Protein AF-0000000082292422 (afdb_homodimer)

Nearest PDB structures (foldseek):
  5xa2-assembly1_B  TM=9.575E-01  e=7.298E-32  Planctopirus limnophila DSM 3776
  2v03-assembly1_A-2  TM=9.232E-01  e=4.019E-29  Escherichia coli K-12
  2jc3-assembly1_B  TM=9.173E-01  e=5.619E-29  Salmonella enterica subsp. enterica serovar Typhimurium
  2bht-assembly2_C  TM=9.307E-01  e=2.684E-28  Escherichia coli
  2bhs-assembly2_C  TM=9.173E-01  e=6.203E-28  Escherichia coli

Sequence (1024 aa):
MESSLRAFADTPRSAIYENIYDTIGRTPIIKLNHMSPKEGVDVYVKLESENPGGSVKDRLAVGAIEWAEKHGQLKPGQTIVEASSGNTGISLAMVCAKKGYPLVCVMSESFSIERRKLMRFLGARVVLTDPAHKATGMVIKAKELADEHGWFWTNQFENEANAWIHRETTGPEIVQAFNDAGKTLDHFVCAYGTGGTLLGVGSYLKEFSPETTVHCCEPDNAPMLFSEIKTSYPENGDPSSSFDVAHPVWRPHLFQGWAADFIPKLVNQASESKVYDKVVHPSGVEAMATCRELARKEGIFSGTSGGGILTAALNLAKECSSGTSILALIPDTGERYLSTPLFDDIPADMTEEEMSIANSTPSKPPPAPGLPEVLPEATEWVQKKIDDHKVLAFMLKYCEFCWTLTRFLDALGVEYERIDIDSFEYAKNDMGNKYRSALSAMTDCKTFPQFFVNGKFVGGAVDACMMWKRDELGKAFQEASITGGNGNFNGYEGDPFEFLPKWMTKNPLRSKMESSLRAFADTPRSAIYENIYDTIGRTPIIKLNHMSPKEGVDVYVKLESENPGGSVKDRLAVGAIEWAEKHGQLKPGQTIVEASSGNTGISLAMVCAKKGYPLVCVMSESFSIERRKLMRFLGARVVLTDPAHKATGMVIKAKELADEHGWFWTNQFENEANAWIHRETTGPEIVQAFNDAGKTLDHFVCAYGTGGTLLGVGSYLKEFSPETTVHCCEPDNAPMLFSEIKTSYPENGDPSSSFDVAHPVWRPHLFQGWAADFIPKLVNQASESKVYDKVVHPSGVEAMATCRELARKEGIFSGTSGGGILTAALNLAKECSSGTSILALIPDTGERYLSTPLFDDIPADMTEEEMSIANSTPSKPPPAPGLPEVLPEATEWVQKKIDDHKVLAFMLKYCEFCWTLTRFLDALGVEYERIDIDSFEYAKNDMGNKYRSALSAMTDCKTFPQFFVNGKFVGGAVDACMMWKRDELGKAFQEASITGGNGNFNGYEGDPFEFLPKWMTKNPLRSK

Solvent-accessible surface area (backbone atoms only — not comparable to full-atom values): 51470 Å² total; per-residue (Å²): 139,80,60,76,57,57,76,41,72,82,51,61,59,28,31,71,34,77,38,60,73,67,61,45,58,65,40,33,27,30,41,52,84,75,65,53,77,32,83,57,33,45,35,30,35,35,37,27,28,62,20,87,69,30,20,49,33,37,52,38,33,52,25,39,52,52,49,28,47,75,71,67,68,46,59,91,64,43,39,35,31,36,51,33,85,37,62,50,38,41,16,35,18,29,48,22,17,47,72,53,33,49,38,39,32,20,23,45,61,75,49,60,56,67,51,52,30,51,21,42,52,20,58,26,41,55,32,74,39,60,55,90,31,46,60,47,22,22,41,41,34,28,48,46,48,20,67,75,70,69,33,40,62,63,48,67,36,63,33,63,37,28,22,47,38,21,36,68,42,56,22,51,42,53,56,49,24,32,53,77,66,74,46,70,66,42,31,41,29,35,51,38,38,39,11,24,59,46,32,8,26,22,49,36,33,57,72,79,38,62,78,37,44,28,34,38,36,39,45,38,55,29,40,47,76,74,16,71,61,78,64,64,65,56,79,72,81,49,67,61,47,34,48,52,38,44,40,83,55,50,46,93,71,72,41,71,68,40,62,52,45,46,68,28,56,33,40,52,48,23,59,75,66,55,34,53,74,45,78,45,61,35,47,59,70,58,6,44,53,39,25,42,48,37,10,34,45,46,30,43,62,37,23,48,46,19,9,28,24,42,43,46,47,43,58,49,40,63,75,53,57,68,77,38,27,35,38,18,46,25,43,25,42,28,79,84,36,66,91,37,78,76,36,67,86,51,62,78,63,69,47,73,68,30,46,52,58,52,66,72,41,87,59,64,74,52,46,73,56,76,74,54,70,70,40,69,69,35,38,49,50,52,49,47,53,39,67,75,31,57,34,33,29,45,29,44,80,85,38,59,49,28,48,21,38,52,51,46,35,54,58,26,36,44,81,65,47,78,43,43,40,67,33,58,88,27,31,50,73,48,41,22,44,27,37,48,29,21,45,26,71,74,66,74,43,91,68,64,17,42,30,31,51,64,66,39,81,64,36,37,38,65,45,49,38,52,28,44,76,69,50,47,43,56,48,54,30,47,77,61,74,47,43,38,22,91,64,50,22,57,67,65,78,74,65,62,70,74,48,47,55,63,68,52,68,71,48,67,72,73,77,111,138,79,61,76,57,57,76,41,73,82,52,61,57,28,30,72,35,76,37,62,74,69,60,45,60,65,40,32,26,29,40,53,86,77,64,53,76,30,84,57,33,47,37,31,36,36,38,27,29,62,21,86,70,31,21,50,33,36,50,37,33,52,26,40,52,52,48,27,47,74,71,67,67,47,58,90,63,44,41,34,30,35,52,34,86,38,63,50,39,41,15,34,18,28,48,23,16,46,73,52,31,50,37,38,31,20,22,44,62,75,47,61,58,68,51,52,31,52,22,41,52,21,58,26,41,54,32,71,39,61,56,91,31,47,59,51,21,21,44,38,36,28,44,47,50,21,67,76,70,69,33,40,61,61,47,67,35,64,34,63,35,28,22,48,38,22,35,67,42,56,23,51,43,52,56,49,25,32,53,78,68,74,46,70,64,42,32,41,28,34,51,36,41,39,10,22,61,46,30,9,27,22,49,37,33,58,72,79,39,61,78,37,44,30,36,38,36,40,44,37,56,30,38,47,75,76,16,69,62,78,63,61,65,57,79,69,83,51,68,65,51,22,49,55,38,45,40,81,56,51,45,93,73,71,40,69,66,41,61,51,44,44,66,28,55,34,38,52,48,23,60,75,65,55,33,52,72,44,77,45,60,34,45,57,69,57,6,44,53,40,23,44,47,37,10,32,45,46,30,43,60,37,21,47,45,19,7,27,23,41,42,45,44,42,59,50,41,64,73,54,57,67,76,39,27,34,38,20,45,25,44,25,42,30,80,85,36,65,92,37,80,76,33,67,86,50,62,79,63,69,48,74,68,32,47,53,56,52,66,71,42,88,58,64,73,50,46,72,56,75,74,54,71,71,40,69,69,36,38,49,50,53,50,48,54,39,68,75,30,58,33,35,31,45,30,45,81,86,38,59,48,28,46,21,39,52,52,44,35,53,58,26,35,43,79,67,46,78,42,44,39,67,31,57,90,25,32,50,73,48,41,21,46,27,38,49,30,22,46,26,69,74,66,74,44,92,67,64,18,42,31,30,51,64,64,38,81,65,37,36,38,66,45,48,37,52,28,44,76,68,50,48,44,55,48,53,29,48,76,62,74,46,44,36,22,93,64,50,22,56,67,64,79,73,66,63,70,74,47,47,54,64,69,51,68,72,48,67,74,72,78,113

Radius of gyration: 32.88 Å; Cα contacts (8 Å, |Δi|>4): 2210; chains: 2; bounding box: 64×97×88 Å

Organism: NCBI:txid303405

Secondary structure (DSSP, 8-state):
---GGGGGTTS-TTSEESSGGGG-----EEE-SS--SSTT-EEEEEEGGGSTTSBTHHHHHHHHHHHHHHTT-S-TT--EEEE-SSHHHHHHHHHHHHHT--EEEEEETTS-HHHHHHHHHTT-EEEEE-GGGHHHHHHHHHHHHHHHHTPEE--TTT-HHHHHHIIIIIHHHHHHHHHHTT----EEEEE-SSSHHHHHHHHHHHHH-TTPEEEEE--TT--HHHHTPPPP---SSS-S----S--TT----S-TTS--SS--HHHHHHHHTT---EEE---HHHHHHHHHHHHHHH---B-HHHHHHHHHHHHHHHHSPTT-EEEEEE-BBGGGGTTSGGGTTS-SSPPHHHHHHHHTS--PPPPP-PPPPP-HHHHHHHHHHHHH-SEEEEE-TT-HHHHHHHHHHHHHT---EEEETTSGGG-GGGHHHHHHHHHHHHHS--SS-EEEETTEEEESHHHHHHHHHTTHHHHHHHHTT---GGGTGGG--S-GGGGS-HHHHH-GGGG-/---GGGGGTTS-TTSEESSGGGG-----EEE-SS--SSTT-EEEEEEGGGSTTSBTHHHHHHHHHHHHHHTT-S-TT--EEEE-SSHHHHHHHHHHHHHT--EEEEEETTS-HHHHHHHHHTT-EEEEE-GGGHHHHHHHHHHHHHHHHTPEE--TTT-HHHHHHIIIIIHHHHHHHHHHTT----EEEEE-SSSHHHHHHHHHHHHH-TTPEEEEE--TT--HHHHTPPPP---SSS----TTS--TT----S-TTS--SS--HHHHHHHHTT---EEE---HHHHHHHHHHHHHHH---B-HHHHHHHHHHHHHHHHSPTT-EEEEEE-BBGGGGTTSGGGTTS-SSPPHHHHHHHHTS--PPPPP-PPPPP-HHHHHHHHHHHHH-SEEEEE-TT-HHHHHHHHHHHHHT---EEEETTSGGG-GGGHHHHHHHHHHHHHS--SS-EEEETTEEEESHHHHHHHHHTTHHHHHHHHTT---GGGTGGG--S-GGGGS-HHHHH-GGGG-

Structure (mmCIF, N/CA/C/O backbone):
data_AF-0000000082292422-model_v1
#
loop_
_entity.id
_entity.type
_entity.pdbx_description
1 polymer 'Chloroplast O-acetyl-serine lyase/glutaredoxin fusion protein'
#
loop_
_atom_site.group_PDB
_atom_site.id
_atom_site.type_symbol
_atom_site.label_atom_id
_atom_site.label_alt_id
_atom_site.label_comp_id
_atom_site.label_asym_id
_atom_site.label_entity_id
_atom_site.label_seq_id
_atom_site.pdbx_PDB_ins_code
_atom_site.Cartn_x
_atom_site.Cartn_y
_atom_site.Cartn_z
_atom_site.occupancy
_atom_site.B_iso_or_equiv
_atom_site.auth_seq_id
_atom_site.auth_comp_id
_atom_site.auth_asym_id
_atom_site.auth_atom_id
_atom_site.pdbx_PDB_model_num
ATOM 1 N N . MET A 1 1 ? -20.875 -5.004 -27.094 1 69.75 1 MET A N 1
ATOM 2 C CA . MET A 1 1 ? -20.922 -4.027 -26.016 1 69.75 1 MET A CA 1
ATOM 3 C C . MET A 1 1 ? -19.516 -3.512 -25.688 1 69.75 1 MET A C 1
ATOM 5 O O . MET A 1 1 ? -18.562 -4.293 -25.594 1 69.75 1 MET A O 1
ATOM 9 N N . GLU A 1 2 ? -19.469 -2.18 -25.75 1 76.44 2 GLU A N 1
ATOM 10 C CA . GLU A 1 2 ? -18.172 -1.575 -25.438 1 76.44 2 GLU A CA 1
ATOM 11 C C . GLU A 1 2 ? -18.109 -1.101 -24 1 76.44 2 GLU A C 1
ATOM 13 O O . GLU A 1 2 ? -19.109 -0.631 -23.453 1 76.44 2 GLU A O 1
ATOM 18 N N . SER A 1 3 ? -17.031 -1.351 -23.422 1 82.44 3 SER A N 1
ATOM 19 C CA . SER A 1 3 ? -16.828 -0.887 -22.047 1 82.44 3 SER A CA 1
ATOM 20 C C . SER A 1 3 ? -16.812 0.636 -21.969 1 82.44 3 SER A C 1
ATOM 22 O O . SER A 1 3 ? -16.328 1.303 -22.891 1 82.44 3 SER A O 1
ATOM 24 N N . SER A 1 4 ? -17.328 1.142 -20.859 1 80.56 4 SER A N 1
ATOM 25 C CA . SER A 1 4 ? -17.281 2.582 -20.625 1 80.56 4 SER A CA 1
ATOM 26 C C . SER A 1 4 ? -15.836 3.088 -20.562 1 80.56 4 SER A C 1
ATOM 28 O O . SER A 1 4 ? -15.578 4.258 -20.844 1 80.56 4 SER A O 1
ATOM 30 N N . LEU A 1 5 ? -14.953 2.201 -20.297 1 83.5 5 LEU A N 1
ATOM 31 C CA . LEU A 1 5 ? -13.555 2.582 -20.156 1 83.5 5 LEU A CA 1
ATOM 32 C C . LEU A 1 5 ? -12.969 2.99 -21.516 1 83.5 5 LEU A C 1
ATOM 34 O O . LEU A 1 5 ? -11.977 3.719 -21.562 1 83.5 5 LEU A O 1
ATOM 38 N N . ARG A 1 6 ? -13.562 2.562 -22.516 1 78.5 6 ARG A N 1
ATOM 39 C CA . ARG A 1 6 ? -13.055 2.891 -23.844 1 78.5 6 ARG A CA 1
ATOM 40 C C . ARG A 1 6 ? -13.281 4.363 -24.172 1 78.5 6 ARG A C 1
ATOM 42 O O . ARG A 1 6 ? -12.555 4.945 -24.984 1 78.5 6 ARG A O 1
ATOM 49 N N . ALA A 1 7 ? -14.234 4.867 -23.484 1 74.12 7 ALA A N 1
ATOM 50 C CA . ALA A 1 7 ? -14.547 6.277 -23.703 1 74.12 7 ALA A CA 1
ATOM 51 C C . ALA A 1 7 ? -13.383 7.168 -23.281 1 74.12 7 ALA A C 1
ATOM 53 O O . ALA A 1 7 ? -13.281 8.312 -23.719 1 74.12 7 ALA A O 1
ATOM 54 N N . PHE A 1 8 ? -12.5 6.562 -22.578 1 79.5 8 PHE A N 1
ATOM 55 C CA . PHE A 1 8 ? -11.43 7.387 -22.016 1 79.5 8 PHE A CA 1
ATOM 56 C C . PHE A 1 8 ? -10.102 7.066 -22.703 1 79.5 8 PHE A C 1
ATOM 58 O O . PHE A 1 8 ? -9.047 7.547 -22.266 1 79.5 8 PHE A O 1
ATOM 65 N N . ALA A 1 9 ? -10.148 6.34 -23.672 1 76.19 9 ALA A N 1
ATOM 66 C CA . ALA A 1 9 ? -8.922 5.875 -24.328 1 76.19 9 ALA A CA 1
ATOM 67 C C . ALA A 1 9 ? -8.031 7.051 -24.734 1 76.19 9 ALA A C 1
ATOM 69 O O . ALA A 1 9 ? -6.809 6.977 -24.625 1 76.19 9 ALA A O 1
ATOM 70 N N . ASP A 1 10 ? -8.641 8.211 -25.031 1 79.38 10 ASP A N 1
ATOM 71 C CA . ASP A 1 10 ? -7.875 9.359 -25.516 1 79.38 10 ASP A CA 1
ATOM 72 C C . ASP A 1 10 ? -7.922 10.508 -24.516 1 79.38 10 ASP A C 1
ATOM 74 O O . ASP A 1 10 ? -7.504 11.625 -24.828 1 79.38 10 ASP A O 1
ATOM 78 N N . THR A 1 11 ? -8.508 10.195 -23.438 1 86.5 11 THR A N 1
ATOM 79 C CA . THR A 1 11 ? -8.594 11.219 -22.406 1 86.5 11 THR A CA 1
ATOM 80 C C . THR A 1 11 ? -7.289 11.32 -21.625 1 86.5 11 THR A C 1
ATOM 82 O O . THR A 1 11 ? -6.77 10.305 -21.141 1 86.5 11 THR A O 1
ATOM 85 N N . PRO A 1 12 ? -6.781 12.547 -21.531 1 88.31 12 PRO A N 1
ATOM 86 C CA . PRO A 1 12 ? -5.566 12.68 -20.719 1 88.31 12 PRO A CA 1
ATOM 87 C C . PRO A 1 12 ? -5.754 12.18 -19.281 1 88.31 12 PRO A C 1
ATOM 89 O O . PRO A 1 12 ? -6.82 12.375 -18.703 1 88.31 12 PRO A O 1
ATOM 92 N N . ARG A 1 13 ? -4.754 11.625 -18.781 1 89.81 13 ARG A N 1
ATOM 93 C CA . ARG A 1 13 ? -4.84 11.094 -17.422 1 89.81 13 ARG A CA 1
ATOM 94 C C . ARG A 1 13 ? -5.113 12.203 -16.422 1 89.81 13 ARG A C 1
ATOM 96 O O . ARG A 1 13 ? -5.785 11.984 -15.406 1 89.81 13 ARG A O 1
ATOM 103 N N . SER A 1 14 ? -4.625 13.414 -16.703 1 93.31 14 SER A N 1
ATOM 104 C CA . SER A 1 14 ? -4.746 14.539 -15.789 1 93.31 14 SER A CA 1
ATOM 105 C C . SER A 1 14 ? -6.094 15.234 -15.945 1 93.31 14 SER A C 1
ATOM 107 O O . SER A 1 14 ? -6.32 16.297 -15.367 1 93.31 14 SER A O 1
ATOM 109 N N . ALA A 1 15 ? -7 14.688 -16.703 1 94.44 15 ALA A N 1
ATOM 110 C CA . ALA A 1 15 ? -8.312 15.281 -16.938 1 94.44 15 ALA A CA 1
ATOM 111 C C . ALA A 1 15 ? -9.188 15.18 -15.688 1 94.44 15 ALA A C 1
ATOM 113 O O . ALA A 1 15 ? -8.773 14.586 -14.688 1 94.44 15 ALA A O 1
ATOM 114 N N . ILE A 1 16 ? -10.32 15.836 -15.75 1 97.38 16 ILE A N 1
ATOM 115 C CA . ILE A 1 16 ? -11.344 15.688 -14.727 1 97.38 16 ILE A CA 1
ATOM 116 C C . ILE A 1 16 ? -12.234 14.484 -15.055 1 97.38 16 ILE A C 1
ATOM 118 O O . ILE A 1 16 ? -12.797 14.406 -16.141 1 97.38 16 ILE A O 1
ATOM 122 N N . TYR A 1 17 ? -12.305 13.562 -14.133 1 96.75 17 TYR A N 1
ATOM 123 C CA . TYR A 1 17 ? -13.141 12.375 -14.258 1 96.75 17 TYR A CA 1
ATOM 124 C C . TYR A 1 17 ? -14.352 12.453 -13.344 1 96.75 17 TYR A C 1
ATOM 126 O O . TYR A 1 17 ? -14.32 13.141 -12.32 1 96.75 17 TYR A O 1
ATOM 134 N N . GLU A 1 18 ? -15.391 11.734 -13.688 1 95.81 18 GLU A N 1
ATOM 135 C CA . GLU A 1 18 ? -16.641 11.797 -12.945 1 95.81 18 GLU A CA 1
ATOM 136 C C . GLU A 1 18 ? -16.578 10.914 -11.695 1 95.81 18 GLU A C 1
ATOM 138 O O . GLU A 1 18 ? -17.328 11.141 -10.734 1 95.81 18 GLU A O 1
ATOM 143 N N . ASN A 1 19 ? -15.812 9.906 -11.758 1 95.69 19 ASN A N 1
ATOM 144 C CA . ASN A 1 19 ? -15.641 8.984 -10.641 1 95.69 19 ASN A CA 1
ATOM 145 C C . ASN A 1 19 ? -14.32 8.227 -10.734 1 95.69 19 ASN A C 1
ATOM 147 O O . ASN A 1 19 ? -13.688 8.211 -11.789 1 95.69 19 ASN A O 1
ATOM 151 N N . ILE A 1 20 ? -13.945 7.574 -9.641 1 96.81 20 ILE A N 1
ATOM 152 C CA . ILE A 1 20 ? -12.633 6.949 -9.5 1 96.81 20 ILE A CA 1
ATOM 153 C C . ILE A 1 20 ? -12.5 5.801 -10.5 1 96.81 20 ILE A C 1
ATOM 155 O O . ILE A 1 20 ? -11.422 5.555 -11.039 1 96.81 20 ILE A O 1
ATOM 159 N N . TYR A 1 21 ? -13.586 5.035 -10.773 1 94.75 21 TYR A N 1
ATOM 160 C CA . TYR A 1 21 ? -13.43 3.842 -11.594 1 94.75 21 TYR A CA 1
ATOM 161 C C . TYR A 1 21 ? -13.289 4.211 -13.07 1 94.75 21 TYR A C 1
ATOM 163 O O . TYR A 1 21 ? -12.906 3.377 -13.891 1 94.75 21 TYR A O 1
ATOM 171 N N . ASP A 1 22 ? -13.547 5.562 -13.43 1 95.12 22 ASP A N 1
ATOM 172 C CA . ASP A 1 22 ? -13.273 6.039 -14.781 1 95.12 22 ASP A CA 1
ATOM 173 C C . ASP A 1 22 ? -11.773 6.105 -15.047 1 95.12 22 ASP A C 1
ATOM 175 O O . ASP A 1 22 ? -11.344 6.211 -16.188 1 95.12 22 ASP A O 1
ATOM 179 N N . THR A 1 23 ? -10.977 6.055 -13.992 1 95.5 23 THR A N 1
ATOM 180 C CA . THR A 1 23 ? -9.531 6.184 -14.141 1 95.5 23 THR A CA 1
ATOM 181 C C . THR A 1 23 ? -8.883 4.812 -14.281 1 95.5 23 THR A C 1
ATOM 183 O O . THR A 1 23 ? -7.664 4.715 -14.453 1 95.5 23 THR A O 1
ATOM 186 N N . ILE A 1 24 ? -9.688 3.738 -14.266 1 96.94 24 ILE A N 1
ATOM 187 C CA . ILE A 1 24 ? -9.172 2.381 -14.406 1 96.94 24 ILE A CA 1
ATOM 188 C C . ILE A 1 24 ? -8.711 2.152 -15.844 1 96.94 24 ILE A C 1
ATOM 190 O O . ILE A 1 24 ? -9.391 2.566 -16.797 1 96.94 24 ILE A O 1
ATOM 194 N N . GLY A 1 25 ? -7.559 1.475 -15.969 1 95.69 25 GLY A N 1
ATOM 195 C CA . GLY A 1 25 ? -7.016 1.148 -17.281 1 95.69 25 GLY A CA 1
ATOM 196 C C . GLY A 1 25 ? -5.992 2.156 -17.766 1 95.69 25 GLY A C 1
ATOM 197 O O . GLY A 1 25 ? -5.305 2.791 -16.969 1 95.69 25 GLY A O 1
ATOM 198 N N . ARG A 1 26 ? -5.57 2.051 -19.062 1 95.56 26 ARG A N 1
ATOM 199 C CA . ARG A 1 26 ? -4.547 2.871 -19.703 1 95.56 26 ARG A CA 1
ATOM 200 C C . ARG A 1 26 ? -3.25 2.848 -18.906 1 95.56 26 ARG A C 1
ATOM 202 O O . ARG A 1 26 ? -2.678 3.9 -18.609 1 95.56 26 ARG A O 1
ATOM 209 N N . THR A 1 27 ? -2.943 1.691 -18.453 1 97.19 27 THR A N 1
ATOM 210 C CA . THR A 1 27 ? -1.756 1.551 -17.625 1 97.19 27 THR A CA 1
ATOM 211 C C . THR A 1 27 ? -0.489 1.579 -18.469 1 97.19 27 THR A C 1
ATOM 213 O O . THR A 1 27 ? -0.504 1.161 -19.641 1 97.19 27 THR A O 1
ATOM 216 N N . PRO A 1 28 ? 0.609 2.014 -17.953 1 97.44 28 PRO A N 1
ATOM 217 C CA . PRO A 1 28 ? 1.83 2.217 -18.734 1 97.44 28 PRO A CA 1
ATOM 218 C C . PRO A 1 28 ? 2.592 0.919 -18.984 1 97.44 28 PRO A C 1
ATOM 220 O O . PRO A 1 28 ? 2.389 -0.069 -18.281 1 97.44 28 PRO A O 1
ATOM 223 N N . ILE A 1 29 ? 3.342 0.929 -20.062 1 98.62 29 ILE A N 1
ATOM 224 C CA . ILE A 1 29 ? 4.363 -0.07 -20.359 1 98.62 29 ILE A CA 1
ATOM 225 C C . ILE A 1 29 ? 5.75 0.541 -20.188 1 98.62 29 ILE A C 1
ATOM 227 O O . ILE A 1 29 ? 6.016 1.643 -20.672 1 98.62 29 ILE A O 1
ATOM 231 N N . ILE A 1 30 ? 6.656 -0.175 -19.469 1 98.44 30 ILE A N 1
ATOM 232 C CA . ILE A 1 30 ? 7.973 0.377 -19.172 1 98.44 30 ILE A CA 1
ATOM 233 C C . ILE A 1 30 ? 9.055 -0.536 -19.734 1 98.44 30 ILE A C 1
ATOM 235 O O . ILE A 1 30 ? 9.023 -1.752 -19.531 1 98.44 30 ILE A O 1
ATOM 239 N N . LYS A 1 31 ? 9.984 0.02 -20.391 1 98.25 31 LYS A N 1
ATOM 240 C CA . LYS A 1 31 ? 11.172 -0.719 -20.828 1 98.25 31 LYS A CA 1
ATOM 241 C C . LYS A 1 31 ? 12.125 -0.951 -19.656 1 98.25 31 LYS A C 1
ATOM 243 O O . LYS A 1 31 ? 12.398 -0.034 -18.875 1 98.25 31 LYS A O 1
ATOM 248 N N . LEU A 1 32 ? 12.562 -2.172 -19.469 1 98.19 32 LEU A N 1
ATOM 249 C CA . LEU A 1 32 ? 13.594 -2.459 -18.484 1 98.19 32 LEU A CA 1
ATOM 250 C C . LEU A 1 32 ? 14.984 -2.18 -19.047 1 98.19 32 LEU A C 1
ATOM 252 O O . LEU A 1 32 ? 15.336 -2.68 -20.125 1 98.19 32 LEU A O 1
ATOM 256 N N . ASN A 1 33 ? 15.797 -1.464 -18.328 1 96.81 33 ASN A N 1
ATOM 257 C CA . ASN A 1 33 ? 17.094 -1.031 -18.828 1 96.81 33 ASN A CA 1
ATOM 258 C C . ASN A 1 33 ? 18.234 -1.837 -18.219 1 96.81 33 ASN A C 1
ATOM 260 O O . ASN A 1 33 ? 19.328 -1.922 -18.781 1 96.81 33 ASN A O 1
ATOM 264 N N . HIS A 1 34 ? 17.969 -2.453 -17.141 1 96.25 34 HIS A N 1
ATOM 265 C CA . HIS A 1 34 ? 19.094 -3.041 -16.406 1 96.25 34 HIS A CA 1
ATOM 266 C C . HIS A 1 34 ? 18.859 -4.523 -16.141 1 96.25 34 HIS A C 1
ATOM 268 O O . HIS A 1 34 ? 19.656 -5.172 -15.469 1 96.25 34 HIS A O 1
ATOM 274 N N . MET A 1 35 ? 17.781 -5.078 -16.719 1 96.81 35 MET A N 1
ATOM 275 C CA . MET A 1 35 ? 17.469 -6.438 -16.281 1 96.81 35 MET A CA 1
ATOM 276 C C . MET A 1 35 ? 17.422 -7.391 -17.469 1 96.81 35 MET A C 1
ATOM 278 O O . MET A 1 35 ? 17.438 -8.609 -17.297 1 96.81 35 MET A O 1
ATOM 282 N N . SER A 1 36 ? 17.328 -6.863 -18.656 1 95.44 36 SER A N 1
ATOM 283 C CA . SER A 1 36 ? 17.422 -7.801 -19.766 1 95.44 36 SER A CA 1
ATOM 284 C C . SER A 1 36 ? 18.766 -8.523 -19.781 1 95.44 36 SER A C 1
ATOM 286 O O . SER A 1 36 ? 19.812 -7.887 -19.75 1 95.44 36 SER A O 1
ATOM 288 N N . PRO A 1 37 ? 18.734 -9.812 -19.891 1 94.06 37 PRO A N 1
ATOM 289 C CA . PRO A 1 37 ? 19.984 -10.562 -19.797 1 94.06 37 PRO A CA 1
ATOM 290 C C . PRO A 1 37 ? 20.75 -10.594 -21.109 1 94.06 37 PRO A C 1
ATOM 292 O O . PRO A 1 37 ? 21.906 -11.055 -21.156 1 94.06 37 PRO A O 1
ATOM 295 N N . LYS A 1 38 ? 20.141 -10.172 -22.172 1 95.12 38 LYS A N 1
ATOM 296 C CA . LYS A 1 38 ? 20.766 -10.273 -23.5 1 95.12 38 LYS A CA 1
ATOM 297 C C . LYS A 1 38 ? 20.672 -8.953 -24.25 1 95.12 38 LYS A C 1
ATOM 299 O O . LYS A 1 38 ? 19.594 -8.383 -24.391 1 95.12 38 LYS A O 1
ATOM 304 N N . GLU A 1 39 ? 21.859 -8.586 -24.812 1 94.25 39 GLU A N 1
ATOM 305 C CA . GLU A 1 39 ? 21.906 -7.348 -25.594 1 94.25 39 GLU A CA 1
ATOM 306 C C . GLU A 1 39 ? 21.031 -7.441 -26.828 1 94.25 39 GLU A C 1
ATOM 308 O O . GLU A 1 39 ? 21.016 -8.469 -27.516 1 94.25 39 GLU A O 1
ATOM 313 N N . GLY A 1 40 ? 20.281 -6.457 -27.031 1 96.12 40 GLY A N 1
ATOM 314 C CA . GLY A 1 40 ? 19.438 -6.395 -28.219 1 96.12 40 GLY A CA 1
ATOM 315 C C . GLY A 1 40 ? 18.062 -6.98 -28 1 96.12 40 GLY A C 1
ATOM 316 O O . GLY A 1 40 ? 17.203 -6.887 -28.891 1 96.12 40 GLY A O 1
ATOM 317 N N . VAL A 1 41 ? 17.859 -7.609 -26.906 1 98.25 41 VAL A N 1
ATOM 318 C CA . VAL A 1 41 ? 16.531 -8.102 -26.547 1 98.25 41 VAL A CA 1
ATOM 319 C C . VAL A 1 41 ? 15.867 -7.145 -25.562 1 98.25 41 VAL A C 1
ATOM 321 O O . VAL A 1 41 ? 16.391 -6.91 -24.469 1 98.25 41 VAL A O 1
ATOM 324 N N . ASP A 1 42 ? 14.75 -6.562 -25.984 1 98.44 42 ASP A N 1
ATOM 325 C CA . ASP A 1 42 ? 14.039 -5.617 -25.141 1 98.44 42 ASP A CA 1
ATOM 326 C C . ASP A 1 42 ? 12.992 -6.324 -24.281 1 98.44 42 ASP A C 1
ATOM 328 O O . ASP A 1 42 ? 12.156 -7.059 -24.812 1 98.44 42 ASP A O 1
ATOM 332 N N . VAL A 1 43 ? 13.078 -6.117 -23.031 1 98.81 43 VAL A N 1
ATOM 333 C CA . VAL A 1 43 ? 12.062 -6.609 -22.109 1 98.81 43 VAL A CA 1
ATOM 334 C C . VAL A 1 43 ? 11.266 -5.434 -21.531 1 98.81 43 VAL A C 1
ATOM 336 O O . VAL A 1 43 ? 11.852 -4.465 -21.047 1 98.81 43 VAL A O 1
ATOM 339 N N . TYR A 1 44 ? 9.969 -5.504 -21.703 1 98.88 44 TYR A N 1
ATOM 340 C CA . TYR A 1 44 ? 9.031 -4.504 -21.203 1 98.88 44 TYR A CA 1
ATOM 341 C C . TYR A 1 44 ? 8.125 -5.094 -20.125 1 98.88 44 TYR A C 1
ATOM 343 O O . TYR A 1 44 ? 7.93 -6.312 -20.078 1 98.88 44 TYR A O 1
ATOM 351 N N . VAL A 1 45 ? 7.633 -4.203 -19.25 1 98.88 45 VAL A N 1
ATOM 352 C CA . VAL A 1 45 ? 6.625 -4.621 -18.281 1 98.88 45 VAL A CA 1
ATOM 353 C C . VAL A 1 45 ? 5.391 -3.73 -18.406 1 98.88 45 VAL A C 1
ATOM 355 O O . VAL A 1 45 ? 5.512 -2.516 -18.578 1 98.88 45 VAL A O 1
ATOM 358 N N . LYS A 1 46 ? 4.203 -4.301 -18.5 1 98.88 46 LYS A N 1
ATOM 359 C CA . LYS A 1 46 ? 2.955 -3.555 -18.391 1 98.88 46 LYS A CA 1
ATOM 360 C C . LYS A 1 46 ? 2.514 -3.439 -16.938 1 98.88 46 LYS A C 1
ATOM 362 O O . LYS A 1 46 ? 2.232 -4.449 -16.281 1 98.88 46 LYS A O 1
ATOM 367 N N . LEU A 1 47 ? 2.418 -2.238 -16.375 1 98.44 47 LEU A N 1
ATOM 368 C CA . LEU A 1 47 ? 2.254 -2.008 -14.945 1 98.44 47 LEU A CA 1
ATOM 369 C C . LEU A 1 47 ? 0.781 -1.841 -14.594 1 98.44 47 LEU A C 1
ATOM 371 O O . LEU A 1 47 ? 0.319 -0.722 -14.352 1 98.44 47 LEU A O 1
ATOM 375 N N . GLU A 1 48 ? 0.116 -2.979 -14.352 1 98.44 48 GLU A N 1
ATOM 376 C CA . GLU A 1 48 ? -1.284 -2.943 -13.945 1 98.44 48 GLU A CA 1
ATOM 377 C C . GLU A 1 48 ? -1.422 -2.482 -12.492 1 98.44 48 GLU A C 1
ATOM 379 O O . GLU A 1 48 ? -2.514 -2.121 -12.055 1 98.44 48 GLU A O 1
ATOM 384 N N . SER A 1 49 ? -0.298 -2.432 -11.773 1 96.69 49 SER A N 1
ATOM 385 C CA . SER A 1 49 ? -0.268 -1.885 -10.422 1 96.69 49 SER A CA 1
ATOM 386 C C . SER A 1 49 ? -0.648 -0.408 -10.414 1 96.69 49 SER A C 1
ATOM 388 O O . SER A 1 49 ? -0.951 0.155 -9.359 1 96.69 49 SER A O 1
ATOM 390 N N . GLU A 1 50 ? -0.65 0.257 -11.539 1 96.56 50 GLU A N 1
ATOM 391 C CA . GLU A 1 50 ? -0.92 1.689 -11.609 1 96.56 50 GLU A CA 1
ATOM 392 C C . GLU A 1 50 ? -2.414 1.963 -11.766 1 96.56 50 GLU A C 1
ATOM 394 O O . GLU A 1 50 ? -2.826 3.113 -11.922 1 96.56 50 GLU A O 1
ATOM 399 N N . ASN A 1 51 ? -3.248 0.914 -11.711 1 97.5 51 ASN A N 1
ATOM 400 C CA . ASN A 1 51 ? -4.676 1.138 -11.508 1 97.5 51 ASN A CA 1
ATOM 401 C C . ASN A 1 51 ? -4.957 1.732 -10.133 1 97.5 51 ASN A C 1
ATOM 403 O O . ASN A 1 51 ? -4.176 1.54 -9.195 1 97.5 51 ASN A O 1
ATOM 407 N N . PRO A 1 52 ? -6.07 2.473 -9.977 1 96.56 52 PRO A N 1
ATOM 408 C CA . PRO A 1 52 ? -6.305 3.162 -8.711 1 96.56 52 PRO A CA 1
ATOM 409 C C . PRO A 1 52 ? -6.434 2.201 -7.531 1 96.56 52 PRO A C 1
ATOM 411 O O . PRO A 1 52 ? -6.102 2.559 -6.398 1 96.56 52 PRO A O 1
ATOM 414 N N . GLY A 1 53 ? -6.879 1.009 -7.805 1 96 53 GLY A N 1
ATOM 415 C CA . GLY A 1 53 ? -6.961 0.005 -6.758 1 96 53 GLY A CA 1
ATOM 416 C C . GLY A 1 53 ? -5.676 -0.78 -6.582 1 96 53 GLY A C 1
ATOM 417 O O . GLY A 1 53 ? -5.582 -1.637 -5.699 1 96 53 GLY A O 1
ATOM 418 N N . GLY A 1 54 ? -4.695 -0.621 -7.461 1 96.38 54 GLY A N 1
ATOM 419 C CA . GLY A 1 54 ? -3.354 -1.146 -7.281 1 96.38 54 GLY A CA 1
ATOM 420 C C . GLY A 1 54 ? -3.129 -2.471 -7.984 1 96.38 54 GLY A C 1
ATOM 421 O O . GLY A 1 54 ? -2.143 -3.162 -7.719 1 96.38 54 GLY A O 1
ATOM 422 N N . SER A 1 55 ? -4.105 -2.883 -8.852 1 97.31 55 SER A N 1
ATOM 423 C CA . SER A 1 55 ? -3.904 -4.18 -9.484 1 97.31 55 SER A CA 1
ATOM 424 C C . SER A 1 55 ? -4.723 -4.301 -10.766 1 97.31 55 SER A C 1
ATOM 426 O O . SER A 1 55 ? -5.547 -3.436 -11.07 1 97.31 55 SER A O 1
ATOM 428 N N . VAL A 1 56 ? -4.504 -5.367 -11.438 1 98.19 56 VAL A N 1
ATOM 429 C CA . VAL A 1 56 ? -5.184 -5.707 -12.68 1 98.19 56 VAL A CA 1
ATOM 430 C C . VAL A 1 56 ? -6.656 -6.008 -12.398 1 98.19 56 VAL A C 1
ATOM 432 O O . VAL A 1 56 ? -7.5 -5.891 -13.289 1 98.19 56 VAL A O 1
ATOM 435 N N . LYS A 1 57 ? -6.977 -6.285 -11.125 1 98 57 LYS A N 1
ATOM 436 C CA . LYS A 1 57 ? -8.32 -6.734 -10.773 1 98 57 LYS A CA 1
ATOM 437 C C . LYS A 1 57 ? -9.312 -5.574 -10.805 1 98 57 LYS A C 1
ATOM 439 O O . LYS A 1 57 ? -10.523 -5.785 -10.836 1 98 57 LYS A O 1
ATOM 444 N N . ASP A 1 58 ? -8.789 -4.359 -10.852 1 98.25 58 ASP A N 1
ATOM 445 C CA . ASP A 1 58 ? -9.672 -3.209 -11.016 1 98.25 58 ASP A CA 1
ATOM 446 C C . ASP A 1 58 ? -10.508 -3.332 -12.289 1 98.25 58 ASP A C 1
ATOM 448 O O . ASP A 1 58 ? -11.688 -2.98 -12.305 1 98.25 58 ASP A O 1
ATOM 452 N N . ARG A 1 59 ? -9.852 -3.848 -13.328 1 98.06 59 ARG A N 1
ATOM 453 C CA . ARG A 1 59 ? -10.555 -4.035 -14.594 1 98.06 59 ARG A CA 1
ATOM 454 C C . ARG A 1 59 ? -11.672 -5.066 -14.453 1 98.06 59 ARG A C 1
ATOM 456 O O . ARG A 1 59 ? -12.789 -4.852 -14.93 1 98.06 59 ARG A O 1
ATOM 463 N N . LEU A 1 60 ? -11.352 -6.16 -13.797 1 97.62 60 LEU A N 1
ATOM 464 C CA . LEU A 1 60 ? -12.344 -7.199 -13.555 1 97.62 60 LEU A CA 1
ATOM 46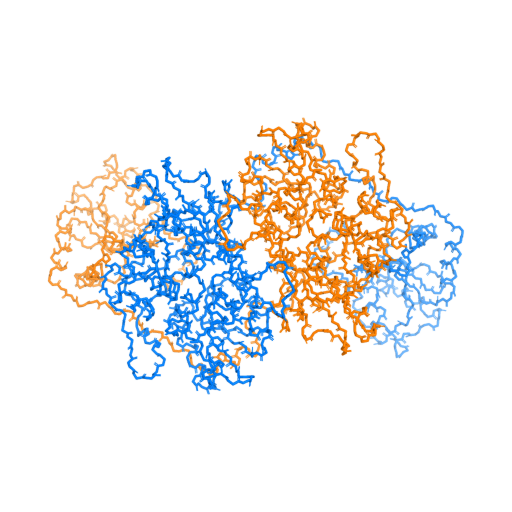5 C C . LEU A 1 60 ? -13.531 -6.641 -12.781 1 97.62 60 LEU A C 1
ATOM 467 O O . LEU A 1 60 ? -14.688 -6.898 -13.125 1 97.62 60 LEU A O 1
ATOM 471 N N . ALA A 1 61 ? -13.258 -5.895 -11.734 1 98.19 61 ALA A N 1
ATOM 472 C CA . ALA A 1 61 ? -14.305 -5.359 -10.867 1 98.19 61 ALA A CA 1
ATOM 473 C C . ALA A 1 61 ? -15.258 -4.465 -11.656 1 98.19 61 ALA A C 1
ATOM 475 O O . ALA A 1 61 ? -16.469 -4.68 -11.641 1 98.19 61 ALA A O 1
ATOM 476 N N . VAL A 1 62 ? -14.727 -3.502 -12.398 1 97.44 62 VAL A N 1
ATOM 477 C CA . VAL A 1 62 ? -15.586 -2.582 -13.148 1 97.44 62 VAL A CA 1
ATOM 478 C C . VAL A 1 62 ? -16.266 -3.32 -14.297 1 97.44 62 VAL A C 1
ATOM 480 O O . VAL A 1 62 ? -17.438 -3.096 -14.57 1 97.44 62 VAL A O 1
ATOM 483 N N . GLY A 1 63 ? -15.562 -4.227 -14.992 1 97.31 63 GLY A N 1
ATOM 484 C CA . GLY A 1 63 ? -16.125 -4.996 -16.094 1 97.31 63 GLY A CA 1
ATOM 485 C C . GLY A 1 63 ? -17.297 -5.867 -15.664 1 97.31 63 GLY A C 1
ATOM 486 O O . GLY A 1 63 ? -18.344 -5.871 -16.312 1 97.31 63 GLY A O 1
ATOM 487 N N . ALA A 1 64 ? -17.125 -6.59 -14.602 1 97.38 64 ALA A N 1
ATOM 488 C CA . ALA A 1 64 ? -18.156 -7.492 -14.117 1 97.38 64 ALA A CA 1
ATOM 489 C C . ALA A 1 64 ? -19.422 -6.719 -13.719 1 97.38 64 ALA A C 1
ATOM 491 O O . ALA A 1 64 ? -20.531 -7.137 -14.023 1 97.38 64 ALA A O 1
ATOM 492 N N . ILE A 1 65 ? -19.25 -5.617 -13.016 1 97.69 65 ILE A N 1
ATOM 493 C CA . ILE A 1 65 ? -20.375 -4.84 -12.523 1 97.69 65 ILE A CA 1
ATOM 494 C C . ILE A 1 65 ? -21.078 -4.148 -13.695 1 97.69 65 ILE A C 1
ATOM 496 O O . ILE A 1 65 ? -22.297 -4.215 -13.82 1 97.69 65 ILE A O 1
ATOM 500 N N . GLU A 1 66 ? -20.328 -3.521 -14.609 1 96.19 66 GLU A N 1
ATOM 501 C CA . GLU A 1 66 ? -20.922 -2.867 -15.773 1 96.19 66 GLU A CA 1
ATOM 502 C C . GLU A 1 66 ? -21.672 -3.867 -16.656 1 96.19 66 GLU A C 1
ATOM 504 O O . GLU A 1 66 ? -22.75 -3.57 -17.141 1 96.19 66 GLU A O 1
ATOM 509 N N . TRP A 1 67 ? -21.047 -4.996 -16.891 1 96.56 67 TRP A N 1
ATOM 510 C CA . TRP A 1 67 ? -21.688 -6.051 -17.688 1 96.56 67 TRP A CA 1
ATOM 511 C C . TRP A 1 67 ? -23.016 -6.477 -17.062 1 96.56 67 TRP A C 1
ATOM 513 O O . TRP A 1 67 ? -24.031 -6.586 -17.75 1 96.56 67 TRP A O 1
ATOM 523 N N . ALA A 1 68 ? -23.016 -6.691 -15.773 1 97.44 68 ALA A N 1
ATOM 524 C CA . ALA A 1 68 ? -24.203 -7.125 -15.055 1 97.44 68 ALA A CA 1
ATOM 525 C C . ALA A 1 68 ? -25.297 -6.051 -15.094 1 97.44 68 ALA A C 1
ATOM 527 O O . ALA A 1 68 ? -26.469 -6.359 -15.242 1 97.44 68 ALA A O 1
ATOM 528 N N . GLU A 1 69 ? -24.891 -4.785 -14.906 1 96.44 69 GLU A N 1
ATOM 529 C CA . GLU A 1 69 ? -25.844 -3.678 -14.992 1 96.44 69 GLU A CA 1
ATOM 530 C C . GLU A 1 69 ? -26.484 -3.609 -16.375 1 96.44 69 GLU A C 1
ATOM 532 O O . GLU A 1 69 ? -27.703 -3.494 -16.5 1 96.44 69 GLU A O 1
ATOM 537 N N . LYS A 1 70 ? -25.703 -3.715 -17.391 1 94.81 70 LYS A N 1
ATOM 538 C CA . LYS A 1 70 ? -26.156 -3.564 -18.766 1 94.81 70 LYS A CA 1
ATOM 539 C C . LYS A 1 70 ? -27.047 -4.73 -19.188 1 94.81 70 LYS A C 1
ATOM 541 O O . LYS A 1 70 ? -27.969 -4.559 -19.984 1 94.81 70 LYS A O 1
ATOM 546 N N . HIS A 1 71 ? -26.828 -5.895 -18.641 1 95.12 71 HIS A N 1
ATOM 547 C CA . HIS A 1 71 ? -27.562 -7.082 -19.047 1 95.12 71 HIS A CA 1
ATOM 548 C C . HIS A 1 71 ? -28.688 -7.398 -18.062 1 95.12 71 HIS A C 1
ATOM 550 O O . HIS A 1 71 ? -29.297 -8.477 -18.125 1 95.12 71 HIS A O 1
ATOM 556 N N . GLY A 1 72 ? -28.859 -6.539 -17.062 1 95.44 72 GLY A N 1
ATOM 557 C CA . GLY A 1 72 ? -29.984 -6.648 -16.141 1 95.44 72 GLY A CA 1
ATOM 558 C C . GLY A 1 72 ? -29.781 -7.711 -15.078 1 95.44 72 GLY A C 1
ATOM 559 O O . GLY A 1 72 ? -30.75 -8.18 -14.469 1 95.44 72 GLY A O 1
ATOM 560 N N . GLN A 1 73 ? -28.562 -8.094 -14.844 1 96.25 73 GLN A N 1
ATOM 561 C CA . GLN A 1 73 ? -28.266 -9.148 -13.867 1 96.25 73 GLN A CA 1
ATOM 562 C C . GLN A 1 73 ? -28.094 -8.562 -12.469 1 96.25 73 GLN A C 1
ATOM 564 O O . GLN A 1 73 ? -28.188 -9.289 -11.477 1 96.25 73 GLN A O 1
ATOM 569 N N . LEU A 1 74 ? -27.844 -7.293 -12.406 1 97.44 74 LEU A N 1
ATOM 570 C CA . LEU A 1 74 ? -27.594 -6.598 -11.148 1 97.44 74 LEU A CA 1
ATOM 571 C C . LEU A 1 74 ? -28.594 -5.449 -10.969 1 97.44 74 LEU A C 1
ATOM 573 O O . LEU A 1 74 ? -28.641 -4.531 -11.789 1 97.44 74 LEU A O 1
ATOM 577 N N . LYS A 1 75 ? -29.328 -5.52 -9.914 1 96.75 75 LYS A N 1
ATOM 578 C CA . LYS A 1 75 ? -30.297 -4.48 -9.602 1 96.75 75 LYS A CA 1
ATOM 579 C C . LYS A 1 75 ? -29.688 -3.393 -8.719 1 96.75 75 LYS A C 1
ATOM 581 O O . LYS A 1 75 ? -28.766 -3.66 -7.945 1 96.75 75 LYS A O 1
ATOM 586 N N . PRO A 1 76 ? -30.234 -2.201 -8.867 1 95.12 76 PRO A N 1
ATOM 587 C CA . PRO A 1 76 ? -29.734 -1.14 -7.988 1 95.12 76 PRO A CA 1
ATOM 588 C C . PRO A 1 76 ? -29.875 -1.494 -6.508 1 95.12 76 PRO A C 1
ATOM 590 O O . PRO A 1 76 ? -30.922 -1.958 -6.07 1 95.12 76 PRO A O 1
ATOM 593 N N . GLY A 1 77 ? -28.766 -1.372 -5.816 1 95.94 77 GLY A N 1
ATOM 594 C CA . GLY A 1 77 ? -28.797 -1.592 -4.379 1 95.94 77 GLY A CA 1
ATOM 595 C C . GLY A 1 77 ? -28.641 -3.051 -3.996 1 95.94 77 GLY A C 1
ATOM 596 O O . GLY A 1 77 ? -28.531 -3.381 -2.812 1 95.94 77 GLY A O 1
ATOM 597 N N . GLN A 1 78 ? -28.594 -3.906 -4.98 1 98.06 78 GLN A N 1
ATOM 598 C CA . GLN A 1 78 ? -28.422 -5.328 -4.699 1 98.06 78 GLN A CA 1
ATOM 599 C C . GLN A 1 78 ? -27.031 -5.605 -4.105 1 98.06 78 GLN A C 1
ATOM 601 O O . GLN A 1 78 ? -26.047 -5.008 -4.52 1 98.06 78 GLN A O 1
ATOM 606 N N . THR A 1 79 ? -27.016 -6.547 -3.154 1 98.62 79 THR A N 1
ATOM 607 C CA . THR A 1 79 ? -25.734 -6.938 -2.553 1 98.62 79 THR A CA 1
ATOM 608 C C . THR A 1 79 ? -24.922 -7.781 -3.525 1 98.62 79 THR A C 1
ATOM 610 O O . THR A 1 79 ? -25.469 -8.641 -4.223 1 98.62 79 THR A O 1
ATOM 613 N N . ILE A 1 80 ? -23.672 -7.5 -3.584 1 98.69 80 ILE A N 1
ATOM 614 C CA . ILE A 1 80 ? -22.703 -8.273 -4.363 1 98.69 80 ILE A CA 1
ATOM 615 C C . ILE A 1 80 ? -21.875 -9.141 -3.43 1 98.69 80 ILE A C 1
ATOM 617 O O . ILE A 1 80 ? -21.516 -8.711 -2.332 1 98.69 80 ILE A O 1
ATOM 621 N N . VAL A 1 81 ? -21.562 -10.375 -3.832 1 98.31 81 VAL A N 1
ATOM 622 C CA . VAL A 1 81 ? -20.719 -11.266 -3.055 1 98.31 81 VAL A CA 1
ATOM 623 C C . VAL A 1 81 ? -19.641 -11.875 -3.957 1 98.31 81 VAL A C 1
ATOM 625 O O . VAL A 1 81 ? -19.891 -12.117 -5.145 1 98.31 81 VAL A O 1
ATOM 628 N N . GLU A 1 82 ? -18.453 -12.047 -3.443 1 97.56 82 GLU A N 1
ATOM 629 C CA . GLU A 1 82 ? -17.359 -12.672 -4.191 1 97.56 82 GLU A CA 1
ATOM 630 C C . GLU A 1 82 ? -16.344 -13.312 -3.254 1 97.56 82 GLU A C 1
ATOM 632 O O . GLU A 1 82 ? -16.188 -12.875 -2.109 1 97.56 82 GLU A O 1
ATOM 637 N N . ALA A 1 83 ? -15.727 -14.383 -3.713 1 94.44 83 ALA A N 1
ATOM 638 C CA . ALA A 1 83 ? -14.57 -14.992 -3.045 1 94.44 83 ALA A CA 1
ATOM 639 C C . ALA A 1 83 ? -13.266 -14.375 -3.541 1 94.44 83 ALA A C 1
ATOM 641 O O . ALA A 1 83 ? -13.055 -14.25 -4.75 1 94.44 83 ALA A O 1
ATOM 642 N N . SER A 1 84 ? -12.438 -13.93 -2.582 1 89.62 84 SER A N 1
ATOM 643 C CA . SER A 1 84 ? -11.172 -13.359 -3.025 1 89.62 84 SER A CA 1
ATOM 644 C C . SER A 1 84 ? -10.109 -13.461 -1.938 1 89.62 84 SER A C 1
ATOM 646 O O . SER A 1 84 ? -10.414 -13.336 -0.75 1 89.62 84 SER A O 1
ATOM 648 N N . SER A 1 85 ? -8.898 -13.633 -2.398 1 78.19 85 SER A N 1
ATOM 649 C CA . SER A 1 85 ? -7.727 -13.609 -1.529 1 78.19 85 SER A CA 1
ATOM 650 C C . SER A 1 85 ? -7.27 -12.188 -1.252 1 78.19 85 SER A C 1
ATOM 652 O O . SER A 1 85 ? -6.465 -11.945 -0.349 1 78.19 85 SER A O 1
ATOM 654 N N . GLY A 1 86 ? -7.734 -11.211 -2.088 1 87.88 86 GLY A N 1
ATOM 655 C CA . GLY A 1 86 ? -7.281 -9.875 -1.736 1 87.88 86 GLY A CA 1
ATOM 656 C C . GLY A 1 86 ? -7.594 -8.836 -2.801 1 87.88 86 GLY A C 1
ATOM 657 O O . GLY A 1 86 ? -8.523 -8.039 -2.645 1 87.88 86 GLY A O 1
ATOM 658 N N . ASN A 1 87 ? -6.926 -8.922 -4.02 1 93.62 87 ASN A N 1
ATOM 659 C CA . ASN A 1 87 ? -6.965 -7.84 -4.996 1 93.62 87 ASN A CA 1
ATOM 660 C C . ASN A 1 87 ? -8.352 -7.684 -5.605 1 93.62 87 ASN A C 1
ATOM 662 O O . ASN A 1 87 ? -8.844 -6.562 -5.773 1 93.62 87 ASN A O 1
ATOM 666 N N . THR A 1 88 ? -9.023 -8.797 -5.895 1 96.88 88 THR A N 1
ATOM 667 C CA . THR A 1 88 ? -10.383 -8.695 -6.418 1 96.88 88 THR A CA 1
ATOM 668 C C . THR A 1 88 ? -11.312 -8.055 -5.391 1 96.88 88 THR A C 1
ATOM 670 O O . THR A 1 88 ? -12.125 -7.203 -5.734 1 96.88 88 THR A O 1
ATOM 673 N N . GLY A 1 89 ? -11.188 -8.523 -4.168 1 97.12 89 GLY A N 1
ATOM 674 C CA . GLY A 1 89 ? -12.008 -7.961 -3.102 1 97.12 89 GLY A CA 1
ATOM 675 C C . GLY A 1 89 ? -11.812 -6.465 -2.932 1 97.12 89 GLY A C 1
ATOM 676 O O . GLY A 1 89 ? -12.781 -5.719 -2.805 1 97.12 89 GLY A O 1
ATOM 677 N N . ILE A 1 90 ? -10.594 -6.023 -2.951 1 97.12 90 ILE A N 1
ATOM 678 C CA . ILE A 1 90 ? -10.273 -4.609 -2.789 1 97.12 90 ILE A CA 1
ATOM 679 C C . ILE A 1 90 ? -10.828 -3.814 -3.969 1 97.12 90 ILE A C 1
ATOM 681 O O . ILE A 1 90 ? -11.422 -2.752 -3.783 1 97.12 90 ILE A O 1
ATOM 685 N N . SER A 1 91 ? -10.625 -4.324 -5.168 1 98.31 91 SER A N 1
ATOM 686 C CA . SER A 1 91 ? -11.109 -3.664 -6.379 1 98.31 91 SER A CA 1
ATOM 687 C C . SER A 1 91 ? -12.625 -3.555 -6.383 1 98.31 91 SER A C 1
ATOM 689 O O . SER A 1 91 ? -13.18 -2.506 -6.723 1 98.31 91 SER A O 1
ATOM 691 N N . LEU A 1 92 ? -13.281 -4.656 -6.008 1 98.56 92 LEU A N 1
ATOM 692 C CA . LEU A 1 92 ? -14.742 -4.629 -5.926 1 98.56 92 LEU A CA 1
ATOM 693 C C . LEU A 1 92 ? -15.203 -3.641 -4.859 1 98.56 92 LEU A C 1
ATOM 695 O O . LEU A 1 92 ? -16.203 -2.938 -5.051 1 98.56 92 LEU A O 1
ATOM 699 N N . ALA A 1 93 ? -14.5 -3.627 -3.752 1 98.31 93 ALA A N 1
ATOM 700 C CA . ALA A 1 93 ? -14.859 -2.699 -2.684 1 98.31 93 ALA A CA 1
ATOM 701 C C . ALA A 1 93 ? -14.812 -1.254 -3.17 1 98.31 93 ALA A C 1
ATOM 703 O O . ALA A 1 93 ? -15.711 -0.461 -2.879 1 98.31 93 ALA A O 1
ATOM 704 N N . MET A 1 94 ? -13.797 -0.898 -3.906 1 98 94 MET A N 1
ATOM 705 C CA . MET A 1 94 ? -13.641 0.447 -4.453 1 98 94 MET A CA 1
ATOM 706 C C . MET A 1 94 ? -14.789 0.794 -5.391 1 98 94 MET A C 1
ATOM 708 O O . MET A 1 94 ? -15.438 1.833 -5.234 1 98 94 MET A O 1
ATOM 712 N N . VAL A 1 95 ? -15.094 -0.074 -6.355 1 97.88 95 VAL A N 1
ATOM 713 C CA . VAL A 1 95 ? -16.109 0.184 -7.363 1 97.88 95 VAL A CA 1
ATOM 714 C C . VAL A 1 95 ? -17.5 0.192 -6.715 1 97.88 95 VAL A C 1
ATOM 716 O O . VAL A 1 95 ? -18.328 1.053 -7.016 1 97.88 95 VAL A O 1
ATOM 719 N N . CYS A 1 96 ? -17.719 -0.763 -5.797 1 98.12 96 CYS A N 1
ATOM 720 C CA . CYS A 1 96 ? -19.016 -0.865 -5.113 1 98.12 96 CYS A CA 1
ATOM 721 C C . CYS A 1 96 ? -19.266 0.359 -4.242 1 98.12 96 CYS A C 1
ATOM 723 O O . CYS A 1 96 ? -20.391 0.846 -4.156 1 98.12 96 CYS A O 1
ATOM 725 N N . ALA A 1 97 ? -18.234 0.812 -3.557 1 96.44 97 ALA A N 1
ATOM 726 C CA . ALA A 1 97 ? -18.375 2.01 -2.732 1 96.44 97 ALA A CA 1
ATOM 727 C C . ALA A 1 97 ? -18.906 3.18 -3.553 1 96.44 97 ALA A C 1
ATOM 729 O O . ALA A 1 97 ? -19.875 3.836 -3.156 1 96.44 97 ALA A O 1
ATOM 730 N N . LYS A 1 98 ? -18.344 3.404 -4.66 1 94.81 98 LYS A N 1
ATOM 731 C CA . LYS A 1 98 ? -18.75 4.531 -5.5 1 94.81 98 LYS A CA 1
ATOM 732 C C . LYS A 1 98 ? -20.125 4.301 -6.102 1 94.81 98 LYS A C 1
ATOM 734 O O . LYS A 1 98 ? -20.953 5.223 -6.168 1 94.81 98 LYS A O 1
ATOM 739 N N . LYS A 1 99 ? -20.422 3.061 -6.547 1 95.69 99 LYS A N 1
ATOM 740 C CA . LYS A 1 99 ? -21.656 2.779 -7.27 1 95.69 99 LYS A CA 1
ATOM 741 C C . LYS A 1 99 ? -22.812 2.52 -6.301 1 95.69 99 LYS A C 1
ATOM 743 O O . LYS A 1 99 ? -23.969 2.51 -6.703 1 95.69 99 LYS A O 1
ATOM 748 N N . GLY A 1 100 ? -22.469 2.309 -5.074 1 95.69 100 GLY A N 1
ATOM 749 C CA . GLY A 1 100 ? -23.5 2.178 -4.062 1 95.69 100 GLY A CA 1
ATOM 750 C C . GLY A 1 100 ? -24.016 0.757 -3.908 1 95.69 100 GLY A C 1
ATOM 751 O O . GLY A 1 100 ? -25.203 0.541 -3.656 1 95.69 100 GLY A O 1
ATOM 752 N N . TYR A 1 101 ? -23.234 -0.28 -4.184 1 98.19 101 TYR A N 1
ATOM 753 C CA . TYR A 1 101 ? -23.594 -1.676 -3.961 1 98.19 101 TYR A CA 1
ATOM 754 C C . TYR A 1 101 ? -22.984 -2.195 -2.664 1 98.19 101 TYR A C 1
ATOM 756 O O . TYR A 1 101 ? -21.766 -2.102 -2.459 1 98.19 101 TYR A O 1
ATOM 764 N N . PRO A 1 102 ? -23.828 -2.75 -1.758 1 98.5 102 PRO A N 1
ATOM 765 C CA . PRO A 1 102 ? -23.203 -3.467 -0.646 1 98.5 102 PRO A CA 1
ATOM 766 C C . PRO A 1 102 ? -22.359 -4.652 -1.111 1 98.5 102 PRO A C 1
ATOM 768 O O . PRO A 1 102 ? -22.734 -5.352 -2.055 1 98.5 102 PRO A O 1
ATOM 771 N N . LEU A 1 103 ? -21.234 -4.867 -0.465 1 98.69 103 LEU A N 1
ATOM 772 C CA . LEU A 1 103 ? -20.328 -5.926 -0.885 1 98.69 103 LEU A CA 1
ATOM 773 C C . LEU A 1 103 ? -19.984 -6.836 0.286 1 98.69 103 LEU A C 1
ATOM 775 O O . LEU A 1 103 ? -19.672 -6.359 1.379 1 98.69 103 LEU A O 1
ATOM 779 N N . VAL A 1 104 ? -20.062 -8.094 0.065 1 98.69 104 VAL A N 1
ATOM 780 C CA . VAL A 1 104 ? -19.562 -9.117 0.971 1 98.69 104 VAL A CA 1
ATOM 781 C C . VAL A 1 104 ? -18.422 -9.883 0.3 1 98.69 104 VAL A C 1
ATOM 783 O O . VAL A 1 104 ? -18.625 -10.516 -0.74 1 98.69 104 VAL A O 1
ATOM 786 N N . CYS A 1 105 ? -17.281 -9.82 0.883 1 98.12 105 CYS A N 1
ATOM 787 C CA . CYS A 1 105 ? -16.125 -10.562 0.392 1 98.12 105 CYS A CA 1
ATOM 788 C C . CYS A 1 105 ? -15.859 -11.789 1.261 1 98.12 105 CYS A C 1
ATOM 790 O O . CYS A 1 105 ? -15.703 -11.672 2.479 1 98.12 105 CYS A O 1
ATOM 792 N N . VAL A 1 106 ? -15.758 -12.945 0.637 1 97 106 VAL A N 1
ATOM 793 C CA . VAL A 1 106 ? -15.414 -14.188 1.322 1 97 106 VAL A CA 1
ATOM 794 C C . VAL A 1 106 ? -13.93 -14.477 1.141 1 97 106 VAL A C 1
ATOM 796 O O . VAL A 1 106 ? -13.43 -14.523 0.013 1 97 106 VAL A O 1
ATOM 799 N N . MET A 1 107 ? -13.289 -14.656 2.205 1 94.44 107 MET A N 1
ATOM 800 C CA . MET A 1 107 ? -11.852 -14.906 2.129 1 94.44 107 MET A CA 1
ATOM 801 C C . MET A 1 107 ? -11.414 -15.906 3.197 1 94.44 107 MET A C 1
ATOM 803 O O . MET A 1 107 ? -12.086 -16.062 4.219 1 94.44 107 MET A O 1
ATOM 807 N N . SER A 1 108 ? -10.297 -16.547 2.941 1 91.31 108 SER A N 1
ATOM 808 C CA . SER A 1 108 ? -9.727 -17.469 3.926 1 91.31 108 SER A CA 1
ATOM 809 C C . SER A 1 108 ? -9.125 -16.703 5.102 1 91.31 108 SER A C 1
ATOM 811 O O . SER A 1 108 ? -8.523 -15.641 4.922 1 91.31 108 SER A O 1
ATOM 813 N N . GLU A 1 109 ? -9.086 -17.312 6.246 1 89.69 109 GLU A N 1
ATOM 814 C CA . GLU A 1 109 ? -8.508 -16.719 7.453 1 89.69 109 GLU A CA 1
ATOM 815 C C . GLU A 1 109 ? -6.988 -16.625 7.352 1 89.69 109 GLU A C 1
ATOM 817 O O . GLU A 1 109 ? -6.355 -15.891 8.109 1 89.69 109 GLU A O 1
ATOM 822 N N . SER A 1 110 ? -6.438 -17.328 6.43 1 82.31 110 SER A N 1
ATOM 823 C CA . SER A 1 110 ? -4.984 -17.375 6.305 1 82.31 110 SER A CA 1
ATOM 824 C C . SER A 1 110 ? -4.445 -16.125 5.613 1 82.31 110 SER A C 1
ATOM 826 O O . SER A 1 110 ? -3.246 -15.852 5.664 1 82.31 110 SER A O 1
ATOM 828 N N . PHE A 1 111 ? -5.266 -15.414 4.949 1 82.94 111 PHE A N 1
ATOM 829 C CA . PHE A 1 111 ? -4.781 -14.242 4.227 1 82.94 111 PHE A CA 1
ATOM 830 C C . PHE A 1 111 ? -4.559 -13.07 5.18 1 82.94 111 PHE A C 1
ATOM 832 O O . PHE A 1 111 ? -5.039 -13.094 6.316 1 82.94 111 PHE A O 1
ATOM 839 N N . SER A 1 112 ? -3.893 -12.102 4.711 1 78.69 112 SER A N 1
ATOM 840 C CA . SER A 1 112 ? -3.322 -11.062 5.57 1 78.69 112 SER A CA 1
ATOM 841 C C . SER A 1 112 ? -4.41 -10.188 6.18 1 78.69 112 SER A C 1
ATOM 843 O O . SER A 1 112 ? -5.434 -9.93 5.543 1 78.69 112 SER A O 1
ATOM 845 N N . ILE A 1 113 ? -4.188 -9.766 7.398 1 84 113 ILE A N 1
ATOM 846 C CA . ILE A 1 113 ? -5.051 -8.844 8.125 1 84 113 ILE A CA 1
ATOM 847 C C . ILE A 1 113 ? -5.133 -7.516 7.379 1 84 113 ILE A C 1
ATOM 849 O O . ILE A 1 113 ? -6.188 -6.879 7.348 1 84 113 ILE A O 1
ATOM 853 N N . GLU A 1 114 ? -4.066 -7.133 6.738 1 84.56 114 GLU A N 1
ATOM 854 C CA . GLU A 1 114 ? -3.998 -5.883 5.988 1 84.56 114 GLU A CA 1
ATOM 855 C C . GLU A 1 114 ? -5.066 -5.828 4.902 1 84.56 114 GLU A C 1
ATOM 857 O O . GLU A 1 114 ? -5.754 -4.816 4.75 1 84.56 114 GLU A O 1
ATOM 862 N N . ARG A 1 115 ? -5.254 -6.918 4.223 1 89.81 115 ARG A N 1
ATOM 863 C CA . ARG A 1 115 ? -6.223 -6.961 3.133 1 89.81 115 ARG A CA 1
ATOM 864 C C . ARG A 1 115 ? -7.652 -6.898 3.664 1 89.81 115 ARG A C 1
ATOM 866 O O . ARG A 1 115 ? -8.508 -6.23 3.082 1 89.81 115 ARG A O 1
ATOM 873 N N . ARG A 1 116 ? -7.91 -7.551 4.797 1 92.75 116 ARG A N 1
ATOM 874 C CA . ARG A 1 116 ? -9.227 -7.508 5.434 1 92.75 116 ARG A CA 1
ATOM 875 C C . ARG A 1 116 ? -9.594 -6.078 5.828 1 92.75 116 ARG A C 1
ATOM 877 O O . ARG A 1 116 ? -10.703 -5.621 5.559 1 92.75 116 ARG A O 1
ATOM 884 N N . LYS A 1 117 ? -8.641 -5.465 6.434 1 93.12 117 LYS A N 1
ATOM 885 C CA . LYS A 1 117 ? -8.867 -4.109 6.926 1 93.12 117 LYS A CA 1
ATOM 886 C C . LYS A 1 117 ? -9.078 -3.135 5.77 1 93.12 117 LYS A C 1
ATOM 888 O O . LYS A 1 117 ? -9.898 -2.219 5.867 1 93.12 117 LYS A O 1
ATOM 893 N N . LEU A 1 118 ? -8.359 -3.305 4.715 1 94.44 118 LEU A N 1
ATOM 894 C CA . LEU A 1 118 ? -8.508 -2.441 3.549 1 94.44 118 LEU A CA 1
ATOM 895 C C . LEU A 1 118 ? -9.906 -2.568 2.959 1 94.44 118 LEU A C 1
ATOM 897 O O . LEU A 1 118 ? -10.539 -1.562 2.629 1 94.44 118 LEU A O 1
ATOM 901 N N . MET A 1 119 ? -10.375 -3.785 2.812 1 96.81 119 MET A N 1
ATOM 902 C CA . MET A 1 119 ? -11.719 -4.004 2.281 1 96.81 119 MET A CA 1
ATOM 903 C C . MET A 1 119 ? -12.773 -3.387 3.195 1 96.81 119 MET A C 1
ATOM 905 O O . MET A 1 119 ? -13.695 -2.717 2.725 1 96.81 119 MET A O 1
ATOM 909 N N . ARG A 1 120 ? -12.609 -3.598 4.477 1 97.06 120 ARG A N 1
ATOM 910 C CA . ARG A 1 120 ? -13.547 -3.021 5.434 1 97.06 120 ARG A CA 1
ATOM 911 C C . ARG A 1 120 ? -13.5 -1.498 5.398 1 97.06 120 ARG A C 1
ATOM 913 O O . ARG A 1 120 ? -14.531 -0.836 5.547 1 97.06 120 ARG A O 1
ATOM 920 N N . PHE A 1 121 ? -12.305 -0.954 5.262 1 97.5 121 PHE A N 1
ATOM 921 C CA . PHE A 1 121 ? -12.148 0.494 5.195 1 97.5 121 PHE A CA 1
ATOM 922 C C . PHE A 1 121 ? -12.945 1.074 4.035 1 97.5 121 PHE A C 1
ATOM 924 O O . PHE A 1 121 ? -13.516 2.164 4.148 1 97.5 121 PHE A O 1
ATOM 931 N N . LEU A 1 122 ? -13.047 0.337 2.969 1 97.56 122 LEU A N 1
ATOM 932 C CA . LEU A 1 122 ? -13.773 0.763 1.775 1 97.56 122 LEU A CA 1
ATOM 933 C C . LEU A 1 122 ? -15.258 0.443 1.897 1 97.56 122 LEU A C 1
ATOM 935 O O . LEU A 1 122 ? -16.031 0.701 0.972 1 97.56 122 LEU A O 1
ATOM 939 N N . GLY A 1 123 ? -15.633 -0.207 2.971 1 97.06 123 GLY A N 1
ATOM 940 C CA . GLY A 1 123 ? -17.047 -0.391 3.25 1 97.06 123 GLY A CA 1
ATOM 941 C C . GLY A 1 123 ? -17.531 -1.808 2.996 1 97.06 123 GLY A C 1
ATOM 942 O O . GLY A 1 123 ? -18.719 -2.104 3.152 1 97.06 123 GLY A O 1
ATOM 943 N N . ALA A 1 124 ? -16.656 -2.703 2.633 1 98.06 124 ALA A N 1
ATOM 944 C CA . ALA A 1 124 ? -17.062 -4.09 2.385 1 98.06 124 ALA A CA 1
ATOM 945 C C . ALA A 1 124 ? -17.203 -4.859 3.693 1 98.06 124 ALA A C 1
ATOM 947 O O . ALA A 1 124 ? -16.625 -4.484 4.711 1 98.06 124 ALA A O 1
ATOM 948 N N . ARG A 1 125 ? -18.062 -5.871 3.699 1 98.06 125 ARG A N 1
ATOM 949 C CA . ARG A 1 125 ? -18.078 -6.895 4.738 1 98.06 125 ARG A CA 1
ATOM 950 C C . ARG A 1 125 ? -17.188 -8.07 4.359 1 98.06 125 ARG A C 1
ATOM 952 O O . ARG A 1 125 ? -17.109 -8.453 3.188 1 98.06 125 ARG A O 1
ATOM 959 N N . VAL A 1 126 ? -16.531 -8.641 5.367 1 98 126 VAL A N 1
ATOM 960 C CA . VAL A 1 126 ? -15.602 -9.734 5.109 1 98 126 VAL A CA 1
ATOM 961 C C . VAL A 1 126 ? -16.031 -10.977 5.887 1 98 126 VAL A C 1
ATOM 963 O O . VAL A 1 126 ? -16.172 -10.93 7.113 1 98 126 VAL A O 1
ATOM 966 N N . VAL A 1 127 ? -16.234 -12.023 5.219 1 97.56 127 VAL A N 1
ATOM 967 C CA . VAL A 1 127 ? -16.547 -13.328 5.801 1 97.56 127 VAL A CA 1
ATOM 968 C C . VAL A 1 127 ? -15.328 -14.242 5.672 1 97.56 127 VAL A C 1
ATOM 970 O O . VAL A 1 127 ? -14.828 -14.477 4.566 1 97.56 127 VAL A O 1
ATOM 973 N N . LEU A 1 128 ? -14.898 -14.789 6.766 1 95.56 128 LEU A N 1
ATOM 974 C CA . LEU A 1 128 ? -13.688 -15.609 6.777 1 95.56 128 LEU A CA 1
ATOM 975 C C . LEU A 1 128 ? -14.039 -17.094 6.762 1 95.56 128 LEU A C 1
ATOM 977 O O . LEU A 1 128 ? -15 -17.516 7.414 1 95.56 128 LEU A O 1
ATOM 981 N N . THR A 1 129 ? -13.32 -17.828 5.969 1 94.06 129 THR A N 1
ATOM 982 C CA . THR A 1 129 ? -13.516 -19.281 5.887 1 94.06 129 THR A CA 1
ATOM 983 C C . THR A 1 129 ? -12.312 -20.016 6.465 1 94.06 129 THR A C 1
ATOM 985 O O . THR A 1 129 ? -11.25 -19.422 6.656 1 94.06 129 THR A O 1
ATOM 988 N N . ASP A 1 130 ? -12.453 -21.266 6.645 1 91.19 130 ASP A N 1
ATOM 989 C CA . ASP A 1 130 ? -11.414 -22.141 7.152 1 91.19 130 ASP A CA 1
ATOM 990 C C . ASP A 1 130 ? -10.258 -22.266 6.156 1 91.19 130 ASP A C 1
ATOM 992 O O . ASP A 1 130 ? -10.469 -22.656 5.008 1 91.19 130 ASP A O 1
ATOM 996 N N . PRO A 1 131 ? -9.047 -21.984 6.672 1 87.69 131 PRO A N 1
ATOM 997 C CA . PRO A 1 131 ? -7.898 -22.094 5.773 1 87.69 131 PRO A CA 1
ATOM 998 C C . PRO A 1 131 ? -7.766 -23.484 5.152 1 87.69 131 PRO A C 1
ATOM 1000 O O . PRO A 1 131 ? -7.273 -23.609 4.027 1 87.69 131 PRO A O 1
ATOM 1003 N N . ALA A 1 132 ? -8.195 -24.5 5.824 1 83.81 132 ALA A N 1
ATOM 1004 C CA . ALA A 1 132 ? -8.086 -25.875 5.344 1 83.81 132 ALA A CA 1
ATOM 1005 C C . ALA A 1 132 ? -8.922 -26.078 4.086 1 83.81 132 ALA A C 1
ATOM 1007 O O . ALA A 1 132 ? -8.688 -27.016 3.322 1 83.81 132 ALA A O 1
ATOM 1008 N N . HIS A 1 133 ? -9.891 -25.203 3.896 1 86.19 133 HIS A N 1
ATOM 1009 C CA . HIS A 1 133 ? -10.797 -25.375 2.764 1 86.19 133 HIS A CA 1
ATOM 1010 C C . HIS A 1 133 ? -10.258 -24.672 1.522 1 86.19 133 HIS A C 1
ATOM 1012 O O . HIS A 1 133 ? -10.828 -24.797 0.437 1 86.19 133 HIS A O 1
ATOM 1018 N N . LYS A 1 134 ? -9.188 -24.016 1.6 1 84 134 LYS A N 1
ATOM 1019 C CA . LYS A 1 134 ? -8.461 -23.422 0.48 1 84 134 LYS A CA 1
ATOM 1020 C C . LYS A 1 134 ? -9.383 -22.547 -0.373 1 84 134 LYS A C 1
ATOM 1022 O O . LYS A 1 134 ? -10.344 -21.969 0.136 1 84 134 LYS A O 1
ATOM 1027 N N . ALA A 1 135 ? -8.992 -22.281 -1.582 1 87.06 135 ALA A N 1
ATOM 1028 C CA . ALA A 1 135 ? -9.75 -21.406 -2.471 1 87.06 135 ALA A CA 1
ATOM 1029 C C . ALA A 1 135 ? -11.125 -21.984 -2.783 1 87.06 135 ALA A C 1
ATOM 1031 O O . ALA A 1 135 ? -12.102 -21.234 -2.887 1 87.06 135 ALA A O 1
ATOM 1032 N N . THR A 1 136 ? -11.219 -23.297 -2.914 1 87.31 136 THR A N 1
ATOM 1033 C CA . THR A 1 136 ? -12.5 -23.938 -3.207 1 87.31 136 THR A CA 1
ATOM 1034 C C . THR A 1 136 ? -13.516 -23.656 -2.104 1 87.31 136 THR A C 1
ATOM 1036 O O . THR A 1 136 ? -14.688 -23.406 -2.383 1 87.31 136 THR A O 1
ATOM 1039 N N . GLY A 1 137 ? -13.07 -23.719 -0.885 1 87.94 137 GLY A N 1
ATOM 1040 C CA . GLY A 1 137 ? -13.953 -23.422 0.231 1 87.94 137 GLY A CA 1
ATOM 1041 C C . GLY A 1 137 ? -14.508 -22 0.192 1 87.94 137 GLY A C 1
ATOM 1042 O O . GLY A 1 137 ? -15.672 -21.781 0.54 1 87.94 137 GLY A O 1
ATOM 1043 N N . MET A 1 138 ? -13.711 -21.062 -0.183 1 91.62 138 MET A N 1
ATOM 1044 C CA . MET A 1 138 ? -14.141 -19.672 -0.316 1 91.62 138 MET A CA 1
ATOM 1045 C C . MET A 1 138 ? -15.234 -19.547 -1.374 1 91.62 138 MET A C 1
ATOM 1047 O O . MET A 1 138 ? -16.234 -18.859 -1.16 1 91.62 138 MET A O 1
ATOM 1051 N N . VAL A 1 139 ? -15.023 -20.203 -2.512 1 90.88 139 VAL A N 1
ATOM 1052 C CA . VAL A 1 139 ? -15.961 -20.125 -3.627 1 90.88 139 VAL A CA 1
ATOM 1053 C C . VAL A 1 139 ? -17.281 -20.766 -3.227 1 90.88 139 VAL A C 1
ATOM 1055 O O . VAL A 1 139 ? -18.359 -20.219 -3.512 1 90.88 139 VAL A O 1
ATOM 1058 N N . ILE A 1 140 ? -17.219 -21.922 -2.555 1 89.5 140 ILE A N 1
ATOM 1059 C CA . ILE A 1 140 ? -18.422 -22.609 -2.08 1 89.5 140 ILE A CA 1
ATOM 1060 C C . ILE A 1 140 ? -19.219 -21.688 -1.159 1 89.5 140 ILE A C 1
ATOM 1062 O O . ILE A 1 140 ? -20.422 -21.531 -1.316 1 89.5 140 ILE A O 1
ATOM 1066 N N . LYS A 1 141 ? -18.516 -21.062 -0.258 1 92.94 141 LYS A N 1
ATOM 1067 C CA . LYS A 1 141 ? -19.188 -20.172 0.701 1 92.94 141 LYS A CA 1
ATOM 1068 C C . LYS A 1 141 ? -19.828 -18.984 -0.002 1 92.94 141 LYS A C 1
ATOM 1070 O O . LYS A 1 141 ? -20.938 -18.578 0.34 1 92.94 141 LYS A O 1
ATOM 1075 N N . ALA A 1 142 ? -19.141 -18.359 -0.917 1 94.69 142 ALA A N 1
ATOM 1076 C CA . ALA A 1 142 ? -19.703 -17.234 -1.674 1 94.69 142 ALA A CA 1
ATOM 1077 C C . ALA A 1 142 ? -20.969 -17.641 -2.41 1 94.69 142 ALA A C 1
ATOM 1079 O O . ALA A 1 142 ? -21.953 -16.906 -2.422 1 94.69 142 ALA A O 1
ATOM 1080 N N . LYS A 1 143 ? -20.953 -18.766 -3 1 91.94 143 LYS A N 1
ATOM 1081 C CA . LYS A 1 143 ? -22.125 -19.266 -3.713 1 91.94 143 LYS A CA 1
ATOM 1082 C C . LYS A 1 143 ? -23.281 -19.531 -2.754 1 91.94 143 LYS A C 1
ATOM 1084 O O . LYS A 1 143 ? -24.438 -19.203 -3.057 1 91.94 143 LYS A O 1
ATOM 1089 N N . GLU A 1 144 ? -22.953 -20.188 -1.646 1 93.06 144 GLU A N 1
ATOM 1090 C CA . GLU A 1 144 ? -23.969 -20.422 -0.634 1 93.06 144 GLU A CA 1
ATOM 1091 C C . GLU A 1 144 ? -24.672 -19.125 -0.255 1 93.06 144 GLU A C 1
ATOM 1093 O O . GLU A 1 144 ? -25.906 -19.078 -0.187 1 93.06 144 GLU A O 1
ATOM 1098 N N . LEU A 1 145 ? -23.906 -18.141 -0.017 1 96.06 145 LEU A N 1
ATOM 1099 C CA . LEU A 1 145 ? -24.453 -16.859 0.401 1 96.06 145 LEU A CA 1
ATOM 1100 C C . LEU A 1 145 ? -25.266 -16.219 -0.717 1 96.06 145 LEU A C 1
ATOM 1102 O O . LEU A 1 145 ? -26.344 -15.672 -0.467 1 96.06 145 LEU A O 1
ATOM 1106 N N . ALA A 1 146 ? -24.781 -16.281 -1.909 1 96.12 146 ALA A N 1
ATOM 1107 C CA . ALA A 1 146 ? -25.5 -15.742 -3.059 1 96.12 146 ALA A CA 1
ATOM 1108 C C . ALA A 1 146 ? -26.875 -16.406 -3.199 1 96.12 146 ALA A C 1
ATOM 1110 O O . ALA A 1 146 ? -27.891 -15.734 -3.371 1 96.12 146 ALA A O 1
ATOM 1111 N N . ASP A 1 147 ? -26.891 -17.734 -3.127 1 93.81 147 ASP A N 1
ATOM 1112 C CA . ASP A 1 147 ? -28.109 -18.5 -3.303 1 93.81 147 ASP A CA 1
ATOM 1113 C C . ASP A 1 147 ? -29.094 -18.234 -2.17 1 93.81 147 ASP A C 1
ATOM 1115 O O . ASP A 1 147 ? -30.297 -18.047 -2.412 1 93.81 147 ASP A O 1
ATOM 1119 N N . GLU A 1 148 ? -28.578 -18.25 -0.998 1 96.19 148 GLU A N 1
ATOM 1120 C CA . GLU A 1 148 ? -29.422 -18.094 0.179 1 96.19 148 GLU A CA 1
ATOM 1121 C C . GLU A 1 148 ? -30.094 -16.719 0.204 1 96.19 148 GLU A C 1
ATOM 1123 O O . GLU A 1 148 ? -31.266 -16.594 0.574 1 96.19 148 GLU A O 1
ATOM 1128 N N . HIS A 1 149 ? -29.422 -15.672 -0.23 1 97.25 149 HIS A N 1
ATOM 1129 C CA . HIS A 1 149 ? -29.891 -14.32 0.014 1 97.25 149 HIS A CA 1
ATOM 1130 C C . HIS A 1 149 ? -30.297 -13.633 -1.287 1 97.25 149 HIS A C 1
ATOM 1132 O O . HIS A 1 149 ? -30.797 -12.508 -1.271 1 97.25 149 HIS A O 1
ATOM 1138 N N . GLY A 1 150 ? -30.047 -14.289 -2.426 1 96.56 150 GLY A N 1
ATOM 1139 C CA . GLY A 1 150 ? -30.328 -13.672 -3.711 1 96.56 150 GLY A CA 1
ATOM 1140 C C . GLY A 1 150 ? -29.344 -12.57 -4.078 1 96.56 150 GLY A C 1
ATOM 1141 O O . GLY A 1 150 ? -29.719 -11.586 -4.715 1 96.56 150 GLY A O 1
ATOM 1142 N N . TRP A 1 151 ? -28.141 -12.664 -3.566 1 97.94 151 TRP A N 1
ATOM 1143 C CA . TRP A 1 151 ? -27.109 -11.688 -3.869 1 97.94 151 TRP A CA 1
ATOM 1144 C C . TRP A 1 151 ? -26.516 -11.93 -5.254 1 97.94 151 TRP A C 1
ATOM 1146 O O . TRP A 1 151 ? -26.594 -13.047 -5.777 1 97.94 151 TRP A O 1
ATOM 1156 N N . PHE A 1 152 ? -26.062 -10.898 -5.898 1 98 152 PHE A N 1
ATOM 1157 C CA . PHE A 1 152 ? -25.344 -11.055 -7.16 1 98 152 PHE A CA 1
ATOM 1158 C C . PHE A 1 152 ? -23.938 -11.586 -6.918 1 98 152 PHE A C 1
ATOM 1160 O O . PHE A 1 152 ? -23.141 -10.961 -6.207 1 98 152 PHE A O 1
ATOM 1167 N N . TRP A 1 153 ? -23.656 -12.703 -7.469 1 96.56 153 TRP A N 1
ATOM 1168 C CA . TRP A 1 153 ? -22.328 -13.305 -7.406 1 96.56 153 TRP A CA 1
ATOM 1169 C C . TRP A 1 153 ? -21.516 -12.977 -8.656 1 96.56 153 TRP A C 1
ATOM 1171 O O . TRP A 1 153 ? -21.891 -13.359 -9.766 1 96.56 153 TRP A O 1
ATOM 1181 N N . THR A 1 154 ? -20.359 -12.281 -8.469 1 96.25 154 THR A N 1
ATOM 1182 C CA . THR A 1 154 ? -19.547 -11.867 -9.609 1 96.25 154 THR A CA 1
ATOM 1183 C C . THR A 1 154 ? -18.953 -13.086 -10.32 1 96.25 154 THR A C 1
ATOM 1185 O O . THR A 1 154 ? -18.812 -13.086 -11.547 1 96.25 154 THR A O 1
ATOM 1188 N N . ASN A 1 155 ? -18.562 -14.148 -9.492 1 94 155 ASN A N 1
ATOM 1189 C CA . ASN A 1 155 ? -18.109 -15.406 -10.078 1 94 155 ASN A CA 1
ATOM 1190 C C . ASN A 1 155 ? -16.906 -15.195 -10.977 1 94 155 ASN A C 1
ATOM 1192 O O . ASN A 1 155 ? -16.922 -15.602 -12.148 1 94 155 ASN A O 1
ATOM 1196 N N . GLN A 1 156 ? -15.852 -14.688 -10.398 1 95.44 156 GLN A N 1
ATOM 1197 C CA . GLN A 1 156 ? -14.703 -14.156 -11.133 1 95.44 156 GLN A CA 1
ATOM 1198 C C . GLN A 1 156 ? -14.039 -15.242 -11.969 1 95.44 156 GLN A C 1
ATOM 1200 O O . GLN A 1 156 ? -13.375 -14.953 -12.969 1 95.44 156 GLN A O 1
ATOM 1205 N N . PHE A 1 157 ? -14.203 -16.5 -11.664 1 93.38 157 PHE A N 1
ATOM 1206 C CA . PHE A 1 157 ? -13.469 -17.594 -12.305 1 93.38 157 PHE A CA 1
ATOM 1207 C C . PHE A 1 157 ? -14.203 -18.078 -13.547 1 93.38 157 PHE A C 1
ATOM 1209 O O . PHE A 1 157 ? -13.641 -18.812 -14.359 1 93.38 157 PHE A O 1
ATOM 1216 N N . GLU A 1 158 ? -15.461 -17.656 -13.719 1 92.81 158 GLU A N 1
ATOM 1217 C CA . GLU A 1 158 ? -16.266 -18.172 -14.82 1 92.81 158 GLU A CA 1
ATOM 1218 C C . GLU A 1 158 ? -16.938 -17.047 -15.594 1 92.81 158 GLU A C 1
ATOM 1220 O O . GLU A 1 158 ? -17.359 -17.234 -16.734 1 92.81 158 GLU A O 1
ATOM 1225 N N . ASN A 1 159 ? -17.062 -15.859 -15.008 1 94.81 159 ASN A N 1
ATOM 1226 C CA . ASN A 1 159 ? -17.781 -14.727 -15.586 1 94.81 159 ASN A CA 1
ATOM 1227 C C . ASN A 1 159 ? -17.141 -14.242 -16.875 1 94.81 159 ASN A C 1
ATOM 1229 O O . ASN A 1 159 ? -16 -13.773 -16.875 1 94.81 159 ASN A O 1
ATOM 1233 N N . GLU A 1 160 ? -17.891 -14.305 -17.969 1 95.12 160 GLU A N 1
ATOM 1234 C CA . GLU A 1 160 ? -17.359 -13.93 -19.266 1 95.12 160 GLU A CA 1
ATOM 1235 C C . GLU A 1 160 ? -16.938 -12.461 -19.297 1 95.12 160 GLU A C 1
ATOM 1237 O O . GLU A 1 160 ? -16.047 -12.078 -20.047 1 95.12 160 GLU A O 1
ATOM 1242 N N . ALA A 1 161 ? -17.578 -11.664 -18.422 1 97 161 ALA A N 1
ATOM 1243 C CA . ALA A 1 161 ? -17.25 -10.242 -18.328 1 97 161 ALA A CA 1
ATOM 1244 C C . ALA A 1 161 ? -15.773 -10.039 -17.953 1 97 161 ALA A C 1
ATOM 1246 O O . ALA A 1 161 ? -15.172 -9.031 -18.312 1 97 161 ALA A O 1
ATOM 1247 N N . ASN A 1 162 ? -15.234 -11.031 -17.234 1 97.62 162 ASN A N 1
ATOM 1248 C CA . ASN A 1 162 ? -13.836 -10.977 -16.812 1 97.62 162 ASN A CA 1
ATOM 1249 C C . ASN A 1 162 ? -12.891 -11 -18.016 1 97.62 162 ASN A C 1
ATOM 1251 O O . ASN A 1 162 ? -11.961 -10.203 -18.094 1 97.62 162 ASN A O 1
ATOM 1255 N N . ALA A 1 163 ? -13.148 -11.891 -18.969 1 98.06 163 ALA A N 1
ATOM 1256 C CA . ALA A 1 163 ? -12.352 -11.938 -20.188 1 98.06 163 ALA A CA 1
ATOM 1257 C C . ALA A 1 163 ? -12.711 -10.781 -21.125 1 98.06 163 ALA A C 1
ATOM 1259 O O . ALA A 1 163 ? -11.828 -10.211 -21.766 1 98.06 163 ALA A O 1
ATOM 1260 N N . TRP A 1 164 ? -13.953 -10.453 -21.141 1 97.81 164 TRP A N 1
ATOM 1261 C CA . TRP A 1 164 ? -14.461 -9.406 -22.031 1 97.81 164 TRP A CA 1
ATOM 1262 C C . TRP A 1 164 ? -13.766 -8.078 -21.75 1 97.81 164 TRP A C 1
ATOM 1264 O O . TRP A 1 164 ? -13.32 -7.402 -22.688 1 97.81 164 TRP A O 1
ATOM 1274 N N . ILE A 1 165 ? -13.609 -7.664 -20.531 1 98.12 165 ILE A N 1
ATOM 1275 C CA . ILE A 1 165 ? -13.078 -6.348 -20.203 1 98.12 165 ILE A CA 1
ATOM 1276 C C . ILE A 1 165 ? -11.609 -6.262 -20.625 1 98.12 165 ILE A C 1
ATOM 1278 O O . ILE A 1 165 ? -11.133 -5.199 -21.031 1 98.12 165 ILE A O 1
ATOM 1282 N N . HIS A 1 166 ? -10.875 -7.367 -20.516 1 98.38 166 HIS A N 1
ATOM 1283 C CA . HIS A 1 166 ? -9.477 -7.383 -20.938 1 98.38 166 HIS A CA 1
ATOM 1284 C C . HIS A 1 166 ? -9.359 -7.352 -22.453 1 98.38 166 HIS A C 1
ATOM 1286 O O . HIS A 1 166 ? -8.422 -6.77 -23 1 98.38 166 HIS A O 1
ATOM 1292 N N . ARG A 1 167 ? -10.266 -8.016 -23.109 1 97.5 167 ARG A N 1
ATOM 1293 C CA . ARG A 1 167 ? -10.266 -7.945 -24.562 1 97.5 167 ARG A CA 1
ATOM 1294 C C . ARG A 1 167 ? -10.586 -6.535 -25.047 1 97.5 167 ARG A C 1
ATOM 1296 O O . ARG A 1 167 ? -10.039 -6.078 -26.062 1 97.5 167 ARG A O 1
ATOM 1303 N N . GLU A 1 168 ? -11.391 -5.82 -24.297 1 96.25 168 GLU A N 1
ATOM 1304 C CA . GLU A 1 168 ? -11.852 -4.496 -24.703 1 96.25 168 GLU A CA 1
ATOM 1305 C C . GLU A 1 168 ? -10.852 -3.414 -24.312 1 96.25 168 GLU A C 1
ATOM 1307 O O . GLU A 1 168 ? -10.828 -2.334 -24.906 1 96.25 168 GLU A O 1
ATOM 1312 N N . THR A 1 169 ? -10.008 -3.717 -23.312 1 96.75 169 THR A N 1
ATOM 1313 C CA . THR A 1 169 ? -9.18 -2.629 -22.797 1 96.75 169 THR A CA 1
ATOM 1314 C C . THR A 1 169 ? -7.707 -3.027 -22.797 1 96.75 169 THR A C 1
ATOM 1316 O O . THR A 1 169 ? -6.926 -2.535 -23.609 1 96.75 169 THR A O 1
ATOM 1319 N N . THR A 1 170 ? -7.332 -4.098 -22.094 1 98.06 170 THR A N 1
ATOM 1320 C CA . THR A 1 170 ? -5.938 -4.473 -21.922 1 98.06 170 THR A CA 1
ATOM 1321 C C . THR A 1 170 ? -5.289 -4.832 -23.25 1 98.06 170 THR A C 1
ATOM 1323 O O . THR A 1 170 ? -4.184 -4.379 -23.547 1 98.06 170 THR A O 1
ATOM 1326 N N . GLY A 1 171 ? -5.992 -5.684 -24.047 1 98 171 GLY A N 1
ATOM 1327 C CA . GLY A 1 171 ? -5.484 -6.082 -25.344 1 98 171 GLY A CA 1
ATOM 1328 C C . GLY A 1 171 ? -5.219 -4.91 -26.266 1 98 171 GLY A C 1
ATOM 1329 O O . GLY A 1 171 ? -4.094 -4.723 -26.734 1 98 171 GLY A O 1
ATOM 1330 N N . PRO A 1 172 ? -6.199 -4.066 -26.5 1 96.88 172 PRO A N 1
ATOM 1331 C CA . PRO A 1 172 ? -6.031 -2.893 -27.359 1 96.88 172 PRO A CA 1
ATOM 1332 C C . PRO A 1 172 ? -4.934 -1.953 -26.875 1 96.88 172 PRO A C 1
ATOM 1334 O O . PRO A 1 172 ? -4.176 -1.403 -27.672 1 96.88 172 PRO A O 1
ATOM 1337 N N . GLU A 1 173 ? -4.816 -1.752 -25.562 1 97.12 173 GLU A N 1
ATOM 1338 C CA . GLU A 1 173 ? -3.771 -0.893 -25.016 1 97.12 173 GLU A CA 1
ATOM 1339 C C . GLU A 1 173 ? -2.385 -1.396 -25.406 1 97.12 173 GLU A C 1
ATOM 1341 O O . GLU A 1 173 ? -1.51 -0.606 -25.766 1 97.12 173 GLU A O 1
ATOM 1346 N N . ILE A 1 174 ? -2.223 -2.713 -25.312 1 98.44 174 ILE A N 1
ATOM 1347 C CA . ILE A 1 174 ? -0.929 -3.328 -25.594 1 98.44 174 ILE A CA 1
ATOM 1348 C C . ILE A 1 174 ? -0.577 -3.15 -27.062 1 98.44 174 ILE A C 1
ATOM 1350 O O . ILE A 1 174 ? 0.493 -2.635 -27.391 1 98.44 174 ILE A O 1
ATOM 1354 N N . VAL A 1 175 ? -1.477 -3.506 -27.938 1 98.06 175 VAL A N 1
ATOM 1355 C CA . VAL A 1 175 ? -1.21 -3.467 -29.375 1 98.06 175 VAL A CA 1
ATOM 1356 C C . VAL A 1 175 ? -0.993 -2.023 -29.828 1 98.06 175 VAL A C 1
ATOM 1358 O O . VAL A 1 175 ? -0.059 -1.732 -30.578 1 98.06 175 VAL A O 1
ATOM 1361 N N . GLN A 1 176 ? -1.787 -1.115 -29.328 1 96.44 176 GLN A N 1
ATOM 1362 C CA . GLN A 1 176 ? -1.682 0.291 -29.703 1 96.44 176 GLN A CA 1
ATOM 1363 C C . GLN A 1 176 ? -0.354 0.885 -29.25 1 96.44 176 GLN A C 1
ATOM 1365 O O . GLN A 1 176 ? 0.277 1.652 -29.969 1 96.44 176 GLN A O 1
ATOM 1370 N N . ALA A 1 177 ? 0.052 0.562 -28.062 1 97.19 177 ALA A N 1
ATOM 1371 C CA . ALA A 1 177 ? 1.3 1.095 -27.516 1 97.19 177 ALA A CA 1
ATOM 1372 C C . ALA A 1 177 ? 2.49 0.69 -28.391 1 97.19 177 ALA A C 1
ATOM 1374 O O . ALA A 1 177 ? 3.357 1.514 -28.688 1 97.19 177 ALA A O 1
ATOM 1375 N N . PHE A 1 178 ? 2.531 -0.553 -28.766 1 98.06 178 PHE A N 1
ATOM 1376 C CA . PHE A 1 178 ? 3.646 -1.028 -29.578 1 98.06 178 PHE A CA 1
ATOM 1377 C C . PHE A 1 178 ? 3.582 -0.44 -30.969 1 98.06 178 PHE A C 1
ATOM 1379 O O . PHE A 1 178 ? 4.605 -0.04 -31.531 1 98.06 178 PHE A O 1
ATOM 1386 N N . ASN A 1 179 ? 2.387 -0.336 -31.531 1 97.06 179 ASN A N 1
ATOM 1387 C CA . ASN A 1 179 ? 2.227 0.303 -32.844 1 97.06 179 ASN A CA 1
ATOM 1388 C C . ASN A 1 179 ? 2.697 1.754 -32.812 1 97.06 179 ASN A C 1
ATOM 1390 O O . ASN A 1 179 ? 3.443 2.186 -33.688 1 97.06 179 ASN A O 1
ATOM 1394 N N . ASP A 1 180 ? 2.252 2.455 -31.828 1 95.5 180 ASP A N 1
ATOM 1395 C CA . ASP A 1 180 ? 2.605 3.865 -31.688 1 95.5 180 ASP A CA 1
ATOM 1396 C C . ASP A 1 180 ? 4.113 4.043 -31.562 1 95.5 180 ASP A C 1
ATOM 1398 O O . ASP A 1 180 ? 4.672 5.047 -32 1 95.5 180 ASP A O 1
ATOM 1402 N N . ALA A 1 181 ? 4.75 3.027 -30.969 1 96.12 181 ALA A N 1
ATOM 1403 C CA . ALA A 1 181 ? 6.195 3.09 -30.766 1 96.12 181 ALA A CA 1
ATOM 1404 C C . ALA A 1 181 ? 6.945 2.557 -31.984 1 96.12 181 ALA A C 1
ATOM 1406 O O . ALA A 1 181 ? 8.18 2.539 -32 1 96.12 181 ALA A O 1
ATOM 1407 N N . GLY A 1 182 ? 6.277 2.105 -32.969 1 96.62 182 GLY A N 1
ATOM 1408 C CA . GLY A 1 182 ? 6.898 1.524 -34.125 1 96.62 182 GLY A CA 1
ATOM 1409 C C . GLY A 1 182 ? 7.613 0.216 -33.844 1 96.62 182 GLY A C 1
ATOM 1410 O O . GLY A 1 182 ? 8.656 -0.071 -34.438 1 96.62 182 GLY A O 1
ATOM 1411 N N . LYS A 1 183 ? 7.086 -0.543 -32.906 1 96.5 183 LYS A N 1
ATOM 1412 C CA . LYS A 1 183 ? 7.691 -1.807 -32.5 1 96.5 183 LYS A CA 1
ATOM 1413 C C . LYS A 1 183 ? 6.723 -2.969 -32.688 1 96.5 183 LYS A C 1
ATOM 1415 O O . LYS A 1 183 ? 5.508 -2.768 -32.75 1 96.5 183 LYS A O 1
ATOM 1420 N N . THR A 1 184 ? 7.344 -4.109 -32.844 1 96.31 184 THR A N 1
ATOM 1421 C CA . THR A 1 184 ? 6.566 -5.344 -32.875 1 96.31 184 THR A CA 1
ATOM 1422 C C . THR A 1 184 ? 6.66 -6.078 -31.531 1 96.31 184 THR A C 1
ATOM 1424 O O . THR A 1 184 ? 7.738 -6.156 -30.938 1 96.31 184 THR A O 1
ATOM 1427 N N . LEU A 1 185 ? 5.547 -6.582 -31.125 1 98.62 185 LEU A N 1
ATOM 1428 C CA . LEU A 1 185 ? 5.543 -7.438 -29.938 1 98.62 185 LEU A CA 1
ATOM 1429 C C . LEU A 1 185 ? 5.746 -8.898 -30.312 1 98.62 185 LEU A C 1
ATOM 1431 O O . LEU A 1 185 ? 4.887 -9.5 -30.969 1 98.62 185 LEU A O 1
ATOM 1435 N N . ASP A 1 186 ? 6.863 -9.469 -29.875 1 98.75 186 ASP A N 1
ATOM 1436 C CA . ASP A 1 186 ? 7.176 -10.844 -30.25 1 98.75 186 ASP A CA 1
ATOM 1437 C C . ASP A 1 186 ? 6.617 -11.836 -29.219 1 98.75 186 ASP A C 1
ATOM 1439 O O . ASP A 1 186 ? 6.102 -12.891 -29.594 1 98.75 186 ASP A O 1
ATOM 1443 N N . HIS A 1 187 ? 6.742 -11.461 -27.969 1 98.88 187 HIS A N 1
ATOM 1444 C CA . HIS A 1 187 ? 6.305 -12.352 -26.906 1 98.88 187 HIS A CA 1
ATOM 1445 C C . HIS A 1 187 ? 5.512 -11.594 -25.844 1 98.88 187 HIS A C 1
ATOM 1447 O O . HIS A 1 187 ? 5.91 -10.5 -25.422 1 98.88 187 HIS A O 1
ATOM 1453 N N . PHE A 1 188 ? 4.402 -12.148 -25.516 1 98.94 188 PHE A N 1
ATOM 1454 C CA . PHE A 1 188 ? 3.619 -11.688 -24.375 1 98.94 188 PHE A CA 1
ATOM 1455 C C . PHE A 1 188 ? 3.58 -12.742 -23.281 1 98.94 188 PHE A C 1
ATOM 1457 O O . PHE A 1 188 ? 3.184 -13.891 -23.531 1 98.94 188 PHE A O 1
ATOM 1464 N N . VAL A 1 189 ? 4.027 -12.367 -22.047 1 98.94 189 VAL A N 1
ATOM 1465 C CA . VAL A 1 189 ? 4.105 -13.305 -20.938 1 98.94 189 VAL A CA 1
ATOM 1466 C C . VAL A 1 189 ? 3.135 -12.891 -19.844 1 98.94 189 VAL A C 1
ATOM 1468 O O . VAL A 1 189 ? 3.182 -11.758 -19.359 1 98.94 189 VAL A O 1
ATOM 1471 N N . CYS A 1 190 ? 2.246 -13.727 -19.469 1 98.69 190 CYS A N 1
ATOM 1472 C CA . CYS A 1 190 ? 1.326 -13.516 -18.359 1 98.69 190 CYS A CA 1
ATOM 1473 C C . CYS A 1 190 ? 1.07 -14.812 -17.594 1 98.69 190 CYS A C 1
ATOM 1475 O O . CYS A 1 190 ? 1.692 -15.836 -17.891 1 98.69 190 CYS A O 1
ATOM 1477 N N . ALA A 1 191 ? 0.392 -14.703 -16.5 1 98.38 191 ALA A N 1
ATOM 1478 C CA . ALA A 1 191 ? -0.02 -15.859 -15.703 1 98.38 191 ALA A CA 1
ATOM 1479 C C . ALA A 1 191 ? -1.539 -15.93 -15.586 1 98.38 191 ALA A C 1
ATOM 1481 O O . ALA A 1 191 ? -2.254 -15.125 -16.188 1 98.38 191 ALA A O 1
ATOM 1482 N N . TYR A 1 192 ? -2 -17 -14.953 1 96.81 192 TYR A N 1
ATOM 1483 C CA . TYR A 1 192 ? -3.439 -17.047 -14.719 1 96.81 192 TYR A CA 1
ATOM 1484 C C . TYR A 1 192 ? -3.742 -17.125 -13.227 1 96.81 192 TYR A C 1
ATOM 1486 O O . TYR A 1 192 ? -3.006 -17.75 -12.469 1 96.81 192 TYR A O 1
ATOM 1494 N N . GLY A 1 193 ? -4.668 -16.281 -12.891 1 94.5 193 GLY A N 1
ATOM 1495 C CA . GLY A 1 193 ? -5.441 -16.422 -11.672 1 94.5 193 GLY A CA 1
ATOM 1496 C C . GLY A 1 193 ? -6.875 -16.859 -11.914 1 94.5 193 GLY A C 1
ATOM 1497 O O . GLY A 1 193 ? -7.16 -18.047 -12.016 1 94.5 193 GLY A O 1
ATOM 1498 N N . THR A 1 194 ? -7.605 -15.906 -12.281 1 94.5 194 THR A N 1
ATOM 1499 C CA . THR A 1 194 ? -8.992 -16.188 -12.648 1 94.5 194 THR A CA 1
ATOM 1500 C C . THR A 1 194 ? -9.094 -16.547 -14.125 1 94.5 194 THR A C 1
ATOM 1502 O O . THR A 1 194 ? -10.07 -17.172 -14.555 1 94.5 194 THR A O 1
ATOM 1505 N N . GLY A 1 195 ? -8.188 -16.203 -14.914 1 97.44 195 GLY A N 1
ATOM 1506 C CA . GLY A 1 195 ? -8.148 -16.547 -16.328 1 97.44 195 GLY A CA 1
ATOM 1507 C C . GLY A 1 195 ? -8.617 -15.43 -17.234 1 97.44 195 GLY A C 1
ATOM 1508 O O . GLY A 1 195 ? -8.492 -15.508 -18.453 1 97.44 195 GLY A O 1
ATOM 1509 N N . GLY A 1 196 ? -9.086 -14.305 -16.641 1 98 196 GLY A N 1
ATOM 1510 C CA . GLY A 1 196 ? -9.609 -13.203 -17.438 1 98 196 GLY A CA 1
ATOM 1511 C C . GLY A 1 196 ? -8.562 -12.555 -18.328 1 98 196 GLY A C 1
ATOM 1512 O O . GLY A 1 196 ? -8.789 -12.352 -19.531 1 98 196 GLY A O 1
ATOM 1513 N N . THR A 1 197 ? -7.41 -12.227 -17.797 1 98.56 197 THR A N 1
ATOM 1514 C CA . THR A 1 197 ? -6.328 -11.602 -18.562 1 98.56 197 THR A CA 1
ATOM 1515 C C . THR A 1 197 ? -5.844 -12.523 -19.672 1 98.56 197 THR A C 1
ATOM 1517 O O . THR A 1 197 ? -5.695 -12.094 -20.812 1 98.56 197 THR A O 1
ATOM 1520 N N . LEU A 1 198 ? -5.648 -13.789 -19.312 1 98.75 198 LEU A N 1
ATOM 1521 C CA . LEU A 1 198 ? -5.141 -14.75 -20.281 1 98.75 198 LEU A CA 1
ATOM 1522 C C . LEU A 1 198 ? -6.09 -14.891 -21.453 1 98.75 198 LEU A C 1
ATOM 1524 O O . LEU A 1 198 ? -5.672 -14.766 -22.609 1 98.75 198 LEU A O 1
ATOM 1528 N N . LEU A 1 199 ? -7.34 -15.109 -21.156 1 98.75 199 LEU A N 1
ATOM 1529 C CA . LEU A 1 199 ? -8.328 -15.328 -22.219 1 98.75 199 LEU A CA 1
ATOM 1530 C C . LEU A 1 199 ? -8.578 -14.047 -23 1 98.75 199 LEU A C 1
ATOM 1532 O O . LEU A 1 199 ? -8.633 -14.07 -24.234 1 98.75 199 LEU A O 1
ATOM 1536 N N . GLY A 1 200 ? -8.766 -12.93 -22.297 1 98.62 200 GLY A N 1
ATOM 1537 C CA . GLY A 1 200 ? -9.094 -11.672 -22.953 1 98.62 200 GLY A CA 1
ATOM 1538 C C . GLY A 1 200 ? -7.965 -11.141 -23.812 1 98.62 200 GLY A C 1
ATOM 1539 O O . GLY A 1 200 ? -8.156 -10.867 -25 1 98.62 200 GLY A O 1
ATOM 1540 N N . VAL A 1 201 ? -6.793 -11.008 -23.266 1 98.81 201 VAL A N 1
ATOM 1541 C CA . VAL A 1 201 ? -5.645 -10.477 -23.984 1 98.81 201 VAL A CA 1
ATOM 1542 C C . VAL A 1 201 ? -5.203 -11.469 -25.062 1 98.81 201 VAL A C 1
ATOM 1544 O O . VAL A 1 201 ? -4.918 -11.086 -26.188 1 98.81 201 VAL A O 1
ATOM 1547 N N . GLY A 1 202 ? -5.152 -12.766 -24.641 1 98.75 202 GLY A N 1
ATOM 1548 C CA . GLY A 1 202 ? -4.785 -13.781 -25.609 1 98.75 202 GLY A CA 1
ATOM 1549 C C . GLY A 1 202 ? -5.66 -13.773 -26.844 1 98.75 202 GLY A C 1
ATOM 1550 O O . GLY A 1 202 ? -5.156 -13.828 -27.969 1 98.75 202 GLY A O 1
ATOM 1551 N N . SER A 1 203 ? -6.957 -13.695 -26.672 1 98.5 203 SER A N 1
ATOM 1552 C CA . SER A 1 203 ? -7.887 -13.688 -27.797 1 98.5 203 SER A CA 1
ATOM 1553 C C . SER A 1 203 ? -7.688 -12.453 -28.672 1 98.5 203 SER A C 1
ATOM 1555 O O . SER A 1 203 ? -7.754 -12.531 -29.891 1 98.5 203 SER A O 1
ATOM 1557 N N . TYR A 1 204 ? -7.453 -11.305 -28.047 1 98.44 204 TYR A N 1
ATOM 1558 C CA . TYR A 1 204 ? -7.227 -10.078 -28.797 1 98.44 204 TYR A CA 1
ATOM 1559 C C . TYR A 1 204 ? -5.938 -10.156 -29.609 1 98.44 204 TYR A C 1
ATOM 1561 O O . TYR A 1 204 ? -5.902 -9.758 -30.781 1 98.44 204 TYR A O 1
ATOM 1569 N N . LEU A 1 205 ? -4.867 -10.672 -29.016 1 98.62 205 LEU A N 1
ATOM 1570 C CA . LEU A 1 205 ? -3.574 -10.758 -29.688 1 98.62 205 LEU A CA 1
ATOM 1571 C C . LEU A 1 205 ? -3.643 -11.719 -30.875 1 98.62 205 LEU A C 1
ATOM 1573 O O . LEU A 1 205 ? -3.037 -11.469 -31.922 1 98.62 205 LEU A O 1
ATOM 1577 N N . LYS A 1 206 ? -4.367 -12.82 -30.719 1 98.06 206 LYS A N 1
ATOM 1578 C CA . LYS A 1 206 ? -4.516 -13.758 -31.828 1 98.06 206 LYS A CA 1
ATOM 1579 C C . LYS A 1 206 ? -5.156 -13.094 -33.031 1 98.06 206 LYS A C 1
ATOM 1581 O O . LYS A 1 206 ? -4.848 -13.438 -34.188 1 98.06 206 LYS A O 1
ATOM 1586 N N . GLU A 1 207 ? -5.949 -12.164 -32.812 1 97.75 207 GLU A N 1
ATOM 1587 C CA . GLU A 1 207 ? -6.68 -11.5 -33.875 1 97.75 207 GLU A CA 1
ATOM 1588 C C . GLU A 1 207 ? -5.895 -10.312 -34.438 1 97.75 207 GLU A C 1
ATOM 1590 O O . GLU A 1 207 ? -5.855 -10.094 -35.656 1 97.75 207 GLU A O 1
ATOM 1595 N N . PHE A 1 208 ? -5.23 -9.539 -33.625 1 97.62 208 PHE A N 1
ATOM 1596 C CA . PHE A 1 208 ? -4.719 -8.242 -34.062 1 97.62 208 PHE A CA 1
ATOM 1597 C C . PHE A 1 208 ? -3.195 -8.219 -34 1 97.62 208 PHE A C 1
ATOM 1599 O O . PHE A 1 208 ? -2.568 -7.273 -34.5 1 97.62 208 PHE A O 1
ATOM 1606 N N . SER A 1 209 ? -2.574 -9.273 -33.5 1 97.94 209 SER A N 1
ATOM 1607 C CA . SER A 1 209 ? -1.131 -9.492 -33.469 1 97.94 209 SER A CA 1
ATOM 1608 C C . SER A 1 209 ? -0.798 -10.984 -33.5 1 97.94 209 SER A C 1
ATOM 1610 O O . SER A 1 209 ? -0.157 -11.508 -32.594 1 97.94 209 SER A O 1
ATOM 1612 N N . PRO A 1 210 ? -1.183 -11.609 -34.562 1 97 210 PRO A N 1
ATOM 1613 C CA . PRO A 1 210 ? -1.104 -13.07 -34.625 1 97 210 PRO A CA 1
ATOM 1614 C C . PRO A 1 210 ? 0.331 -13.586 -34.531 1 97 210 PRO A C 1
ATOM 1616 O O . PRO A 1 210 ? 0.552 -14.758 -34.219 1 97 210 PRO A O 1
ATOM 1619 N N . GLU A 1 211 ? 1.293 -12.789 -34.781 1 97.06 211 GLU A N 1
ATOM 1620 C CA . GLU A 1 211 ? 2.691 -13.211 -34.719 1 97.06 211 GLU A CA 1
ATOM 1621 C C . GLU A 1 211 ? 3.203 -13.25 -33.281 1 97.06 211 GLU A C 1
ATOM 1623 O O . GLU A 1 211 ? 4.262 -13.828 -33.031 1 97.06 211 GLU A O 1
ATOM 1628 N N . THR A 1 212 ? 2.506 -12.656 -32.375 1 98.69 212 THR A N 1
ATOM 1629 C CA . THR A 1 212 ? 2.92 -12.641 -30.969 1 98.69 212 THR A CA 1
ATOM 1630 C C . THR A 1 212 ? 2.75 -14.023 -30.328 1 98.69 212 THR A C 1
ATOM 1632 O O . THR A 1 212 ? 1.67 -14.609 -30.406 1 98.69 212 THR A O 1
ATOM 1635 N N . THR A 1 213 ? 3.801 -14.523 -29.766 1 98.81 213 THR A N 1
ATOM 1636 C CA . THR A 1 213 ? 3.713 -15.758 -29 1 98.81 213 THR A CA 1
ATOM 1637 C C . THR A 1 213 ? 3.25 -15.469 -27.578 1 98.81 213 THR A C 1
ATOM 1639 O O . THR A 1 213 ? 3.861 -14.664 -26.859 1 98.81 213 THR A O 1
ATOM 1642 N N . VAL A 1 214 ? 2.199 -16.109 -27.125 1 98.88 214 VAL A N 1
ATOM 1643 C CA . VAL A 1 214 ? 1.635 -15.883 -25.797 1 98.88 214 VAL A CA 1
ATOM 1644 C C . VAL A 1 214 ? 2.078 -17 -24.844 1 98.88 214 VAL A C 1
ATOM 1646 O O . VAL A 1 214 ? 1.88 -18.188 -25.141 1 98.88 214 VAL A O 1
ATOM 1649 N N . HIS A 1 215 ? 2.711 -16.609 -23.75 1 98.81 215 HIS A N 1
ATOM 1650 C CA . HIS A 1 215 ? 3.186 -17.531 -22.719 1 98.81 215 HIS A CA 1
ATOM 1651 C C . HIS A 1 215 ? 2.328 -17.453 -21.469 1 98.81 215 HIS A C 1
ATOM 1653 O O . HIS A 1 215 ? 2.104 -16.359 -20.938 1 98.81 215 HIS A O 1
ATOM 1659 N N . CYS A 1 216 ? 1.844 -18.594 -20.969 1 98.69 216 CYS A N 1
AT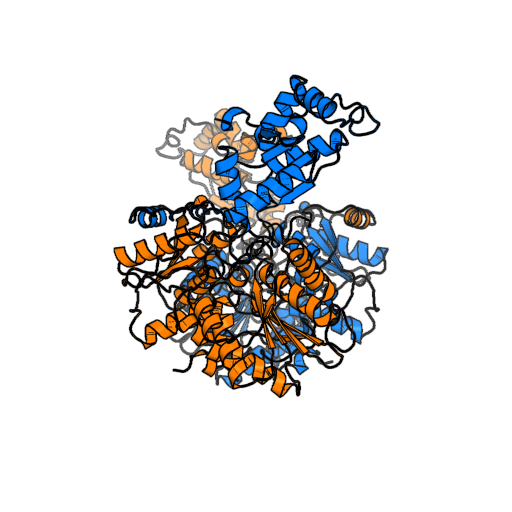OM 1660 C CA . CYS A 1 216 ? 1.068 -18.703 -19.734 1 98.69 216 CYS A CA 1
ATOM 1661 C C . CYS A 1 216 ? 1.903 -19.297 -18.625 1 98.69 216 CYS A C 1
ATOM 1663 O O . CYS A 1 216 ? 2.391 -20.422 -18.75 1 98.69 216 CYS A O 1
ATOM 1665 N N . CYS A 1 217 ? 1.991 -18.578 -17.5 1 98.5 217 CYS A N 1
ATOM 1666 C CA . CYS A 1 217 ? 2.807 -19.047 -16.391 1 98.5 217 CYS A CA 1
ATOM 1667 C C . CYS A 1 217 ? 1.947 -19.75 -15.336 1 98.5 217 CYS A C 1
ATOM 1669 O O . CYS A 1 217 ? 0.814 -19.328 -15.086 1 98.5 217 CYS A O 1
ATOM 1671 N N . GLU A 1 218 ? 2.434 -20.719 -14.75 1 97.44 218 GLU A N 1
ATOM 1672 C CA . GLU A 1 218 ? 1.941 -21.312 -13.508 1 97.44 218 GLU A CA 1
ATOM 1673 C C . GLU A 1 218 ? 3.096 -21.75 -12.609 1 97.44 218 GLU A C 1
ATOM 1675 O O . GLU A 1 218 ? 4.223 -21.922 -13.078 1 97.44 218 GLU A O 1
ATOM 1680 N N . PRO A 1 219 ? 2.838 -21.875 -11.312 1 96.12 219 PRO A N 1
ATOM 1681 C CA . PRO A 1 219 ? 3.926 -22.25 -10.406 1 96.12 219 PRO A CA 1
ATOM 1682 C C . PRO A 1 219 ? 4.508 -23.625 -10.734 1 96.12 219 PRO A C 1
ATOM 1684 O O . PRO A 1 219 ? 3.768 -24.547 -11.094 1 96.12 219 PRO A O 1
ATOM 1687 N N . ASP A 1 220 ? 5.816 -23.75 -10.5 1 93.69 220 ASP A N 1
ATOM 1688 C CA . ASP A 1 220 ? 6.457 -25.031 -10.766 1 93.69 220 ASP A CA 1
ATOM 1689 C C . ASP A 1 220 ? 5.973 -26.094 -9.781 1 93.69 220 ASP A C 1
ATOM 1691 O O . ASP A 1 220 ? 5.988 -27.281 -10.094 1 93.69 220 ASP A O 1
ATOM 1695 N N . ASN A 1 221 ? 5.469 -25.672 -8.672 1 90.62 221 ASN A N 1
ATOM 1696 C CA . ASN A 1 221 ? 5.004 -26.641 -7.684 1 90.62 221 ASN A CA 1
ATOM 1697 C C . ASN A 1 221 ? 3.486 -26.781 -7.707 1 90.62 221 ASN A C 1
ATOM 1699 O O . ASN A 1 221 ? 2.902 -27.406 -6.82 1 90.62 221 ASN A O 1
ATOM 1703 N N . ALA A 1 222 ? 2.842 -26.172 -8.594 1 92.88 222 ALA A N 1
ATOM 1704 C CA . ALA A 1 222 ? 1.42 -26.359 -8.875 1 92.88 222 ALA A CA 1
ATOM 1705 C C . ALA A 1 222 ? 1.146 -26.312 -10.375 1 92.88 222 ALA A C 1
ATOM 1707 O O . ALA A 1 222 ? 0.392 -25.469 -10.852 1 92.88 222 ALA A O 1
ATOM 1708 N N . PRO A 1 223 ? 1.729 -27.219 -11.078 1 95 223 PRO A N 1
ATOM 1709 C CA . PRO A 1 223 ? 1.645 -27.219 -12.539 1 95 223 PRO A CA 1
ATOM 1710 C C . PRO A 1 223 ? 0.377 -27.891 -13.055 1 95 223 PRO A C 1
ATOM 1712 O O . PRO A 1 223 ? 0.451 -28.938 -13.703 1 95 223 PRO A O 1
ATOM 1715 N N . MET A 1 224 ? -0.692 -27.328 -12.914 1 94.06 224 MET A N 1
ATOM 1716 C CA . MET A 1 224 ? -1.994 -27.938 -13.172 1 94.06 224 MET A CA 1
ATOM 1717 C C . MET A 1 224 ? -2.256 -28.047 -14.664 1 94.06 224 MET A C 1
ATOM 1719 O O . MET A 1 224 ? -2.707 -29.094 -15.141 1 94.06 224 MET A O 1
ATOM 1723 N N . LEU A 1 225 ? -1.967 -27.031 -15.422 1 95.44 225 LEU A N 1
ATOM 1724 C CA . LEU A 1 225 ? -2.121 -27.109 -16.875 1 95.44 225 LEU A CA 1
ATOM 1725 C C . LEU A 1 225 ? -1.164 -28.125 -17.469 1 95.44 225 LEU A C 1
ATOM 1727 O O . LEU A 1 225 ? -1.559 -28.938 -18.312 1 95.44 225 LEU A O 1
ATOM 1731 N N . PHE A 1 226 ? 0.068 -28.094 -17 1 94.56 226 PHE A N 1
ATOM 1732 C CA . PHE A 1 226 ? 1.098 -29 -17.484 1 94.56 226 PHE A CA 1
ATOM 1733 C C . PHE A 1 226 ? 0.694 -30.453 -17.234 1 94.56 226 PHE A C 1
ATOM 1735 O O . PHE A 1 226 ? 1.016 -31.344 -18.031 1 94.56 226 PHE A O 1
ATOM 1742 N N . SER A 1 227 ? -0.054 -30.703 -16.125 1 92.25 227 SER A N 1
ATOM 1743 C CA . SER A 1 227 ? -0.417 -32.062 -15.727 1 92.25 227 SER A CA 1
ATOM 1744 C C . SER A 1 227 ? -1.393 -32.688 -16.719 1 92.25 227 SER A C 1
ATOM 1746 O O . SER A 1 227 ? -1.533 -33.906 -16.766 1 92.25 227 SER A O 1
ATOM 1748 N N . GLU A 1 228 ? -2.197 -31.875 -17.422 1 91.25 228 GLU A N 1
ATOM 1749 C CA . GLU A 1 228 ? -3.213 -32.25 -18.391 1 91.25 228 GLU A CA 1
ATOM 1750 C C . GLU A 1 228 ? -4.418 -32.906 -17.703 1 91.25 228 GLU A C 1
ATOM 1752 O O . GLU A 1 228 ? -5.254 -33.531 -18.359 1 91.25 228 GLU A O 1
ATOM 1757 N N . ILE A 1 229 ? -4.438 -32.75 -16.375 1 88.44 229 ILE A N 1
ATOM 1758 C CA . ILE A 1 229 ? -5.621 -33.188 -15.641 1 88.44 229 ILE A CA 1
ATOM 1759 C C . ILE A 1 229 ? -6.652 -32.062 -15.617 1 88.44 229 ILE A C 1
ATOM 1761 O O . ILE A 1 229 ? -6.367 -30.969 -15.133 1 88.44 229 ILE A O 1
ATOM 1765 N N . LYS A 1 230 ? -7.766 -32.344 -16.062 1 87.12 230 LYS A N 1
ATOM 1766 C CA . LYS A 1 230 ? -8.797 -31.328 -16.188 1 87.12 230 LYS A CA 1
ATOM 1767 C C . LYS A 1 230 ? -9.562 -31.141 -14.883 1 87.12 230 LYS A C 1
ATOM 1769 O O . LYS A 1 230 ? -9.688 -32.094 -14.094 1 87.12 230 LYS A O 1
ATOM 1774 N N . THR A 1 231 ? -9.922 -29.953 -14.648 1 86.69 231 THR A N 1
ATOM 1775 C CA . THR A 1 231 ? -10.914 -29.656 -13.617 1 86.69 231 THR A CA 1
ATOM 1776 C C . THR A 1 231 ? -12.328 -29.859 -14.164 1 86.69 231 THR A C 1
ATOM 1778 O O . THR A 1 231 ? -12.617 -29.5 -15.305 1 86.69 231 THR A O 1
ATOM 1781 N N . SER A 1 232 ? -13.172 -30.562 -13.375 1 79.69 232 SER A N 1
ATOM 1782 C CA . SER A 1 232 ? -14.57 -30.75 -13.766 1 79.69 232 SER A CA 1
ATOM 1783 C C . SER A 1 232 ? -15.43 -29.578 -13.312 1 79.69 232 SER A C 1
ATOM 1785 O O . SER A 1 232 ? -15.266 -29.062 -12.211 1 79.69 232 SER A O 1
ATOM 1787 N N . TYR A 1 233 ? -16.328 -29.141 -14.352 1 75.94 233 TYR A N 1
ATOM 1788 C CA . TYR A 1 233 ? -17.25 -28.047 -14.07 1 75.94 233 TYR A CA 1
ATOM 1789 C C . TYR A 1 233 ? -18.688 -28.531 -14.086 1 75.94 233 TYR A C 1
ATOM 1791 O O . TYR A 1 233 ? -19.281 -28.734 -15.148 1 75.94 233 TYR A O 1
ATOM 1799 N N . PRO A 1 234 ? -19.328 -28.938 -13.055 1 64 234 PRO A N 1
ATOM 1800 C CA . PRO A 1 234 ? -20.672 -29.5 -13.102 1 64 234 PRO A CA 1
ATOM 1801 C C . PRO A 1 234 ? -21.688 -28.578 -13.781 1 64 234 PRO A C 1
ATOM 1803 O O . PRO A 1 234 ? -21.516 -27.344 -13.75 1 64 234 PRO A O 1
ATOM 1806 N N . GLU A 1 235 ? -22.531 -29.172 -14.852 1 54.44 235 GLU A N 1
ATOM 1807 C CA . GLU A 1 235 ? -23.531 -28.453 -15.633 1 54.44 235 GLU A CA 1
ATOM 1808 C C . GLU A 1 235 ? -24.578 -27.797 -14.734 1 54.44 235 GLU A C 1
ATOM 1810 O O . GLU A 1 235 ? -25.141 -26.766 -15.086 1 54.44 235 GLU A O 1
ATOM 1815 N N . ASN A 1 236 ? -25.125 -28.625 -13.82 1 43.88 236 ASN A N 1
ATOM 1816 C CA . ASN A 1 236 ? -26.391 -28.219 -13.219 1 43.88 236 ASN A CA 1
ATOM 1817 C C . ASN A 1 236 ? -26.25 -26.906 -12.445 1 43.88 236 ASN A C 1
ATOM 1819 O O . ASN A 1 236 ? -25.516 -26.844 -11.453 1 43.88 236 ASN A O 1
ATOM 1823 N N . GLY A 1 237 ? -26.5 -25.781 -13.18 1 43 237 GLY A N 1
ATOM 1824 C CA . GLY A 1 237 ? -26.797 -24.453 -12.656 1 43 237 GLY A CA 1
ATOM 1825 C C . GLY A 1 237 ? -26 -24.109 -11.414 1 43 237 GLY A C 1
ATOM 1826 O O . GLY A 1 237 ? -26.172 -23.031 -10.836 1 43 237 GLY A O 1
ATOM 1827 N N . ASP A 1 238 ? -25.844 -25.094 -10.609 1 42.28 238 ASP A N 1
ATOM 1828 C CA . ASP A 1 238 ? -25.172 -24.844 -9.336 1 42.28 238 ASP A CA 1
ATOM 1829 C C . ASP A 1 238 ? -23.797 -24.203 -9.555 1 42.28 238 ASP A C 1
ATOM 1831 O O . ASP A 1 238 ? -23.156 -24.438 -10.586 1 42.28 238 ASP A O 1
ATOM 1835 N N . PRO A 1 239 ? -23.688 -23.031 -9.133 1 41.38 239 PRO A N 1
ATOM 1836 C CA . PRO A 1 239 ? -22.391 -22.391 -9.312 1 41.38 239 PRO A CA 1
ATOM 1837 C C . PRO A 1 239 ? -21.266 -23.375 -9.617 1 41.38 239 PRO A C 1
ATOM 1839 O O . PRO A 1 239 ? -21.234 -24.484 -9.055 1 41.38 239 PRO A O 1
ATOM 1842 N N . SER A 1 240 ? -21 -23.484 -10.844 1 42.34 240 SER A N 1
ATOM 1843 C CA . SER A 1 240 ? -19.891 -24.359 -11.203 1 42.34 240 SER A CA 1
ATOM 1844 C C . SER A 1 240 ? -18.844 -24.391 -10.094 1 42.34 240 SER A C 1
ATOM 1846 O O . SER A 1 240 ? -17.922 -23.578 -10.078 1 42.34 240 SER A O 1
ATOM 1848 N N . SER A 1 241 ? -19.219 -24.031 -8.945 1 42.62 241 SER A N 1
ATOM 1849 C CA . SER A 1 241 ? -18.391 -24.188 -7.75 1 42.62 241 SER A CA 1
ATOM 1850 C C . SER A 1 241 ? -17.5 -25.422 -7.844 1 42.62 241 SER A C 1
ATOM 1852 O O . SER A 1 241 ? -16.844 -25.797 -6.871 1 42.62 241 SER A O 1
ATOM 1854 N N . SER A 1 242 ? -18.078 -26.469 -8.617 1 44.22 242 SER A N 1
ATOM 1855 C CA . SER A 1 242 ? -17.719 -27.844 -8.305 1 44.22 242 SER A CA 1
ATOM 1856 C C . SER A 1 242 ? -16.203 -28.047 -8.383 1 44.22 242 SER A C 1
ATOM 1858 O O . SER A 1 242 ? -15.68 -28.469 -9.414 1 44.22 242 SER A O 1
ATOM 1860 N N . PHE A 1 243 ? -15.688 -26.875 -8.156 1 53.72 243 PHE A N 1
ATOM 1861 C CA . PHE A 1 243 ? -14.344 -27.375 -7.914 1 53.72 243 PHE A CA 1
ATOM 1862 C C . PHE A 1 243 ? -14.375 -28.562 -6.953 1 53.72 243 PHE A C 1
ATOM 1864 O O . PHE A 1 243 ? -14.172 -28.391 -5.75 1 53.72 243 PHE A O 1
ATOM 1871 N N . ASP A 1 244 ? -15.297 -29.594 -7.402 1 57.06 244 ASP A N 1
ATOM 1872 C CA . ASP A 1 244 ? -15.609 -30.781 -6.609 1 57.06 244 ASP A CA 1
ATOM 1873 C C . ASP A 1 244 ? -14.438 -31.156 -5.711 1 57.06 244 ASP A C 1
ATOM 1875 O O . ASP A 1 244 ? -14.602 -31.312 -4.496 1 57.06 244 ASP A O 1
ATOM 1879 N N . VAL A 1 245 ? -13.266 -31.094 -6.43 1 66.56 245 VAL A N 1
ATOM 1880 C CA . VAL A 1 245 ? -12.086 -31.453 -5.652 1 66.56 245 VAL A CA 1
ATOM 1881 C C . VAL A 1 245 ? -10.906 -30.578 -6.062 1 66.56 245 VAL A C 1
ATOM 1883 O O . VAL A 1 245 ? -10.836 -30.109 -7.203 1 66.56 245 VAL A O 1
ATOM 1886 N N . ALA A 1 246 ? -10.156 -30.25 -5.098 1 79.75 246 ALA A N 1
ATOM 1887 C CA . ALA A 1 246 ? -8.898 -29.578 -5.398 1 79.75 246 ALA A CA 1
ATOM 1888 C C . ALA A 1 246 ? -8.102 -30.344 -6.445 1 79.75 246 ALA A C 1
ATOM 1890 O O . ALA A 1 246 ? -8.109 -31.578 -6.465 1 79.75 246 ALA A O 1
ATOM 1891 N N . HIS A 1 247 ? -7.5 -29.609 -7.293 1 88.69 247 HIS A N 1
ATOM 1892 C CA . HIS A 1 247 ? -6.676 -30.25 -8.312 1 88.69 247 HIS A CA 1
ATOM 1893 C C . HIS A 1 247 ? -5.59 -31.109 -7.684 1 88.69 247 HIS A C 1
ATOM 1895 O O . HIS A 1 247 ? -4.914 -30.672 -6.746 1 88.69 247 HIS A O 1
ATOM 1901 N N . PRO A 1 248 ? -5.375 -32.219 -8.164 1 84.69 248 PRO A N 1
ATOM 1902 C CA . PRO A 1 248 ? -4.535 -33.188 -7.457 1 84.69 248 PRO A CA 1
ATOM 1903 C C . PRO A 1 248 ? -3.066 -32.781 -7.418 1 84.69 248 PRO A C 1
ATOM 1905 O O . PRO A 1 248 ? -2.328 -33.219 -6.527 1 84.69 248 PRO A O 1
ATOM 1908 N N . VAL A 1 249 ? -2.592 -32 -8.336 1 88.19 249 VAL A N 1
ATOM 1909 C CA . VAL A 1 249 ? -1.167 -31.688 -8.352 1 88.19 249 VAL A CA 1
ATOM 1910 C C . VAL A 1 249 ? -0.938 -30.297 -7.777 1 88.19 249 VAL A C 1
ATOM 1912 O O . VAL A 1 249 ? 0.157 -29.75 -7.895 1 88.19 249 VAL A O 1
ATOM 1915 N N . TRP A 1 250 ? -1.979 -29.75 -7.266 1 89.81 250 TRP A N 1
ATOM 1916 C CA . TRP A 1 250 ? -1.834 -28.438 -6.645 1 89.81 250 TRP A CA 1
ATOM 1917 C C . TRP A 1 250 ? -1.073 -28.531 -5.328 1 89.81 250 TRP A C 1
ATOM 1919 O O . TRP A 1 250 ? -1.282 -29.469 -4.555 1 89.81 250 TRP A O 1
ATOM 1929 N N . ARG A 1 251 ? -0.176 -27.609 -5.102 1 86.31 251 ARG A N 1
ATOM 1930 C CA . ARG A 1 251 ? 0.496 -27.406 -3.822 1 86.31 251 ARG A CA 1
ATOM 1931 C C . ARG A 1 251 ? 0.538 -25.938 -3.439 1 86.31 251 ARG A C 1
ATOM 1933 O O . ARG A 1 251 ? 0.553 -25.062 -4.312 1 86.31 251 ARG A O 1
ATOM 1940 N N . PRO A 1 252 ? 0.484 -25.703 -2.148 1 84.75 252 PRO A N 1
ATOM 1941 C CA . PRO A 1 252 ? 0.658 -24.312 -1.756 1 84.75 252 PRO A CA 1
ATOM 1942 C C . PRO A 1 252 ? 1.904 -23.672 -2.369 1 84.75 252 PRO A C 1
ATOM 1944 O O . PRO A 1 252 ? 2.945 -24.328 -2.477 1 84.75 252 PRO A O 1
ATOM 1947 N N . HIS A 1 253 ? 1.745 -22.578 -2.84 1 90.06 253 HIS A N 1
ATOM 1948 C CA . HIS A 1 253 ? 2.848 -21.891 -3.492 1 90.06 253 HIS A CA 1
ATOM 1949 C C . HIS A 1 253 ? 2.904 -20.422 -3.062 1 90.06 253 HIS A C 1
ATOM 1951 O O . HIS A 1 253 ? 1.984 -19.922 -2.408 1 90.06 253 HIS A O 1
ATOM 1957 N N . LEU A 1 254 ? 3.941 -19.688 -3.504 1 89.25 254 LEU A N 1
ATOM 1958 C CA . LEU A 1 254 ? 4.242 -18.344 -2.998 1 89.25 254 LEU A CA 1
ATOM 1959 C C . LEU A 1 254 ? 3.57 -17.281 -3.854 1 89.25 254 LEU A C 1
ATOM 1961 O O . LEU A 1 254 ? 3.607 -16.094 -3.516 1 89.25 254 LEU A O 1
ATOM 1965 N N . PHE A 1 255 ? 2.936 -17.656 -4.969 1 93.06 255 PHE A N 1
ATOM 1966 C CA . PHE A 1 255 ? 2.336 -16.703 -5.902 1 93.06 255 PHE A CA 1
ATOM 1967 C C . PHE A 1 255 ? 0.891 -16.406 -5.52 1 93.06 255 PHE A C 1
ATOM 1969 O O . PHE A 1 255 ? -0.029 -17.094 -5.965 1 93.06 255 PHE A O 1
ATOM 1976 N N . GLN A 1 256 ? 0.76 -15.312 -4.844 1 84.94 256 GLN A N 1
ATOM 1977 C CA . GLN A 1 256 ? -0.602 -14.961 -4.461 1 84.94 256 GLN A CA 1
ATOM 1978 C C . GLN A 1 256 ? -1.405 -14.477 -5.664 1 84.94 256 GLN A C 1
ATOM 1980 O O . GLN A 1 256 ? -0.968 -13.578 -6.391 1 84.94 256 GLN A O 1
ATOM 1985 N N . GLY A 1 257 ? -2.451 -15.055 -5.969 1 87 257 GLY A N 1
ATOM 1986 C CA . GLY A 1 257 ? -3.326 -14.688 -7.074 1 87 257 GLY A CA 1
ATOM 1987 C C . GLY A 1 257 ? -3.236 -15.641 -8.25 1 87 257 GLY A C 1
ATOM 1988 O O . GLY A 1 257 ? -4.043 -15.57 -9.18 1 87 257 GLY A O 1
ATOM 1989 N N . TRP A 1 258 ? -2.199 -16.469 -8.164 1 91.25 258 TRP A N 1
ATOM 1990 C CA . TRP A 1 258 ? -2.053 -17.469 -9.219 1 91.25 258 TRP A CA 1
ATOM 1991 C C . TRP A 1 258 ? -2.705 -18.781 -8.82 1 91.25 258 TRP A C 1
ATOM 1993 O O . TRP A 1 258 ? -2.803 -19.094 -7.629 1 91.25 258 TRP A O 1
ATOM 2003 N N . ALA A 1 259 ? -3.047 -19.516 -9.773 1 90.38 259 ALA A N 1
ATOM 2004 C CA . ALA A 1 259 ? -3.287 -20.953 -9.664 1 90.38 259 ALA A CA 1
ATOM 2005 C C . ALA A 1 259 ? -4.016 -21.297 -8.367 1 90.38 259 ALA A C 1
ATOM 2007 O O . ALA A 1 259 ? -3.438 -21.906 -7.469 1 90.38 259 ALA A O 1
ATOM 2008 N N . ALA A 1 260 ? -5.211 -20.969 -8.352 1 88.38 260 ALA A N 1
ATOM 2009 C CA . ALA A 1 260 ? -6.027 -21.5 -7.262 1 88.38 260 ALA A CA 1
ATOM 2010 C C . ALA A 1 260 ? -6.012 -23.031 -7.27 1 88.38 260 ALA A C 1
ATOM 2012 O O . ALA A 1 260 ? -5.418 -23.656 -8.156 1 88.38 260 ALA A O 1
ATOM 2013 N N . ASP A 1 261 ? -6.609 -23.734 -6.32 1 88.31 261 ASP A N 1
ATOM 2014 C CA . ASP A 1 261 ? -6.48 -25.172 -6.207 1 88.31 261 ASP A CA 1
ATOM 2015 C C . ASP A 1 261 ? -7.371 -25.891 -7.23 1 88.31 261 ASP A C 1
ATOM 2017 O O . ASP A 1 261 ? -7.75 -27.047 -7.035 1 88.31 261 ASP A O 1
ATOM 2021 N N . PHE A 1 262 ? -7.719 -25.219 -8.336 1 89.38 262 PHE A N 1
ATOM 2022 C CA . PHE A 1 262 ? -8.438 -25.719 -9.5 1 89.38 262 PHE A CA 1
ATOM 2023 C C . PHE A 1 262 ? -8.078 -24.922 -10.75 1 89.38 262 PHE A C 1
ATOM 2025 O O . PHE A 1 262 ? -7.488 -23.844 -10.656 1 89.38 262 PHE A O 1
ATOM 2032 N N . ILE A 1 263 ? -8.398 -25.453 -11.922 1 93.5 263 ILE A N 1
ATOM 2033 C CA . ILE A 1 263 ? -8.266 -24.703 -13.172 1 93.5 263 ILE A CA 1
ATOM 2034 C C . ILE A 1 263 ? -9.547 -23.906 -13.43 1 93.5 263 ILE A C 1
ATOM 2036 O O . ILE A 1 263 ? -10.602 -24.484 -13.688 1 93.5 263 ILE A O 1
ATOM 2040 N N . PRO A 1 264 ? -9.484 -22.562 -13.414 1 93.81 264 PRO A N 1
ATOM 2041 C CA . PRO A 1 264 ? -10.68 -21.766 -13.688 1 93.81 264 PRO A CA 1
ATOM 2042 C C . PRO A 1 264 ? -11.281 -22.047 -15.062 1 93.81 264 PRO A C 1
ATOM 2044 O O . PRO A 1 264 ? -10.555 -22.344 -16.016 1 93.81 264 PRO A O 1
ATOM 2047 N N . LYS A 1 265 ? -12.586 -21.906 -15.133 1 93.31 265 LYS A N 1
ATOM 2048 C CA . LYS A 1 265 ? -13.281 -22.156 -16.391 1 93.31 265 LYS A CA 1
ATOM 2049 C C . LYS A 1 265 ? -12.719 -21.281 -17.516 1 93.31 265 LYS A C 1
ATOM 2051 O O . LYS A 1 265 ? -12.586 -21.719 -18.656 1 93.31 265 LYS A O 1
ATOM 2056 N N . LEU A 1 266 ? -12.414 -20.047 -17.203 1 96.38 266 LEU A N 1
ATOM 2057 C CA . LEU A 1 266 ? -11.883 -19.125 -18.203 1 96.38 266 LEU A CA 1
ATOM 2058 C C . LEU A 1 266 ? -10.523 -19.594 -18.703 1 96.38 266 LEU A C 1
ATOM 2060 O O . LEU A 1 266 ? -10.18 -19.375 -19.875 1 96.38 266 LEU A O 1
ATOM 2064 N N . VAL A 1 267 ? -9.742 -20.219 -17.844 1 96.75 267 VAL A N 1
ATOM 2065 C CA . VAL A 1 267 ? -8.445 -20.766 -18.234 1 96.75 267 VAL A CA 1
ATOM 2066 C C . VAL A 1 267 ? -8.648 -21.984 -19.141 1 96.75 267 VAL A C 1
ATOM 2068 O O . VAL A 1 267 ? -7.934 -22.156 -20.125 1 96.75 267 VAL A O 1
ATOM 2071 N N . ASN A 1 268 ? -9.609 -22.781 -18.719 1 94.81 268 ASN A N 1
ATOM 2072 C CA . ASN A 1 268 ? -9.953 -23.922 -19.578 1 94.81 268 ASN A CA 1
ATOM 2073 C C . ASN A 1 268 ? -10.367 -23.453 -20.969 1 94.81 268 ASN A C 1
ATOM 2075 O O . ASN A 1 268 ? -9.969 -24.062 -21.969 1 94.81 268 ASN A O 1
ATOM 2079 N N . GLN A 1 269 ? -11.148 -22.438 -21.031 1 95.94 269 GLN A N 1
ATOM 2080 C CA . GLN A 1 269 ? -11.562 -21.875 -22.312 1 95.94 269 GLN A CA 1
ATOM 2081 C C . GLN A 1 269 ? -10.367 -21.359 -23.094 1 95.94 269 GLN A C 1
ATOM 2083 O O . GLN A 1 269 ? -10.297 -21.5 -24.312 1 95.94 269 GLN A O 1
ATOM 2088 N N . ALA A 1 270 ? -9.484 -20.734 -22.391 1 97.81 270 ALA A N 1
ATOM 2089 C CA . ALA A 1 270 ? -8.266 -20.234 -23.031 1 97.81 270 ALA A CA 1
ATOM 2090 C C . ALA A 1 270 ? -7.48 -21.391 -23.672 1 97.81 270 ALA A C 1
ATOM 2092 O O . ALA A 1 270 ? -6.934 -21.234 -24.766 1 97.81 270 ALA A O 1
ATOM 2093 N N . SER A 1 271 ? -7.398 -22.484 -22.969 1 96.69 271 SER A N 1
ATOM 2094 C CA . SER A 1 271 ? -6.711 -23.656 -23.469 1 96.69 271 SER A CA 1
ATOM 2095 C C . SER A 1 271 ? -7.414 -24.234 -24.703 1 96.69 271 SER A C 1
ATOM 2097 O O . SER A 1 271 ? -6.77 -24.531 -25.703 1 96.69 271 SER A O 1
ATOM 2099 N N . GLU A 1 272 ? -8.695 -24.328 -24.609 1 95.56 272 GLU A N 1
ATOM 2100 C CA . GLU A 1 272 ? -9.484 -24.922 -25.688 1 95.56 272 GLU A CA 1
ATOM 2101 C C . GLU A 1 272 ? -9.453 -24.047 -26.938 1 95.56 272 GLU A C 1
ATOM 2103 O O . GLU A 1 272 ? -9.438 -24.562 -28.047 1 95.56 272 GLU A O 1
ATOM 2108 N N . SER A 1 273 ? -9.438 -22.797 -26.703 1 97.25 273 SER A N 1
ATOM 2109 C CA . SER A 1 273 ? -9.438 -21.859 -27.828 1 97.25 273 SER A CA 1
ATOM 2110 C C . SER A 1 273 ? -8.023 -21.578 -28.312 1 97.25 273 SER A C 1
ATOM 2112 O O . SER A 1 273 ? -7.832 -20.828 -29.281 1 97.25 273 SER A O 1
ATOM 2114 N N . LYS A 1 274 ? -7.047 -22.109 -27.688 1 97.44 274 LYS A N 1
ATOM 2115 C CA . LYS A 1 274 ? -5.641 -22.016 -28.078 1 97.44 274 LYS A CA 1
ATOM 2116 C C . LYS A 1 274 ? -5.188 -20.562 -28.156 1 97.44 274 LYS A C 1
ATOM 2118 O O . LYS A 1 274 ? -4.57 -20.156 -29.141 1 97.44 274 LYS A O 1
ATOM 2123 N N . VAL A 1 275 ? -5.59 -19.797 -27.141 1 97.81 275 VAL A N 1
ATOM 2124 C CA . VAL A 1 275 ? -5.258 -18.375 -27.188 1 97.81 275 VAL A CA 1
ATOM 2125 C C . VAL A 1 275 ? -3.861 -18.141 -26.609 1 97.81 275 VAL A C 1
ATOM 2127 O O . VAL A 1 275 ? -3.338 -17.031 -26.656 1 97.81 275 VAL A O 1
ATOM 2130 N N . TYR A 1 276 ? -3.246 -19.125 -26.031 1 98.31 276 TYR A N 1
ATOM 2131 C CA . TYR A 1 276 ? -1.841 -19.078 -25.656 1 98.31 276 TYR A CA 1
ATOM 2132 C C . TYR A 1 276 ? -1.058 -20.219 -26.297 1 98.31 276 TYR A C 1
ATOM 2134 O O . TYR A 1 276 ? -1.643 -21.203 -26.75 1 98.31 276 TYR A O 1
ATOM 2142 N N . ASP A 1 277 ? 0.299 -20.062 -26.312 1 98.38 277 ASP A N 1
ATOM 2143 C CA . ASP A 1 277 ? 1.133 -20.938 -27.125 1 98.38 277 ASP A CA 1
ATOM 2144 C C . ASP A 1 277 ? 1.988 -21.859 -26.234 1 98.38 277 ASP A C 1
ATOM 2146 O O . ASP A 1 277 ? 2.318 -22.969 -26.625 1 98.38 277 ASP A O 1
ATOM 2150 N N . LYS A 1 278 ? 2.434 -21.359 -25.109 1 98 278 LYS A N 1
ATOM 2151 C CA . LYS A 1 278 ? 3.355 -22.094 -24.234 1 98 278 LYS A CA 1
ATOM 2152 C C . LYS A 1 278 ? 2.961 -21.938 -22.766 1 98 278 LYS A C 1
ATOM 2154 O O . LYS A 1 278 ? 2.432 -20.891 -22.375 1 98 278 LYS A O 1
ATOM 2159 N N . VAL A 1 279 ? 3.201 -22.938 -22 1 97.94 279 VAL A N 1
ATOM 2160 C CA . VAL A 1 279 ? 3.084 -22.875 -20.547 1 97.94 279 VAL A CA 1
ATOM 2161 C C . VAL A 1 279 ? 4.473 -22.906 -19.922 1 97.94 279 VAL A C 1
ATOM 2163 O O . VAL A 1 279 ? 5.309 -23.734 -20.266 1 97.94 279 VAL A O 1
ATOM 2166 N N . VAL A 1 280 ? 4.762 -21.969 -19.062 1 97.94 280 VAL A N 1
ATOM 2167 C CA . VAL A 1 280 ? 6.07 -21.828 -18.438 1 97.94 280 VAL A CA 1
ATOM 2168 C C . VAL A 1 280 ? 5.93 -21.938 -16.922 1 97.94 280 VAL A C 1
ATOM 2170 O O . VAL A 1 280 ? 4.871 -21.625 -16.359 1 97.94 280 VAL A O 1
ATOM 2173 N N . HIS A 1 281 ? 7.012 -22.375 -16.234 1 97.62 281 HIS A N 1
ATOM 2174 C CA . HIS A 1 281 ? 6.883 -22.75 -14.82 1 97.62 281 HIS A CA 1
ATOM 2175 C C . HIS A 1 281 ? 7.961 -22.078 -13.977 1 97.62 281 HIS A C 1
ATOM 2177 O O . HIS A 1 281 ? 8.938 -22.719 -13.586 1 97.62 281 HIS A O 1
ATOM 2183 N N . PRO A 1 282 ? 7.75 -20.859 -13.609 1 97.12 282 PRO A N 1
ATOM 2184 C CA . PRO A 1 282 ? 8.727 -20.203 -12.734 1 97.12 282 PRO A CA 1
ATOM 2185 C C . PRO A 1 282 ? 8.68 -20.719 -11.305 1 97.12 282 PRO A C 1
ATOM 2187 O O . PRO A 1 282 ? 7.629 -21.172 -10.836 1 97.12 282 PRO A O 1
ATOM 2190 N N . SER A 1 283 ? 9.828 -20.609 -10.617 1 93.81 283 SER A N 1
ATOM 2191 C CA . SER A 1 283 ? 9.922 -20.969 -9.211 1 93.81 283 SER A CA 1
ATOM 2192 C C . SER A 1 283 ? 9.586 -19.781 -8.305 1 93.81 283 SER A C 1
ATOM 2194 O O . SER A 1 283 ? 9.914 -18.641 -8.625 1 93.81 283 SER A O 1
ATOM 2196 N N . GLY A 1 284 ? 9 -20.156 -7.152 1 93.88 284 GLY A N 1
ATOM 2197 C CA . GLY A 1 284 ? 8.664 -19.109 -6.191 1 93.88 284 GLY A CA 1
ATOM 2198 C C . GLY A 1 284 ? 9.883 -18.375 -5.656 1 93.88 284 GLY A C 1
ATOM 2199 O O . GLY A 1 284 ? 9.867 -17.156 -5.52 1 93.88 284 GLY A O 1
ATOM 2200 N N . VAL A 1 285 ? 10.922 -19.109 -5.398 1 92.19 285 VAL A N 1
ATOM 2201 C CA . VAL A 1 285 ? 12.141 -18.531 -4.828 1 92.19 285 VAL A CA 1
ATOM 2202 C C . VAL A 1 285 ? 12.773 -17.562 -5.824 1 92.19 285 VAL A C 1
ATOM 2204 O O . VAL A 1 285 ? 13.164 -16.453 -5.457 1 92.19 285 VAL A O 1
ATOM 2207 N N . GLU A 1 286 ? 12.812 -17.984 -7.066 1 95.88 286 GLU A N 1
ATOM 2208 C CA . GLU A 1 286 ? 13.367 -17.109 -8.102 1 95.88 286 GLU A CA 1
ATOM 2209 C C . GLU A 1 286 ? 12.508 -15.867 -8.297 1 95.88 286 GLU A C 1
ATOM 2211 O O . GLU A 1 286 ? 13.031 -14.773 -8.539 1 95.88 286 GLU A O 1
ATOM 2216 N N . ALA A 1 287 ? 11.25 -16.078 -8.195 1 97.44 287 ALA A N 1
ATOM 2217 C CA . ALA A 1 287 ? 10.312 -14.969 -8.383 1 97.44 287 ALA A CA 1
ATOM 2218 C C . ALA A 1 287 ? 10.539 -13.883 -7.328 1 97.44 287 ALA A C 1
ATOM 2220 O O . ALA A 1 287 ? 10.477 -12.688 -7.637 1 97.44 287 ALA A O 1
ATOM 2221 N N . MET A 1 288 ? 10.812 -14.258 -6.082 1 96.5 288 MET A N 1
ATOM 2222 C CA . MET A 1 288 ? 11.055 -13.297 -5.012 1 96.5 288 MET A CA 1
ATOM 2223 C C . MET A 1 288 ? 12.32 -12.492 -5.281 1 96.5 288 MET A C 1
ATOM 2225 O O . MET A 1 288 ? 12.344 -11.273 -5.086 1 96.5 288 MET A O 1
ATOM 2229 N N . ALA A 1 289 ? 13.32 -13.211 -5.73 1 97.12 289 ALA A N 1
ATOM 2230 C CA . ALA A 1 289 ? 14.57 -12.531 -6.07 1 97.12 289 ALA A CA 1
ATOM 2231 C C . ALA A 1 289 ? 14.375 -11.547 -7.219 1 97.12 289 ALA A C 1
ATOM 2233 O O . ALA A 1 289 ? 14.914 -10.445 -7.195 1 97.12 289 ALA A O 1
ATOM 2234 N N . THR A 1 290 ? 13.594 -11.969 -8.195 1 98.38 290 THR A N 1
ATOM 2235 C CA . THR A 1 290 ? 13.312 -11.109 -9.344 1 98.38 290 THR A CA 1
ATOM 2236 C C . THR A 1 290 ? 12.57 -9.852 -8.906 1 98.38 290 THR A C 1
ATOM 2238 O O . THR A 1 290 ? 12.836 -8.758 -9.414 1 98.38 290 THR A O 1
ATOM 2241 N N . CYS A 1 291 ? 11.625 -9.984 -7.977 1 98.25 291 CYS A N 1
ATOM 2242 C CA . CYS A 1 291 ? 10.922 -8.82 -7.445 1 98.25 291 CYS A CA 1
ATOM 2243 C C . CYS A 1 291 ? 11.906 -7.82 -6.84 1 98.25 291 CYS A C 1
ATOM 2245 O O . CYS A 1 291 ? 11.805 -6.617 -7.086 1 98.25 291 CYS A O 1
ATOM 2247 N N . ARG A 1 292 ? 12.836 -8.297 -6.066 1 97.38 292 ARG A N 1
ATOM 2248 C CA . ARG A 1 292 ? 13.805 -7.438 -5.406 1 97.38 292 ARG A CA 1
ATOM 2249 C C . ARG A 1 292 ? 14.703 -6.738 -6.422 1 97.38 292 ARG A C 1
ATOM 2251 O O . ARG A 1 292 ? 14.969 -5.539 -6.301 1 97.38 292 ARG A O 1
ATOM 2258 N N . GLU A 1 293 ? 15.125 -7.488 -7.41 1 98.06 293 GLU A N 1
ATOM 2259 C CA . GLU A 1 293 ? 15.969 -6.898 -8.445 1 98.06 293 GLU A CA 1
ATOM 2260 C C . GLU A 1 293 ? 15.211 -5.836 -9.234 1 98.06 293 GLU A C 1
ATOM 2262 O O . GLU A 1 293 ? 15.766 -4.785 -9.562 1 98.06 293 GLU A O 1
ATOM 2267 N N . LEU A 1 294 ? 13.945 -6.141 -9.547 1 98.69 294 LEU A N 1
ATOM 2268 C CA . LEU A 1 294 ? 13.109 -5.195 -10.281 1 98.69 294 LEU A CA 1
ATOM 2269 C C . LEU A 1 294 ? 12.992 -3.873 -9.531 1 98.69 294 LEU A C 1
ATOM 2271 O O . LEU A 1 294 ? 13.047 -2.801 -10.141 1 98.69 294 LEU A O 1
ATOM 2275 N N . ALA A 1 295 ? 12.867 -3.916 -8.227 1 98.31 295 ALA A N 1
ATOM 2276 C CA . ALA A 1 295 ? 12.773 -2.727 -7.383 1 98.31 295 ALA A CA 1
ATOM 2277 C C . ALA A 1 295 ? 14.109 -1.985 -7.336 1 98.31 295 ALA A C 1
ATOM 2279 O O . ALA A 1 295 ? 14.156 -0.768 -7.523 1 98.31 295 ALA A O 1
ATOM 2280 N N . ARG A 1 296 ? 15.195 -2.693 -7.18 1 97.69 296 ARG A N 1
ATOM 2281 C CA . ARG A 1 296 ? 16.5 -2.102 -6.898 1 97.69 296 ARG A CA 1
ATOM 2282 C C . ARG A 1 296 ? 17.156 -1.591 -8.18 1 97.69 296 ARG A C 1
ATOM 2284 O O . ARG A 1 296 ? 17.953 -0.652 -8.141 1 97.69 296 ARG A O 1
ATOM 2291 N N . LYS A 1 297 ? 16.75 -2.191 -9.297 1 97.88 297 LYS A N 1
ATOM 2292 C CA . LYS A 1 297 ? 17.438 -1.84 -10.531 1 97.88 297 LYS A CA 1
ATOM 2293 C C . LYS A 1 297 ? 16.578 -0.938 -11.406 1 97.88 297 LYS A C 1
ATOM 2295 O O . LYS A 1 297 ? 17.094 -0.144 -12.195 1 97.88 297 LYS A O 1
ATOM 2300 N N . GLU A 1 298 ? 15.25 -1.1 -11.328 1 98.38 298 GLU A N 1
ATOM 2301 C CA . GLU A 1 298 ? 14.367 -0.385 -12.242 1 98.38 298 GLU A CA 1
ATOM 2302 C C . GLU A 1 298 ? 13.422 0.551 -11.492 1 98.38 298 GLU A C 1
ATOM 2304 O O . GLU A 1 298 ? 12.734 1.369 -12.102 1 98.38 298 GLU A O 1
ATOM 2309 N N . GLY A 1 299 ? 13.383 0.496 -10.109 1 98.12 299 GLY A N 1
ATOM 2310 C CA . GLY A 1 299 ? 12.484 1.316 -9.312 1 98.12 299 GLY A CA 1
ATOM 2311 C C . GLY A 1 299 ? 11.039 0.86 -9.375 1 98.12 299 GLY A C 1
ATOM 2312 O O . GLY A 1 299 ? 10.125 1.632 -9.086 1 98.12 299 GLY A O 1
ATOM 2313 N N . ILE A 1 300 ? 10.812 -0.363 -9.828 1 98.31 300 ILE A N 1
ATOM 2314 C CA . ILE A 1 300 ? 9.461 -0.876 -9.984 1 98.31 300 ILE A CA 1
ATOM 2315 C C . ILE A 1 300 ? 9.164 -1.896 -8.883 1 98.31 300 ILE A C 1
ATOM 2317 O O . ILE A 1 300 ? 9.906 -2.859 -8.703 1 98.31 300 ILE A O 1
ATOM 2321 N N . PHE A 1 301 ? 8.148 -1.683 -8.133 1 96.31 301 PHE A N 1
ATOM 2322 C CA . PHE A 1 301 ? 7.762 -2.516 -7 1 96.31 301 PHE A CA 1
ATOM 2323 C C . PHE A 1 301 ? 6.598 -3.428 -7.367 1 96.31 301 PHE A C 1
ATOM 2325 O O . PHE A 1 301 ? 5.461 -2.969 -7.504 1 96.31 301 PHE A O 1
ATOM 2332 N N . SER A 1 302 ? 6.852 -4.699 -7.473 1 97.62 302 SER A N 1
ATOM 2333 C CA . SER A 1 302 ? 5.859 -5.668 -7.922 1 97.62 302 SER A CA 1
ATOM 2334 C C . SER A 1 302 ? 5.566 -6.703 -6.84 1 97.62 302 SER A C 1
ATOM 2336 O O . SER A 1 302 ? 6.422 -6.98 -5.996 1 97.62 302 SER A O 1
ATOM 2338 N N . GLY A 1 303 ? 4.32 -7.242 -6.855 1 96 303 GLY A N 1
ATOM 2339 C CA . GLY A 1 303 ? 4.004 -8.414 -6.059 1 96 303 GLY A CA 1
ATOM 2340 C C . GLY A 1 303 ? 4.645 -9.688 -6.59 1 96 303 GLY A C 1
ATOM 2341 O O . GLY A 1 303 ? 5.367 -9.648 -7.59 1 96 303 GLY A O 1
ATOM 2342 N N . THR A 1 304 ? 4.289 -10.797 -5.957 1 96.06 304 THR A N 1
ATOM 2343 C CA . THR A 1 304 ? 4.961 -12.062 -6.238 1 96.06 304 THR A CA 1
ATOM 2344 C C . THR A 1 304 ? 4.566 -12.594 -7.609 1 96.06 304 THR A C 1
ATOM 2346 O O . THR A 1 304 ? 5.391 -13.188 -8.312 1 96.06 304 THR A O 1
ATOM 2349 N N . SER A 1 305 ? 3.332 -12.344 -7.984 1 96.88 305 SER A N 1
ATOM 2350 C CA . SER A 1 305 ? 2.881 -12.781 -9.297 1 96.88 305 SER A CA 1
ATOM 2351 C C . SER A 1 305 ? 3.68 -12.109 -10.406 1 96.88 305 SER A C 1
ATOM 2353 O O . SER A 1 305 ? 4.082 -12.766 -11.375 1 96.88 305 SER A O 1
ATOM 2355 N N . GLY A 1 306 ? 3.881 -10.82 -10.25 1 98.38 306 GLY A N 1
ATOM 2356 C CA . GLY A 1 306 ? 4.699 -10.109 -11.219 1 98.38 306 GLY A CA 1
ATOM 2357 C C . GLY A 1 306 ? 6.129 -10.609 -11.273 1 98.38 306 GLY A C 1
ATOM 2358 O O . GLY A 1 306 ? 6.723 -10.695 -12.352 1 98.38 306 GLY A O 1
ATOM 2359 N N . GLY A 1 307 ? 6.664 -10.961 -10.078 1 98.38 307 GLY A N 1
ATOM 2360 C CA . GLY A 1 307 ? 7.992 -11.555 -10.039 1 98.38 307 GLY A CA 1
ATOM 2361 C C . GLY A 1 307 ? 8.094 -12.852 -10.812 1 98.38 307 GLY A C 1
ATOM 2362 O O . GLY A 1 307 ? 9.094 -13.102 -11.484 1 98.38 307 GLY A O 1
ATOM 2363 N N . GLY A 1 308 ? 7.074 -13.688 -10.688 1 98.62 308 GLY A N 1
ATOM 2364 C CA . GLY A 1 308 ? 7.047 -14.938 -11.43 1 98.62 308 GLY A CA 1
ATOM 2365 C C . GLY A 1 308 ? 6.984 -14.742 -12.93 1 98.62 308 GLY A C 1
ATOM 2366 O O . GLY A 1 308 ? 7.727 -15.375 -13.68 1 98.62 308 GLY A O 1
ATOM 2367 N N . ILE A 1 309 ? 6.145 -13.859 -13.398 1 98.81 309 ILE A N 1
ATOM 2368 C CA . ILE A 1 309 ? 5.969 -13.57 -14.82 1 98.81 309 ILE A CA 1
ATOM 2369 C C . ILE A 1 309 ? 7.266 -13.008 -15.398 1 98.81 309 ILE A C 1
ATOM 2371 O O . ILE A 1 309 ? 7.707 -13.422 -16.469 1 98.81 309 ILE A O 1
ATOM 2375 N N . LEU A 1 310 ? 7.855 -12.109 -14.648 1 98.88 310 LEU A N 1
ATOM 2376 C CA . LEU A 1 310 ? 9.086 -11.492 -15.133 1 98.88 310 LEU A CA 1
ATOM 2377 C C . LEU A 1 310 ? 10.227 -12.508 -15.156 1 98.88 310 LEU A C 1
ATOM 2379 O O . LEU A 1 310 ? 11.078 -12.469 -16.047 1 98.88 310 LEU A O 1
ATOM 2383 N N . THR A 1 311 ? 10.266 -13.383 -14.133 1 98.69 311 THR A N 1
ATOM 2384 C CA . THR A 1 311 ? 11.25 -14.453 -14.156 1 98.69 311 THR A CA 1
ATOM 2385 C C . THR A 1 311 ? 11.148 -15.258 -15.445 1 98.69 311 THR A C 1
ATOM 2387 O O . THR A 1 311 ? 12.164 -15.531 -16.094 1 98.69 311 THR A O 1
ATOM 2390 N N . ALA A 1 312 ? 9.969 -15.625 -15.789 1 98.75 312 ALA A N 1
ATOM 2391 C CA . ALA A 1 312 ? 9.742 -16.359 -17.031 1 98.75 312 ALA A CA 1
ATOM 2392 C C . ALA A 1 312 ? 10.188 -15.555 -18.25 1 98.75 312 ALA A C 1
ATOM 2394 O O . ALA A 1 312 ? 10.844 -16.094 -19.141 1 98.75 312 ALA A O 1
ATOM 2395 N N . ALA A 1 313 ? 9.867 -14.297 -18.297 1 98.88 313 ALA A N 1
ATOM 2396 C CA . ALA A 1 313 ? 10.219 -13.422 -19.406 1 98.88 313 ALA A CA 1
ATOM 2397 C C . ALA A 1 313 ? 11.734 -13.281 -19.547 1 98.88 313 ALA A C 1
ATOM 2399 O O . ALA A 1 313 ? 12.273 -13.305 -20.656 1 98.88 313 ALA A O 1
ATOM 2400 N N . LEU A 1 314 ? 12.391 -13.102 -18.406 1 98.75 314 LEU A N 1
ATOM 2401 C CA . LEU A 1 314 ? 13.844 -12.938 -18.422 1 98.75 314 LEU A CA 1
ATOM 2402 C C . LEU A 1 314 ? 14.531 -14.219 -18.875 1 98.75 314 LEU A C 1
ATOM 2404 O O . LEU A 1 314 ? 15.523 -14.172 -19.609 1 98.75 314 LEU A O 1
ATOM 2408 N N . ASN A 1 315 ? 14.039 -15.367 -18.406 1 98.31 315 ASN A N 1
ATOM 2409 C CA . ASN A 1 315 ? 14.578 -16.641 -18.875 1 98.31 315 ASN A CA 1
ATOM 2410 C C . ASN A 1 315 ? 14.367 -16.812 -20.375 1 98.31 315 ASN A C 1
ATOM 2412 O O . ASN A 1 315 ? 15.25 -17.312 -21.062 1 98.31 315 ASN A O 1
ATOM 2416 N N . LEU A 1 316 ? 13.227 -16.438 -20.859 1 98.5 316 LEU A N 1
ATOM 2417 C CA . LEU A 1 316 ? 12.93 -16.469 -22.297 1 98.5 316 LEU A CA 1
ATOM 2418 C C . LEU A 1 316 ? 13.898 -15.57 -23.062 1 98.5 316 LEU A C 1
ATOM 2420 O O . LEU A 1 316 ? 14.375 -15.938 -24.125 1 98.5 316 LEU A O 1
ATOM 2424 N N . ALA A 1 317 ? 14.164 -14.398 -22.547 1 98.62 317 ALA A N 1
ATOM 2425 C CA . ALA A 1 317 ? 15.023 -13.414 -23.188 1 98.62 317 ALA A CA 1
ATOM 2426 C C . ALA A 1 317 ? 16.406 -13.984 -23.469 1 98.62 317 ALA A C 1
ATOM 2428 O O . ALA A 1 317 ? 17.047 -13.656 -24.469 1 98.62 317 ALA A O 1
ATOM 2429 N N . LYS A 1 318 ? 16.891 -14.875 -22.594 1 97.75 318 LYS A N 1
ATOM 2430 C CA . LYS A 1 318 ? 18.203 -15.484 -22.75 1 97.75 318 LYS A CA 1
ATOM 2431 C C . LYS A 1 318 ? 18.281 -16.297 -24.031 1 97.75 318 LYS A C 1
ATOM 2433 O O . LYS A 1 318 ? 19.359 -16.438 -24.625 1 97.75 318 LYS A O 1
ATOM 2438 N N . GLU A 1 319 ? 17.172 -16.75 -24.453 1 97.06 319 GLU A N 1
ATOM 2439 C CA . GLU A 1 319 ? 17.141 -17.656 -25.594 1 97.06 319 GLU A CA 1
ATOM 2440 C C . GLU A 1 319 ? 16.75 -16.938 -26.875 1 97.06 319 GLU A C 1
ATOM 2442 O O . GLU A 1 319 ? 16.797 -17.516 -27.953 1 97.06 319 GLU A O 1
ATOM 2447 N N . CYS A 1 320 ? 16.406 -15.695 -26.797 1 97.56 320 CYS A N 1
ATOM 2448 C CA . CYS A 1 320 ? 15.883 -14.953 -27.938 1 97.56 320 CYS A CA 1
ATOM 2449 C C . CYS A 1 320 ? 17.016 -14.281 -28.719 1 97.56 320 CYS A C 1
ATOM 2451 O O . CYS A 1 320 ? 18.125 -14.141 -28.203 1 97.56 320 CYS A O 1
ATOM 2453 N N . SER A 1 321 ? 16.703 -13.953 -29.984 1 96.75 321 SER A N 1
ATOM 2454 C CA . SER A 1 321 ? 17.656 -13.242 -30.828 1 96.75 321 SER A CA 1
ATOM 2455 C C . SER A 1 321 ? 17.531 -11.727 -30.641 1 96.75 321 SER A C 1
ATOM 2457 O O . SER A 1 321 ? 16.5 -11.234 -30.188 1 96.75 321 SER A O 1
ATOM 2459 N N . SER A 1 322 ? 18.594 -11.031 -31.047 1 96.5 322 SER A N 1
ATOM 2460 C CA . SER A 1 322 ? 18.578 -9.57 -31.016 1 96.5 322 SER A CA 1
ATOM 2461 C C . SER A 1 322 ? 17.406 -9.023 -31.844 1 96.5 322 SER A C 1
ATOM 2463 O O . SER A 1 322 ? 17.078 -9.57 -32.906 1 96.5 322 SER A O 1
ATOM 2465 N N . GLY A 1 323 ? 16.766 -7.977 -31.328 1 97.06 323 GLY A N 1
ATOM 2466 C CA . GLY A 1 323 ? 15.633 -7.363 -32 1 97.06 323 GLY A CA 1
ATOM 2467 C C . GLY A 1 323 ? 14.297 -7.832 -31.469 1 97.06 323 GLY A C 1
ATOM 2468 O O . GLY A 1 323 ? 13.25 -7.289 -31.844 1 97.06 323 GLY A O 1
ATOM 2469 N N . THR A 1 324 ? 14.391 -8.781 -30.547 1 98.25 324 THR A N 1
ATOM 2470 C CA . THR A 1 324 ? 13.172 -9.352 -29.984 1 98.25 324 THR A CA 1
ATOM 2471 C C . THR A 1 324 ? 12.609 -8.445 -28.891 1 98.25 324 THR A C 1
ATOM 2473 O O . THR A 1 324 ? 13.359 -7.875 -28.094 1 98.25 324 THR A O 1
ATOM 2476 N N . SER A 1 325 ? 11.242 -8.273 -28.906 1 98.69 325 SER A N 1
ATOM 2477 C CA . SER A 1 325 ? 10.523 -7.566 -27.844 1 98.69 325 SER A CA 1
ATOM 2478 C C . SER A 1 325 ? 9.664 -8.516 -27.016 1 98.69 325 SER A C 1
ATOM 2480 O O . SER A 1 325 ? 8.844 -9.258 -27.578 1 98.69 325 SER A O 1
ATOM 2482 N N . ILE A 1 326 ? 9.883 -8.484 -25.719 1 98.88 326 ILE A N 1
ATOM 2483 C CA . ILE A 1 326 ? 9.125 -9.305 -24.781 1 98.88 326 ILE A CA 1
ATOM 2484 C C . ILE A 1 326 ? 8.367 -8.406 -23.812 1 98.88 326 ILE A C 1
ATOM 2486 O O . ILE A 1 326 ? 8.938 -7.465 -23.25 1 98.88 326 ILE A O 1
ATOM 2490 N N . LEU A 1 327 ? 7.078 -8.617 -23.625 1 98.94 327 LEU A N 1
ATOM 2491 C CA . LEU A 1 327 ? 6.266 -7.883 -22.656 1 98.94 327 LEU A CA 1
ATOM 2492 C C . LEU A 1 327 ? 5.789 -8.797 -21.547 1 98.94 327 LEU A C 1
ATOM 2494 O O . LEU A 1 327 ? 5.152 -9.82 -21.797 1 98.94 327 LEU A O 1
ATOM 2498 N N . ALA A 1 328 ? 6.133 -8.469 -20.328 1 98.94 328 ALA A N 1
ATOM 2499 C CA . ALA A 1 328 ? 5.645 -9.164 -19.141 1 98.94 328 ALA A CA 1
ATOM 2500 C C . ALA A 1 328 ? 4.574 -8.344 -18.422 1 98.94 328 ALA A C 1
ATOM 2502 O O . ALA A 1 328 ? 4.742 -7.141 -18.219 1 98.94 328 ALA A O 1
ATOM 2503 N N . LEU A 1 329 ? 3.461 -8.961 -18.047 1 98.88 329 LEU A N 1
ATOM 2504 C CA . LEU A 1 329 ? 2.4 -8.258 -17.328 1 98.88 329 LEU A CA 1
ATOM 2505 C C . LEU A 1 329 ? 2.652 -8.281 -15.82 1 98.88 329 LEU A C 1
ATOM 2507 O O . LEU A 1 329 ? 2.799 -9.359 -15.227 1 98.88 329 LEU A O 1
ATOM 2511 N N . ILE A 1 330 ? 2.746 -7.113 -15.172 1 98.75 330 ILE A N 1
ATOM 2512 C CA . ILE A 1 330 ? 2.865 -6.98 -13.727 1 98.75 330 ILE A CA 1
ATOM 2513 C C . ILE A 1 330 ? 1.49 -6.719 -13.117 1 98.75 330 ILE A C 1
ATOM 2515 O O . ILE A 1 330 ? 0.97 -5.602 -13.203 1 98.75 330 ILE A O 1
ATOM 2519 N N . PRO A 1 331 ? 0.914 -7.668 -12.383 1 98.12 331 PRO A N 1
ATOM 2520 C CA . PRO A 1 331 ? -0.504 -7.582 -12.023 1 98.12 331 PRO A CA 1
ATOM 2521 C C . PRO A 1 331 ? -0.771 -6.582 -10.898 1 98.12 331 PRO A C 1
ATOM 2523 O O . PRO A 1 331 ? -1.862 -6.012 -10.82 1 98.12 331 PRO A O 1
ATOM 2526 N N . ASP A 1 332 ? 0.208 -6.453 -9.953 1 96.94 332 ASP A N 1
ATOM 2527 C CA . ASP A 1 332 ? -0.109 -5.629 -8.797 1 96.94 332 ASP A CA 1
ATOM 2528 C C . ASP A 1 332 ? 1.16 -5.082 -8.148 1 96.94 332 ASP A C 1
ATOM 2530 O O . ASP A 1 332 ? 2.27 -5.379 -8.594 1 96.94 332 ASP A O 1
ATOM 2534 N N . THR A 1 333 ? 0.949 -4.258 -7.16 1 95.62 333 THR A N 1
ATOM 2535 C CA . THR A 1 333 ? 2.041 -3.629 -6.426 1 95.62 333 THR A CA 1
ATOM 2536 C C . THR A 1 333 ? 2.598 -4.582 -5.371 1 95.62 333 THR A C 1
ATOM 2538 O O . THR A 1 333 ? 1.881 -5.453 -4.871 1 95.62 333 THR A O 1
ATOM 2541 N N . GLY A 1 334 ? 3.846 -4.367 -5.012 1 94.38 334 GLY A N 1
ATOM 2542 C CA . GLY A 1 334 ? 4.48 -5.148 -3.963 1 94.38 334 GLY A CA 1
ATOM 2543 C C . GLY A 1 334 ? 4.133 -4.664 -2.568 1 94.38 334 GLY A C 1
ATOM 2544 O O . GLY A 1 334 ? 4.375 -5.367 -1.583 1 94.38 334 GLY A O 1
ATOM 2545 N N . GLU A 1 335 ? 3.494 -3.58 -2.402 1 89.94 335 GLU A N 1
ATOM 2546 C CA . GLU A 1 335 ? 3.279 -2.938 -1.109 1 89.94 335 GLU A CA 1
ATOM 2547 C C . GLU A 1 335 ? 2.348 -3.768 -0.23 1 89.94 335 GLU A C 1
ATOM 2549 O O . GLU A 1 335 ? 2.389 -3.664 0.998 1 89.94 335 GLU A O 1
ATOM 2554 N N . ARG A 1 336 ? 1.593 -4.645 -0.771 1 88.62 336 ARG A N 1
ATOM 2555 C CA . ARG A 1 336 ? 0.584 -5.398 -0.034 1 88.62 336 ARG A CA 1
ATOM 2556 C C . ARG A 1 336 ? 1.15 -6.719 0.472 1 88.62 336 ARG A C 1
ATOM 2558 O O . ARG A 1 336 ? 0.421 -7.539 1.032 1 88.62 336 ARG A O 1
ATOM 2565 N N . TYR A 1 337 ? 2.471 -6.867 0.329 1 90.75 337 TYR A N 1
ATOM 2566 C CA . TYR A 1 337 ? 3.084 -8.148 0.646 1 90.75 337 TYR A CA 1
ATOM 2567 C C . TYR A 1 337 ? 4.09 -8.008 1.781 1 90.75 337 TYR A C 1
ATOM 2569 O O . TYR A 1 337 ? 4.961 -8.867 1.957 1 90.75 337 TYR A O 1
ATOM 2577 N N . LEU A 1 338 ? 3.965 -6.957 2.514 1 87.25 338 LEU A N 1
ATOM 2578 C CA . LEU A 1 338 ? 4.934 -6.641 3.555 1 87.25 338 LEU A CA 1
ATOM 2579 C C . LEU A 1 338 ? 5.027 -7.773 4.574 1 87.25 338 LEU A C 1
ATOM 2581 O O . LEU A 1 338 ? 6.102 -8.047 5.109 1 87.25 338 LEU A O 1
ATOM 2585 N N . SER A 1 339 ? 3.953 -8.438 4.824 1 83.75 339 SER A N 1
ATOM 2586 C CA . SER A 1 339 ? 3.912 -9.477 5.848 1 83.75 339 SER A CA 1
ATOM 2587 C C . SER A 1 339 ? 4.137 -10.859 5.242 1 83.75 339 SER A C 1
ATOM 2589 O O . SER A 1 339 ? 3.912 -11.875 5.902 1 83.75 339 SER A O 1
ATOM 2591 N N . THR A 1 340 ? 4.555 -10.93 4.043 1 87.12 340 THR A N 1
ATOM 2592 C CA . THR A 1 340 ? 4.75 -12.188 3.334 1 87.12 340 THR A CA 1
ATOM 2593 C C . THR A 1 340 ? 6.234 -12.5 3.18 1 87.12 340 THR A C 1
ATOM 2595 O O . THR A 1 340 ? 7.086 -11.656 3.473 1 87.12 340 THR A O 1
ATOM 2598 N N . PRO A 1 341 ? 6.551 -13.68 2.629 1 89.44 341 PRO A N 1
ATOM 2599 C CA . PRO A 1 341 ? 7.945 -14.07 2.428 1 89.44 341 PRO A CA 1
ATOM 2600 C C . PRO A 1 341 ? 8.695 -13.133 1.481 1 89.44 341 PRO A C 1
ATOM 2602 O O . PRO A 1 341 ? 9.93 -13.125 1.463 1 89.44 341 PRO A O 1
ATOM 2605 N N . LEU A 1 342 ? 7.945 -12.367 0.73 1 93.62 342 LEU A N 1
ATOM 2606 C CA . LEU A 1 342 ? 8.586 -11.422 -0.176 1 93.62 342 LEU A CA 1
ATOM 2607 C C . LEU A 1 342 ? 9.508 -10.477 0.59 1 93.62 342 LEU A C 1
ATOM 2609 O O . LEU A 1 342 ? 10.539 -10.047 0.068 1 93.62 342 LEU A O 1
ATOM 2613 N N . PHE A 1 343 ? 9.172 -10.141 1.879 1 93.19 343 PHE A N 1
ATOM 2614 C CA . PHE A 1 343 ? 9.922 -9.164 2.65 1 93.19 343 PHE A CA 1
ATOM 2615 C C . PHE A 1 343 ? 10.766 -9.844 3.725 1 93.19 343 PHE A C 1
ATOM 2617 O O . PHE A 1 343 ? 11.336 -9.172 4.586 1 93.19 343 PHE A O 1
ATOM 2624 N N . ASP A 1 344 ? 10.852 -11.086 3.766 1 89.44 344 ASP A N 1
ATOM 2625 C CA . ASP A 1 344 ? 11.492 -11.828 4.848 1 89.44 344 ASP A CA 1
ATOM 2626 C C . ASP A 1 344 ? 12.938 -11.383 5.051 1 89.44 344 ASP A C 1
ATOM 2628 O O . ASP A 1 344 ? 13.422 -11.328 6.18 1 89.44 344 ASP A O 1
ATOM 2632 N N . ASP A 1 345 ? 13.555 -11.055 4 1 91.5 345 ASP A N 1
ATOM 2633 C CA . ASP A 1 345 ? 14.977 -10.742 4.098 1 91.5 345 ASP A CA 1
ATOM 2634 C C . ASP A 1 345 ? 15.203 -9.242 4.254 1 91.5 345 ASP A C 1
ATOM 2636 O O . ASP A 1 345 ? 16.328 -8.758 4.133 1 91.5 345 ASP A O 1
ATOM 2640 N N . ILE A 1 346 ? 14.172 -8.492 4.461 1 95.62 346 ILE A N 1
ATOM 2641 C CA . ILE A 1 346 ? 14.273 -7.055 4.664 1 95.62 346 ILE A CA 1
ATOM 2642 C C . ILE A 1 346 ? 14.164 -6.73 6.152 1 95.62 346 ILE A C 1
ATOM 2644 O O . ILE A 1 346 ? 13.07 -6.812 6.73 1 95.62 346 ILE A O 1
ATOM 2648 N N . PRO A 1 347 ? 15.242 -6.309 6.777 1 93.31 347 PRO A N 1
ATOM 2649 C CA . PRO A 1 347 ? 15.219 -6.109 8.227 1 93.31 347 PRO A CA 1
ATOM 2650 C C . PRO A 1 347 ? 14.453 -4.855 8.641 1 93.31 347 PRO A C 1
ATOM 2652 O O . PRO A 1 347 ? 14.445 -3.861 7.906 1 93.31 347 PRO A O 1
ATOM 2655 N N . ALA A 1 348 ? 13.812 -4.91 9.789 1 89.56 348 ALA A N 1
ATOM 2656 C CA . ALA A 1 348 ? 13.156 -3.75 10.391 1 89.56 348 ALA A CA 1
ATOM 2657 C C . ALA A 1 348 ? 14.172 -2.826 11.055 1 89.56 348 ALA A C 1
ATOM 2659 O O . ALA A 1 348 ? 14.039 -1.602 10.992 1 89.56 348 ALA A O 1
ATOM 2660 N N . ASP A 1 349 ? 15.188 -3.449 11.656 1 92.88 349 ASP A N 1
ATOM 2661 C CA . ASP A 1 349 ? 16.203 -2.689 12.383 1 92.88 349 ASP A CA 1
ATOM 2662 C C . ASP A 1 349 ? 17.375 -2.324 11.461 1 92.88 349 ASP A C 1
ATOM 2664 O O . ASP A 1 349 ? 17.5 -2.871 10.367 1 92.88 349 ASP A O 1
ATOM 2668 N N . MET A 1 350 ? 18.188 -1.353 11.906 1 95.94 350 MET A N 1
ATOM 2669 C CA . MET A 1 350 ? 19.344 -0.934 11.109 1 95.94 350 MET A CA 1
ATOM 2670 C C . MET A 1 350 ? 20.312 -2.092 10.906 1 95.94 350 MET A C 1
ATOM 2672 O O . MET A 1 350 ? 20.578 -2.855 11.836 1 95.94 350 MET A O 1
ATOM 2676 N N . THR A 1 351 ? 20.734 -2.207 9.711 1 96.25 351 THR A N 1
ATOM 2677 C CA . THR A 1 351 ? 21.781 -3.17 9.398 1 96.25 351 THR A CA 1
ATOM 2678 C C . THR A 1 351 ? 23.141 -2.693 9.93 1 96.25 351 THR A C 1
ATOM 2680 O O . THR A 1 351 ? 23.266 -1.551 10.375 1 96.25 351 THR A O 1
ATOM 2683 N N . GLU A 1 352 ? 24.172 -3.572 9.859 1 96.75 352 GLU A N 1
ATOM 2684 C CA . GLU A 1 352 ? 25.516 -3.189 10.266 1 96.75 352 GLU A CA 1
ATOM 2685 C C . GLU A 1 352 ? 26.031 -2.016 9.438 1 96.75 352 GLU A C 1
ATOM 2687 O O . GLU A 1 352 ? 26.656 -1.102 9.969 1 96.75 352 GLU A O 1
ATOM 2692 N N . GLU A 1 353 ? 25.75 -2.072 8.227 1 97.31 353 GLU A N 1
ATOM 2693 C CA . GLU A 1 353 ? 26.156 -0.983 7.336 1 97.31 353 GLU A CA 1
ATOM 2694 C C . GLU A 1 353 ? 25.469 0.327 7.734 1 97.31 353 GLU A C 1
ATOM 2696 O O . GLU A 1 353 ? 26.125 1.374 7.789 1 97.31 353 GLU A O 1
ATOM 2701 N N . GLU A 1 354 ? 24.234 0.29 7.988 1 97.31 354 GLU A N 1
ATOM 2702 C CA . GLU A 1 354 ? 23.469 1.474 8.367 1 97.31 354 GLU A CA 1
ATOM 2703 C C . GLU A 1 354 ? 23.938 2.023 9.711 1 97.31 354 GLU A C 1
ATOM 2705 O O . GLU A 1 354 ? 24 3.238 9.906 1 97.31 354 GLU A O 1
ATOM 2710 N N . MET A 1 355 ? 24.25 1.134 10.602 1 97.12 355 MET A N 1
ATOM 2711 C CA . MET A 1 355 ? 24.781 1.545 11.898 1 97.12 355 MET A CA 1
ATOM 2712 C C . MET A 1 355 ? 26.109 2.264 11.742 1 97.12 355 MET A C 1
ATOM 2714 O O . MET A 1 355 ? 26.375 3.248 12.438 1 97.12 355 MET A O 1
ATOM 2718 N N . SER A 1 356 ? 26.906 1.699 10.883 1 97.88 356 SER A N 1
ATOM 2719 C CA . SER A 1 356 ? 28.188 2.348 10.617 1 97.88 356 SER A CA 1
ATOM 2720 C C . SER A 1 356 ? 27.984 3.756 10.062 1 97.88 356 SER A C 1
ATOM 2722 O O . SER A 1 356 ? 28.703 4.684 10.445 1 97.88 356 SER A O 1
ATOM 2724 N N . ILE A 1 357 ? 27.016 3.93 9.211 1 98.12 357 ILE A N 1
ATOM 2725 C CA . ILE A 1 357 ? 26.688 5.242 8.664 1 98.12 357 ILE A CA 1
ATOM 2726 C C . ILE A 1 357 ? 26.188 6.152 9.781 1 98.12 357 ILE A C 1
ATOM 2728 O O . ILE A 1 357 ? 26.656 7.289 9.93 1 98.12 357 ILE A O 1
ATOM 2732 N N . ALA A 1 358 ? 25.25 5.66 10.578 1 96.69 358 ALA A N 1
ATOM 2733 C CA . ALA A 1 358 ? 24.672 6.422 11.672 1 96.69 358 ALA A CA 1
ATOM 2734 C C . ALA A 1 358 ? 25.75 6.91 12.641 1 96.69 358 ALA A C 1
ATOM 2736 O O . ALA A 1 358 ? 25.703 8.055 13.094 1 96.69 358 ALA A O 1
ATOM 2737 N N . ASN A 1 359 ? 26.703 6.047 12.891 1 96.75 359 ASN A N 1
ATOM 2738 C CA . ASN A 1 359 ? 27.719 6.324 13.891 1 96.75 359 ASN A CA 1
ATOM 2739 C C . ASN A 1 359 ? 28.828 7.211 13.328 1 96.75 359 ASN A C 1
ATOM 2741 O O . ASN A 1 359 ? 29.688 7.684 14.07 1 96.75 359 ASN A O 1
ATOM 2745 N N . SER A 1 360 ? 28.797 7.426 12.094 1 97.06 360 SER A N 1
ATOM 2746 C CA . SER A 1 360 ? 29.859 8.211 11.469 1 97.06 360 SER A CA 1
ATOM 2747 C C . SER A 1 360 ? 29.719 9.695 11.781 1 97.06 360 SER A C 1
ATOM 2749 O O . SER A 1 360 ? 30.641 10.477 11.547 1 97.06 360 SER A O 1
ATOM 2751 N N . THR A 1 361 ? 28.562 10.117 12.32 1 94.75 361 THR A N 1
ATOM 2752 C CA . THR A 1 361 ? 28.312 11.492 12.758 1 94.75 361 THR A CA 1
ATOM 2753 C C . THR A 1 361 ? 27.562 11.523 14.086 1 94.75 361 THR A C 1
ATOM 2755 O O . THR A 1 361 ? 26.922 10.539 14.461 1 94.75 361 THR A O 1
ATOM 2758 N N . PRO A 1 362 ? 27.656 12.492 14.906 1 88.56 362 PRO A N 1
ATOM 2759 C CA . PRO A 1 362 ? 27.156 12.492 16.281 1 88.56 362 PRO A CA 1
ATOM 2760 C C . PRO A 1 362 ? 25.641 12.523 16.359 1 88.56 362 PRO A C 1
ATOM 2762 O O . PRO A 1 362 ? 25.062 12.062 17.344 1 88.56 362 PRO A O 1
ATOM 2765 N N . SER A 1 363 ? 24.891 12.898 15.492 1 85.62 363 SER A N 1
ATOM 2766 C CA . SER A 1 363 ? 23.453 13.148 15.617 1 85.62 363 SER A CA 1
ATOM 2767 C C . SER A 1 363 ? 23.156 14.172 16.703 1 85.62 363 SER A C 1
ATOM 2769 O O . SER A 1 363 ? 22.5 13.852 17.703 1 85.62 363 SER A O 1
ATOM 2771 N N . LYS A 1 364 ? 23.391 15.328 16.625 1 84.56 364 LYS A N 1
ATOM 2772 C CA . LYS A 1 364 ? 23.203 16.391 17.609 1 84.56 364 LYS A CA 1
ATOM 2773 C C . LYS A 1 364 ? 21.734 16.641 17.891 1 84.56 364 LYS A C 1
ATOM 2775 O O . LYS A 1 364 ? 20.922 16.75 16.969 1 84.56 364 LYS A O 1
ATOM 2780 N N . PRO A 1 365 ? 21.391 16.641 19.188 1 85.12 365 PRO A N 1
ATOM 2781 C CA . PRO A 1 365 ? 20 16.938 19.5 1 85.12 365 PRO A CA 1
ATOM 2782 C C . PRO A 1 365 ? 19.594 18.359 19.109 1 85.12 365 PRO A C 1
ATOM 2784 O O . PRO A 1 365 ? 20.422 19.281 19.188 1 85.12 365 PRO A O 1
ATOM 2787 N N . PRO A 1 366 ? 18.344 18.469 18.672 1 83.25 366 PRO A N 1
ATOM 2788 C CA . PRO A 1 366 ? 17.875 19.844 18.438 1 83.25 366 PRO A CA 1
ATOM 2789 C C . PRO A 1 366 ? 17.781 20.656 19.734 1 83.25 366 PRO A C 1
ATOM 2791 O O . PRO A 1 366 ? 17.547 20.094 20.797 1 83.25 366 PRO A O 1
ATOM 2794 N N . PRO A 1 367 ? 18 21.891 19.594 1 75 367 PRO A N 1
ATOM 2795 C CA . PRO A 1 367 ? 17.812 22.719 20.781 1 75 367 PRO A CA 1
ATOM 2796 C C . PRO A 1 367 ? 16.359 22.75 21.25 1 75 367 PRO A C 1
ATOM 2798 O O . PRO A 1 367 ? 15.438 22.719 20.438 1 75 367 PRO A O 1
ATOM 2801 N N . ALA A 1 368 ? 16.109 22.719 22.562 1 70.81 368 ALA A N 1
ATOM 2802 C CA . ALA A 1 368 ? 14.75 22.797 23.109 1 70.81 368 ALA A CA 1
ATOM 2803 C C . ALA A 1 368 ? 14.148 24.188 22.891 1 70.81 368 ALA A C 1
ATOM 2805 O O . ALA A 1 368 ? 14.852 25.188 22.984 1 70.81 368 ALA A O 1
ATOM 2806 N N . PRO A 1 369 ? 12.844 24.047 22.438 1 69.81 369 PRO A N 1
ATOM 2807 C CA . PRO A 1 369 ? 12.227 25.375 22.375 1 69.81 369 PRO A CA 1
ATOM 2808 C C . PRO A 1 369 ? 12.172 26.078 23.734 1 69.81 369 PRO A C 1
ATOM 2810 O O . PRO A 1 369 ? 11.914 25.438 24.75 1 69.81 369 PRO A O 1
ATOM 2813 N N . GLY A 1 370 ? 12.891 27.141 23.938 1 72.88 370 GLY A N 1
ATOM 2814 C CA . GLY A 1 370 ? 12.805 27.859 25.203 1 72.88 370 GLY A CA 1
ATOM 2815 C C . GLY A 1 370 ? 11.469 28.547 25.406 1 72.88 370 GLY A C 1
ATOM 2816 O O . GLY A 1 370 ? 10.656 28.625 24.484 1 72.88 370 GLY A O 1
ATOM 2817 N N . LEU A 1 371 ? 11.023 28.734 26.641 1 82.12 371 LEU A N 1
ATOM 2818 C CA . LEU A 1 371 ? 9.844 29.531 26.969 1 82.12 371 LEU A CA 1
ATOM 2819 C C . LEU A 1 371 ? 10.148 31.031 26.859 1 82.12 371 LEU A C 1
ATOM 2821 O O . LEU A 1 371 ? 11.273 31.453 27.109 1 82.12 371 LEU A O 1
ATOM 2825 N N . PRO A 1 372 ? 9.102 31.781 26.422 1 88.38 372 PRO A N 1
ATOM 2826 C CA . PRO A 1 372 ? 9.281 33.25 26.391 1 88.38 372 PRO A CA 1
ATOM 2827 C C . PRO A 1 372 ? 9.484 33.844 27.781 1 88.38 372 PRO A C 1
ATOM 2829 O O . PRO A 1 372 ? 9.289 33.156 28.797 1 88.38 372 PRO A O 1
ATOM 2832 N N . GLU A 1 373 ? 9.945 35.062 27.766 1 91.88 373 GLU A N 1
ATOM 2833 C CA . GLU A 1 373 ? 10.109 35.781 29.016 1 91.88 373 GLU A CA 1
ATOM 2834 C C . GLU A 1 373 ? 8.766 35.969 29.719 1 91.88 373 GLU A C 1
ATOM 2836 O O . GLU A 1 373 ? 7.711 35.906 29.094 1 91.88 373 GLU A O 1
ATOM 2841 N N . VAL A 1 374 ? 8.867 36.188 30.984 1 95.44 374 VAL A N 1
ATOM 2842 C CA . VAL A 1 374 ? 7.652 36.438 31.766 1 95.44 374 VAL A CA 1
ATOM 2843 C C . VAL A 1 374 ? 7.137 37.844 31.5 1 95.44 374 VAL A C 1
ATOM 2845 O O . VAL A 1 374 ? 7.84 38.812 31.75 1 95.44 374 VAL A O 1
ATOM 2848 N N . LEU A 1 375 ? 5.93 37.969 31.047 1 96.44 375 LEU A N 1
ATOM 2849 C CA . LEU A 1 375 ? 5.336 39.25 30.719 1 96.44 375 LEU A CA 1
ATOM 2850 C C . LEU A 1 375 ? 4.289 39.656 31.766 1 96.44 375 LEU A C 1
ATOM 2852 O O . LEU A 1 375 ? 3.508 38.812 32.219 1 96.44 375 LEU A O 1
ATOM 2856 N N . PRO A 1 376 ? 4.258 40.906 32.094 1 96.88 376 PRO A N 1
ATOM 2857 C CA . PRO A 1 376 ? 3.27 41.344 33.062 1 96.88 376 PRO A CA 1
ATOM 2858 C C . PRO A 1 376 ? 1.832 41.125 32.625 1 96.88 376 PRO A C 1
ATOM 2860 O O . PRO A 1 376 ? 0.983 40.719 33.406 1 96.88 376 PRO A O 1
ATOM 2863 N N . GLU A 1 377 ? 1.64 41.344 31.375 1 96.69 377 GLU A N 1
ATOM 2864 C CA . GLU A 1 377 ? 0.286 41.188 30.859 1 96.69 377 GLU A CA 1
ATOM 2865 C C . GLU A 1 377 ? -0.175 39.719 30.984 1 96.69 377 GLU A C 1
ATOM 2867 O O . GLU A 1 377 ? -1.34 39.469 31.281 1 96.69 377 GLU A O 1
ATOM 2872 N N . ALA A 1 378 ? 0.699 38.781 30.703 1 97.25 378 ALA A N 1
ATOM 2873 C CA . ALA A 1 378 ? 0.387 37.375 30.828 1 97.25 378 ALA A CA 1
ATOM 2874 C C . ALA A 1 378 ? 0.15 37 32.281 1 97.25 378 ALA A C 1
ATOM 2876 O O . ALA A 1 378 ? -0.755 36.219 32.594 1 97.25 378 ALA A O 1
ATOM 2877 N N . THR A 1 379 ? 0.99 37.5 33.125 1 97.56 379 THR A N 1
ATOM 2878 C CA . THR A 1 379 ? 0.847 37.25 34.531 1 97.56 379 THR A CA 1
ATOM 2879 C C . THR A 1 379 ? -0.498 37.75 35.062 1 97.56 379 THR A C 1
ATOM 2881 O O . THR A 1 379 ? -1.173 37.062 35.812 1 97.56 379 THR A O 1
ATOM 2884 N N . GLU A 1 380 ? -0.849 38.906 34.562 1 97.75 380 GLU A N 1
ATOM 2885 C CA . GLU A 1 380 ? -2.127 39.5 34.969 1 97.75 380 GLU A CA 1
ATOM 2886 C C . GLU A 1 380 ? -3.297 38.656 34.5 1 97.75 380 GLU A C 1
ATOM 2888 O O . GLU A 1 380 ? -4.281 38.469 35.219 1 97.75 380 GLU A O 1
ATOM 2893 N N . TRP A 1 381 ? -3.152 38.219 33.281 1 97.62 381 TRP A N 1
ATOM 2894 C CA . TRP A 1 381 ? -4.203 37.375 32.719 1 97.62 381 TRP A CA 1
ATOM 2895 C C . TRP A 1 381 ? -4.379 36.094 33.531 1 97.62 381 TRP A C 1
ATOM 2897 O O . TRP A 1 381 ? -5.508 35.719 33.875 1 97.62 381 TRP A O 1
ATOM 2907 N N . VAL A 1 382 ? -3.299 35.438 33.844 1 97.94 382 VAL A N 1
ATOM 2908 C CA . VAL A 1 382 ? -3.33 34.219 34.625 1 97.94 382 VAL A CA 1
ATOM 2909 C C . VAL A 1 382 ? -3.941 34.5 36 1 97.94 382 VAL A C 1
ATOM 2911 O O . VAL A 1 382 ? -4.816 33.75 36.469 1 97.94 382 VAL A O 1
ATOM 2914 N N . GLN A 1 383 ? -3.502 35.562 36.625 1 97.69 383 GLN A N 1
ATOM 2915 C CA . GLN A 1 383 ? -4.02 35.906 37.938 1 97.69 383 GLN A CA 1
ATOM 2916 C C . GLN A 1 383 ? -5.52 36.188 37.875 1 97.69 383 GLN A C 1
ATOM 2918 O O . GLN A 1 383 ? -6.262 35.781 38.781 1 97.69 383 GLN A O 1
ATOM 2923 N N . LYS A 1 384 ? -5.91 36.844 36.844 1 97.94 384 LYS A N 1
ATOM 2924 C CA . LYS A 1 384 ? -7.332 37.125 36.688 1 97.94 384 LYS A CA 1
ATOM 2925 C C . LYS A 1 384 ? -8.148 35.844 36.594 1 97.94 384 LYS A C 1
ATOM 2927 O O . LYS A 1 384 ? -9.219 35.75 37.188 1 97.94 384 LYS A O 1
ATOM 2932 N N . LYS A 1 385 ? -7.637 34.875 35.812 1 97.94 385 LYS A N 1
ATOM 2933 C CA . LYS A 1 385 ? -8.336 33.594 35.719 1 97.94 385 LYS A CA 1
ATOM 2934 C C . LYS A 1 385 ? -8.406 32.875 37.062 1 97.94 385 LYS A C 1
ATOM 2936 O O . LYS A 1 385 ? -9.422 32.25 37.375 1 97.94 385 LYS A O 1
ATOM 2941 N N . ILE A 1 386 ? -7.336 32.969 37.781 1 97.44 386 ILE A N 1
ATOM 2942 C CA . ILE A 1 386 ? -7.277 32.344 39.094 1 97.44 386 ILE A CA 1
ATOM 2943 C C . ILE A 1 386 ? -8.289 33 40 1 97.44 386 ILE A C 1
ATOM 2945 O O . ILE A 1 386 ? -8.984 32.312 40.781 1 97.44 386 ILE A O 1
ATOM 2949 N N . ASP A 1 387 ? -8.453 34.312 39.844 1 97 387 ASP A N 1
ATOM 2950 C CA . ASP A 1 387 ? -9.352 35.062 40.719 1 97 387 ASP A CA 1
ATOM 2951 C C . ASP A 1 387 ? -10.805 34.844 40.312 1 97 387 ASP A C 1
ATOM 2953 O O . ASP A 1 387 ? -11.703 34.875 41.156 1 97 387 ASP A O 1
ATOM 2957 N N . ASP A 1 388 ? -11.039 34.656 39.094 1 97.19 388 ASP A N 1
ATOM 2958 C CA . ASP A 1 388 ? -12.391 34.594 38.531 1 97.19 388 ASP A CA 1
ATOM 2959 C C . ASP A 1 388 ? -13.055 33.25 38.812 1 97.19 388 ASP A C 1
ATOM 2961 O O . ASP A 1 388 ? -14.273 33.125 38.75 1 97.19 388 ASP A O 1
ATOM 2965 N N . HIS A 1 389 ? -12.227 32.219 39.125 1 96.94 389 HIS A N 1
ATOM 2966 C CA . HIS A 1 389 ? -12.781 30.859 39.25 1 96.94 389 HIS A CA 1
ATOM 2967 C C . HIS A 1 389 ? -12.398 30.234 40.594 1 96.94 389 HIS A C 1
ATOM 2969 O O . HIS A 1 389 ? -11.234 30.25 40.969 1 96.94 389 HIS A O 1
ATOM 2975 N N . LYS A 1 390 ? -13.367 29.625 41.219 1 96.5 390 LYS A N 1
ATOM 2976 C CA . LYS A 1 390 ? -13.117 28.969 42.5 1 96.5 390 LYS A CA 1
ATOM 2977 C C . LYS A 1 390 ? -12.281 27.703 42.312 1 96.5 390 LYS A C 1
ATOM 2979 O O . LYS A 1 390 ? -11.445 27.375 43.156 1 96.5 390 LYS A O 1
ATOM 2984 N N . VAL A 1 391 ? -12.609 26.953 41.281 1 97.81 391 VAL A N 1
ATOM 2985 C CA . VAL A 1 391 ? -11.852 25.75 40.906 1 97.81 391 VAL A CA 1
ATOM 2986 C C . VAL A 1 391 ? -11.375 25.875 39.469 1 97.81 391 VAL A C 1
ATOM 2988 O O . VAL A 1 391 ? -12.188 25.906 38.531 1 97.81 391 VAL A O 1
ATOM 2991 N N . LEU A 1 392 ? -10.008 25.969 39.344 1 98.12 392 LEU A N 1
ATOM 2992 C CA . LEU A 1 392 ? -9.406 26.203 38.031 1 98.12 392 LEU A CA 1
ATOM 2993 C C . LEU A 1 392 ? -8.219 25.281 37.812 1 98.12 392 LEU A C 1
ATOM 2995 O O . LEU A 1 392 ? -7.43 25.031 38.719 1 98.12 392 LEU A O 1
ATOM 2999 N N . ALA A 1 393 ? -8.188 24.75 36.594 1 97.88 393 ALA A N 1
ATOM 3000 C CA . ALA A 1 393 ? -7.008 23.969 36.219 1 97.88 393 ALA A CA 1
ATOM 3001 C C . ALA A 1 393 ? -6.473 24.422 34.844 1 97.88 393 ALA A C 1
ATOM 3003 O O . ALA A 1 393 ? -7.211 24.422 33.875 1 97.88 393 ALA A O 1
ATOM 3004 N N . PHE A 1 394 ? -5.203 24.922 34.844 1 97.75 394 PHE A N 1
ATOM 3005 C CA . PHE A 1 394 ? -4.488 25.078 33.562 1 97.75 394 PHE A CA 1
ATOM 3006 C C . PHE A 1 394 ? -3.945 23.75 33.094 1 97.75 394 PHE A C 1
ATOM 3008 O O . PHE A 1 394 ? -3.309 23.016 33.844 1 97.75 394 PHE A O 1
ATOM 3015 N N . MET A 1 395 ? -4.262 23.484 31.812 1 95.94 395 MET A N 1
ATOM 3016 C CA . MET A 1 395 ? -3.98 22.141 31.312 1 95.94 395 MET A CA 1
ATOM 3017 C C . MET A 1 395 ? -3.385 22.203 29.906 1 95.94 395 MET A C 1
ATOM 3019 O O . MET A 1 395 ? -3.203 23.281 29.359 1 95.94 395 MET A O 1
ATOM 3023 N N . LEU A 1 396 ? -2.873 21.016 29.469 1 90.56 396 LEU A N 1
ATOM 3024 C CA . LEU A 1 396 ? -2.514 20.734 28.078 1 90.56 396 LEU A CA 1
ATOM 3025 C C . LEU A 1 396 ? -3.496 19.766 27.438 1 90.56 396 LEU A C 1
ATOM 3027 O O . LEU A 1 396 ? -3.895 18.781 28.078 1 90.56 396 LEU A O 1
ATOM 3031 N N . LYS A 1 397 ? -3.893 20.047 26.312 1 85.69 397 LYS A N 1
ATOM 3032 C CA . LYS A 1 397 ? -5.043 19.406 25.672 1 85.69 397 LYS A CA 1
ATOM 3033 C C . LYS A 1 397 ? -4.863 17.906 25.609 1 85.69 397 LYS A C 1
ATOM 3035 O O . LYS A 1 397 ? -5.828 17.141 25.781 1 85.69 397 LYS A O 1
ATOM 3040 N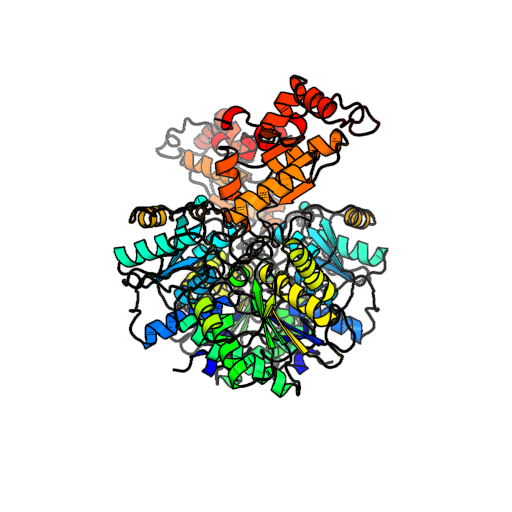 N . TYR A 1 398 ? -3.633 17.391 25.453 1 78.69 398 TYR A N 1
ATOM 3041 C CA . TYR A 1 398 ? -3.465 15.953 25.234 1 78.69 398 TYR A CA 1
ATOM 3042 C C . TYR A 1 398 ? -2.596 15.336 26.328 1 78.69 398 TYR A C 1
ATOM 3044 O O . TYR A 1 398 ? -1.969 14.297 26.109 1 78.69 398 TYR A O 1
ATOM 3052 N N . CYS A 1 399 ? -2.619 15.875 27.469 1 84.38 399 CYS A N 1
ATOM 3053 C CA . CYS A 1 399 ? -1.836 15.406 28.609 1 84.38 399 CYS A CA 1
ATOM 3054 C C . CYS A 1 399 ? -2.637 14.422 29.453 1 84.38 399 CYS A C 1
ATOM 3056 O O . CYS A 1 399 ? -3.705 14.758 29.953 1 84.38 399 CYS A O 1
ATOM 3058 N N . GLU A 1 400 ? -2.105 13.297 29.594 1 83.06 400 GLU A N 1
ATOM 3059 C CA . GLU A 1 400 ? -2.818 12.234 30.297 1 83.06 400 GLU A CA 1
ATOM 3060 C C . GLU A 1 400 ? -3.006 12.578 31.781 1 83.06 400 GLU A C 1
ATOM 3062 O O . GLU A 1 400 ? -4.016 12.211 32.375 1 83.06 400 GLU A O 1
ATOM 3067 N N . PHE A 1 401 ? -2.045 13.297 32.281 1 88.75 401 PHE A N 1
ATOM 3068 C CA . PHE A 1 401 ? -2.172 13.711 33.688 1 88.75 401 PHE A CA 1
ATOM 3069 C C . PHE A 1 401 ? -3.262 14.766 33.844 1 88.75 401 PHE A C 1
ATOM 3071 O O . PHE A 1 401 ? -3.949 14.805 34.844 1 88.75 401 PHE A O 1
ATOM 3078 N N . CYS A 1 402 ? -3.406 15.547 32.781 1 93.06 402 CYS A N 1
ATOM 3079 C CA . CYS A 1 402 ? -4.5 16.516 32.781 1 93.06 402 CYS A CA 1
ATOM 3080 C C . CYS A 1 402 ? -5.852 15.805 32.75 1 93.06 402 CYS A C 1
ATOM 3082 O O . CYS A 1 402 ? -6.773 16.188 33.469 1 93.06 402 CYS A O 1
ATOM 3084 N N . TRP A 1 403 ? -5.898 14.75 32.125 1 92.56 403 TRP A N 1
ATOM 3085 C CA . TRP A 1 403 ? -7.137 13.977 32.094 1 92.56 403 TRP A CA 1
ATOM 3086 C C . TRP A 1 403 ? -7.426 13.32 33.438 1 92.56 403 TRP A C 1
ATOM 3088 O O . TRP A 1 403 ? -8.586 13.18 33.812 1 92.56 403 TRP A O 1
ATOM 3098 N N . THR A 1 404 ? -6.375 12.906 34 1 92.56 404 THR A N 1
ATOM 3099 C CA . THR A 1 404 ? -6.523 12.32 35.344 1 92.56 404 THR A CA 1
ATOM 3100 C C . THR A 1 404 ? -7.234 13.289 36.281 1 92.56 404 THR A C 1
ATOM 3102 O O . THR A 1 404 ? -8.18 12.906 36.969 1 92.56 404 THR A O 1
ATOM 3105 N N . LEU A 1 405 ? -6.793 14.477 36.281 1 95.88 405 LEU A N 1
ATOM 3106 C CA . LEU A 1 405 ? -7.391 15.469 37.156 1 95.88 405 LEU A CA 1
ATOM 3107 C C . LEU A 1 405 ? -8.852 15.711 36.781 1 95.88 405 LEU A C 1
ATOM 3109 O O . LEU A 1 405 ? -9.711 15.789 37.688 1 95.88 405 LEU A O 1
ATOM 3113 N N . THR A 1 406 ? -9.172 15.836 35.531 1 96.31 406 THR A N 1
ATOM 3114 C CA . THR A 1 406 ? -10.539 16.109 35.094 1 96.31 406 THR A CA 1
ATOM 3115 C C . THR A 1 406 ? -11.461 14.945 35.438 1 96.31 406 THR A C 1
ATOM 3117 O O . THR A 1 406 ? -12.578 15.148 35.938 1 96.31 406 THR A O 1
ATOM 3120 N N . ARG A 1 407 ? -11.008 13.789 35.281 1 95.5 407 ARG A N 1
ATOM 3121 C CA . ARG A 1 407 ? -11.805 12.617 35.625 1 95.5 407 ARG A CA 1
ATOM 3122 C C . ARG A 1 407 ? -12.055 12.547 37.125 1 95.5 407 ARG A C 1
ATOM 3124 O O . ARG A 1 407 ? -13.148 12.172 37.562 1 95.5 407 ARG A O 1
ATOM 3131 N N . PHE A 1 408 ? -11.078 12.836 37.844 1 95.19 408 PHE A N 1
ATOM 3132 C CA . PHE A 1 408 ? -11.172 12.844 39.312 1 95.19 408 PHE A CA 1
ATOM 3133 C C . PHE A 1 408 ? -12.195 13.875 39.781 1 95.19 408 PHE A C 1
ATOM 3135 O O . PHE A 1 408 ? -13.102 13.547 40.562 1 95.19 408 PHE A O 1
ATOM 3142 N N . LEU A 1 409 ? -12.078 15.078 39.25 1 96.94 409 LEU A N 1
ATOM 3143 C CA . LEU A 1 409 ? -13.008 16.141 39.625 1 96.94 409 LEU A CA 1
ATOM 3144 C C . LEU A 1 409 ? -14.43 15.805 39.188 1 96.94 409 LEU A C 1
ATOM 3146 O O . LEU A 1 409 ? -15.391 16.109 39.906 1 96.94 409 LEU A O 1
ATOM 3150 N N . ASP A 1 410 ? -14.539 15.203 38.062 1 96.69 410 ASP A N 1
ATOM 3151 C CA . ASP A 1 410 ? -15.844 14.766 37.562 1 96.69 410 ASP A CA 1
ATOM 3152 C C . ASP A 1 410 ? -16.453 13.711 38.5 1 96.69 410 ASP A C 1
ATOM 3154 O O . ASP A 1 410 ? -17.641 13.734 38.781 1 96.69 410 ASP A O 1
ATOM 3158 N N . ALA A 1 411 ? -15.602 12.828 38.906 1 95.62 411 ALA A N 1
ATOM 3159 C CA . ALA A 1 411 ? -16.062 11.781 39.812 1 95.62 411 ALA A CA 1
ATOM 3160 C C . ALA A 1 411 ? -16.562 12.383 41.125 1 95.62 411 ALA A C 1
ATOM 3162 O O . ALA A 1 411 ? -17.516 11.875 41.719 1 95.62 411 ALA A O 1
ATOM 3163 N N . LEU A 1 412 ? -15.938 13.43 41.562 1 96.06 412 LEU A N 1
ATOM 3164 C CA . LEU A 1 412 ? -16.328 14.117 42.781 1 96.06 412 LEU A CA 1
ATOM 3165 C C . LEU A 1 412 ? -17.562 14.977 42.562 1 96.06 412 LEU A C 1
ATOM 3167 O O . LEU A 1 412 ? -18.219 15.391 43.531 1 96.06 412 LEU A O 1
ATOM 3171 N N . GLY A 1 413 ? -17.828 15.281 41.219 1 96.69 413 GLY A N 1
ATOM 3172 C CA . GLY A 1 413 ? -18.906 16.188 40.906 1 96.69 413 GLY A CA 1
ATOM 3173 C C . GLY A 1 413 ? -18.562 17.656 41.156 1 96.69 413 GLY A C 1
ATOM 3174 O O . GLY A 1 413 ? -19.453 18.469 41.438 1 96.69 413 GLY A O 1
ATOM 3175 N N . VAL A 1 414 ? -17.344 17.969 41.156 1 97 414 VAL A N 1
ATOM 3176 C CA . VAL A 1 414 ? -16.875 19.328 41.344 1 97 414 VAL A CA 1
ATOM 3177 C C . VAL A 1 414 ? -16.859 20.078 40.031 1 97 414 VAL A C 1
ATOM 3179 O O . VAL A 1 414 ? -16.297 19.594 39.031 1 97 414 VAL A O 1
ATOM 3182 N N . GLU A 1 415 ? -17.578 21.172 39.969 1 96.25 415 GLU A N 1
ATOM 3183 C CA . GLU A 1 415 ? -17.5 22.031 38.781 1 96.25 415 GLU A CA 1
ATOM 3184 C C . GLU A 1 415 ? -16.172 22.781 38.719 1 96.25 415 GLU A C 1
ATOM 3186 O O . GLU A 1 415 ? -15.672 23.266 39.75 1 96.25 415 GLU A O 1
ATOM 3191 N N . TYR A 1 416 ? -15.602 22.766 37.625 1 97.31 416 TYR A N 1
ATOM 3192 C CA . TYR A 1 416 ? -14.297 23.406 37.469 1 97.31 416 TYR A CA 1
ATOM 3193 C C . TYR A 1 416 ? -14.164 24.062 36.094 1 97.31 416 TYR A C 1
ATOM 3195 O O . TYR A 1 416 ? -14.922 23.766 35.188 1 97.31 416 TYR A O 1
ATOM 3203 N N . GLU A 1 417 ? -13.242 25.078 36.031 1 97.56 417 GLU A N 1
ATOM 3204 C CA . GLU A 1 417 ? -12.82 25.656 34.781 1 97.56 417 GLU A CA 1
ATOM 3205 C C . GLU A 1 417 ? -11.531 25.031 34.281 1 97.56 417 GLU A C 1
ATOM 3207 O O . GLU A 1 417 ? -10.578 24.859 35.031 1 97.56 417 GLU A O 1
ATOM 3212 N N . ARG A 1 418 ? -11.602 24.641 33.062 1 97.12 418 ARG A N 1
ATOM 3213 C CA . ARG A 1 418 ? -10.438 24.062 32.375 1 97.12 418 ARG A CA 1
ATOM 3214 C C . ARG A 1 418 ? -9.922 24.984 31.281 1 97.12 418 ARG A C 1
ATOM 3216 O O . ARG A 1 418 ? -10.695 25.453 30.438 1 97.12 418 ARG A O 1
ATOM 3223 N N . ILE A 1 419 ? -8.648 25.312 31.391 1 96.75 419 ILE A N 1
ATOM 3224 C CA . ILE A 1 419 ? -8.023 26.125 30.344 1 96.75 419 ILE A CA 1
ATOM 3225 C C . ILE A 1 419 ? -6.848 25.375 29.734 1 96.75 419 ILE A C 1
ATOM 3227 O O . ILE A 1 419 ? -5.797 25.219 30.359 1 96.75 419 ILE A O 1
ATOM 3231 N N . ASP A 1 420 ? -7.023 24.922 28.484 1 94.94 420 ASP A N 1
ATOM 3232 C CA . ASP A 1 420 ? -5.934 24.297 27.734 1 94.94 420 ASP A CA 1
ATOM 3233 C C . ASP A 1 420 ? -5.043 25.359 27.078 1 94.94 420 ASP A C 1
ATOM 3235 O O . ASP A 1 420 ? -5.336 25.828 25.984 1 94.94 420 ASP A O 1
ATOM 3239 N N . ILE A 1 421 ? -3.947 25.609 27.703 1 93.38 421 ILE A N 1
ATOM 3240 C CA . ILE A 1 421 ? -3.156 26.766 27.297 1 93.38 421 ILE A CA 1
ATOM 3241 C C . ILE A 1 421 ? -2.469 26.469 25.969 1 93.38 421 ILE A C 1
ATOM 3243 O O . ILE A 1 421 ? -1.972 27.375 25.297 1 93.38 421 ILE A O 1
ATOM 3247 N N . ASP A 1 422 ? -2.393 25.188 25.594 1 89.88 422 ASP A N 1
ATOM 3248 C CA . ASP A 1 422 ? -1.775 24.828 24.312 1 89.88 422 ASP A CA 1
ATOM 3249 C C . ASP A 1 422 ? -2.83 24.641 23.234 1 89.88 422 ASP A C 1
ATOM 3251 O O . ASP A 1 422 ? -2.545 24.078 22.172 1 89.88 422 ASP A O 1
ATOM 3255 N N . SER A 1 423 ? -4.07 25.078 23.5 1 90.31 423 SER A N 1
ATOM 3256 C CA . SER A 1 423 ? -5.141 24.953 22.516 1 90.31 423 SER A CA 1
ATOM 3257 C C . SER A 1 423 ? -4.996 25.984 21.406 1 90.31 423 SER A C 1
ATOM 3259 O O . SER A 1 423 ? -4.199 26.922 21.516 1 90.31 423 SER A O 1
ATOM 3261 N N . PHE A 1 424 ? -5.727 25.812 20.344 1 90.38 424 PHE A N 1
ATOM 3262 C CA . PHE A 1 424 ? -5.73 26.656 19.156 1 90.38 424 PHE A CA 1
ATOM 3263 C C . PHE A 1 424 ? -6.004 28.109 19.531 1 90.38 424 PHE A C 1
ATOM 3265 O O . PHE A 1 424 ? -5.414 29.031 18.969 1 90.38 424 PHE A O 1
ATOM 3272 N N . GLU A 1 425 ? -6.84 28.328 20.516 1 91.12 425 GLU A N 1
ATOM 3273 C CA . GLU A 1 425 ? -7.262 29.656 20.922 1 91.12 425 GLU A CA 1
ATOM 3274 C C . GLU A 1 425 ? -6.086 30.469 21.453 1 91.12 425 GLU A C 1
ATOM 3276 O O . GLU A 1 425 ? -6.098 31.703 21.391 1 91.12 425 GLU A O 1
ATOM 3281 N N . TYR A 1 426 ? -5.051 29.797 21.938 1 92.62 426 TYR A N 1
ATOM 3282 C CA . TYR A 1 426 ? -3.939 30.5 22.562 1 92.62 426 TYR A CA 1
ATOM 3283 C C . TYR A 1 426 ? -2.676 30.391 21.719 1 92.62 426 TYR A C 1
ATOM 3285 O O . TYR A 1 426 ? -1.573 30.656 22.203 1 92.62 426 TYR A O 1
ATOM 3293 N N . ALA A 1 427 ? -2.803 30.047 20.484 1 90.75 427 ALA A N 1
ATOM 3294 C CA . ALA A 1 427 ? -1.647 29.812 19.625 1 90.75 427 ALA A CA 1
ATOM 3295 C C . ALA A 1 427 ? -1.12 31.125 19.031 1 90.75 427 ALA A C 1
ATOM 3297 O O . ALA A 1 427 ? 0.083 31.266 18.812 1 90.75 427 ALA A O 1
ATOM 3298 N N . LYS A 1 428 ? -2.055 32.062 18.797 1 92.44 428 LYS A N 1
ATOM 3299 C CA . LYS A 1 428 ? -1.667 33.312 18.156 1 92.44 428 LYS A CA 1
ATOM 3300 C C . LYS A 1 428 ? -0.689 34.094 19.031 1 92.44 428 LYS A C 1
ATOM 3302 O O . LYS A 1 428 ? -0.907 34.25 20.234 1 92.44 428 LYS A O 1
ATOM 3307 N N . ASN A 1 429 ? 0.395 34.562 18.516 1 90.81 429 ASN A N 1
ATOM 3308 C CA . ASN A 1 429 ? 1.418 35.375 19.156 1 90.81 429 ASN A CA 1
ATOM 3309 C C . ASN A 1 429 ? 2.012 34.656 20.375 1 90.81 429 ASN A C 1
ATOM 3311 O O . ASN A 1 429 ? 2.359 35.312 21.375 1 90.81 429 ASN A O 1
ATOM 3315 N N . ASP A 1 430 ? 1.966 33.344 20.422 1 90.06 430 ASP A N 1
ATOM 3316 C CA . ASP A 1 430 ? 2.596 32.5 21.422 1 90.06 430 ASP A CA 1
ATOM 3317 C C . ASP A 1 430 ? 1.973 32.719 22.797 1 90.06 430 ASP A C 1
ATOM 3319 O O . ASP A 1 430 ? 2.656 32.625 23.828 1 90.06 430 ASP A O 1
ATOM 3323 N N . MET A 1 431 ? 0.712 33.062 22.781 1 93 431 MET A N 1
ATOM 3324 C CA . MET A 1 431 ? 0.045 33.406 24.031 1 93 431 MET A CA 1
ATOM 3325 C C . MET A 1 431 ? 0.097 32.281 25.031 1 93 431 MET A C 1
ATOM 3327 O O . MET A 1 431 ? 0.302 32.5 26.234 1 93 431 MET A O 1
ATOM 3331 N N . GLY A 1 432 ? -0.117 31.109 24.562 1 92.69 432 GLY A N 1
ATOM 3332 C CA . GLY A 1 432 ? -0.097 29.953 25.453 1 92.69 432 GLY A CA 1
ATOM 3333 C C . GLY A 1 432 ? 1.207 29.812 26.219 1 92.69 432 GLY A C 1
ATOM 3334 O O . GLY A 1 432 ? 1.201 29.594 27.422 1 92.69 432 GLY A O 1
ATOM 3335 N N . ASN A 1 433 ? 2.297 29.984 25.531 1 92.06 433 ASN A N 1
ATOM 3336 C CA . ASN A 1 433 ? 3.6 29.844 26.172 1 92.06 433 ASN A CA 1
ATOM 3337 C C . ASN A 1 433 ? 3.904 31.031 27.078 1 92.06 433 ASN A C 1
ATOM 3339 O O . ASN A 1 433 ? 4.598 30.891 28.094 1 92.06 433 ASN A O 1
ATOM 3343 N N . LYS A 1 434 ? 3.422 32.156 26.688 1 94.69 434 LYS A N 1
ATOM 3344 C CA . LYS A 1 434 ? 3.541 33.281 27.594 1 94.69 434 LYS A CA 1
ATOM 3345 C C . LYS A 1 434 ? 2.826 33.031 28.906 1 94.69 434 LYS A C 1
ATOM 3347 O O . LYS A 1 434 ? 3.342 33.375 29.984 1 94.69 434 LYS A O 1
ATOM 3352 N N . TYR A 1 435 ? 1.666 32.406 28.797 1 96.12 435 TYR A N 1
ATOM 3353 C CA . TYR A 1 435 ? 0.942 32.031 30 1 96.12 435 TYR A CA 1
ATOM 3354 C C . TYR A 1 435 ? 1.692 30.953 30.781 1 96.12 435 TYR A C 1
ATOM 3356 O O . TYR A 1 435 ? 1.7 30.969 32 1 96.12 435 TYR A O 1
ATOM 3364 N N . ARG A 1 436 ? 2.281 30.109 30.062 1 94.44 436 ARG A N 1
ATOM 3365 C CA . ARG A 1 436 ? 3.078 29.062 30.703 1 94.44 436 ARG A CA 1
ATOM 3366 C C . ARG A 1 436 ? 4.23 29.656 31.5 1 94.44 436 ARG A C 1
ATOM 3368 O O . ARG A 1 436 ? 4.512 29.234 32.625 1 94.44 436 ARG A O 1
ATOM 3375 N N . SER A 1 437 ? 4.895 30.594 30.891 1 95.19 437 SER A N 1
ATOM 3376 C CA . SER A 1 437 ? 5.98 31.281 31.578 1 95.19 437 SER A CA 1
ATOM 3377 C C . SER A 1 437 ? 5.48 31.969 32.844 1 95.19 437 SER A C 1
ATOM 3379 O O . SER A 1 437 ? 6.121 31.891 33.906 1 95.19 437 SER A O 1
ATOM 3381 N N . ALA A 1 438 ? 4.387 32.594 32.688 1 97 438 ALA A N 1
ATOM 3382 C CA . ALA A 1 438 ? 3.791 33.281 33.812 1 97 438 ALA A CA 1
ATOM 3383 C C . ALA A 1 438 ? 3.438 32.312 34.938 1 97 438 ALA A C 1
ATOM 3385 O O . ALA A 1 438 ? 3.729 32.562 36.094 1 97 438 ALA A O 1
ATOM 3386 N N . LEU A 1 439 ? 2.854 31.234 34.562 1 96.56 439 LEU A N 1
ATOM 3387 C CA . LEU A 1 439 ? 2.457 30.219 35.531 1 96.56 439 LEU A CA 1
ATOM 3388 C C . LEU A 1 439 ? 3.674 29.656 36.25 1 96.56 439 LEU A C 1
ATOM 3390 O O . LEU A 1 439 ? 3.654 29.484 37.469 1 96.56 439 LEU A O 1
ATOM 3394 N N . SER A 1 440 ? 4.648 29.359 35.5 1 94.81 440 SER A N 1
ATOM 3395 C CA . SER A 1 440 ? 5.875 28.812 36.062 1 94.81 440 SER A CA 1
ATOM 3396 C C . SER A 1 440 ? 6.488 29.766 37.062 1 94.81 440 SER A C 1
ATOM 3398 O O . SER A 1 440 ? 6.996 29.344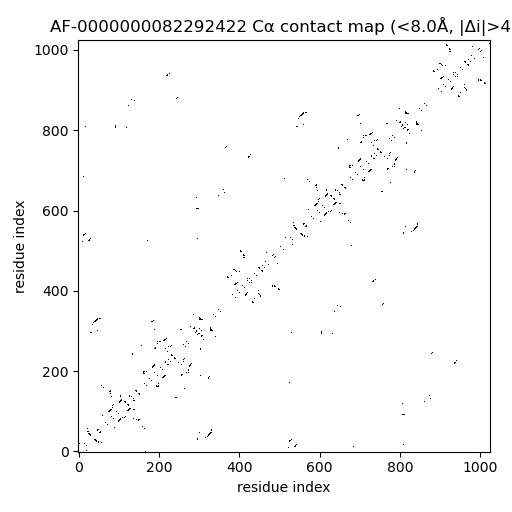 38.125 1 94.81 440 SER A O 1
ATOM 3400 N N . ALA A 1 441 ? 6.445 30.953 36.75 1 95.44 441 ALA A N 1
ATOM 3401 C CA . ALA A 1 441 ? 6.996 31.969 37.625 1 95.44 441 ALA A CA 1
ATOM 3402 C C . ALA A 1 441 ? 6.148 32.094 38.906 1 95.44 441 ALA A C 1
ATOM 3404 O O . ALA A 1 441 ? 6.68 32.312 40 1 95.44 441 ALA A O 1
ATOM 3405 N N . MET A 1 442 ? 4.93 31.953 38.75 1 96.81 442 MET A N 1
ATOM 3406 C CA . MET A 1 442 ? 3.99 32.156 39.844 1 96.81 442 MET A CA 1
ATOM 3407 C C . MET A 1 442 ? 3.986 30.953 40.781 1 96.81 442 MET A C 1
ATOM 3409 O O . MET A 1 442 ? 3.857 31.109 42 1 96.81 442 MET A O 1
ATOM 3413 N N . THR A 1 443 ? 4.184 29.734 40.219 1 96.38 443 THR A N 1
ATOM 3414 C CA . THR A 1 443 ? 3.953 28.531 41 1 96.38 443 THR A CA 1
ATOM 3415 C C . THR A 1 443 ? 5.254 27.766 41.25 1 96.38 443 THR A C 1
ATOM 3417 O O . THR A 1 443 ? 5.316 26.859 42.062 1 96.38 443 THR A O 1
ATOM 3420 N N . ASP A 1 444 ? 6.258 28.078 40.5 1 94.38 444 ASP A N 1
ATOM 3421 C CA . ASP A 1 444 ? 7.527 27.359 40.5 1 94.38 444 ASP A CA 1
ATOM 3422 C C . ASP A 1 444 ? 7.336 25.906 40.062 1 94.38 444 ASP A C 1
ATOM 3424 O O . ASP A 1 444 ? 7.988 25 40.594 1 94.38 444 ASP A O 1
ATOM 3428 N N . CYS A 1 445 ? 6.312 25.734 39.312 1 93.38 445 CYS A N 1
ATOM 3429 C CA . CYS A 1 445 ? 5.996 24.422 38.719 1 93.38 445 CYS A CA 1
ATOM 3430 C C . CYS A 1 445 ? 6.039 24.469 37.219 1 93.38 445 CYS A C 1
ATOM 3432 O O . CYS A 1 445 ? 5.508 25.391 36.594 1 93.38 445 CYS A O 1
ATOM 3434 N N . LYS A 1 446 ? 6.676 23.422 36.594 1 89.69 446 LYS A N 1
ATOM 3435 C CA . LYS A 1 446 ? 6.84 23.422 35.156 1 89.69 446 LYS A CA 1
ATOM 3436 C C . LYS A 1 446 ? 5.922 22.391 34.5 1 89.69 446 LYS A C 1
ATOM 3438 O O . LYS A 1 446 ? 5.773 22.375 33.281 1 89.69 446 LYS A O 1
ATOM 3443 N N . THR A 1 447 ? 5.254 21.578 35.344 1 91.69 447 THR A N 1
ATOM 3444 C CA . THR A 1 447 ? 4.445 20.5 34.812 1 91.69 447 THR A CA 1
ATOM 3445 C C . THR A 1 447 ? 2.963 20.859 34.844 1 91.69 447 THR A C 1
ATOM 3447 O O . THR A 1 447 ? 2.578 21.844 35.469 1 91.69 447 THR A O 1
ATOM 3450 N N . PHE A 1 448 ? 2.178 20.219 34.125 1 94.06 448 PHE A N 1
ATOM 3451 C CA . PHE A 1 448 ? 0.729 20.375 34.094 1 94.06 448 PHE A CA 1
ATOM 3452 C C . PHE A 1 448 ? 0.025 19.062 34.406 1 94.06 448 PHE A C 1
ATOM 3454 O O . PHE A 1 448 ? 0.588 17.984 34.188 1 94.06 448 PHE A O 1
ATOM 3461 N N . PRO A 1 449 ? -1.093 19.156 34.844 1 96.38 449 PRO A N 1
ATOM 3462 C CA . PRO A 1 449 ? -1.936 20.328 35.125 1 96.38 449 PRO A CA 1
ATOM 3463 C C . PRO A 1 449 ? -1.461 21.141 36.312 1 96.38 449 PRO A C 1
ATOM 3465 O O . PRO A 1 449 ? -0.712 20.625 37.156 1 96.38 449 PRO A O 1
ATOM 3468 N N . GLN A 1 450 ? -1.809 22.359 36.344 1 97.62 450 GLN A N 1
ATOM 3469 C CA . GLN A 1 450 ? -1.669 23.219 37.531 1 97.62 450 GLN A CA 1
ATOM 3470 C C . GLN A 1 450 ? -3.033 23.609 38.094 1 97.62 450 GLN A C 1
ATOM 3472 O O . GLN A 1 450 ? -3.756 24.406 37.5 1 97.62 450 GLN A O 1
ATOM 3477 N N . PHE A 1 451 ? -3.305 23.078 39.188 1 97.81 451 PHE A N 1
ATOM 3478 C CA . PHE A 1 451 ? -4.629 23.062 39.781 1 97.81 451 PHE A CA 1
ATOM 3479 C C . PHE A 1 451 ? -4.727 24.094 40.906 1 97.81 451 PHE A C 1
ATOM 3481 O O . PHE A 1 451 ? -3.852 24.156 41.781 1 97.81 451 PHE A O 1
ATOM 3488 N N . PHE A 1 452 ? -5.801 24.906 40.812 1 98.06 452 PHE A N 1
ATOM 3489 C CA . PHE A 1 452 ? -6.02 25.953 41.812 1 98.06 452 PHE A CA 1
ATOM 3490 C C . PHE A 1 452 ? -7.391 25.812 42.469 1 98.06 452 PHE A C 1
ATOM 3492 O O . PHE A 1 452 ? -8.375 25.5 41.781 1 98.06 452 PHE A O 1
ATOM 3499 N N . VAL A 1 453 ? -7.488 26 43.75 1 97.81 453 VAL A N 1
ATOM 3500 C CA . VAL A 1 453 ? -8.734 26.031 44.531 1 97.81 453 VAL A CA 1
ATOM 3501 C C . VAL A 1 453 ? -8.797 27.328 45.344 1 97.81 453 VAL A C 1
ATOM 3503 O O . VAL A 1 453 ? -7.957 27.547 46.219 1 97.81 453 VAL A O 1
ATOM 3506 N N . ASN A 1 454 ? -9.758 28.094 45.031 1 96.56 454 ASN A N 1
ATOM 3507 C CA . ASN A 1 454 ? -9.969 29.359 45.719 1 96.56 454 ASN A CA 1
ATOM 3508 C C . ASN A 1 454 ? -8.695 30.203 45.75 1 96.56 454 ASN A C 1
ATOM 3510 O O . ASN A 1 454 ? -8.297 30.672 46.812 1 96.56 454 ASN A O 1
ATOM 3514 N N . GLY A 1 455 ? -8.031 30.234 44.625 1 96.12 455 GLY A N 1
ATOM 3515 C CA . GLY A 1 455 ? -6.875 31.109 44.469 1 96.12 455 GLY A CA 1
ATOM 3516 C C . GLY A 1 455 ? -5.582 30.453 44.906 1 96.12 455 GLY A C 1
ATOM 3517 O O . GLY A 1 455 ? -4.496 31 44.688 1 96.12 455 GLY A O 1
ATOM 3518 N N . LYS A 1 456 ? -5.668 29.328 45.562 1 96.31 456 LYS A N 1
ATOM 3519 C CA . LYS A 1 456 ? -4.484 28.656 46.062 1 96.31 456 LYS A CA 1
ATOM 3520 C C . LYS A 1 456 ? -4.023 27.547 45.125 1 96.31 456 LYS A C 1
ATOM 3522 O O . LYS A 1 456 ? -4.836 26.766 44.625 1 96.31 456 LYS A O 1
ATOM 3527 N N . PHE A 1 457 ? -2.693 27.484 44.906 1 97.62 457 PHE A N 1
ATOM 3528 C CA . PHE A 1 457 ? -2.096 26.453 44.062 1 97.62 457 PHE A CA 1
ATOM 3529 C C . PHE A 1 457 ? -2.035 25.109 44.781 1 97.62 457 PHE A C 1
ATOM 3531 O O . PHE A 1 457 ? -1.381 24.984 45.812 1 97.62 457 PHE A O 1
ATOM 3538 N N . VAL A 1 458 ? -2.695 24.172 44.219 1 96.19 458 VAL A N 1
ATOM 3539 C CA . VAL A 1 458 ? -2.77 22.828 44.812 1 96.19 458 VAL A CA 1
ATOM 3540 C C . VAL A 1 458 ? -1.642 21.953 44.25 1 96.19 458 VAL A C 1
ATOM 3542 O O . VAL A 1 458 ? -1.077 21.141 45 1 96.19 458 VAL A O 1
ATOM 3545 N N . GLY A 1 459 ? -1.337 22.156 43 1 96.12 459 GLY A N 1
ATOM 3546 C CA . GLY A 1 459 ? -0.338 21.312 42.344 1 96.12 459 GLY A CA 1
ATOM 3547 C C . GLY A 1 459 ? -0.863 20.609 41.125 1 96.12 459 GLY A C 1
ATOM 3548 O O . GLY A 1 459 ? -1.696 21.156 40.406 1 96.12 459 GLY A O 1
ATOM 3549 N N . GLY A 1 460 ? -0.228 19.422 40.875 1 95.88 460 GLY A N 1
ATOM 3550 C CA . GLY A 1 460 ? -0.637 18.641 39.719 1 95.88 460 GLY A CA 1
ATOM 3551 C C . GLY A 1 460 ? -1.688 17.594 40.031 1 95.88 460 GLY A C 1
ATOM 3552 O O . GLY A 1 460 ? -2.354 17.688 41.062 1 95.88 460 GLY A O 1
ATOM 3553 N N . ALA A 1 461 ? -1.834 16.688 39.125 1 94.94 461 ALA A N 1
ATOM 3554 C CA . ALA A 1 461 ? -2.84 15.641 39.281 1 94.94 461 ALA A CA 1
ATOM 3555 C C . ALA A 1 461 ? -2.504 14.734 40.469 1 94.94 461 ALA A C 1
ATOM 3557 O O . ALA A 1 461 ? -3.381 14.391 41.25 1 94.94 461 ALA A O 1
ATOM 3558 N N . VAL A 1 462 ? -1.272 14.414 40.562 1 92.12 462 VAL A N 1
ATOM 3559 C CA . VAL A 1 462 ? -0.841 13.523 41.656 1 92.12 462 VAL A CA 1
ATOM 3560 C C . VAL A 1 462 ? -1.002 14.219 43 1 92.12 462 VAL A C 1
ATOM 3562 O O . VAL A 1 462 ? -1.438 13.602 43.969 1 92.12 462 VAL A O 1
ATOM 3565 N N . ASP A 1 463 ? -0.672 15.422 43 1 95.12 463 ASP A N 1
ATOM 3566 C CA . ASP A 1 463 ? -0.825 16.203 44.25 1 95.12 463 ASP A CA 1
ATOM 3567 C C . ASP A 1 463 ? -2.285 16.25 44.688 1 95.12 463 ASP A C 1
ATOM 3569 O O . ASP A 1 463 ? -2.584 16.094 45.875 1 95.12 463 ASP A O 1
ATOM 3573 N N . ALA A 1 464 ? -3.125 16.484 43.75 1 96.12 464 ALA A N 1
ATOM 3574 C CA . ALA A 1 464 ? -4.555 16.531 44.031 1 96.12 464 ALA A CA 1
ATOM 3575 C C . ALA A 1 464 ? -5.043 15.195 44.594 1 96.12 464 ALA A C 1
ATOM 3577 O O . ALA A 1 464 ? -5.805 15.164 45.562 1 96.12 464 ALA A O 1
ATOM 3578 N N . CYS A 1 465 ? -4.605 14.148 44 1 94.75 465 CYS A N 1
ATOM 3579 C CA . CYS A 1 465 ? -4.984 12.812 44.469 1 94.75 465 CYS A CA 1
ATOM 3580 C C . CYS A 1 465 ? -4.477 12.555 45.875 1 94.75 465 CYS A C 1
ATOM 3582 O O . CYS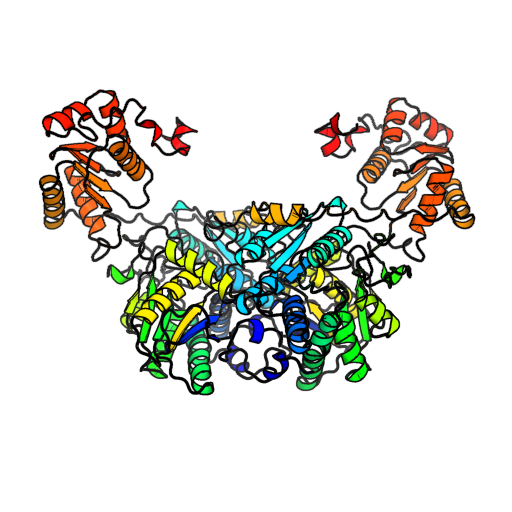 A 1 465 ? -5.211 12.047 46.719 1 94.75 465 CYS A O 1
ATOM 3584 N N . MET A 1 466 ? -3.258 12.898 46.094 1 94.69 466 MET A N 1
ATOM 3585 C CA . MET A 1 466 ? -2.654 12.711 47.406 1 94.69 466 MET A CA 1
ATOM 3586 C C . MET A 1 466 ? -3.379 13.539 48.469 1 94.69 466 MET A C 1
ATOM 3588 O O . MET A 1 466 ? -3.639 13.062 49.562 1 94.69 466 MET A O 1
ATOM 3592 N N . MET A 1 467 ? -3.648 14.719 48.125 1 96.31 467 MET A N 1
ATOM 3593 C CA . MET A 1 467 ? -4.328 15.617 49.062 1 96.31 467 MET A CA 1
ATOM 3594 C C . MET A 1 467 ? -5.723 15.102 49.406 1 96.31 467 MET A C 1
ATOM 3596 O O . MET A 1 467 ? -6.199 15.273 50.5 1 96.31 467 MET A O 1
ATOM 3600 N N . TRP A 1 468 ? -6.371 14.531 48.406 1 95.88 468 TRP A N 1
ATOM 3601 C CA . TRP A 1 468 ? -7.684 13.945 48.656 1 95.88 468 TRP A CA 1
ATOM 3602 C C . TRP A 1 468 ? -7.582 12.797 49.656 1 95.88 468 TRP A C 1
ATOM 3604 O O . TRP A 1 468 ? -8.375 12.711 50.594 1 95.88 468 TRP A O 1
ATOM 3614 N N . LYS A 1 469 ? -6.59 12.016 49.469 1 94.56 469 LYS A N 1
ATOM 3615 C CA . LYS A 1 469 ? -6.387 10.867 50.344 1 94.56 469 LYS A CA 1
ATOM 3616 C C . LYS A 1 469 ? -6.082 11.305 51.781 1 94.56 469 LYS A C 1
ATOM 3618 O O . LYS A 1 469 ? -6.426 10.609 52.719 1 94.56 469 LYS A O 1
ATOM 3623 N N . ARG A 1 470 ? -5.5 12.438 51.844 1 95 470 ARG A N 1
ATOM 3624 C CA . ARG A 1 470 ? -5.125 12.961 53.156 1 95 470 ARG A CA 1
ATOM 3625 C C . ARG A 1 470 ? -6.211 13.875 53.719 1 95 470 ARG A C 1
ATOM 3627 O O . ARG A 1 470 ? -6.008 14.539 54.75 1 95 470 ARG A O 1
ATOM 3634 N N . ASP A 1 471 ? -7.273 14 53.031 1 93.44 471 ASP A N 1
ATOM 3635 C CA . ASP A 1 471 ? -8.43 14.812 53.406 1 93.44 471 ASP A CA 1
ATOM 3636 C C . ASP A 1 471 ? -8.094 16.297 53.375 1 93.44 471 ASP A C 1
ATOM 3638 O O . ASP A 1 471 ? -8.797 17.109 53.969 1 93.44 471 ASP A O 1
ATOM 3642 N N . GLU A 1 472 ? -7.074 16.578 52.688 1 95.81 472 GLU A N 1
ATOM 3643 C CA . GLU A 1 472 ? -6.66 17.969 52.562 1 95.81 472 GLU A CA 1
ATOM 3644 C C . GLU A 1 472 ? -7.438 18.672 51.469 1 95.81 472 GLU A C 1
ATOM 3646 O O . GLU A 1 472 ? -7.789 19.844 51.594 1 95.81 472 GLU A O 1
ATOM 3651 N N . LEU A 1 473 ? -7.668 18.016 50.438 1 96.56 473 LEU A N 1
ATOM 3652 C CA . LEU A 1 473 ? -8.398 18.609 49.312 1 96.56 473 LEU A CA 1
ATOM 3653 C C . LEU A 1 473 ? -9.867 18.812 49.688 1 96.56 473 LEU A C 1
ATOM 3655 O O . LEU A 1 473 ? -10.477 19.812 49.281 1 96.56 473 LEU A O 1
ATOM 3659 N N . GLY A 1 474 ? -10.367 17.859 50.344 1 94.44 474 GLY A N 1
ATOM 3660 C CA . GLY A 1 474 ? -11.727 18.016 50.875 1 94.44 474 GLY A CA 1
ATOM 3661 C C . GLY A 1 474 ? -11.891 19.25 51.719 1 94.44 474 GLY A C 1
ATOM 3662 O O . GLY A 1 474 ? -12.867 19.984 51.594 1 94.44 474 GLY A O 1
ATOM 3663 N N . LYS A 1 475 ? -10.969 19.406 52.594 1 94.81 475 LYS A N 1
ATOM 3664 C CA . LYS A 1 475 ? -10.992 20.578 53.469 1 94.81 475 LYS A CA 1
ATOM 3665 C C . LYS A 1 475 ? -10.883 21.859 52.656 1 94.81 475 LYS A C 1
ATOM 3667 O O . LYS A 1 475 ? -11.555 22.844 52.969 1 94.81 475 LYS A O 1
ATOM 3672 N N . ALA A 1 476 ? -10.016 21.766 51.688 1 96.06 476 ALA A N 1
ATOM 3673 C CA . ALA A 1 476 ? -9.859 22.938 50.812 1 96.06 476 ALA A CA 1
ATOM 3674 C C . ALA A 1 476 ? -11.172 23.266 50.094 1 96.06 476 ALA A C 1
ATOM 3676 O O . ALA A 1 476 ? -11.539 24.438 49.969 1 96.06 476 ALA A O 1
ATOM 3677 N N . PHE A 1 477 ? -11.898 22.312 49.688 1 96.81 477 PHE A N 1
ATOM 3678 C CA . PHE A 1 477 ? -13.188 22.5 49.031 1 96.81 477 PHE A CA 1
ATOM 3679 C C . PHE A 1 477 ? -14.211 23.062 50 1 96.81 477 PHE A C 1
ATOM 3681 O O . PHE A 1 477 ? -14.969 23.984 49.656 1 96.81 477 PHE A O 1
ATOM 3688 N N . GLN A 1 478 ? -14.148 22.578 51.125 1 93.19 478 GLN A N 1
ATOM 3689 C CA . GLN A 1 478 ? -15.078 23.047 52.125 1 93.19 478 GLN A CA 1
ATOM 3690 C C . GLN A 1 478 ? -14.844 24.516 52.469 1 93.19 478 GLN A C 1
ATOM 3692 O O . GLN A 1 478 ? -15.789 25.297 52.594 1 93.19 478 GLN A O 1
ATOM 3697 N N . GLU A 1 479 ? -13.641 24.766 52.656 1 94.75 479 GLU A N 1
ATOM 3698 C CA . GLU A 1 479 ? -13.273 26.141 52.938 1 94.75 479 GLU A CA 1
ATOM 3699 C C . GLU A 1 479 ? -13.734 27.078 51.812 1 94.75 479 GLU A C 1
ATOM 3701 O O . GLU A 1 479 ? -14.047 28.25 52.062 1 94.75 479 GLU A O 1
ATOM 3706 N N . ALA A 1 480 ? -13.805 26.562 50.688 1 95 480 ALA A N 1
ATOM 3707 C CA . ALA A 1 480 ? -14.211 27.344 49.5 1 95 480 ALA A CA 1
ATOM 3708 C C . ALA A 1 480 ? -15.703 27.188 49.219 1 95 480 ALA A C 1
ATOM 3710 O O . ALA A 1 480 ? -16.203 27.688 48.219 1 95 480 ALA A O 1
ATOM 3711 N N . SER A 1 481 ? -16.422 26.547 50.062 1 94.75 481 SER A N 1
ATOM 3712 C CA . SER A 1 481 ? -17.859 26.297 49.969 1 94.75 481 SER A CA 1
ATOM 3713 C C . SER A 1 481 ? -18.188 25.5 48.719 1 94.75 481 SER A C 1
ATOM 3715 O O . SER A 1 481 ? -19.141 25.812 48 1 94.75 481 SER A O 1
ATOM 3717 N N . ILE A 1 482 ? -17.297 24.469 48.469 1 95.81 482 ILE A N 1
ATOM 3718 C CA . ILE A 1 482 ? -17.5 23.547 47.375 1 95.81 482 ILE A CA 1
ATOM 3719 C C . ILE A 1 482 ? -17.922 22.188 47.906 1 95.81 482 ILE A C 1
ATOM 3721 O O . ILE A 1 482 ? -17.203 21.594 48.719 1 95.81 482 ILE A O 1
ATOM 3725 N N . THR A 1 483 ? -19.078 21.734 47.469 1 92.81 483 THR A N 1
ATOM 3726 C CA . THR A 1 483 ? -19.594 20.516 48.062 1 92.81 483 THR A CA 1
ATOM 3727 C C . THR A 1 483 ? -19.609 19.375 47.062 1 92.81 483 THR A C 1
ATOM 3729 O O . THR A 1 483 ? -19.891 18.234 47.438 1 92.81 483 THR A O 1
ATOM 3732 N N . GLY A 1 484 ? -19.297 19.656 45.844 1 93.75 484 GLY A N 1
ATOM 3733 C CA . GLY A 1 484 ? -19.281 18.609 44.812 1 93.75 484 GLY A CA 1
ATOM 3734 C C . GLY A 1 484 ? -20.672 18.125 44.438 1 93.75 484 GLY A C 1
ATOM 3735 O O . GLY A 1 484 ? -21.656 18.844 44.625 1 93.75 484 GLY A O 1
ATOM 3736 N N . GLY A 1 485 ? -20.688 16.953 43.812 1 91.94 485 GLY A N 1
ATOM 3737 C CA . GLY A 1 485 ? -21.953 16.375 43.406 1 91.94 485 GLY A CA 1
ATOM 3738 C C . GLY A 1 485 ? -22.797 15.875 44.562 1 91.94 485 GLY A C 1
ATOM 3739 O O . GLY A 1 485 ? -22.266 15.312 45.5 1 91.94 485 GLY A O 1
ATOM 3740 N N . ASN A 1 486 ? -23.984 16.156 44.5 1 91.06 486 ASN A N 1
ATOM 3741 C CA . ASN A 1 486 ? -24.969 15.727 45.469 1 91.06 486 ASN A CA 1
ATOM 3742 C C . ASN A 1 486 ? -24.625 16.25 46.875 1 91.06 486 ASN A C 1
ATOM 3744 O O . ASN A 1 486 ? -25.047 15.68 47.875 1 91.06 486 ASN A O 1
ATOM 3748 N N . GLY A 1 487 ? -23.766 17.234 46.938 1 91 487 GLY A N 1
ATOM 3749 C CA . GLY A 1 487 ? -23.438 17.906 48.188 1 91 487 GLY A CA 1
ATOM 3750 C C . GLY A 1 487 ? -22.438 17.125 49.031 1 91 487 GLY A C 1
ATOM 3751 O O . GLY A 1 487 ? -22.141 17.516 50.156 1 91 487 GLY A O 1
ATOM 3752 N N . ASN A 1 488 ? -22.062 16.016 48.562 1 92.5 488 ASN A N 1
ATOM 3753 C CA . ASN A 1 488 ? -21.109 15.195 49.312 1 92.5 488 ASN A CA 1
ATOM 3754 C C . ASN A 1 488 ? -20.125 14.516 48.344 1 92.5 488 ASN A C 1
ATOM 3756 O O . ASN A 1 488 ? -19.828 13.328 48.5 1 92.5 488 ASN A O 1
ATOM 3760 N N . PHE A 1 489 ? -19.766 15.312 47.281 1 95.75 489 PHE A N 1
ATOM 3761 C CA . PHE A 1 489 ? -18.766 14.836 46.312 1 95.75 489 PHE A CA 1
ATOM 3762 C C . PHE A 1 489 ? -19.188 13.484 45.75 1 95.75 489 PHE A C 1
ATOM 3764 O O . PHE A 1 489 ? -18.359 12.57 45.656 1 95.75 489 PHE A O 1
ATOM 3771 N N . ASN A 1 490 ? -20.484 13.352 45.5 1 92.12 490 ASN A N 1
ATOM 3772 C CA . ASN A 1 490 ? -21.094 12.156 44.938 1 92.12 490 ASN A CA 1
ATOM 3773 C C . ASN A 1 490 ? -20.859 10.93 45.812 1 92.12 490 ASN A C 1
ATOM 3775 O O . ASN A 1 490 ? -20.953 9.789 45.344 1 92.12 490 ASN A O 1
ATOM 3779 N N . GLY A 1 491 ? -20.453 11.148 47.062 1 92.12 491 GLY A N 1
ATOM 3780 C CA . GLY A 1 491 ? -20.156 10.031 47.938 1 92.12 491 GLY A CA 1
ATOM 3781 C C . GLY A 1 491 ? -18.969 9.195 47.469 1 92.12 491 GLY A C 1
ATOM 3782 O O . GLY A 1 491 ? -18.953 7.98 47.656 1 92.12 491 GLY A O 1
ATOM 3783 N N . TYR A 1 492 ? -18.047 9.961 46.812 1 93.5 492 TYR A N 1
ATOM 3784 C CA . TYR A 1 492 ? -16.922 9.266 46.219 1 93.5 492 TYR A CA 1
ATOM 3785 C C . TYR A 1 492 ? -16.062 8.594 47.281 1 93.5 492 TYR A C 1
ATOM 3787 O O . TYR A 1 492 ? -15.516 9.266 48.156 1 93.5 492 TYR A O 1
ATOM 3795 N N . GLU A 1 493 ? -15.938 7.203 47.188 1 89 493 GLU A N 1
ATOM 3796 C CA . GLU A 1 493 ? -15.148 6.426 48.125 1 89 493 GLU A CA 1
ATOM 3797 C C . GLU A 1 493 ? -14.016 5.68 47.438 1 89 493 GLU A C 1
ATOM 3799 O O . GLU A 1 493 ? -13.289 4.91 48.062 1 89 493 GLU A O 1
ATOM 3804 N N . GLY A 1 494 ? -13.867 5.953 46.188 1 89 494 GLY A N 1
ATOM 3805 C CA . GLY A 1 494 ? -12.836 5.25 45.438 1 89 494 GLY A CA 1
ATOM 3806 C C . GLY A 1 494 ? -11.445 5.793 45.688 1 89 494 GLY A C 1
ATOM 3807 O O . GLY A 1 494 ? -11.266 6.727 46.469 1 89 494 GLY A O 1
ATOM 3808 N N . ASP A 1 495 ? -10.438 5.078 45.062 1 91.88 495 ASP A N 1
ATOM 3809 C CA . ASP A 1 495 ? -9.062 5.562 45.031 1 91.88 495 ASP A CA 1
ATOM 3810 C C . ASP A 1 495 ? -8.836 6.539 43.875 1 91.88 495 ASP A C 1
ATOM 3812 O O . ASP A 1 495 ? -8.977 6.172 42.719 1 91.88 495 ASP A O 1
ATOM 3816 N N . PRO A 1 496 ? -8.5 7.793 44.281 1 91.5 496 PRO A N 1
ATOM 3817 C CA . PRO A 1 496 ? -8.328 8.773 43.188 1 91.5 496 PRO A CA 1
ATOM 3818 C C . PRO A 1 496 ? -7.227 8.383 42.219 1 91.5 496 PRO A C 1
ATOM 3820 O O . PRO A 1 496 ? -7.18 8.891 41.094 1 91.5 496 PRO A O 1
ATOM 3823 N N . PHE A 1 497 ? -6.32 7.512 42.562 1 90 497 PHE A N 1
ATOM 3824 C CA . PHE A 1 497 ? -5.223 7.074 41.719 1 90 497 PHE A CA 1
ATOM 3825 C C . PHE A 1 497 ? -5.727 6.141 40.625 1 90 497 PHE A C 1
ATOM 3827 O O . PHE A 1 497 ? -4.996 5.828 39.688 1 90 497 PHE A O 1
ATOM 3834 N N . GLU A 1 498 ? -6.965 5.781 40.594 1 89.94 498 GLU A N 1
ATOM 3835 C CA . GLU A 1 498 ? -7.555 4.922 39.594 1 89.94 498 GLU A CA 1
ATOM 3836 C C . GLU A 1 498 ? -7.602 5.629 38.219 1 89.94 498 GLU A C 1
ATOM 3838 O O . GLU A 1 498 ? -7.68 4.977 37.188 1 89.94 498 GLU A O 1
ATOM 3843 N N . PHE A 1 499 ? -7.48 6.98 38.344 1 90.12 499 PHE A N 1
ATOM 3844 C CA . PHE A 1 499 ? -7.621 7.75 37.094 1 90.12 499 PHE A CA 1
ATOM 3845 C C . PHE A 1 499 ? -6.262 7.984 36.469 1 90.12 499 PHE A C 1
ATOM 3847 O O . PHE A 1 499 ? -6.176 8.555 35.375 1 90.12 499 PHE A O 1
ATOM 3854 N N . LEU A 1 500 ? -5.152 7.613 37.062 1 88 500 LEU A N 1
ATOM 3855 C CA . LEU A 1 500 ? -3.816 7.785 36.5 1 88 500 LEU A CA 1
ATOM 3856 C C . LEU A 1 500 ? -3.648 6.949 35.219 1 88 500 LEU A C 1
ATOM 3858 O O . LEU A 1 500 ? -4.328 5.934 35.062 1 88 500 LEU A O 1
ATOM 3862 N N . PRO A 1 501 ? -2.674 7.445 34.406 1 82.56 501 PRO A N 1
ATOM 3863 C CA . PRO A 1 501 ? -2.441 6.641 33.219 1 82.56 501 PRO A CA 1
ATOM 3864 C C . PRO A 1 501 ? -2.086 5.191 33.531 1 82.56 501 PRO A C 1
ATOM 3866 O O . PRO A 1 501 ? -1.36 4.93 34.5 1 82.56 501 PRO A O 1
ATOM 3869 N N . LYS A 1 502 ? -2.57 4.23 32.688 1 69.38 502 LYS A N 1
ATOM 3870 C CA . LYS A 1 502 ? -2.463 2.795 32.906 1 69.38 502 LYS A CA 1
ATOM 3871 C C . LYS A 1 502 ? -1.002 2.354 32.969 1 69.38 502 LYS A C 1
ATOM 3873 O O . LYS A 1 502 ? -0.646 1.449 33.719 1 69.38 502 LYS A O 1
ATOM 3878 N N . TRP A 1 503 ? -0.242 3.025 32.062 1 64.38 503 TRP A N 1
ATOM 3879 C CA . TRP A 1 503 ? 1.163 2.635 32.031 1 64.38 503 TRP A CA 1
ATOM 3880 C C . TRP A 1 503 ? 1.85 2.943 33.375 1 64.38 503 TRP A C 1
ATOM 3882 O O . TRP A 1 503 ? 2.883 2.354 33.688 1 64.38 503 TRP A O 1
ATOM 3892 N N . MET A 1 504 ? 1.381 3.93 34 1 59.72 504 MET A N 1
ATOM 3893 C CA . MET A 1 504 ? 1.934 4.266 35.312 1 59.72 504 MET A CA 1
ATOM 3894 C C . MET A 1 504 ? 1.51 3.24 36.375 1 59.72 504 MET A C 1
ATOM 3896 O O . MET A 1 504 ? 2.25 2.975 37.312 1 59.72 504 MET A O 1
ATOM 3900 N N . THR A 1 505 ? 0.337 2.775 36.125 1 52.69 505 THR A N 1
ATOM 3901 C CA . THR A 1 505 ? -0.145 1.801 37.094 1 52.69 505 THR A CA 1
ATOM 3902 C C . THR A 1 505 ? 0.453 0.424 36.844 1 52.69 505 THR A C 1
ATOM 3904 O O . THR A 1 505 ? 0.58 -0.395 37.75 1 52.69 505 THR A O 1
ATOM 3907 N N . LYS A 1 506 ? 0.727 0.174 35.656 1 51.59 506 LYS A N 1
ATOM 3908 C CA . LYS A 1 506 ? 1.275 -1.152 35.375 1 51.59 506 LYS A CA 1
ATOM 3909 C C . LYS A 1 506 ? 2.744 -1.231 35.781 1 51.59 506 LYS A C 1
ATOM 3911 O O . LYS A 1 506 ? 3.236 -2.301 36.156 1 51.59 506 LYS A O 1
ATOM 3916 N N . ASN A 1 507 ? 3.73 -0.223 35.406 1 37.19 507 ASN A N 1
ATOM 3917 C CA . ASN A 1 507 ? 5.117 -0.169 35.875 1 37.19 507 ASN A CA 1
ATOM 3918 C C . ASN A 1 507 ? 5.344 0.974 36.844 1 37.19 507 ASN A C 1
ATOM 3920 O O . ASN A 1 507 ? 5.637 2.102 36.438 1 37.19 507 ASN A O 1
ATOM 3924 N N . PRO A 1 508 ? 5.023 0.889 38.062 1 38.62 508 PRO A N 1
ATOM 3925 C CA . PRO A 1 508 ? 5.262 1.907 39.094 1 38.62 508 PRO A CA 1
ATOM 3926 C C . PRO A 1 508 ? 6.672 2.488 39.031 1 38.62 508 PRO A C 1
ATOM 3928 O O . PRO A 1 508 ? 6.961 3.49 39.688 1 38.62 508 PRO A O 1
ATOM 3931 N N . LEU A 1 509 ? 7.73 1.851 38.594 1 34.53 509 LEU A N 1
ATOM 3932 C CA . LEU A 1 509 ? 9.109 2.291 38.719 1 34.53 509 LEU A CA 1
ATOM 3933 C C . LEU A 1 509 ? 9.422 3.439 37.781 1 34.53 509 LEU A C 1
ATOM 3935 O O . LEU A 1 509 ? 10.547 3.939 37.75 1 34.53 509 LEU A O 1
ATOM 3939 N N . ARG A 1 510 ? 8.812 3.66 36.688 1 33.84 510 ARG A N 1
ATOM 3940 C CA . ARG A 1 510 ? 9.312 4.734 35.844 1 33.84 510 ARG A CA 1
ATOM 3941 C C . ARG A 1 510 ? 9.039 6.098 36.469 1 33.84 510 ARG A C 1
ATOM 3943 O O . ARG A 1 510 ? 9.219 7.129 35.812 1 33.84 510 ARG A O 1
ATOM 3950 N N . SER A 1 511 ? 8.281 6.262 37.531 1 28.88 511 SER A N 1
ATOM 3951 C CA . SER A 1 511 ? 8.195 7.562 38.219 1 28.88 511 SER A CA 1
ATOM 3952 C C . SER A 1 511 ? 9.57 8.039 38.656 1 28.88 511 SER A C 1
ATOM 3954 O O . SER A 1 511 ? 9.688 9.109 39.25 1 28.88 511 SER A O 1
ATOM 3956 N N . LYS A 1 512 ? 10.609 7.289 38.75 1 27.09 512 LYS A N 1
ATOM 3957 C CA . LYS A 1 512 ? 11.766 8.039 39.219 1 27.09 512 LYS A CA 1
ATOM 3958 C C . LYS A 1 512 ? 12.367 8.883 38.094 1 27.09 512 LYS A C 1
ATOM 3960 O O . LYS A 1 512 ? 12.523 8.414 36.969 1 27.09 512 LYS A O 1
ATOM 3965 N N . MET B 1 1 ? 14.297 26.375 -17.422 1 69.94 1 MET B N 1
ATOM 3966 C CA . MET B 1 1 ? 14.492 24.938 -17.547 1 69.94 1 MET B CA 1
ATOM 3967 C C . MET B 1 1 ? 13.164 24.203 -17.391 1 69.94 1 MET B C 1
ATOM 3969 O O . MET B 1 1 ? 12.375 24.5 -16.5 1 69.94 1 MET B O 1
ATOM 3973 N N . GLU B 1 2 ? 12.945 23.375 -18.438 1 76.44 2 GLU B N 1
ATOM 3974 C CA . GLU B 1 2 ? 11.711 22.609 -18.391 1 76.44 2 GLU B CA 1
ATOM 3975 C C . GLU B 1 2 ? 11.961 21.188 -17.891 1 76.44 2 GLU B C 1
ATOM 3977 O O . GLU B 1 2 ? 13 20.594 -18.188 1 76.44 2 GLU B O 1
ATOM 3982 N N . SER B 1 3 ? 11.102 20.766 -17.078 1 82.38 3 SER B N 1
ATOM 3983 C CA . SER B 1 3 ? 11.195 19.406 -16.578 1 82.38 3 SER B CA 1
ATOM 3984 C C . SER B 1 3 ? 11.008 18.391 -17.719 1 82.38 3 SER B C 1
ATOM 3986 O O . SER B 1 3 ? 10.219 18.625 -18.641 1 82.38 3 SER B O 1
ATOM 3988 N N . SER B 1 4 ? 11.711 17.266 -17.562 1 80.44 4 SER B N 1
ATOM 3989 C CA . SER B 1 4 ? 11.547 16.188 -18.516 1 80.44 4 SER B CA 1
ATOM 3990 C C . SER B 1 4 ? 10.117 15.648 -18.516 1 80.44 4 SER B C 1
ATOM 3992 O O . SER B 1 4 ? 9.641 15.109 -19.516 1 80.44 4 SER B O 1
ATOM 3994 N N . LEU B 1 5 ? 9.445 15.906 -17.453 1 83.38 5 LEU B N 1
ATOM 3995 C CA . LEU B 1 5 ? 8.078 15.398 -17.312 1 83.38 5 LEU B CA 1
ATOM 3996 C C . LEU B 1 5 ? 7.133 16.109 -18.266 1 83.38 5 LEU B C 1
ATOM 3998 O O . LEU B 1 5 ? 6.07 15.586 -18.609 1 83.38 5 LEU B O 1
ATOM 4002 N N . ARG B 1 6 ? 7.512 17.234 -18.672 1 78.5 6 ARG B N 1
ATOM 4003 C CA . ARG B 1 6 ? 6.652 18 -19.578 1 78.5 6 ARG B CA 1
ATOM 4004 C C . ARG B 1 6 ? 6.605 17.344 -20.953 1 78.5 6 ARG B C 1
ATOM 4006 O O . ARG B 1 6 ? 5.633 17.516 -21.703 1 78.5 6 ARG B O 1
ATOM 4013 N N . ALA B 1 7 ? 7.641 16.609 -21.203 1 74.25 7 ALA B N 1
ATOM 4014 C CA . ALA B 1 7 ? 7.707 15.938 -22.484 1 74.25 7 ALA B CA 1
ATOM 4015 C C . ALA B 1 7 ? 6.586 14.914 -22.641 1 74.25 7 ALA B C 1
ATOM 4017 O O . ALA B 1 7 ? 6.23 14.523 -23.75 1 74.25 7 ALA B O 1
ATOM 4018 N N . PHE B 1 8 ? 5.988 14.641 -21.531 1 79.69 8 PHE B N 1
ATOM 4019 C CA . PHE B 1 8 ? 4.996 13.57 -21.578 1 79.69 8 PHE B CA 1
ATOM 4020 C C . PHE B 1 8 ? 3.59 14.125 -21.406 1 79.69 8 PHE B C 1
ATOM 4022 O O . PHE B 1 8 ? 2.627 13.367 -21.266 1 79.69 8 PHE B O 1
ATOM 4029 N N . ALA B 1 9 ? 3.475 15.344 -21.422 1 76.5 9 ALA B N 1
ATOM 4030 C CA . ALA B 1 9 ? 2.193 15.992 -21.141 1 76.5 9 ALA B CA 1
ATOM 4031 C C . ALA B 1 9 ? 1.098 15.453 -22.062 1 76.5 9 ALA B C 1
ATOM 4033 O O . ALA B 1 9 ? -0.044 15.273 -21.641 1 76.5 9 ALA B O 1
ATOM 4034 N N . ASP B 1 10 ? 1.462 15.023 -23.281 1 79.69 10 ASP B N 1
ATOM 4035 C CA . ASP B 1 10 ? 0.469 14.586 -24.266 1 79.69 10 ASP B CA 1
ATOM 4036 C C . ASP B 1 10 ? 0.625 13.102 -24.578 1 79.69 10 ASP B C 1
ATOM 4038 O O . ASP B 1 10 ? 0.008 12.594 -25.516 1 79.69 10 ASP B O 1
ATOM 4042 N N . THR B 1 11 ? 1.494 12.531 -23.844 1 86.81 11 THR B N 1
ATOM 4043 C CA . THR B 1 11 ? 1.715 11.109 -24.062 1 86.81 11 THR B CA 1
ATOM 4044 C C . THR B 1 11 ? 0.643 10.281 -23.344 1 86.81 11 THR B C 1
ATOM 4046 O O . THR B 1 11 ? 0.385 10.484 -22.156 1 86.81 11 THR B O 1
ATOM 4049 N N . PRO B 1 12 ? 0.029 9.391 -24.125 1 88.56 12 PRO B N 1
ATOM 4050 C CA . PRO B 1 12 ? -0.953 8.539 -23.453 1 88.56 12 PRO B CA 1
ATOM 4051 C C . PRO B 1 12 ? -0.357 7.766 -22.281 1 88.56 12 PRO B C 1
ATOM 4053 O O . PRO B 1 12 ? 0.789 7.312 -22.344 1 88.56 12 PRO B O 1
ATOM 4056 N N . ARG B 1 13 ? -1.121 7.598 -21.297 1 90.25 13 ARG B N 1
ATOM 4057 C CA . ARG B 1 13 ? -0.637 6.891 -20.109 1 90.25 13 ARG B CA 1
ATOM 4058 C C . ARG B 1 13 ? -0.257 5.453 -20.453 1 90.25 13 ARG B C 1
ATOM 4060 O O . ARG B 1 13 ? 0.669 4.895 -19.859 1 90.25 13 ARG B O 1
ATOM 4067 N N . SER B 1 14 ? -0.945 4.863 -21.438 1 93.44 14 SER B N 1
ATOM 4068 C CA . SER B 1 14 ? -0.737 3.465 -21.797 1 93.44 14 SER B CA 1
ATOM 4069 C C . SER B 1 14 ? 0.439 3.311 -22.75 1 93.44 14 SER B C 1
ATOM 4071 O O . SER B 1 14 ? 0.677 2.223 -23.281 1 93.44 14 SER B O 1
ATOM 4073 N N . ALA B 1 15 ? 1.182 4.355 -23.016 1 94.62 15 ALA B N 1
ATOM 4074 C CA . ALA B 1 15 ? 2.314 4.316 -23.938 1 94.62 15 ALA B CA 1
ATOM 4075 C C . ALA B 1 15 ? 3.477 3.527 -23.344 1 94.62 15 ALA B C 1
ATOM 4077 O O . ALA B 1 15 ? 3.408 3.076 -22.203 1 94.62 15 ALA B O 1
ATOM 4078 N N . ILE B 1 16 ? 4.477 3.305 -24.172 1 97.5 16 ILE B N 1
ATOM 4079 C CA . ILE B 1 16 ? 5.738 2.73 -23.719 1 97.5 16 ILE B CA 1
ATOM 4080 C C . ILE B 1 16 ? 6.656 3.838 -23.203 1 97.5 16 ILE B C 1
ATOM 4082 O O . ILE B 1 16 ? 6.938 4.801 -23.906 1 97.5 16 ILE B O 1
ATOM 4086 N N . TYR B 1 17 ? 7.059 3.717 -21.969 1 96.88 17 TYR B N 1
ATOM 4087 C CA . TYR B 1 17 ? 7.973 4.66 -21.328 1 96.88 17 TYR B CA 1
ATOM 4088 C C . TYR B 1 17 ? 9.359 4.047 -21.156 1 96.88 17 TYR B C 1
ATOM 4090 O O . TYR B 1 17 ? 9.492 2.826 -21.078 1 96.88 17 TYR B O 1
ATOM 4098 N N . GLU B 1 18 ? 10.352 4.898 -21.062 1 95.88 18 GLU B N 1
ATOM 4099 C CA . GLU B 1 18 ? 11.734 4.434 -20.984 1 95.88 18 GLU B CA 1
ATOM 4100 C C . GLU B 1 18 ? 12.094 4.016 -19.562 1 95.88 18 GLU B C 1
ATOM 4102 O O . GLU B 1 18 ? 13.016 3.219 -19.359 1 95.88 18 GLU B O 1
ATOM 4107 N N . ASN B 1 19 ? 11.461 4.594 -18.625 1 95.69 19 ASN B N 1
ATOM 4108 C CA . ASN B 1 19 ? 11.688 4.277 -17.219 1 95.69 19 ASN B CA 1
ATOM 4109 C C . ASN B 1 19 ? 10.484 4.664 -16.359 1 95.69 19 ASN B C 1
ATOM 4111 O O . ASN B 1 19 ? 9.609 5.41 -16.812 1 95.69 19 ASN B O 1
ATOM 4115 N N . ILE B 1 20 ? 10.477 4.184 -15.125 1 96.88 20 ILE B N 1
ATOM 4116 C CA . ILE B 1 20 ? 9.328 4.305 -14.234 1 96.88 20 ILE B CA 1
ATOM 4117 C C . ILE B 1 20 ? 9.094 5.777 -13.898 1 96.88 20 ILE B C 1
ATOM 4119 O O . ILE B 1 20 ? 7.945 6.211 -13.758 1 96.88 20 ILE B O 1
ATOM 4123 N N . TYR B 1 21 ? 10.156 6.605 -13.734 1 94.75 21 TYR B N 1
ATOM 4124 C CA . TYR B 1 21 ? 9.945 7.969 -13.266 1 94.75 21 TYR B CA 1
ATOM 4125 C C . TYR B 1 21 ? 9.398 8.859 -14.375 1 94.75 21 TYR B C 1
ATOM 4127 O O . TYR B 1 21 ? 8.922 9.961 -14.117 1 94.75 21 TYR B O 1
ATOM 4135 N N . ASP B 1 22 ? 9.398 8.32 -15.695 1 95.19 22 ASP B N 1
ATOM 4136 C CA . ASP B 1 22 ? 8.734 9.031 -16.781 1 95.19 22 ASP B CA 1
ATOM 4137 C C . ASP B 1 22 ? 7.219 9.008 -16.625 1 95.19 22 ASP B C 1
ATOM 4139 O O . ASP B 1 22 ? 6.508 9.773 -17.266 1 95.19 22 ASP B O 1
ATOM 4143 N N . THR B 1 23 ? 6.727 8.133 -15.758 1 95.5 23 THR B N 1
ATOM 4144 C CA . THR B 1 23 ? 5.285 7.996 -15.586 1 95.5 23 THR B CA 1
ATOM 4145 C C . THR B 1 23 ? 4.789 8.883 -14.453 1 95.5 23 THR B C 1
ATOM 4147 O O . THR B 1 23 ? 3.588 8.938 -14.172 1 95.5 23 THR B O 1
ATOM 4150 N N . ILE B 1 24 ? 5.699 9.633 -13.82 1 96.94 24 ILE B N 1
ATOM 4151 C CA . ILE B 1 24 ? 5.332 10.531 -12.727 1 96.94 24 ILE B CA 1
ATOM 4152 C C . ILE B 1 24 ? 4.559 11.727 -13.281 1 96.94 24 ILE B C 1
ATOM 4154 O O . ILE B 1 24 ? 4.926 12.281 -14.32 1 96.94 24 ILE B O 1
ATOM 4158 N N . GLY B 1 25 ? 3.5 12.109 -12.539 1 95.69 25 GLY B N 1
ATOM 4159 C CA . GLY B 1 25 ? 2.693 13.258 -12.922 1 95.69 25 GLY B CA 1
ATOM 4160 C C . GLY B 1 25 ? 1.471 12.883 -13.742 1 95.69 25 GLY B C 1
ATOM 4161 O O . GLY B 1 25 ? 0.94 11.781 -13.602 1 95.69 25 GLY B O 1
ATOM 4162 N N . ARG B 1 26 ? 0.75 13.891 -14.289 1 95.5 26 ARG B N 1
ATOM 4163 C CA . ARG B 1 26 ? -0.49 13.75 -15.047 1 95.5 26 ARG B CA 1
ATOM 4164 C C . ARG B 1 26 ? -1.539 12.992 -14.242 1 95.5 26 ARG B C 1
ATOM 4166 O O . ARG B 1 26 ? -2.145 12.039 -14.742 1 95.5 26 ARG B O 1
ATOM 4173 N N . THR B 1 27 ? -1.587 13.336 -13.023 1 97.19 27 THR B N 1
ATOM 4174 C CA . THR B 1 27 ? -2.504 12.633 -12.133 1 97.19 27 THR B CA 1
ATOM 4175 C C . THR B 1 27 ? -3.936 13.117 -12.336 1 97.19 27 THR B C 1
ATOM 4177 O O . THR B 1 27 ? -4.16 14.273 -12.695 1 97.19 27 THR B O 1
ATOM 4180 N N . PRO B 1 28 ? -4.91 12.312 -12.078 1 97.38 28 PRO B N 1
ATOM 4181 C CA . PRO B 1 28 ? -6.305 12.648 -12.391 1 97.38 28 PRO B CA 1
ATOM 4182 C C . PRO B 1 28 ? -6.938 13.562 -11.344 1 97.38 28 PRO B C 1
ATOM 4184 O O . PRO B 1 28 ? -6.441 13.656 -10.219 1 97.38 28 PRO B O 1
ATOM 4187 N N . ILE B 1 29 ? -7.922 14.289 -11.789 1 98.56 29 ILE B N 1
ATOM 4188 C CA . ILE B 1 29 ? -8.852 15.016 -10.938 1 98.56 29 ILE B CA 1
ATOM 4189 C C . ILE B 1 29 ? -10.219 14.336 -10.953 1 98.56 29 ILE B C 1
ATOM 4191 O O . ILE B 1 29 ? -10.727 13.984 -12.023 1 98.56 29 ILE B O 1
ATOM 4195 N N . ILE B 1 30 ? -10.828 14.125 -9.758 1 98.44 30 ILE B N 1
ATOM 4196 C CA . ILE B 1 30 ? -12.086 13.391 -9.68 1 98.44 30 ILE B CA 1
ATOM 4197 C C . ILE B 1 30 ? -13.156 14.258 -9.039 1 98.44 30 ILE B C 1
ATOM 4199 O O . ILE B 1 30 ? -12.922 14.867 -7.992 1 98.44 30 ILE B O 1
ATOM 4203 N N . LYS B 1 31 ? -14.281 14.32 -9.625 1 98.25 31 LYS B N 1
ATOM 4204 C CA . LYS B 1 31 ? -15.438 14.969 -9.008 1 98.25 31 LYS B CA 1
ATOM 4205 C C . LYS B 1 31 ? -16.031 14.094 -7.91 1 98.25 31 LYS B C 1
ATOM 4207 O O . LYS B 1 31 ? -16.219 12.891 -8.094 1 98.25 31 LYS B O 1
ATOM 4212 N N . LEU B 1 32 ? -16.266 14.664 -6.75 1 98.19 32 LEU B N 1
ATOM 4213 C CA . LEU B 1 32 ? -16.969 13.953 -5.691 1 98.19 32 LEU B CA 1
ATOM 4214 C C . LEU B 1 32 ? -18.484 14.047 -5.891 1 98.19 32 LEU B C 1
ATOM 4216 O O . LEU B 1 32 ? -19.016 15.141 -6.039 1 98.19 32 LEU B O 1
ATOM 4220 N N . ASN B 1 33 ? -19.172 12.953 -5.824 1 96.81 33 ASN B N 1
ATOM 4221 C CA . ASN B 1 33 ? -20.594 12.914 -6.129 1 96.81 33 ASN B CA 1
ATOM 4222 C C . ASN B 1 33 ? -21.438 12.797 -4.859 1 96.81 33 ASN B C 1
ATOM 4224 O O . ASN B 1 33 ? -22.609 13.156 -4.859 1 96.81 33 ASN B O 1
ATOM 4228 N N . HIS B 1 34 ? -20.844 12.383 -3.818 1 96.31 34 HIS B N 1
ATOM 4229 C CA . HIS B 1 34 ? -21.656 12.055 -2.658 1 96.31 34 HIS B CA 1
ATOM 4230 C C . HIS B 1 34 ? -21.172 12.797 -1.416 1 96.31 34 HIS B C 1
ATOM 4232 O O . HIS B 1 34 ? -21.688 12.578 -0.318 1 96.31 34 HIS B O 1
ATOM 4238 N N . MET B 1 35 ? -20.234 13.719 -1.601 1 96.81 35 MET B N 1
ATOM 4239 C CA . MET B 1 35 ? -19.656 14.273 -0.379 1 96.81 35 MET B CA 1
ATOM 4240 C C . MET B 1 35 ? -19.797 15.789 -0.349 1 96.81 35 MET B C 1
ATOM 4242 O O . MET B 1 35 ? -19.609 16.422 0.696 1 96.81 35 MET B O 1
ATOM 4246 N N . SER B 1 36 ? -20.078 16.391 -1.458 1 95.44 36 SER B N 1
ATOM 4247 C CA . SER B 1 36 ? -20.328 17.828 -1.368 1 95.44 36 SER B CA 1
ATOM 4248 C C . SER B 1 36 ? -21.531 18.125 -0.482 1 95.44 36 SER B C 1
ATOM 4250 O O . SER B 1 36 ? -22.609 17.578 -0.687 1 95.44 36 SER B O 1
ATOM 4252 N N . PRO B 1 37 ? -21.375 19.016 0.448 1 94.25 37 PRO B N 1
ATOM 4253 C CA . PRO B 1 37 ? -22.469 19.25 1.39 1 94.25 37 PRO B CA 1
ATOM 4254 C C . PRO B 1 37 ? -23.516 20.203 0.834 1 94.25 37 PRO B C 1
ATOM 4256 O O . PRO B 1 37 ? -24.578 20.391 1.444 1 94.25 37 PRO B O 1
ATOM 4259 N N . LYS B 1 38 ? -23.25 20.844 -0.26 1 95.12 38 LYS B N 1
ATOM 4260 C CA . LYS B 1 38 ? -24.156 21.844 -0.796 1 95.12 38 LYS B CA 1
ATOM 4261 C C . LYS B 1 38 ? -24.422 21.625 -2.281 1 95.12 38 LYS B C 1
ATOM 4263 O O . LYS B 1 38 ? -23.484 21.5 -3.072 1 95.12 38 LYS B O 1
ATOM 4268 N N . GLU B 1 39 ? -25.75 21.672 -2.611 1 94.19 39 GLU B N 1
ATOM 4269 C CA . GLU B 1 39 ? -26.141 21.484 -4.008 1 94.19 39 GLU B CA 1
ATOM 4270 C C . GLU B 1 39 ? -25.594 22.609 -4.883 1 94.19 39 GLU B C 1
ATOM 4272 O O . GLU B 1 39 ? -25.641 23.781 -4.492 1 94.19 39 GLU B O 1
ATOM 4277 N N . GLY B 1 40 ? -25.047 22.25 -5.941 1 96.06 40 GLY B N 1
ATOM 4278 C CA . GLY B 1 40 ? -24.547 23.234 -6.891 1 96.06 40 GLY B CA 1
ATOM 4279 C C . GLY B 1 40 ? -23.094 23.594 -6.668 1 96.06 40 GLY B C 1
ATOM 4280 O O . GLY B 1 40 ? -22.5 24.312 -7.473 1 96.06 40 GLY B O 1
ATOM 4281 N N . VAL B 1 41 ? -22.547 23.156 -5.582 1 98.25 41 VAL B N 1
ATOM 4282 C CA . VAL B 1 41 ? -21.125 23.359 -5.336 1 98.25 41 VAL B CA 1
ATOM 4283 C C . VAL B 1 41 ? -20.359 22.078 -5.664 1 98.25 41 VAL B C 1
ATOM 4285 O O . VAL B 1 41 ? -20.609 21.031 -5.078 1 98.25 41 VAL B O 1
ATOM 4288 N N . ASP B 1 42 ? -19.453 22.172 -6.641 1 98.44 42 ASP B N 1
ATOM 4289 C CA . ASP B 1 42 ? -18.672 21.016 -7.047 1 98.44 42 ASP B CA 1
ATOM 4290 C C . ASP B 1 42 ? -17.375 20.922 -6.266 1 98.44 42 ASP B C 1
ATOM 4292 O O . ASP B 1 42 ? -16.609 21.891 -6.211 1 98.44 42 ASP B O 1
ATOM 4296 N N . VAL B 1 43 ? -17.172 19.812 -5.664 1 98.81 43 VAL B N 1
ATOM 4297 C CA . VAL B 1 43 ? -15.906 19.531 -4.992 1 98.81 43 VAL B CA 1
ATOM 4298 C C . VAL B 1 43 ? -15.148 18.453 -5.762 1 98.81 43 VAL B C 1
ATOM 4300 O O . VAL B 1 43 ? -15.703 17.391 -6.078 1 98.81 43 VAL B O 1
ATOM 4303 N N . TYR B 1 44 ? -13.922 18.781 -6.133 1 98.88 44 TYR B N 1
ATOM 4304 C CA . TYR B 1 44 ? -13.023 17.875 -6.844 1 98.88 44 TYR B CA 1
ATOM 4305 C C . TYR B 1 44 ? -11.812 17.531 -5.984 1 98.88 44 TYR B C 1
ATOM 4307 O O . TYR B 1 44 ? -11.461 18.266 -5.062 1 98.88 44 TYR B O 1
ATOM 4315 N N . VAL B 1 45 ? -11.227 16.344 -6.289 1 98.88 45 VAL B N 1
ATOM 4316 C CA . VAL B 1 45 ? -9.969 15.992 -5.648 1 98.88 45 VAL B CA 1
ATOM 4317 C C . VAL B 1 45 ? -8.922 15.672 -6.711 1 98.88 45 VAL B C 1
ATOM 4319 O O . VAL B 1 45 ? -9.227 15.039 -7.723 1 98.88 45 VAL B O 1
ATOM 4322 N N . LYS B 1 46 ? -7.738 16.25 -6.625 1 98.88 46 LYS B N 1
ATOM 4323 C CA . LYS B 1 46 ? -6.598 15.859 -7.445 1 98.88 46 LYS B CA 1
ATOM 4324 C C . LYS B 1 46 ? -5.828 14.711 -6.793 1 98.88 46 LYS B C 1
ATOM 4326 O O . LYS B 1 46 ? -5.277 14.867 -5.703 1 98.88 46 LYS B O 1
ATOM 4331 N N . LEU B 1 47 ? -5.742 13.547 -7.426 1 98.44 47 LEU B N 1
ATOM 4332 C CA . LEU B 1 47 ? -5.262 12.32 -6.805 1 98.44 47 LEU B CA 1
ATOM 4333 C C . LEU B 1 47 ? -3.779 12.109 -7.09 1 98.44 47 LEU B C 1
ATOM 4335 O O . LEU B 1 47 ? -3.414 11.281 -7.926 1 98.44 47 LEU B O 1
ATOM 4339 N N . GLU B 1 48 ? -2.936 12.719 -6.242 1 98.44 48 GLU B N 1
ATOM 4340 C CA . GLU B 1 48 ? -1.492 12.547 -6.379 1 98.44 48 GLU B CA 1
ATOM 4341 C C . GLU B 1 48 ? -1.055 11.164 -5.922 1 98.44 48 GLU B C 1
ATOM 4343 O O . GLU B 1 48 ? 0.061 10.727 -6.219 1 98.44 48 GLU B O 1
ATOM 4348 N N . SER B 1 49 ? -1.955 10.43 -5.258 1 96.69 49 SER B N 1
ATOM 4349 C CA . SER B 1 49 ? -1.71 9.039 -4.883 1 96.69 49 SER B CA 1
ATOM 4350 C C . SER B 1 49 ? -1.523 8.156 -6.109 1 96.69 49 SER B C 1
ATOM 4352 O O . SER B 1 49 ? -1.036 7.031 -6.004 1 96.69 49 SER B O 1
ATOM 4354 N N . GLU B 1 50 ? -1.893 8.617 -7.281 1 96.56 50 GLU B N 1
ATOM 4355 C CA . GLU B 1 50 ? -1.824 7.809 -8.492 1 96.56 50 GLU B CA 1
ATOM 4356 C C . GLU B 1 50 ? -0.462 7.941 -9.164 1 96.56 50 GLU B C 1
ATOM 4358 O O . GLU B 1 50 ? -0.242 7.387 -10.242 1 96.56 50 GLU B O 1
ATOM 4363 N N . ASN B 1 51 ? 0.482 8.656 -8.539 1 97.44 51 ASN B N 1
ATOM 4364 C CA . ASN B 1 51 ? 1.878 8.531 -8.945 1 97.44 51 ASN B CA 1
ATOM 4365 C C . ASN B 1 51 ? 2.42 7.133 -8.672 1 97.44 51 ASN B C 1
ATOM 4367 O O . ASN B 1 51 ? 1.931 6.441 -7.773 1 97.44 51 ASN B O 1
ATOM 4371 N N . PRO B 1 52 ? 3.441 6.688 -9.43 1 96.62 52 PRO B N 1
ATOM 4372 C CA . PRO B 1 52 ? 3.9 5.305 -9.273 1 96.62 52 PRO B CA 1
ATOM 4373 C C . PRO B 1 52 ? 4.438 5.016 -7.875 1 96.62 52 PRO B C 1
ATOM 4375 O O . PRO B 1 52 ? 4.359 3.877 -7.406 1 96.62 52 PRO B O 1
ATOM 4378 N N . GLY B 1 53 ? 4.938 6.02 -7.234 1 96.06 53 GLY B N 1
ATOM 4379 C CA . GLY B 1 53 ? 5.402 5.848 -5.867 1 96.06 53 GLY B CA 1
ATOM 4380 C C . GLY B 1 53 ? 4.305 6.047 -4.836 1 96.06 53 GLY B C 1
ATOM 4381 O O . GLY B 1 53 ? 4.539 5.891 -3.637 1 96.06 53 GLY B O 1
ATOM 4382 N N . GLY B 1 54 ? 3.131 6.508 -5.227 1 96.38 54 GLY B N 1
ATOM 4383 C CA . GLY B 1 54 ? 1.946 6.531 -4.383 1 96.38 54 GLY B CA 1
ATOM 4384 C C . GLY B 1 54 ? 1.717 7.875 -3.713 1 96.38 54 GLY B C 1
ATOM 4385 O O . GLY B 1 54 ? 0.914 7.98 -2.783 1 96.38 54 GLY B O 1
ATOM 4386 N N . SER B 1 55 ? 2.49 8.93 -4.141 1 97.38 55 SER B N 1
ATOM 4387 C CA . SER B 1 55 ? 2.293 10.203 -3.461 1 97.38 55 SER B CA 1
ATOM 4388 C C . SER B 1 55 ? 2.771 11.367 -4.324 1 97.38 55 SER B C 1
ATOM 4390 O O . SER B 1 55 ? 3.385 11.164 -5.371 1 97.38 55 SER B O 1
ATOM 4392 N N . VAL B 1 56 ? 2.518 12.523 -3.838 1 98.19 56 VAL B N 1
ATOM 4393 C CA . VAL B 1 56 ? 2.902 13.773 -4.477 1 98.19 56 VAL B CA 1
ATOM 4394 C C . VAL B 1 56 ? 4.422 13.922 -4.445 1 98.19 56 VAL B C 1
ATOM 4396 O O . VAL B 1 56 ? 5 14.641 -5.266 1 98.19 56 VAL B O 1
ATOM 4399 N N . LYS B 1 57 ? 5.094 13.156 -3.572 1 98 57 LYS B N 1
ATOM 4400 C CA . LYS B 1 57 ? 6.527 13.328 -3.357 1 98 57 LYS B CA 1
ATOM 4401 C C . LYS B 1 57 ? 7.332 12.75 -4.516 1 98 57 LYS B C 1
ATOM 4403 O O . LYS B 1 57 ? 8.516 13.055 -4.672 1 98 57 LYS B O 1
ATOM 4408 N N . ASP B 1 58 ? 6.664 11.953 -5.348 1 98.25 58 ASP B N 1
ATOM 4409 C CA . ASP B 1 58 ? 7.332 11.469 -6.551 1 98.25 58 ASP B CA 1
ATOM 4410 C C . ASP B 1 58 ? 7.832 12.625 -7.406 1 98.25 58 ASP B C 1
ATOM 4412 O O . ASP B 1 58 ? 8.922 12.562 -7.98 1 98.25 58 ASP B O 1
ATOM 4416 N N . ARG B 1 59 ? 7.012 13.672 -7.441 1 98.06 59 ARG B N 1
ATOM 4417 C CA . ARG B 1 59 ? 7.391 14.852 -8.211 1 98.06 59 ARG B CA 1
ATOM 4418 C C . ARG B 1 59 ? 8.625 15.523 -7.617 1 98.06 59 ARG B C 1
ATOM 4420 O O . ARG B 1 59 ? 9.547 15.898 -8.344 1 98.06 59 ARG B O 1
ATOM 4427 N N . LEU B 1 60 ? 8.609 15.664 -6.309 1 97.62 60 LEU B N 1
ATOM 4428 C CA . LEU B 1 60 ? 9.758 16.25 -5.613 1 97.62 60 LEU B CA 1
ATOM 4429 C C . LEU B 1 60 ? 11.023 15.438 -5.887 1 97.62 60 LEU B C 1
ATOM 4431 O O . LEU B 1 60 ? 12.078 16.016 -6.18 1 97.62 60 LEU B O 1
ATOM 4435 N N . ALA B 1 61 ? 10.93 14.141 -5.777 1 98.19 61 ALA B N 1
ATOM 4436 C CA . ALA B 1 61 ? 12.086 13.266 -5.945 1 98.19 61 ALA B CA 1
ATOM 4437 C C . ALA B 1 61 ? 12.695 13.43 -7.332 1 98.19 61 ALA B C 1
ATOM 4439 O O . ALA B 1 61 ? 13.891 13.695 -7.461 1 98.19 61 ALA B O 1
ATOM 4440 N N . VAL B 1 62 ? 11.891 13.336 -8.383 1 97.38 62 VAL B N 1
ATOM 4441 C CA . VAL B 1 62 ? 12.414 13.438 -9.742 1 97.38 62 VAL B CA 1
ATOM 4442 C C . VAL B 1 62 ? 12.875 14.867 -10.016 1 97.38 62 VAL B C 1
ATOM 4444 O O . VAL B 1 62 ? 13.914 15.086 -10.648 1 97.38 62 VAL B O 1
ATOM 4447 N N . GLY B 1 63 ? 12.133 15.891 -9.555 1 97.38 63 GLY B N 1
ATOM 4448 C CA . GLY B 1 63 ? 12.5 17.281 -9.742 1 97.38 63 GLY B CA 1
ATOM 4449 C C . GLY B 1 63 ? 13.836 17.641 -9.109 1 97.38 63 GLY B C 1
ATOM 4450 O O . GLY B 1 63 ? 14.68 18.266 -9.75 1 97.38 63 GLY B O 1
ATOM 4451 N N . ALA B 1 64 ? 14.016 17.25 -7.883 1 97.38 64 ALA B N 1
ATOM 4452 C CA . ALA B 1 64 ? 15.25 17.562 -7.164 1 97.38 64 ALA B CA 1
ATOM 4453 C C . ALA B 1 64 ? 16.453 16.922 -7.84 1 97.38 64 ALA B C 1
ATOM 4455 O O . ALA B 1 64 ? 17.516 17.547 -7.98 1 97.38 64 ALA B O 1
ATOM 4456 N N . ILE B 1 65 ? 16.328 15.672 -8.242 1 97.69 65 ILE B N 1
ATOM 4457 C CA . ILE B 1 65 ? 17.453 14.945 -8.836 1 97.69 65 ILE B CA 1
ATOM 4458 C C . ILE B 1 65 ? 17.75 15.5 -10.227 1 97.69 65 ILE B C 1
ATOM 4460 O O . ILE B 1 65 ? 18.891 15.781 -10.562 1 97.69 65 ILE B O 1
ATOM 4464 N N . GLU B 1 66 ? 16.719 15.727 -11.055 1 96.19 66 GLU B N 1
ATOM 4465 C CA . GLU B 1 66 ? 16.906 16.281 -12.391 1 96.19 66 GLU B CA 1
ATOM 4466 C C . GLU B 1 66 ? 17.531 17.672 -12.32 1 96.19 66 GLU B C 1
ATOM 4468 O O . GLU B 1 66 ? 18.422 18 -13.117 1 96.19 66 GLU B O 1
ATOM 4473 N N . TRP B 1 67 ? 17.031 18.5 -11.445 1 96.56 67 TRP B N 1
ATOM 4474 C CA . TRP B 1 67 ? 17.578 19.828 -11.258 1 96.56 67 TRP B CA 1
ATOM 4475 C C . TRP B 1 67 ? 19.047 19.781 -10.891 1 96.56 67 TRP B C 1
ATOM 4477 O O . TRP B 1 67 ? 19.875 20.5 -11.461 1 96.56 67 TRP B O 1
ATOM 4487 N N . ALA B 1 68 ? 19.391 18.922 -9.977 1 97.44 68 ALA B N 1
ATOM 4488 C CA . ALA B 1 68 ? 20.781 18.781 -9.516 1 97.44 68 ALA B CA 1
ATOM 4489 C C . ALA B 1 68 ? 21.672 18.266 -10.633 1 97.44 68 ALA B C 1
ATOM 4491 O O . ALA B 1 68 ? 22.812 18.719 -10.781 1 97.44 68 ALA B O 1
ATOM 4492 N N . GLU B 1 69 ? 21.188 17.297 -11.398 1 96.44 69 GLU B N 1
ATOM 4493 C CA . GLU B 1 69 ? 21.938 16.781 -12.547 1 96.44 69 GLU B CA 1
ATOM 4494 C C . GLU B 1 69 ? 22.188 17.891 -13.562 1 96.44 69 GLU B C 1
ATOM 4496 O O . GLU B 1 69 ? 23.328 18.062 -14.031 1 96.44 69 GLU B O 1
ATOM 4501 N N . LYS B 1 70 ? 21.203 18.641 -13.883 1 94.81 70 LYS B N 1
ATOM 4502 C CA . LYS B 1 70 ? 21.281 19.672 -14.922 1 94.81 70 LYS B CA 1
ATOM 4503 C C . LYS B 1 70 ? 22.172 20.828 -14.492 1 94.81 70 LYS B C 1
ATOM 4505 O O . LYS B 1 70 ? 22.828 21.453 -15.32 1 94.81 70 LYS B O 1
ATOM 4510 N N . HIS B 1 71 ? 22.25 21.094 -13.219 1 95.12 71 HIS B N 1
ATOM 4511 C CA . HIS B 1 71 ? 23 22.234 -12.727 1 95.12 71 HIS B CA 1
ATOM 4512 C C . HIS B 1 71 ? 24.359 21.812 -12.18 1 95.12 71 HIS B C 1
ATOM 4514 O O . HIS B 1 71 ? 25.047 22.609 -11.539 1 95.12 71 HIS B O 1
ATOM 4520 N N . GLY B 1 72 ? 24.672 20.516 -12.297 1 95.5 72 GLY B N 1
ATOM 4521 C CA . GLY B 1 72 ? 25.984 20 -11.953 1 95.5 72 GLY B CA 1
ATOM 4522 C C . GLY B 1 72 ? 26.188 19.828 -10.461 1 95.5 72 GLY B C 1
ATOM 4523 O O . GLY B 1 72 ? 27.328 19.75 -9.992 1 95.5 72 GLY B O 1
ATOM 4524 N N . GLN B 1 73 ? 25.125 19.766 -9.719 1 96.25 73 GLN B N 1
ATOM 4525 C CA . GLN B 1 73 ? 25.203 19.625 -8.273 1 96.25 73 GLN B CA 1
ATOM 4526 C C . GLN B 1 73 ? 25.328 18.156 -7.859 1 96.25 73 GLN B C 1
ATOM 4528 O O . GLN B 1 73 ? 25.75 17.859 -6.742 1 96.25 73 GLN B O 1
ATOM 4533 N N . LEU B 1 74 ? 24.938 17.281 -8.734 1 97.5 74 LEU B N 1
ATOM 4534 C CA . LEU B 1 74 ? 24.922 15.844 -8.477 1 97.5 74 LEU B CA 1
ATOM 4535 C C . LEU B 1 74 ? 25.781 15.109 -9.508 1 97.5 74 LEU B C 1
ATOM 4537 O O . LEU B 1 74 ? 25.516 15.18 -10.711 1 97.5 74 LEU B O 1
ATOM 4541 N N . LYS B 1 75 ? 26.766 14.422 -9.016 1 96.75 75 LYS B N 1
ATOM 4542 C CA . LYS B 1 75 ? 27.641 13.648 -9.883 1 96.75 75 LYS B CA 1
ATOM 4543 C C . LYS B 1 75 ? 27.141 12.219 -10.047 1 96.75 75 LYS B C 1
ATOM 4545 O O . LYS B 1 75 ? 26.5 11.672 -9.156 1 96.75 75 LYS B O 1
ATOM 4550 N N . PRO B 1 76 ? 27.484 11.656 -11.195 1 95.12 76 PRO B N 1
ATOM 4551 C CA . PRO B 1 76 ? 27.109 10.25 -11.375 1 95.12 76 PRO B CA 1
ATOM 4552 C C . PRO B 1 76 ? 27.656 9.352 -10.266 1 95.12 76 PRO B C 1
ATOM 4554 O O . PRO B 1 76 ? 28.828 9.43 -9.922 1 95.12 76 PRO B O 1
ATOM 4557 N N . GLY B 1 77 ? 26.75 8.617 -9.672 1 95.94 77 GLY B N 1
ATOM 4558 C CA . GLY B 1 77 ? 27.156 7.648 -8.664 1 95.94 77 GLY B CA 1
ATOM 4559 C C . GLY B 1 77 ? 27.281 8.242 -7.277 1 95.94 77 GLY B C 1
ATOM 4560 O O . GLY B 1 77 ? 27.516 7.527 -6.305 1 95.94 77 GLY B O 1
ATOM 4561 N N . GLN B 1 78 ? 27.094 9.531 -7.184 1 98.06 78 GLN B N 1
ATOM 4562 C CA . GLN B 1 78 ? 27.156 10.18 -5.883 1 98.06 78 GLN B CA 1
ATOM 4563 C C . GLN B 1 78 ? 26.016 9.727 -4.977 1 98.06 78 GLN B C 1
ATOM 4565 O O . GLN B 1 78 ? 24.891 9.547 -5.434 1 98.06 78 GLN B O 1
ATOM 4570 N N . THR B 1 79 ? 26.344 9.586 -3.682 1 98.62 79 THR B N 1
ATOM 4571 C CA . THR B 1 79 ? 25.312 9.211 -2.713 1 98.62 79 THR B CA 1
ATOM 4572 C C . THR B 1 79 ? 24.391 10.391 -2.426 1 98.62 79 THR B C 1
ATOM 4574 O O . THR B 1 79 ? 24.844 11.531 -2.307 1 98.62 79 THR B O 1
ATOM 4577 N N . ILE B 1 80 ? 23.141 10.117 -2.369 1 98.69 80 ILE B N 1
ATOM 4578 C CA . ILE B 1 80 ? 22.125 11.086 -1.988 1 98.69 80 ILE B CA 1
ATOM 4579 C C . ILE B 1 80 ? 21.656 10.805 -0.562 1 98.69 80 ILE B C 1
ATOM 4581 O O . ILE B 1 80 ? 21.531 9.648 -0.157 1 98.69 80 ILE B O 1
ATOM 4585 N N . VAL B 1 81 ? 21.406 11.852 0.222 1 98.25 81 VAL B N 1
ATOM 4586 C CA . VAL B 1 81 ? 20.906 11.703 1.581 1 98.25 81 VAL B CA 1
ATOM 4587 C C . VAL B 1 81 ? 19.719 12.648 1.79 1 98.25 81 VAL B C 1
ATOM 4589 O O . VAL B 1 81 ? 19.688 13.742 1.217 1 98.25 81 VAL B O 1
ATOM 4592 N N . GLU B 1 82 ? 18.719 12.219 2.523 1 97.5 82 GLU B N 1
ATOM 4593 C CA . GLU B 1 82 ? 17.562 13.055 2.838 1 97.5 82 GLU B CA 1
ATOM 4594 C C . GLU B 1 82 ? 16.906 12.602 4.133 1 97.5 82 GLU B C 1
ATOM 4596 O O . GLU B 1 82 ? 16.984 11.43 4.504 1 97.5 82 GLU B O 1
ATOM 4601 N N . ALA B 1 83 ? 16.328 13.562 4.848 1 94.38 83 ALA B N 1
ATOM 4602 C CA . ALA B 1 83 ? 15.461 13.281 5.988 1 94.38 83 ALA B CA 1
ATOM 4603 C C . ALA B 1 83 ? 14.008 13.133 5.547 1 94.38 83 ALA B C 1
ATOM 4605 O O . ALA B 1 83 ? 13.492 13.953 4.793 1 94.38 83 ALA B O 1
ATOM 4606 N N . SER B 1 84 ? 13.383 12 5.965 1 89.75 84 SER B N 1
ATOM 4607 C CA . SER B 1 84 ? 11.992 11.836 5.574 1 89.75 84 SER B CA 1
ATOM 4608 C C . SER B 1 84 ? 11.242 10.938 6.559 1 89.75 84 SER B C 1
ATOM 4610 O O . SER B 1 84 ? 11.812 9.984 7.094 1 89.75 84 SER B O 1
ATOM 4612 N N . SER B 1 85 ? 9.992 11.273 6.719 1 78.06 85 SER B N 1
ATOM 4613 C CA . SER B 1 85 ? 9.078 10.445 7.504 1 78.06 85 SER B CA 1
ATOM 4614 C C . SER B 1 85 ? 8.547 9.273 6.688 1 78.06 85 SER B C 1
ATOM 4616 O O . SER B 1 85 ? 7.977 8.336 7.238 1 78.06 85 SER B O 1
ATOM 4618 N N . GLY B 1 86 ? 8.648 9.359 5.336 1 87.94 86 GLY B N 1
ATOM 4619 C CA . GLY B 1 86 ? 8.141 8.195 4.625 1 87.94 86 GLY B CA 1
ATOM 4620 C C . GLY B 1 86 ? 8.055 8.406 3.125 1 87.94 86 GLY B C 1
ATOM 4621 O O . GLY B 1 86 ? 8.891 7.902 2.373 1 87.94 86 GLY B O 1
ATOM 4622 N N . ASN B 1 87 ? 7.129 9.312 2.639 1 93.62 87 ASN B N 1
ATOM 4623 C CA . ASN B 1 87 ? 6.793 9.391 1.222 1 93.62 87 ASN B CA 1
ATOM 4624 C C . ASN B 1 87 ? 7.957 9.938 0.398 1 93.62 87 ASN B C 1
ATOM 4626 O O . ASN B 1 87 ? 8.242 9.43 -0.689 1 93.62 87 ASN B O 1
ATOM 4630 N N . THR B 1 88 ? 8.664 10.938 0.927 1 96.88 88 THR B N 1
ATOM 4631 C CA . THR B 1 88 ? 9.828 11.445 0.203 1 96.88 88 THR B CA 1
ATOM 4632 C C . THR B 1 88 ? 10.898 10.367 0.078 1 96.88 88 THR B C 1
ATOM 4634 O O . THR B 1 88 ? 11.492 10.195 -0.986 1 96.88 88 THR B O 1
ATOM 4637 N N . GLY B 1 89 ? 11.148 9.703 1.189 1 97.12 89 GLY B N 1
ATOM 4638 C CA . GLY B 1 89 ? 12.125 8.625 1.174 1 97.12 89 GLY B CA 1
ATOM 4639 C C . GLY B 1 89 ? 11.805 7.539 0.168 1 97.12 89 GLY B C 1
ATOM 4640 O O . GLY B 1 89 ? 12.68 7.09 -0.576 1 97.12 89 GLY B O 1
ATOM 4641 N N . ILE B 1 90 ? 10.57 7.129 0.118 1 97.12 90 ILE B N 1
ATOM 4642 C CA . ILE B 1 90 ? 10.133 6.082 -0.797 1 97.12 90 ILE B CA 1
ATOM 4643 C C . ILE B 1 90 ? 10.273 6.562 -2.238 1 97.12 90 ILE B C 1
ATOM 4645 O O . ILE B 1 90 ? 10.766 5.828 -3.1 1 97.12 90 ILE B O 1
ATOM 4649 N N . SER B 1 91 ? 9.844 7.773 -2.496 1 98.31 91 SER B N 1
ATOM 4650 C CA . SER B 1 91 ? 9.922 8.352 -3.834 1 98.31 91 SER B CA 1
ATOM 4651 C C . SER B 1 91 ? 11.367 8.477 -4.301 1 98.31 91 SER B C 1
ATOM 4653 O O . SER B 1 91 ? 11.688 8.148 -5.445 1 98.31 91 SER B O 1
ATOM 4655 N N . LEU B 1 92 ? 12.227 8.953 -3.398 1 98.56 92 LEU B N 1
ATOM 4656 C CA . LEU B 1 92 ? 13.641 9.047 -3.732 1 98.56 92 LEU B CA 1
ATOM 4657 C C . LEU B 1 92 ? 14.234 7.664 -3.986 1 98.56 92 LEU B C 1
ATOM 4659 O O . LEU B 1 92 ? 15.055 7.492 -4.891 1 98.56 92 LEU B O 1
ATOM 4663 N N . ALA B 1 93 ? 13.836 6.719 -3.176 1 98.38 93 ALA B N 1
ATOM 4664 C CA . ALA B 1 93 ? 14.336 5.355 -3.357 1 98.38 93 ALA B CA 1
ATOM 4665 C C . ALA B 1 93 ? 13.992 4.824 -4.742 1 98.38 93 ALA B C 1
ATOM 4667 O O . ALA B 1 93 ? 14.828 4.215 -5.41 1 98.38 93 ALA B O 1
ATOM 4668 N N . MET B 1 94 ? 12.789 5.047 -5.195 1 98 94 MET B N 1
ATOM 4669 C CA . MET B 1 94 ? 12.336 4.609 -6.512 1 98 94 MET B CA 1
ATOM 4670 C C . MET B 1 94 ? 13.164 5.254 -7.617 1 98 94 MET B C 1
ATOM 4672 O O . MET B 1 94 ? 13.695 4.559 -8.484 1 98 94 MET B O 1
ATOM 4676 N N . VAL B 1 95 ? 13.328 6.578 -7.59 1 97.88 95 VAL B N 1
ATOM 4677 C CA . VAL B 1 95 ? 14.023 7.32 -8.633 1 97.88 95 VAL B CA 1
ATOM 4678 C C . VAL B 1 95 ? 15.508 6.98 -8.602 1 97.88 95 VAL B C 1
ATOM 4680 O O . VAL B 1 95 ? 16.125 6.773 -9.656 1 97.88 95 VAL B O 1
ATOM 4683 N N . CYS B 1 96 ? 16.078 6.898 -7.387 1 98.12 96 CYS B N 1
ATOM 4684 C CA . CYS B 1 96 ? 17.5 6.59 -7.227 1 98.12 96 CYS B CA 1
ATOM 4685 C C . CYS B 1 96 ? 17.797 5.184 -7.723 1 98.12 96 CYS B C 1
ATOM 4687 O O . CYS B 1 96 ? 18.844 4.949 -8.328 1 98.12 96 CYS B O 1
ATOM 4689 N N . ALA B 1 97 ? 16.922 4.238 -7.418 1 96.44 97 ALA B N 1
ATOM 4690 C CA . ALA B 1 97 ? 17.125 2.875 -7.895 1 96.44 97 ALA B CA 1
ATOM 4691 C C . ALA B 1 97 ? 17.297 2.842 -9.414 1 96.44 97 ALA B C 1
ATOM 4693 O O . ALA B 1 97 ? 18.234 2.238 -9.93 1 96.44 97 ALA B O 1
ATOM 4694 N N . LYS B 1 98 ? 16.438 3.49 -10.094 1 94.88 98 LYS B N 1
ATOM 4695 C CA . LYS B 1 98 ? 16.469 3.484 -11.547 1 94.88 98 LYS B CA 1
ATOM 4696 C C . LYS B 1 98 ? 17.688 4.258 -12.07 1 94.88 98 LYS B C 1
ATOM 4698 O O . LYS B 1 98 ? 18.344 3.828 -13.023 1 94.88 98 LYS B O 1
ATOM 4703 N N . LYS B 1 99 ? 18.016 5.406 -11.445 1 95.75 99 LYS B N 1
ATOM 4704 C CA . LYS B 1 99 ? 19.062 6.285 -11.961 1 95.75 99 LYS B CA 1
ATOM 4705 C C . LYS B 1 99 ? 20.438 5.84 -11.477 1 95.75 99 LYS B C 1
ATOM 4707 O O . LYS B 1 99 ? 21.453 6.297 -12 1 95.75 99 LYS B O 1
ATOM 4712 N N . GLY B 1 100 ? 20.438 4.992 -10.516 1 95.69 100 GLY B N 1
ATOM 4713 C CA . GLY B 1 100 ? 21.688 4.418 -10.078 1 95.69 100 GLY B CA 1
ATOM 4714 C C . GLY B 1 100 ? 22.391 5.246 -9.016 1 95.69 100 GLY B C 1
ATOM 4715 O O . GLY B 1 100 ? 23.625 5.332 -9 1 95.69 100 GLY B O 1
ATOM 4716 N N . TYR B 1 101 ? 21.703 6.012 -8.172 1 98.25 101 TYR B N 1
ATOM 4717 C CA . TYR B 1 101 ? 22.281 6.75 -7.055 1 98.25 101 TYR B CA 1
ATOM 4718 C C . TYR B 1 101 ? 22.078 6 -5.746 1 98.25 101 TYR B C 1
ATOM 4720 O O . TYR B 1 101 ? 20.953 5.637 -5.398 1 98.25 101 TYR B O 1
ATOM 4728 N N . PRO B 1 102 ? 23.188 5.75 -5 1 98.5 102 PRO B N 1
ATOM 4729 C CA . PRO B 1 102 ? 22.938 5.266 -3.641 1 98.5 102 PRO B CA 1
ATOM 4730 C C . PRO B 1 102 ? 22.156 6.266 -2.787 1 98.5 102 PRO B C 1
ATOM 4732 O O . PRO B 1 102 ? 22.375 7.473 -2.896 1 98.5 102 PRO B O 1
ATOM 4735 N N . LEU B 1 103 ? 21.281 5.77 -1.962 1 98.69 103 LEU B N 1
ATOM 4736 C CA . LEU B 1 103 ? 20.422 6.645 -1.164 1 98.69 103 LEU B CA 1
ATOM 4737 C C . LEU B 1 103 ? 20.484 6.27 0.312 1 98.69 103 LEU B C 1
ATOM 4739 O O . LEU B 1 103 ? 20.406 5.09 0.66 1 98.69 103 LEU B O 1
ATOM 4743 N N . VAL B 1 104 ? 20.672 7.234 1.128 1 98.69 104 VAL B N 1
ATOM 4744 C CA . VAL B 1 104 ? 20.531 7.117 2.576 1 98.69 104 VAL B CA 1
ATOM 4745 C C . VAL B 1 104 ? 19.359 7.977 3.057 1 98.69 104 VAL B C 1
ATOM 4747 O O . VAL B 1 104 ? 19.375 9.195 2.887 1 98.69 104 VAL B O 1
ATOM 4750 N N . CYS B 1 105 ? 18.406 7.344 3.633 1 98.12 105 CYS B N 1
ATOM 4751 C CA . CYS B 1 105 ? 17.266 8.047 4.211 1 98.12 105 CYS B CA 1
ATOM 4752 C C . CYS B 1 105 ? 17.375 8.109 5.73 1 98.12 105 CYS B C 1
ATOM 4754 O O . CYS B 1 105 ? 17.516 7.078 6.391 1 98.12 105 CYS B O 1
ATOM 4756 N N . VAL B 1 106 ? 17.25 9.305 6.277 1 97.06 106 VAL B N 1
ATOM 4757 C CA . VAL B 1 106 ? 17.25 9.516 7.723 1 97.06 106 VAL B CA 1
ATOM 4758 C C . VAL B 1 106 ? 15.812 9.656 8.211 1 97.06 106 VAL B C 1
ATOM 4760 O O . VAL B 1 106 ? 15.055 10.5 7.715 1 97.06 106 VAL B O 1
ATOM 4763 N N . MET B 1 107 ? 15.477 8.867 9.133 1 94.38 107 MET B N 1
ATOM 4764 C CA . MET B 1 107 ? 14.102 8.906 9.641 1 94.38 107 MET B CA 1
ATOM 4765 C C . MET B 1 107 ? 14.07 8.656 11.141 1 94.38 107 MET B C 1
ATOM 4767 O O . MET B 1 107 ? 14.992 8.047 11.695 1 94.38 107 MET B O 1
ATOM 4771 N N . SER B 1 108 ? 13.008 9.125 11.766 1 91.12 108 SER B N 1
ATOM 4772 C CA . SER B 1 108 ? 12.82 8.867 13.188 1 91.12 108 SER B CA 1
ATOM 4773 C C . SER B 1 108 ? 12.445 7.414 13.438 1 91.12 108 SER B C 1
ATOM 4775 O O . SER B 1 108 ? 11.695 6.816 12.664 1 91.12 108 SER B O 1
ATOM 4777 N N . GLU B 1 109 ? 12.773 6.898 14.578 1 89.44 109 GLU B N 1
ATOM 4778 C CA . GLU B 1 109 ? 12.445 5.531 14.984 1 89.44 109 GLU B CA 1
ATOM 4779 C C . GLU B 1 109 ? 10.953 5.367 15.227 1 89.44 109 GLU B C 1
ATOM 4781 O O . GLU B 1 109 ? 10.445 4.246 15.258 1 89.44 109 GLU B O 1
ATOM 4786 N N . SER B 1 110 ? 10.281 6.441 15.367 1 81.88 110 SER B N 1
ATOM 4787 C CA . SER B 1 110 ? 8.859 6.398 15.688 1 81.88 110 SER B CA 1
ATOM 4788 C C . SER B 1 110 ? 8.016 6.09 14.453 1 81.88 110 SER B C 1
ATOM 4790 O O . SER B 1 110 ? 6.844 5.73 14.57 1 81.88 110 SER B O 1
ATOM 4792 N N . PHE B 1 111 ? 8.555 6.242 13.312 1 82.75 111 PHE B N 1
ATOM 4793 C CA . PHE B 1 111 ? 7.766 6.008 12.109 1 82.75 111 PHE B CA 1
ATOM 4794 C C . PHE B 1 111 ? 7.645 4.52 11.82 1 82.75 111 PHE B C 1
ATOM 4796 O O . PHE B 1 111 ? 8.391 3.709 12.375 1 82.75 111 PHE B O 1
ATOM 4803 N N . SER B 1 112 ? 6.777 4.203 10.953 1 78.75 112 SER B N 1
ATOM 4804 C CA . SER B 1 112 ? 6.312 2.83 10.797 1 78.75 112 SER B CA 1
ATOM 4805 C C . SER B 1 112 ? 7.406 1.942 10.211 1 78.75 112 SER B C 1
ATOM 4807 O O . SER B 1 112 ? 8.203 2.395 9.383 1 78.75 112 SER B O 1
ATOM 4809 N N . ILE B 1 113 ? 7.438 0.706 10.656 1 83.88 113 ILE B N 1
ATOM 4810 C CA . ILE B 1 113 ? 8.336 -0.329 10.156 1 83.88 113 ILE B CA 1
ATOM 4811 C C . ILE B 1 113 ? 8.062 -0.576 8.672 1 83.88 113 ILE B C 1
ATOM 4813 O O . ILE B 1 113 ? 8.992 -0.824 7.902 1 83.88 113 ILE B O 1
ATOM 4817 N N . GLU B 1 114 ? 6.84 -0.442 8.266 1 84.69 114 GLU B N 1
ATOM 4818 C CA . GLU B 1 114 ? 6.438 -0.655 6.883 1 84.69 114 GLU B CA 1
ATOM 4819 C C . GLU B 1 114 ? 7.188 0.28 5.938 1 84.69 114 GLU B C 1
ATOM 4821 O O . GLU B 1 114 ? 7.688 -0.152 4.898 1 84.69 114 GLU B O 1
ATOM 4826 N N . ARG B 1 115 ? 7.332 1.51 6.328 1 89.81 115 ARG B N 1
ATOM 4827 C CA . ARG B 1 115 ? 7.996 2.496 5.484 1 89.81 115 ARG B CA 1
ATOM 4828 C C . ARG B 1 115 ? 9.492 2.219 5.395 1 89.81 115 ARG B C 1
ATOM 4830 O O . ARG B 1 115 ? 10.094 2.357 4.324 1 89.81 115 ARG B O 1
ATOM 4837 N N . ARG B 1 116 ? 10.102 1.784 6.5 1 92.75 116 ARG B N 1
ATOM 4838 C CA . ARG B 1 116 ? 11.516 1.424 6.512 1 92.75 116 ARG B CA 1
ATOM 4839 C C . ARG B 1 116 ? 11.797 0.272 5.551 1 92.75 116 ARG B C 1
ATOM 4841 O O . ARG B 1 116 ? 12.742 0.329 4.762 1 92.75 116 ARG B O 1
ATOM 4848 N N . LYS B 1 117 ? 10.953 -0.7 5.668 1 93.19 117 LYS B N 1
ATOM 4849 C CA . LYS B 1 117 ? 11.133 -1.896 4.852 1 93.19 117 LYS B CA 1
ATOM 4850 C C . LYS B 1 117 ? 10.93 -1.589 3.371 1 93.19 117 LYS B C 1
ATOM 4852 O O . LYS B 1 117 ? 11.625 -2.137 2.518 1 93.19 117 LYS B O 1
ATOM 4857 N N . LEU B 1 118 ? 9.992 -0.759 3.064 1 94.44 118 LEU B N 1
ATOM 4858 C CA . LEU B 1 118 ? 9.742 -0.381 1.677 1 94.44 118 LEU B CA 1
ATOM 4859 C C . LEU B 1 118 ? 10.953 0.322 1.081 1 94.44 118 LEU B C 1
ATOM 4861 O O . LEU B 1 118 ? 11.359 0.023 -0.045 1 94.44 118 LEU B O 1
ATOM 4865 N N . MET B 1 119 ? 11.516 1.257 1.816 1 96.75 119 MET B N 1
ATOM 4866 C CA . MET B 1 119 ? 12.703 1.966 1.341 1 96.75 119 MET B CA 1
ATOM 4867 C C . MET B 1 119 ? 13.867 1.003 1.138 1 96.75 119 MET B C 1
ATOM 4869 O O . MET B 1 119 ? 14.555 1.06 0.116 1 96.75 119 MET B O 1
ATOM 4873 N N . ARG B 1 120 ? 14.055 0.127 2.102 1 97.06 120 ARG B N 1
ATOM 4874 C CA . ARG B 1 120 ? 15.125 -0.857 1.982 1 97.06 120 ARG B CA 1
ATOM 4875 C C . ARG B 1 120 ? 14.891 -1.786 0.796 1 97.06 120 ARG B C 1
ATOM 4877 O O . ARG B 1 120 ? 15.836 -2.182 0.111 1 97.06 120 ARG B O 1
ATOM 4884 N N . PHE B 1 121 ? 13.641 -2.172 0.589 1 97.56 121 PHE B N 1
ATOM 4885 C CA . PHE B 1 121 ? 13.289 -3.043 -0.527 1 97.56 121 PHE B CA 1
ATOM 4886 C C . PHE B 1 121 ? 13.695 -2.414 -1.854 1 97.56 121 PHE B C 1
ATOM 4888 O O . PHE B 1 121 ? 14.141 -3.113 -2.77 1 97.56 121 PHE B O 1
ATOM 4895 N N . LEU B 1 122 ? 13.617 -1.117 -1.938 1 97.56 122 LEU B N 1
ATOM 4896 C CA . LEU B 1 122 ? 13.961 -0.374 -3.145 1 97.56 122 LEU B CA 1
ATOM 4897 C C . LEU B 1 122 ? 15.461 -0.09 -3.197 1 97.56 122 LEU B C 1
ATOM 4899 O O . LEU B 1 122 ? 15.945 0.558 -4.129 1 97.56 122 LEU B O 1
ATOM 4903 N N . GLY B 1 123 ? 16.172 -0.463 -2.162 1 97.06 123 GLY B N 1
ATOM 4904 C CA . GLY B 1 123 ? 17.625 -0.395 -2.211 1 97.06 123 GLY B CA 1
ATOM 4905 C C . GLY B 1 123 ? 18.203 0.74 -1.384 1 97.06 123 GLY B C 1
ATOM 4906 O O . GLY B 1 123 ? 19.406 0.945 -1.358 1 97.06 123 GLY B O 1
ATOM 4907 N N . ALA B 1 124 ? 17.375 1.474 -0.687 1 98.12 124 ALA B N 1
ATOM 4908 C CA . ALA B 1 124 ? 17.859 2.576 0.139 1 98.12 124 ALA B CA 1
ATOM 4909 C C . ALA B 1 124 ? 18.422 2.064 1.462 1 98.12 124 ALA B C 1
ATOM 4911 O O . ALA B 1 124 ? 18.078 0.971 1.912 1 98.12 124 ALA B O 1
ATOM 4912 N N . ARG B 1 125 ? 19.375 2.797 2.035 1 98 125 ARG B N 1
ATOM 4913 C CA . ARG B 1 125 ? 19.766 2.637 3.432 1 98 125 ARG B CA 1
ATOM 4914 C C . ARG B 1 125 ? 18.969 3.559 4.34 1 98 125 ARG B C 1
ATOM 4916 O O . ARG B 1 125 ? 18.641 4.688 3.961 1 98 125 ARG B O 1
ATOM 4923 N N . VAL B 1 126 ? 18.656 3.055 5.527 1 98 126 VAL B N 1
ATOM 4924 C CA . VAL B 1 126 ? 17.828 3.826 6.449 1 98 126 VAL B CA 1
ATOM 4925 C C . VAL B 1 126 ? 18.594 4.051 7.758 1 98 126 VAL B C 1
ATOM 4927 O O . VAL B 1 126 ? 19.016 3.092 8.406 1 98 126 VAL B O 1
ATOM 4930 N N . VAL B 1 127 ? 18.75 5.25 8.117 1 97.5 127 VAL B N 1
ATOM 4931 C CA . VAL B 1 127 ? 19.344 5.652 9.391 1 97.5 127 VAL B CA 1
ATOM 4932 C C . VAL B 1 127 ? 18.25 6.176 10.328 1 97.5 127 VAL B C 1
ATOM 4934 O O . VAL B 1 127 ? 17.516 7.105 9.977 1 97.5 127 VAL B O 1
ATOM 4937 N N . LEU B 1 128 ? 18.172 5.621 11.5 1 95.5 128 LEU B N 1
ATOM 4938 C CA . LEU B 1 128 ? 17.109 5.977 12.445 1 95.5 128 LEU B CA 1
ATOM 4939 C C . LEU B 1 128 ? 17.625 6.957 13.492 1 95.5 128 LEU B C 1
ATOM 4941 O O . LEU B 1 128 ? 18.766 6.832 13.961 1 95.5 128 LEU B O 1
ATOM 4945 N N . THR B 1 129 ? 16.828 7.949 13.773 1 94 129 THR B N 1
ATOM 4946 C CA . THR B 1 129 ? 17.172 8.938 14.797 1 94 129 THR B CA 1
ATOM 4947 C C . THR B 1 129 ? 16.25 8.805 16 1 94 129 THR B C 1
ATOM 4949 O O . THR B 1 129 ? 15.203 8.156 15.93 1 94 129 THR B O 1
ATOM 4952 N N . ASP B 1 130 ? 16.578 9.453 17.031 1 91 130 ASP B N 1
ATOM 4953 C CA . ASP B 1 130 ? 15.82 9.492 18.266 1 91 130 ASP B CA 1
ATOM 4954 C C . ASP B 1 130 ? 14.477 10.195 18.078 1 91 130 ASP B C 1
ATOM 4956 O O . ASP B 1 130 ? 14.438 11.352 17.656 1 91 130 ASP B O 1
ATOM 4960 N N . PRO B 1 131 ? 13.406 9.469 18.453 1 87.38 131 PRO B N 1
ATOM 4961 C CA . PRO B 1 131 ? 12.086 10.094 18.297 1 87.38 131 PRO B CA 1
ATOM 4962 C C . PRO B 1 131 ? 11.977 11.422 19.031 1 87.38 131 PRO B C 1
ATOM 4964 O O . PRO B 1 131 ? 11.234 12.312 18.609 1 87.38 131 PRO B O 1
ATOM 4967 N N . ALA B 1 132 ? 12.688 11.594 20.094 1 83.44 132 ALA B N 1
ATOM 4968 C CA . ALA B 1 132 ? 12.633 12.805 20.906 1 83.44 132 ALA B CA 1
ATOM 4969 C C . ALA B 1 132 ? 13.148 14.008 20.125 1 83.44 132 ALA B C 1
ATOM 4971 O O . ALA B 1 132 ? 12.844 15.156 20.469 1 83.44 132 ALA B O 1
ATOM 4972 N N . HIS B 1 133 ? 13.922 13.734 19.094 1 85.75 133 HIS B N 1
ATOM 4973 C CA . HIS B 1 133 ? 14.531 14.82 18.328 1 85.75 133 HIS B CA 1
ATOM 4974 C C . HIS B 1 133 ? 13.617 15.273 17.203 1 85.75 133 HIS B C 1
ATOM 4976 O O . HIS B 1 133 ? 13.906 16.25 16.516 1 85.75 133 HIS B O 1
ATOM 4982 N N . LYS B 1 134 ? 12.523 14.68 17 1 83.75 134 LYS B N 1
ATOM 4983 C CA . LYS B 1 134 ? 11.477 15.086 16.078 1 83.75 134 LYS B CA 1
ATOM 4984 C C . LYS B 1 134 ? 12.039 15.312 14.672 1 83.75 134 LYS B C 1
ATOM 4986 O O . LYS B 1 134 ? 13.016 14.672 14.281 1 83.75 134 LYS B O 1
ATOM 4991 N N . ALA B 1 135 ? 11.336 16.031 13.859 1 87 135 ALA B N 1
ATOM 4992 C CA . ALA B 1 135 ? 11.727 16.25 12.477 1 87 135 ALA B CA 1
ATOM 4993 C C . ALA B 1 135 ? 13.047 17.016 12.391 1 87 135 ALA B C 1
ATOM 4995 O O . ALA B 1 135 ? 13.875 16.766 11.516 1 87 135 ALA B O 1
ATOM 4996 N N . THR B 1 136 ? 13.273 17.953 13.312 1 87.19 136 THR B N 1
ATOM 4997 C CA . THR B 1 136 ? 14.5 18.75 13.32 1 87.19 136 THR B CA 1
ATOM 4998 C C . THR B 1 136 ? 15.719 17.844 13.492 1 87.19 136 THR B C 1
ATOM 5000 O O . THR B 1 136 ? 16.75 18.047 12.852 1 87.19 136 THR B O 1
ATOM 5003 N N . GLY B 1 137 ? 15.602 16.875 14.359 1 87.81 137 GLY B N 1
ATOM 5004 C CA . GLY B 1 137 ? 16.688 15.938 14.562 1 87.81 137 GLY B CA 1
ATOM 5005 C C . GLY B 1 137 ? 17.047 15.156 13.312 1 87.81 137 GLY B C 1
ATOM 5006 O O . GLY B 1 137 ? 18.219 14.883 13.055 1 87.81 137 GLY B O 1
ATOM 5007 N N . MET B 1 138 ? 16.062 14.758 12.562 1 91.5 138 MET B N 1
ATOM 5008 C CA . MET B 1 138 ? 16.281 14.055 11.305 1 91.5 138 MET B CA 1
ATOM 5009 C C . MET B 1 138 ? 17.047 14.922 10.32 1 91.5 138 MET B C 1
ATOM 5011 O O . MET B 1 138 ? 17.984 14.445 9.664 1 91.5 138 MET B O 1
ATOM 5015 N N . VAL B 1 139 ? 16.656 16.172 10.211 1 90.75 139 VAL B N 1
ATOM 5016 C CA . VAL B 1 139 ? 17.266 17.109 9.273 1 90.75 139 VAL B CA 1
ATOM 5017 C C . VAL B 1 139 ? 18.719 17.359 9.672 1 90.75 139 VAL B C 1
ATOM 5019 O O . VAL B 1 139 ? 19.609 17.375 8.812 1 90.75 139 VAL B O 1
ATOM 5022 N N . ILE B 1 140 ? 18.953 17.562 10.969 1 89.38 140 ILE B N 1
ATOM 5023 C CA . ILE B 1 140 ? 20.312 17.766 11.477 1 89.38 140 ILE B CA 1
ATOM 5024 C C . ILE B 1 140 ? 21.188 16.562 11.102 1 89.38 140 ILE B C 1
ATOM 5026 O O . ILE B 1 140 ? 22.297 16.734 10.586 1 89.38 140 ILE B O 1
ATOM 5030 N N . LYS B 1 141 ? 20.672 15.398 11.32 1 92.75 141 LYS B N 1
ATOM 5031 C CA . LYS B 1 141 ? 21.438 14.188 11.039 1 92.75 141 LYS B CA 1
ATOM 5032 C C . LYS B 1 141 ? 21.734 14.062 9.547 1 92.75 141 LYS B C 1
ATOM 5034 O O . LYS B 1 141 ? 22.844 13.68 9.156 1 92.75 141 LYS B O 1
ATOM 5039 N N . ALA B 1 142 ? 20.781 14.297 8.695 1 94.62 142 ALA B N 1
ATOM 5040 C CA . ALA B 1 142 ? 20.984 14.25 7.25 1 94.62 142 ALA B CA 1
ATOM 5041 C C . ALA B 1 142 ? 22.078 15.227 6.816 1 94.62 142 ALA B C 1
ATOM 5043 O O . ALA B 1 142 ? 22.922 14.891 5.988 1 94.62 142 ALA B O 1
ATOM 5044 N N . LYS B 1 143 ? 22.047 16.375 7.34 1 91.81 143 LYS B N 1
ATOM 5045 C CA . LYS B 1 143 ? 23.062 17.375 7.02 1 91.81 143 LYS B CA 1
ATOM 5046 C C . LYS B 1 143 ? 24.438 16.953 7.496 1 91.81 143 LYS B C 1
ATOM 5048 O O . LYS B 1 143 ? 25.422 17.125 6.781 1 91.81 143 LYS B O 1
ATOM 5053 N N . GLU B 1 144 ? 24.484 16.469 8.742 1 93.06 144 GLU B N 1
ATOM 5054 C CA . GLU B 1 144 ? 25.75 15.953 9.258 1 93.06 144 GLU B CA 1
ATOM 5055 C C . GLU B 1 144 ? 26.359 14.93 8.297 1 93.06 144 GLU B C 1
ATOM 5057 O O . GLU B 1 144 ? 27.547 15 7.992 1 93.06 144 GLU B O 1
ATOM 5062 N N . LEU B 1 145 ? 25.547 14.047 7.867 1 96.06 145 LEU B N 1
ATOM 5063 C CA . LEU B 1 145 ? 26.016 12.984 6.984 1 96.06 145 LEU B CA 1
ATOM 5064 C C . LEU B 1 145 ? 26.453 13.547 5.633 1 96.06 145 LEU B C 1
ATOM 5066 O O . LEU B 1 145 ? 27.484 13.133 5.086 1 96.06 145 LEU B O 1
ATOM 5070 N N . ALA B 1 146 ? 25.688 14.438 5.102 1 96.19 146 ALA B N 1
ATOM 5071 C CA . ALA B 1 146 ? 26.047 15.078 3.836 1 96.19 146 ALA B CA 1
ATOM 5072 C C . ALA B 1 146 ? 27.406 15.766 3.928 1 96.19 146 ALA B C 1
ATOM 5074 O O . ALA B 1 146 ? 28.25 15.602 3.051 1 96.19 146 ALA B O 1
ATOM 5075 N N . ASP B 1 147 ? 27.594 16.531 4.984 1 93.75 147 ASP B N 1
ATOM 5076 C CA . ASP B 1 147 ? 28.812 17.297 5.172 1 93.75 147 ASP B CA 1
ATOM 5077 C C . ASP B 1 147 ? 30.016 16.375 5.383 1 93.75 147 ASP B C 1
ATOM 5079 O O . ASP B 1 147 ? 31.078 16.594 4.801 1 93.75 147 ASP B O 1
ATOM 5083 N N . GLU B 1 148 ? 29.812 15.422 6.203 1 96.25 148 GLU B N 1
ATOM 5084 C CA . GLU B 1 148 ? 30.906 14.523 6.562 1 96.25 148 GLU B CA 1
ATOM 5085 C C . GLU B 1 148 ? 31.375 13.727 5.352 1 96.25 148 GLU B C 1
ATOM 5087 O O . GLU B 1 148 ? 32.594 13.5 5.18 1 96.25 148 GLU B O 1
ATOM 5092 N N . HIS B 1 149 ? 30.5 13.32 4.469 1 97.25 149 HIS B N 1
ATOM 5093 C CA . HIS B 1 149 ? 30.844 12.336 3.445 1 97.25 149 HIS B CA 1
ATOM 5094 C C . HIS B 1 149 ? 30.828 12.961 2.055 1 97.25 149 HIS B C 1
ATOM 5096 O O . HIS B 1 149 ? 31.172 12.312 1.07 1 97.25 149 HIS B O 1
ATOM 5102 N N . GLY B 1 150 ? 30.375 14.227 1.951 1 96.56 150 GLY B N 1
ATOM 5103 C CA . GLY B 1 150 ? 30.266 14.867 0.65 1 96.56 150 GLY B CA 1
ATOM 5104 C C . GLY B 1 150 ? 29.094 14.344 -0.166 1 96.56 150 GLY B C 1
ATOM 5105 O O . GLY B 1 150 ? 29.172 14.266 -1.394 1 96.56 150 GLY B O 1
ATOM 5106 N N . TRP B 1 151 ? 28.078 13.867 0.506 1 97.94 151 TRP B N 1
ATOM 5107 C CA . TRP B 1 151 ? 26.875 13.367 -0.165 1 97.94 151 TRP B CA 1
ATOM 5108 C C . TRP B 1 151 ? 26 14.516 -0.643 1 97.94 151 TRP B C 1
ATOM 5110 O O . TRP B 1 151 ? 26.078 15.625 -0.115 1 97.94 151 TRP B O 1
ATOM 5120 N N . PHE B 1 152 ? 25.281 14.305 -1.703 1 98 152 PHE B N 1
ATOM 5121 C CA . PHE B 1 152 ? 24.297 15.289 -2.141 1 98 152 PHE B CA 1
ATOM 5122 C C . PHE B 1 152 ? 23.078 15.266 -1.241 1 98 152 PHE B C 1
ATOM 5124 O O . PHE B 1 152 ? 22.406 14.234 -1.114 1 98 152 PHE B O 1
ATOM 5131 N N . TRP B 1 153 ? 22.797 16.359 -0.637 1 96.56 153 TRP B N 1
ATOM 5132 C CA . TRP B 1 153 ? 21.609 16.531 0.199 1 96.56 153 TRP B CA 1
ATOM 5133 C C . TRP B 1 153 ? 20.484 17.188 -0.585 1 96.56 153 TRP B C 1
ATOM 5135 O O . TRP B 1 153 ? 20.625 18.328 -1.035 1 96.56 153 TRP B O 1
ATOM 5145 N N . THR B 1 154 ? 19.328 16.469 -0.724 1 96.31 154 THR B N 1
ATOM 5146 C CA . THR B 1 154 ? 18.219 16.984 -1.505 1 96.31 154 THR B CA 1
ATOM 5147 C C . THR B 1 154 ? 17.625 18.219 -0.834 1 96.31 154 THR B C 1
ATOM 5149 O O . THR B 1 154 ? 17.172 19.156 -1.514 1 96.31 154 THR B O 1
ATOM 5152 N N . ASN B 1 155 ? 17.578 18.203 0.571 1 93.94 155 ASN B N 1
ATOM 5153 C CA . ASN B 1 155 ? 17.156 19.391 1.315 1 93.94 155 ASN B CA 1
ATOM 5154 C C . ASN B 1 155 ? 15.734 19.812 0.927 1 93.94 155 ASN B C 1
ATOM 5156 O O . ASN B 1 155 ? 15.508 20.953 0.55 1 93.94 155 ASN B O 1
ATOM 5160 N N . GLN B 1 156 ? 14.805 18.906 1.136 1 95.44 156 GLN B N 1
ATOM 5161 C CA . GLN B 1 156 ? 13.461 19.016 0.58 1 95.44 156 GLN B CA 1
ATOM 5162 C C . GLN B 1 156 ? 12.742 20.25 1.099 1 95.44 156 GLN B C 1
ATOM 5164 O O . GLN B 1 156 ? 11.828 20.766 0.453 1 95.44 156 GLN B O 1
ATOM 5169 N N . PHE B 1 157 ? 13.148 20.828 2.201 1 93.31 157 PHE B N 1
ATOM 5170 C CA . PHE B 1 157 ? 12.414 21.906 2.846 1 93.31 157 PHE B CA 1
ATOM 5171 C C . PHE B 1 157 ? 12.867 23.266 2.309 1 93.31 157 PHE B C 1
ATOM 5173 O O . PHE B 1 157 ? 12.211 24.281 2.545 1 93.31 157 PHE B O 1
ATOM 5180 N N . GLU B 1 158 ? 13.984 23.281 1.568 1 92.69 158 GLU B N 1
ATOM 5181 C CA . GLU B 1 158 ? 14.555 24.547 1.124 1 92.69 158 GLU B CA 1
ATOM 5182 C C . GLU B 1 158 ? 14.867 24.531 -0.37 1 92.69 158 GLU B C 1
ATOM 5184 O O . GLU B 1 158 ? 15 25.578 -0.999 1 92.69 158 GLU B O 1
ATOM 5189 N N . ASN B 1 159 ? 14.969 23.359 -0.968 1 94.88 159 ASN B N 1
ATOM 5190 C CA . ASN B 1 159 ? 15.391 23.172 -2.354 1 94.88 159 ASN B CA 1
ATOM 5191 C C . ASN B 1 159 ? 14.383 23.797 -3.326 1 94.88 159 ASN B C 1
ATOM 5193 O O . ASN B 1 159 ? 13.234 23.359 -3.404 1 94.88 159 ASN B O 1
ATOM 5197 N N . GLU B 1 160 ? 14.852 24.75 -4.102 1 95.06 160 GLU B N 1
ATOM 5198 C CA . GLU B 1 160 ? 13.969 25.469 -5.023 1 95.06 160 GLU B CA 1
ATOM 5199 C C . GLU B 1 160 ? 13.383 24.516 -6.066 1 95.06 160 GLU B C 1
ATOM 5201 O O . GLU B 1 160 ? 12.289 24.75 -6.586 1 95.06 160 GLU B O 1
ATOM 5206 N N . ALA B 1 161 ? 14.109 23.406 -6.328 1 97.06 161 ALA B N 1
ATOM 5207 C CA . ALA B 1 161 ? 13.641 22.422 -7.289 1 97.06 161 ALA B CA 1
ATOM 5208 C C . ALA B 1 161 ? 12.305 21.828 -6.859 1 97.06 161 ALA B C 1
ATOM 5210 O O . ALA B 1 161 ? 11.508 21.406 -7.699 1 97.06 161 ALA B O 1
ATOM 5211 N N . ASN B 1 162 ? 12.078 21.812 -5.539 1 97.56 162 ASN B N 1
ATOM 5212 C CA . ASN B 1 162 ? 10.828 21.297 -4.992 1 97.56 162 ASN B CA 1
ATOM 5213 C C . ASN B 1 162 ? 9.633 22.125 -5.438 1 97.56 162 ASN B C 1
ATOM 5215 O O . ASN B 1 162 ? 8.617 21.578 -5.867 1 97.56 162 ASN B O 1
ATOM 5219 N N . ALA B 1 163 ? 9.75 23.438 -5.379 1 98.06 163 ALA B N 1
ATOM 5220 C CA . ALA B 1 163 ? 8.68 24.312 -5.855 1 98.06 163 ALA B CA 1
ATOM 5221 C C . ALA B 1 163 ? 8.656 24.359 -7.383 1 98.06 163 ALA B C 1
ATOM 5223 O O . ALA B 1 163 ? 7.582 24.406 -7.988 1 98.06 163 ALA B O 1
ATOM 5224 N N . TRP B 1 164 ? 9.805 24.328 -7.961 1 97.81 164 TRP B N 1
ATOM 5225 C CA . TRP B 1 164 ? 9.953 24.406 -9.414 1 97.81 164 TRP B CA 1
ATOM 5226 C C . TRP B 1 164 ? 9.18 23.297 -10.102 1 97.81 164 TRP B C 1
ATOM 5228 O O . TRP B 1 164 ? 8.438 23.531 -11.062 1 97.81 164 TRP B O 1
ATOM 5238 N N . ILE B 1 165 ? 9.289 22.078 -9.672 1 98.06 165 ILE B N 1
ATOM 5239 C CA . ILE B 1 165 ? 8.695 20.922 -10.352 1 98.06 165 ILE B CA 1
ATOM 5240 C C . ILE B 1 165 ? 7.172 21.031 -10.305 1 98.06 165 ILE B C 1
ATOM 5242 O O . ILE B 1 165 ? 6.488 20.625 -11.242 1 98.06 165 ILE B O 1
ATOM 5246 N N . HIS B 1 166 ? 6.625 21.547 -9.203 1 98.38 166 HIS B N 1
ATOM 5247 C CA . HIS B 1 166 ? 5.18 21.719 -9.094 1 98.38 166 HIS B CA 1
ATOM 5248 C C . HIS B 1 166 ? 4.688 22.844 -9.984 1 98.38 166 HIS B C 1
ATOM 5250 O O . HIS B 1 166 ? 3.578 22.781 -10.516 1 98.38 166 HIS B O 1
ATOM 5256 N N . ARG B 1 167 ? 5.477 23.875 -10.078 1 97.44 167 ARG B N 1
ATOM 5257 C CA . ARG B 1 167 ? 5.102 24.953 -10.984 1 97.44 167 ARG B CA 1
ATOM 5258 C C . ARG B 1 167 ? 5.117 24.484 -12.438 1 97.44 167 ARG B C 1
ATOM 5260 O O . ARG B 1 167 ? 4.293 24.922 -13.242 1 97.44 167 ARG B O 1
ATOM 5267 N N . GLU B 1 168 ? 5.992 23.562 -12.742 1 96.19 168 GLU B N 1
ATOM 5268 C CA . GLU B 1 168 ? 6.176 23.094 -14.109 1 96.19 168 GLU B CA 1
ATOM 5269 C C . GLU B 1 168 ? 5.168 22 -14.461 1 96.19 168 GLU B C 1
ATOM 5271 O O . GLU B 1 168 ? 4.867 21.781 -15.641 1 96.19 168 GLU B O 1
ATOM 5276 N N . THR B 1 169 ? 4.652 21.312 -13.438 1 96.69 169 THR B N 1
ATOM 5277 C CA . THR B 1 169 ? 3.85 20.141 -13.766 1 96.69 169 THR B CA 1
ATOM 5278 C C . THR B 1 169 ? 2.482 20.203 -13.094 1 96.69 169 THR B C 1
ATOM 5280 O O . THR B 1 169 ? 1.468 20.438 -13.758 1 96.69 169 THR B O 1
ATOM 5283 N N . THR B 1 170 ? 2.43 20.297 -11.766 1 98 170 THR B N 1
ATOM 5284 C CA . THR B 1 170 ? 1.181 20.219 -11.016 1 98 170 THR B CA 1
ATOM 5285 C C . THR B 1 170 ? 0.27 21.391 -11.359 1 98 170 THR B C 1
ATOM 5287 O O . THR B 1 170 ? -0.923 21.203 -11.609 1 98 170 THR B O 1
ATOM 5290 N N . GLY B 1 171 ? 0.852 22.625 -11.336 1 97.94 171 GLY B N 1
ATOM 5291 C CA . GLY B 1 171 ? 0.088 23.812 -11.664 1 97.94 171 GLY B CA 1
ATOM 5292 C C . GLY B 1 171 ? -0.538 23.766 -13.047 1 97.94 171 GLY B C 1
ATOM 5293 O O . GLY B 1 171 ? -1.759 23.875 -13.188 1 97.94 171 GLY B O 1
ATOM 5294 N N . PRO B 1 172 ? 0.239 23.531 -14.078 1 96.81 172 PRO B N 1
ATOM 5295 C CA . PRO B 1 172 ? -0.28 23.453 -15.445 1 96.81 172 PRO B CA 1
ATOM 5296 C C . PRO B 1 172 ? -1.324 22.344 -15.609 1 96.81 172 PRO B C 1
ATOM 5298 O O . PRO B 1 172 ? -2.316 22.531 -16.312 1 96.81 172 PRO B O 1
ATOM 5301 N N . GLU B 1 173 ? -1.133 21.188 -14.969 1 97.12 173 GLU B N 1
ATOM 5302 C CA . GLU B 1 173 ? -2.107 20.109 -15.047 1 97.12 173 GLU B CA 1
ATOM 5303 C C . GLU B 1 173 ? -3.477 20.562 -14.547 1 97.12 173 GLU B C 1
ATOM 5305 O O . GLU B 1 173 ? -4.504 20.234 -15.148 1 97.12 173 GLU B O 1
ATOM 5310 N N . ILE B 1 174 ? -3.441 21.297 -13.438 1 98.38 174 ILE B N 1
ATOM 5311 C CA . ILE B 1 174 ? -4.68 21.734 -12.805 1 98.38 174 ILE B CA 1
ATOM 5312 C C . ILE B 1 174 ? -5.402 22.719 -13.719 1 98.38 174 ILE B C 1
ATOM 5314 O O . ILE B 1 174 ? -6.578 22.516 -14.039 1 98.38 174 ILE B O 1
ATOM 5318 N N . VAL B 1 175 ? -4.715 23.719 -14.188 1 98 175 VAL B N 1
ATOM 5319 C CA . VAL B 1 175 ? -5.332 24.781 -14.984 1 98 175 VAL B CA 1
ATOM 5320 C C . VAL B 1 175 ? -5.828 24.203 -16.312 1 98 175 VAL B C 1
ATOM 5322 O O . VAL B 1 175 ? -6.949 24.484 -16.734 1 98 175 VAL B O 1
ATOM 5325 N N . GLN B 1 176 ? -5.055 23.344 -16.922 1 96.38 176 GLN B N 1
ATOM 5326 C CA . GLN B 1 176 ? -5.422 22.75 -18.188 1 96.38 176 GLN B CA 1
ATOM 5327 C C . GLN B 1 176 ? -6.652 21.859 -18.047 1 96.38 176 GLN B C 1
ATOM 5329 O O . GLN B 1 176 ? -7.535 21.859 -18.906 1 96.38 176 GLN B O 1
ATOM 5334 N N . ALA B 1 177 ? -6.707 21.094 -17 1 97.12 177 ALA B N 1
ATOM 5335 C CA . ALA B 1 177 ? -7.84 20.188 -16.797 1 97.12 177 ALA B CA 1
ATOM 5336 C C . ALA B 1 177 ? -9.148 20.969 -16.688 1 97.12 177 ALA B C 1
ATOM 5338 O O . ALA B 1 177 ? -10.156 20.578 -17.281 1 97.12 177 ALA B O 1
ATOM 5339 N N . PHE B 1 178 ? -9.133 22.031 -15.945 1 98 178 PHE B N 1
ATOM 5340 C CA . PHE B 1 178 ? -10.344 22.828 -15.773 1 98 178 PHE B CA 1
ATOM 5341 C C . PHE B 1 178 ? -10.703 23.547 -17.062 1 98 178 PHE B C 1
ATOM 5343 O O . PHE B 1 178 ? -11.875 23.609 -17.453 1 98 178 PHE B O 1
ATOM 5350 N N . ASN B 1 179 ? -9.695 24.062 -17.781 1 96.94 179 ASN B N 1
ATOM 5351 C CA . ASN B 1 179 ? -9.945 24.672 -19.078 1 96.94 179 ASN B CA 1
ATOM 5352 C C . ASN B 1 179 ? -10.57 23.688 -20.062 1 96.94 179 ASN B C 1
ATOM 5354 O O . ASN B 1 179 ? -11.555 24.016 -20.719 1 96.94 179 ASN B O 1
ATOM 5358 N N . ASP B 1 180 ? -9.984 22.547 -20.125 1 95.44 180 ASP B N 1
ATOM 5359 C CA . ASP B 1 180 ? -10.461 21.516 -21.047 1 95.44 180 ASP B CA 1
ATOM 5360 C C . ASP B 1 180 ? -11.906 21.125 -20.719 1 95.44 180 ASP B C 1
ATOM 5362 O O . ASP B 1 180 ? -12.672 20.781 -21.625 1 95.44 180 ASP B O 1
ATOM 5366 N N . ALA B 1 181 ? -12.25 21.234 -19.438 1 96 181 ALA B N 1
ATOM 5367 C CA . ALA B 1 181 ? -13.602 20.859 -19.016 1 96 181 ALA B CA 1
ATOM 5368 C C . ALA B 1 181 ? -14.555 22.047 -19.141 1 96 181 ALA B C 1
ATOM 5370 O O . ALA B 1 181 ? -15.742 21.938 -18.828 1 96 181 ALA B O 1
ATOM 5371 N N . GLY B 1 182 ? -14.102 23.172 -19.516 1 96.56 182 GLY B N 1
ATOM 5372 C CA . GLY B 1 182 ? -14.922 24.375 -19.609 1 96.56 182 GLY B CA 1
ATOM 5373 C C . GLY B 1 182 ? -15.375 24.891 -18.25 1 96.56 182 GLY B C 1
ATOM 5374 O O . GLY B 1 182 ? -16.484 25.406 -18.125 1 96.56 182 GLY B O 1
ATOM 5375 N N . LYS B 1 183 ? -14.531 24.688 -17.25 1 96.38 183 LYS B N 1
ATOM 5376 C CA . LYS B 1 183 ? -14.867 25.094 -15.883 1 96.38 183 LYS B CA 1
ATOM 5377 C C . LYS B 1 183 ? -13.836 26.078 -15.344 1 96.38 183 LYS B C 1
ATOM 5379 O O . LYS B 1 183 ? -12.711 26.141 -15.828 1 96.38 183 LYS B O 1
ATOM 5384 N N . THR B 1 184 ? -14.328 26.828 -14.391 1 96.25 184 THR B N 1
ATOM 5385 C CA . THR B 1 184 ? -13.438 27.719 -13.648 1 96.25 184 THR B CA 1
ATOM 5386 C C . THR B 1 184 ? -13.109 27.141 -12.273 1 96.25 184 THR B C 1
ATOM 5388 O O . THR B 1 184 ? -13.992 26.594 -11.602 1 96.25 184 THR B O 1
ATOM 5391 N N . LEU B 1 185 ? -11.875 27.25 -11.914 1 98.62 185 LEU B N 1
ATOM 5392 C CA . LEU B 1 185 ? -11.477 26.875 -10.57 1 98.62 185 LEU B CA 1
ATOM 5393 C C . LEU B 1 185 ? -11.594 28.062 -9.609 1 98.62 185 LEU B C 1
ATOM 5395 O O . LEU B 1 185 ? -10.852 29.031 -9.742 1 98.62 185 LEU B O 1
ATOM 5399 N N . ASP B 1 186 ? -12.484 27.938 -8.633 1 98.75 186 ASP B N 1
ATOM 5400 C CA . ASP B 1 186 ? -12.711 29.047 -7.715 1 98.75 186 ASP B CA 1
ATOM 5401 C C . ASP B 1 186 ? -11.805 28.953 -6.492 1 98.75 186 ASP B C 1
ATOM 5403 O O . ASP B 1 186 ? -11.273 29.953 -6.016 1 98.75 186 ASP B O 1
ATOM 5407 N N . HIS B 1 187 ? -11.656 27.734 -6.016 1 98.88 187 HIS B N 1
ATOM 5408 C CA . HIS B 1 187 ? -10.859 27.516 -4.812 1 98.88 187 HIS B CA 1
ATOM 5409 C C . HIS B 1 187 ? -9.93 26.312 -4.973 1 98.88 187 HIS B C 1
ATOM 5411 O O . HIS B 1 187 ? -10.336 25.266 -5.473 1 98.88 187 HIS B O 1
ATOM 5417 N N . PHE B 1 188 ? -8.719 26.547 -4.629 1 98.94 188 PHE B N 1
ATOM 5418 C CA . PHE B 1 188 ? -7.738 25.469 -4.512 1 98.94 188 PHE B CA 1
ATOM 5419 C C . PHE B 1 188 ? -7.301 25.297 -3.064 1 98.94 188 PHE B C 1
ATOM 5421 O O . PHE B 1 188 ? -6.844 26.25 -2.426 1 98.94 188 PHE B O 1
ATOM 5428 N N . VAL B 1 189 ? -7.473 24.047 -2.529 1 98.94 189 VAL B N 1
ATOM 5429 C CA . VAL B 1 189 ? -7.16 23.766 -1.133 1 98.94 189 VAL B CA 1
ATOM 5430 C C . VAL B 1 189 ? -6.004 22.781 -1.052 1 98.94 189 VAL B C 1
ATOM 5432 O O . VAL B 1 189 ? -6.066 21.688 -1.632 1 98.94 189 VAL B O 1
ATOM 5435 N N . CYS B 1 190 ? -4.961 23.125 -0.411 1 98.69 190 CYS B N 1
ATOM 5436 C CA . CYS B 1 190 ? -3.826 22.25 -0.155 1 98.69 190 CYS B CA 1
ATOM 5437 C C . CYS B 1 190 ? -3.236 22.5 1.227 1 98.69 190 CYS B C 1
ATOM 5439 O O . CYS B 1 190 ? -3.795 23.281 2.01 1 98.69 190 CYS B O 1
ATOM 5441 N N . ALA B 1 191 ? -2.307 21.672 1.614 1 98.38 191 ALA B N 1
ATOM 5442 C CA . ALA B 1 191 ? -1.575 21.844 2.867 1 98.38 191 ALA B CA 1
ATOM 5443 C C . ALA B 1 191 ? -0.076 21.969 2.615 1 98.38 191 ALA B C 1
ATOM 5445 O O . ALA B 1 191 ? 0.364 22.016 1.463 1 98.38 191 ALA B O 1
ATOM 5446 N N . TYR B 1 192 ? 0.657 22.203 3.695 1 96.81 192 TYR B N 1
ATOM 5447 C CA . TYR B 1 192 ? 2.104 22.219 3.51 1 96.81 192 TYR B CA 1
ATOM 5448 C C . TYR B 1 192 ? 2.773 21.141 4.363 1 96.81 192 TYR B C 1
ATOM 5450 O O . TYR B 1 192 ? 2.328 20.859 5.48 1 96.81 192 TYR B O 1
ATOM 5458 N N . GLY B 1 193 ? 3.648 20.469 3.684 1 94.5 193 GLY B N 1
ATOM 5459 C CA . GLY B 1 193 ? 4.711 19.719 4.32 1 94.5 193 GLY B CA 1
ATOM 5460 C C . GLY B 1 193 ? 6.082 20.344 4.152 1 94.5 193 GLY B C 1
ATOM 5461 O O . GLY B 1 193 ? 6.48 21.203 4.945 1 94.5 193 GLY B O 1
ATOM 5462 N N . THR B 1 194 ? 6.578 20.125 3.02 1 94.56 194 THR B N 1
ATOM 5463 C CA . THR B 1 194 ? 7.852 20.75 2.684 1 94.56 194 THR B CA 1
ATOM 5464 C C . THR B 1 194 ? 7.629 22.141 2.068 1 94.56 194 THR B C 1
ATOM 5466 O O . THR B 1 194 ? 8.539 22.969 2.055 1 94.56 194 THR B O 1
ATOM 5469 N N . GLY B 1 195 ? 6.512 22.422 1.568 1 97.38 195 GLY B N 1
ATOM 5470 C CA . GLY B 1 195 ? 6.164 23.719 1.021 1 97.38 195 GLY B CA 1
ATOM 5471 C C . GLY B 1 195 ? 6.258 23.781 -0.491 1 97.38 195 GLY B C 1
ATOM 5472 O O . GLY B 1 195 ? 5.84 24.766 -1.108 1 97.38 195 GLY B O 1
ATOM 5473 N N . GLY B 1 196 ? 6.711 22.688 -1.137 1 98 196 GLY B N 1
ATOM 5474 C CA . GLY B 1 196 ? 6.883 22.672 -2.58 1 98 196 GLY B CA 1
ATOM 5475 C C . GLY B 1 196 ? 5.574 22.828 -3.336 1 98 196 GLY B C 1
ATOM 5476 O O . GLY B 1 196 ? 5.473 23.656 -4.246 1 98 196 GLY B O 1
ATOM 5477 N N . THR B 1 197 ? 4.551 22.062 -2.996 1 98.56 197 THR B N 1
ATOM 5478 C CA . THR B 1 197 ? 3.25 22.125 -3.65 1 98.56 197 THR B CA 1
ATOM 5479 C C . THR B 1 197 ? 2.619 23.5 -3.475 1 98.56 197 THR B C 1
ATOM 5481 O O . THR B 1 197 ? 2.137 24.094 -4.438 1 98.56 197 THR B O 1
ATOM 5484 N N . LEU B 1 198 ? 2.682 24 -2.238 1 98.69 198 LEU B N 1
ATOM 5485 C CA . LEU B 1 198 ? 2.07 25.281 -1.933 1 98.69 198 LEU B CA 1
ATOM 5486 C C . LEU B 1 198 ? 2.707 26.391 -2.758 1 98.69 198 LEU B C 1
ATOM 5488 O O . LEU B 1 198 ? 2.006 27.156 -3.424 1 98.69 198 LEU B O 1
ATOM 5492 N N . LEU B 1 199 ? 4.012 26.453 -2.73 1 98.75 199 LEU B N 1
ATOM 5493 C CA . LEU B 1 199 ? 4.727 27.516 -3.422 1 98.75 199 LEU B CA 1
ATOM 5494 C C . LEU B 1 199 ? 4.617 27.359 -4.934 1 98.75 199 LEU B C 1
ATOM 5496 O O . LEU B 1 199 ? 4.363 28.328 -5.648 1 98.75 199 LEU B O 1
ATOM 5500 N N . GLY B 1 200 ? 4.832 26.141 -5.426 1 98.62 200 GLY B N 1
ATOM 5501 C CA . GLY B 1 200 ? 4.828 25.891 -6.859 1 98.62 200 GLY B CA 1
ATOM 5502 C C . GLY B 1 200 ? 3.463 26.094 -7.496 1 98.62 200 GLY B C 1
ATOM 5503 O O . GLY B 1 200 ? 3.32 26.859 -8.453 1 98.62 200 GLY B O 1
ATOM 5504 N N . VAL B 1 201 ? 2.461 25.438 -6.984 1 98.81 201 VAL B N 1
ATOM 5505 C CA . VAL B 1 201 ? 1.112 25.531 -7.535 1 98.81 201 VAL B CA 1
ATOM 5506 C C . VAL B 1 201 ? 0.542 26.922 -7.281 1 98.81 201 VAL B C 1
ATOM 5508 O O . VAL B 1 201 ? -0.064 27.531 -8.172 1 98.81 201 VAL B O 1
ATOM 5511 N N . GLY B 1 202 ? 0.762 27.406 -6.027 1 98.75 202 GLY B N 1
ATOM 5512 C CA . GLY B 1 202 ? 0.289 28.75 -5.715 1 98.75 202 GLY B CA 1
ATOM 5513 C C . GLY B 1 202 ? 0.82 29.812 -6.668 1 98.75 202 GLY B C 1
ATOM 5514 O O . GLY B 1 202 ? 0.062 30.641 -7.156 1 98.75 202 GLY B O 1
ATOM 5515 N N . SER B 1 203 ? 2.102 29.766 -6.949 1 98.5 203 SER B N 1
ATOM 5516 C CA . SER B 1 203 ? 2.713 30.75 -7.848 1 98.5 203 SER B CA 1
ATOM 5517 C C . SER B 1 203 ? 2.148 30.625 -9.258 1 98.5 203 SER B C 1
ATOM 5519 O O . SER B 1 203 ? 1.918 31.625 -9.93 1 98.5 203 SER B O 1
ATOM 5521 N N . TYR B 1 204 ? 1.941 29.406 -9.719 1 98.44 204 TYR B N 1
ATOM 5522 C CA . TYR B 1 204 ? 1.387 29.188 -11.047 1 98.44 204 TYR B CA 1
ATOM 5523 C C . TYR B 1 204 ? -0.043 29.703 -11.133 1 98.44 204 TYR B C 1
ATOM 5525 O O . TYR B 1 204 ? -0.417 30.344 -12.117 1 98.44 204 TYR B O 1
ATOM 5533 N N . LEU B 1 205 ? -0.861 29.453 -10.133 1 98.62 205 LEU B N 1
ATOM 5534 C CA . LEU B 1 205 ? -2.26 29.875 -10.133 1 98.62 205 LEU B CA 1
ATOM 5535 C C . LEU B 1 205 ? -2.371 31.391 -10.102 1 98.62 205 LEU B C 1
ATOM 5537 O O . LEU B 1 205 ? -3.248 31.969 -10.75 1 98.62 205 LEU B O 1
ATOM 5541 N N . LYS B 1 206 ? -1.508 32.031 -9.352 1 98 206 LYS B N 1
ATOM 5542 C CA . LYS B 1 206 ? -1.524 33.5 -9.312 1 98 206 LYS B CA 1
ATOM 5543 C C . LYS B 1 206 ? -1.293 34.094 -10.695 1 98 206 LYS B C 1
ATOM 5545 O O . LYS B 1 206 ? -1.832 35.156 -11.023 1 98 206 LYS B O 1
ATOM 5550 N N . GLU B 1 207 ? -0.595 33.438 -11.469 1 97.69 207 GLU B N 1
ATOM 5551 C CA . GLU B 1 207 ? -0.245 33.938 -12.797 1 97.69 207 GLU B CA 1
ATOM 5552 C C . GLU B 1 207 ? -1.279 33.5 -13.836 1 97.69 207 GLU B C 1
ATOM 5554 O O . GLU B 1 207 ? -1.646 34.312 -14.711 1 97.69 207 GLU B O 1
ATOM 5559 N N . PHE B 1 208 ? -1.809 32.344 -13.797 1 97.56 208 PHE B N 1
ATOM 5560 C CA . PHE B 1 208 ? -2.564 31.781 -14.922 1 97.56 208 PHE B CA 1
ATOM 5561 C C . PHE B 1 208 ? -4.02 31.547 -14.523 1 97.56 208 PHE B C 1
ATOM 5563 O O . PHE B 1 208 ? -4.855 31.25 -15.383 1 97.56 208 PHE B O 1
ATOM 5570 N N . SER B 1 209 ? -4.355 31.75 -13.258 1 97.88 209 SER B N 1
ATOM 5571 C CA . SER B 1 209 ? -5.707 31.688 -12.711 1 97.88 209 SER B CA 1
ATOM 5572 C C . SER B 1 209 ? -5.852 32.625 -11.5 1 97.88 209 SER B C 1
ATOM 5574 O O . SER B 1 209 ? -6.172 32.156 -10.406 1 97.88 209 SER B O 1
ATOM 5576 N N . PRO B 1 210 ? -5.664 33.844 -11.727 1 96.94 210 PRO B N 1
ATOM 5577 C CA . PRO B 1 210 ? -5.578 34.812 -10.609 1 96.94 210 PRO B CA 1
ATOM 5578 C C . PRO B 1 210 ? -6.875 34.875 -9.812 1 96.94 210 PRO B C 1
ATOM 5580 O O . PRO B 1 210 ? -6.867 35.344 -8.664 1 96.94 210 PRO B O 1
ATOM 5583 N N . GLU B 1 211 ? -7.949 34.469 -10.328 1 97 211 GLU B N 1
ATOM 5584 C CA . GLU B 1 211 ? -9.234 34.5 -9.633 1 97 211 GLU B CA 1
ATOM 5585 C C . GLU B 1 211 ? -9.359 33.375 -8.625 1 97 211 GLU B C 1
ATOM 5587 O O . GLU B 1 211 ? -10.242 33.406 -7.766 1 97 211 GLU B O 1
ATOM 5592 N N . THR B 1 212 ? -8.531 32.375 -8.719 1 98.69 212 THR B N 1
ATOM 5593 C CA . THR B 1 212 ? -8.586 31.234 -7.809 1 98.69 212 THR B CA 1
ATOM 5594 C C . THR B 1 212 ? -8.094 31.625 -6.418 1 98.69 212 THR B C 1
ATOM 5596 O O . THR B 1 212 ? -7.004 32.188 -6.273 1 98.69 212 THR B O 1
ATOM 5599 N N . THR B 1 213 ? -8.906 31.391 -5.434 1 98.75 213 THR B N 1
ATOM 5600 C CA . THR B 1 213 ? -8.484 31.578 -4.051 1 98.75 213 THR B CA 1
ATOM 5601 C C . THR B 1 213 ? -7.719 30.359 -3.555 1 98.75 213 THR B C 1
ATOM 5603 O O . THR B 1 213 ? -8.234 29.234 -3.605 1 98.75 213 THR B O 1
ATOM 5606 N N . VAL B 1 214 ? -6.523 30.531 -3.061 1 98.88 214 VAL B N 1
ATOM 5607 C CA . VAL B 1 214 ? -5.676 29.438 -2.598 1 98.88 214 VAL B CA 1
ATOM 5608 C C . VAL B 1 214 ? -5.73 29.344 -1.075 1 98.88 214 VAL B C 1
ATOM 5610 O O . VAL B 1 214 ? -5.465 30.328 -0.382 1 98.88 214 VAL B O 1
ATOM 5613 N N . HIS B 1 215 ? -6.109 28.188 -0.575 1 98.81 215 HIS B N 1
ATOM 5614 C CA . HIS B 1 215 ? -6.199 27.906 0.854 1 98.81 215 HIS B CA 1
ATOM 5615 C C . HIS B 1 215 ? -5.074 26.984 1.31 1 98.81 215 HIS B C 1
ATOM 5617 O O . HIS B 1 215 ? -4.859 25.922 0.722 1 98.81 215 HIS B O 1
ATOM 5623 N N . CYS B 1 216 ? -4.344 27.375 2.355 1 98.69 216 CYS B N 1
ATOM 5624 C CA . CYS B 1 216 ? -3.281 26.578 2.963 1 98.69 216 CYS B CA 1
ATOM 5625 C C . CYS B 1 216 ? -3.729 26 4.297 1 98.69 216 CYS B C 1
ATOM 5627 O O . CYS B 1 216 ? -4.086 26.734 5.215 1 98.69 216 CYS B O 1
ATOM 5629 N N . CYS B 1 217 ? -3.627 24.656 4.418 1 98.5 217 CYS B N 1
ATOM 5630 C CA . CYS B 1 217 ? -4.074 24 5.637 1 98.5 217 CYS B CA 1
ATOM 5631 C C . CYS B 1 217 ? -2.904 23.734 6.574 1 98.5 217 CYS B C 1
ATOM 5633 O O . CYS B 1 217 ? -1.802 23.422 6.121 1 98.5 217 CYS B O 1
ATOM 5635 N N . GLU B 1 218 ? -3.104 23.828 7.789 1 97.44 218 GLU B N 1
ATOM 5636 C CA . GLU B 1 218 ? -2.25 23.297 8.852 1 97.44 218 GLU B CA 1
ATOM 5637 C C . GLU B 1 218 ? -3.08 22.75 10 1 97.44 218 GLU B C 1
ATOM 5639 O O . GLU B 1 218 ? -4.262 23.078 10.141 1 97.44 218 GLU B O 1
ATOM 5644 N N . PRO B 1 219 ? -2.494 21.859 10.797 1 96.06 219 PRO B N 1
ATOM 5645 C CA . PRO B 1 219 ? -3.268 21.266 11.891 1 96.06 219 PRO B CA 1
ATOM 5646 C C . PRO B 1 219 ? -3.746 22.297 12.898 1 96.06 219 PRO B C 1
ATOM 5648 O O . PRO B 1 219 ? -3.012 23.234 13.219 1 96.06 219 PRO B O 1
ATOM 5651 N N . ASP B 1 220 ? -4.93 22.047 13.453 1 93.56 220 ASP B N 1
ATOM 5652 C CA . ASP B 1 220 ? -5.457 22.969 14.445 1 93.56 220 ASP B CA 1
ATOM 5653 C C . ASP B 1 220 ? -4.621 22.938 15.727 1 93.56 220 ASP B C 1
ATOM 5655 O O . ASP B 1 220 ? -4.574 23.922 16.469 1 93.56 220 ASP B O 1
ATOM 5659 N N . ASN B 1 221 ? -3.9 21.875 15.922 1 90.5 221 ASN B N 1
ATOM 5660 C CA . ASN B 1 221 ? -3.094 21.766 17.141 1 90.5 221 ASN B CA 1
ATOM 5661 C C . ASN B 1 221 ? -1.622 22.062 16.859 1 90.5 221 ASN B C 1
ATOM 5663 O O . ASN B 1 221 ? -0.766 21.828 17.703 1 90.5 221 ASN B O 1
ATOM 5667 N N . ALA B 1 222 ? -1.303 22.438 15.703 1 92.75 222 ALA B N 1
ATOM 5668 C CA . ALA B 1 222 ? 0.017 22.938 15.328 1 92.75 222 ALA B CA 1
ATOM 5669 C C . ALA B 1 222 ? -0.096 24.109 14.344 1 92.75 222 ALA B C 1
ATOM 5671 O O . ALA B 1 222 ? 0.402 24.031 13.219 1 92.75 222 ALA B O 1
ATOM 5672 N N . PRO B 1 223 ? -0.722 25.141 14.781 1 94.88 223 PRO B N 1
ATOM 5673 C CA . PRO B 1 223 ? -1.006 26.281 13.906 1 94.88 223 PRO B CA 1
ATOM 5674 C C . PRO B 1 223 ? 0.165 27.266 13.805 1 94.88 223 PRO B C 1
ATOM 5676 O O . PRO B 1 223 ? 0.059 28.406 14.25 1 94.88 223 PRO B O 1
ATOM 5679 N N . MET B 1 224 ? 1.163 26.922 13.18 1 94 224 MET B N 1
ATOM 5680 C CA . MET B 1 224 ? 2.424 27.656 13.172 1 94 224 MET B CA 1
ATOM 5681 C C . MET B 1 224 ? 2.316 28.922 12.32 1 94 224 MET B C 1
ATOM 5683 O O . MET B 1 224 ? 2.762 29.984 12.734 1 94 224 MET B O 1
ATOM 5687 N N . LEU B 1 225 ? 1.725 28.828 11.164 1 95.38 225 LEU B N 1
ATOM 5688 C CA . LEU B 1 225 ? 1.522 30 10.336 1 95.38 225 LEU B CA 1
ATOM 5689 C C . LEU B 1 225 ? 0.581 30.984 11.016 1 95.38 225 LEU B C 1
ATOM 5691 O O . LEU B 1 225 ? 0.846 32.188 11.039 1 95.38 225 LEU B O 1
ATOM 5695 N N . PHE B 1 226 ? -0.496 30.469 11.57 1 94.44 226 PHE B N 1
ATOM 5696 C CA . PHE B 1 226 ? -1.494 31.297 12.25 1 94.44 226 PHE B CA 1
ATOM 5697 C C . PHE B 1 226 ? -0.871 32.062 13.414 1 94.44 226 PHE B C 1
ATOM 5699 O O . PHE B 1 226 ? -1.272 33.188 13.711 1 94.44 226 PHE B O 1
ATOM 5706 N N . SER B 1 227 ? 0.161 31.438 14.055 1 92 227 SER B N 1
ATOM 5707 C CA . SER B 1 227 ? 0.772 32.031 15.25 1 92 227 SER B CA 1
ATOM 5708 C C . SER B 1 227 ? 1.544 33.281 14.906 1 92 227 SER B C 1
ATOM 5710 O O . SER B 1 227 ? 1.813 34.125 15.789 1 92 227 SER B O 1
ATOM 5712 N N . GLU B 1 228 ? 2.041 33.406 13.664 1 90.94 228 GLU B N 1
ATOM 5713 C CA . GLU B 1 228 ? 2.824 34.531 13.141 1 90.94 228 GLU B CA 1
ATOM 5714 C C . GLU B 1 228 ? 4.23 34.531 13.742 1 90.94 228 GLU B C 1
ATOM 5716 O O . GLU B 1 228 ? 4.949 35.531 13.625 1 90.94 228 GLU B O 1
ATOM 5721 N N . ILE B 1 229 ? 4.566 33.438 14.414 1 88.12 229 ILE B N 1
ATOM 5722 C CA . ILE B 1 229 ? 5.941 33.281 14.883 1 88.12 229 ILE B CA 1
ATOM 5723 C C . ILE B 1 229 ? 6.801 32.688 13.773 1 88.12 229 ILE B C 1
ATOM 5725 O O . ILE B 1 229 ? 6.508 31.594 13.273 1 88.12 229 ILE B O 1
ATOM 5729 N N . LYS B 1 230 ? 7.793 33.312 13.461 1 86.69 230 LYS B N 1
ATOM 5730 C CA . LYS B 1 230 ? 8.633 32.906 12.336 1 86.69 230 LYS B CA 1
ATOM 5731 C C . LYS B 1 230 ? 9.672 31.875 12.773 1 86.69 230 LYS B C 1
ATOM 5733 O O . LYS B 1 230 ? 10.086 31.859 13.93 1 86.69 230 LYS B O 1
ATOM 5738 N N . THR B 1 231 ? 9.914 31 11.891 1 86.5 231 THR B N 1
ATOM 5739 C CA . THR B 1 231 ? 11.086 30.141 12.023 1 86.5 231 THR B CA 1
ATOM 5740 C C . THR B 1 231 ? 12.336 30.859 11.516 1 86.5 231 THR B C 1
ATOM 5742 O O . THR B 1 231 ? 12.297 31.547 10.492 1 86.5 231 THR B O 1
ATOM 5745 N N . SER B 1 232 ? 13.438 30.797 12.32 1 79.06 232 SER B N 1
ATOM 5746 C CA . SER B 1 232 ? 14.711 31.391 11.898 1 79.06 232 SER B CA 1
ATOM 5747 C C . SER B 1 232 ? 15.516 30.406 11.062 1 79.06 232 SER B C 1
ATOM 5749 O O . SER B 1 232 ? 15.562 29.203 11.367 1 79.06 232 SER B O 1
ATOM 5751 N N . TYR B 1 233 ? 16.047 31.016 9.898 1 75.06 233 TYR B N 1
ATOM 5752 C CA . TYR B 1 233 ? 16.875 30.219 9.008 1 75.06 233 TYR B CA 1
ATOM 5753 C C . TYR B 1 233 ? 18.328 30.703 9.039 1 75.06 233 TYR B C 1
ATOM 5755 O O . TYR B 1 233 ? 18.641 31.75 8.492 1 75.06 233 TYR B O 1
ATOM 5763 N N . PRO B 1 234 ? 19.234 30.203 9.797 1 62.72 234 PRO B N 1
ATOM 5764 C CA . PRO B 1 234 ? 20.594 30.734 9.891 1 62.72 234 PRO B CA 1
ATOM 5765 C C . PRO B 1 234 ? 21.266 30.875 8.531 1 62.72 234 PRO B C 1
ATOM 5767 O O . PRO B 1 234 ? 20.969 30.109 7.609 1 62.72 234 PRO B O 1
ATOM 5770 N N . GLU B 1 235 ? 21.844 32.188 8.203 1 53.53 235 GLU B N 1
ATOM 5771 C CA . GLU B 1 235 ? 22.531 32.531 6.957 1 53.53 235 GLU B CA 1
ATOM 5772 C C . GLU B 1 235 ? 23.672 31.562 6.68 1 53.53 235 GLU B C 1
ATOM 5774 O O . GLU B 1 235 ? 24 31.297 5.52 1 53.53 235 GLU B O 1
ATOM 5779 N N . ASN B 1 236 ? 24.547 31.391 7.703 1 44.09 236 ASN B N 1
ATOM 5780 C CA . ASN B 1 236 ? 25.859 30.859 7.375 1 44.09 236 ASN B CA 1
ATOM 5781 C C . ASN B 1 236 ? 25.766 29.438 6.832 1 44.09 236 ASN B C 1
ATOM 5783 O O . ASN B 1 236 ? 25.125 28.578 7.43 1 44.09 236 ASN B O 1
ATOM 5787 N N . GLY B 1 237 ? 25.906 29.297 5.488 1 42.88 237 GLY B N 1
ATOM 5788 C CA . GLY B 1 237 ? 26.203 28.141 4.652 1 42.88 237 GLY B CA 1
ATOM 5789 C C . GLY B 1 237 ? 25.781 26.828 5.293 1 42.88 237 GLY B C 1
ATOM 5790 O O . GLY B 1 237 ? 26.016 25.75 4.727 1 42.88 237 GLY B O 1
ATOM 5791 N N . ASP B 1 238 ? 26.016 26.75 6.57 1 42.38 238 ASP B N 1
ATOM 5792 C CA . ASP B 1 238 ? 25.75 25.484 7.246 1 42.38 238 ASP B CA 1
ATOM 5793 C C . ASP B 1 238 ? 24.312 25 6.992 1 42.38 238 ASP B C 1
ATOM 5795 O O . ASP B 1 238 ? 23.422 25.828 6.777 1 42.38 238 ASP B O 1
ATOM 5799 N N . PRO B 1 239 ? 24.266 23.938 6.383 1 40.78 239 PRO B N 1
ATOM 5800 C CA . PRO B 1 239 ? 22.922 23.406 6.117 1 40.78 239 PRO B CA 1
ATOM 5801 C C . PRO B 1 239 ? 21.859 24.016 7.035 1 40.78 239 PRO B C 1
ATOM 5803 O O . PRO B 1 239 ? 22.125 24.25 8.219 1 40.78 239 PRO B O 1
ATOM 5806 N N . SER B 1 240 ? 21.25 24.906 6.508 1 39.88 240 SER B N 1
ATOM 5807 C CA . SER B 1 240 ? 20.188 25.562 7.262 1 39.88 240 SER B CA 1
ATOM 5808 C C . SER B 1 240 ? 19.547 24.609 8.258 1 39.88 240 SER B C 1
ATOM 5810 O O . SER B 1 240 ? 18.812 23.688 7.867 1 39.88 240 SER B O 1
ATOM 5812 N N . SER B 1 241 ? 20.297 23.906 9.023 1 41.72 241 SER B N 1
ATOM 5813 C CA . SER B 1 241 ? 19.828 23.266 10.25 1 41.72 241 SER B CA 1
ATOM 5814 C C . SER B 1 241 ? 18.656 24.031 10.859 1 41.72 241 SER B C 1
ATOM 5816 O O . SER B 1 241 ? 18.312 23.812 12.023 1 41.72 241 SER B O 1
ATOM 5818 N N . SER B 1 242 ? 18.5 25.328 10.352 1 44.84 242 SER B N 1
ATOM 5819 C CA . SER B 1 242 ? 18.062 26.375 11.281 1 44.84 242 SER B CA 1
ATOM 5820 C C . SER B 1 242 ? 16.891 25.891 12.141 1 44.84 242 SER B C 1
ATOM 5822 O O . SER B 1 242 ? 16.109 26.688 12.641 1 44.84 242 SER B O 1
ATOM 5824 N N . PHE B 1 243 ? 16.5 24.719 11.703 1 53.91 243 PHE B N 1
ATOM 5825 C CA . PHE B 1 243 ? 15.359 24.719 12.609 1 53.91 243 PHE B CA 1
ATOM 5826 C C . PHE B 1 243 ? 15.82 24.734 14.062 1 53.91 243 PHE B C 1
ATOM 5828 O O . PHE B 1 243 ? 15.969 23.672 14.688 1 53.91 243 PHE B O 1
ATOM 5835 N N . ASP B 1 244 ? 16.719 25.859 14.383 1 57.22 244 ASP B N 1
ATOM 5836 C CA . ASP B 1 244 ? 17.391 26.031 15.672 1 57.22 244 ASP B CA 1
ATOM 5837 C C . ASP B 1 244 ? 16.562 25.422 16.797 1 57.22 244 ASP B C 1
ATOM 5839 O O . ASP B 1 244 ? 17.062 24.609 17.578 1 57.22 244 ASP B O 1
ATOM 5843 N N . VAL B 1 245 ? 15.289 25.797 16.641 1 66.56 245 VAL B N 1
ATOM 5844 C CA . VAL B 1 245 ? 14.414 25.281 17.688 1 66.56 245 VAL B CA 1
ATOM 5845 C C . VAL B 1 245 ? 13.062 24.906 17.094 1 66.56 245 VAL B C 1
ATOM 5847 O O . VAL B 1 245 ? 12.633 25.484 16.094 1 66.56 245 VAL B O 1
ATOM 5850 N N . ALA B 1 246 ? 12.562 23.875 17.625 1 79.62 246 ALA B N 1
ATOM 5851 C CA . ALA B 1 246 ? 11.188 23.531 17.25 1 79.62 246 ALA B CA 1
ATOM 5852 C C . ALA B 1 246 ? 10.25 24.719 17.438 1 79.62 246 ALA B C 1
ATOM 5854 O O . ALA B 1 246 ? 10.406 25.5 18.375 1 79.62 246 ALA B O 1
ATOM 5855 N N . HIS B 1 247 ? 9.375 24.828 16.531 1 88.44 247 HIS B N 1
ATOM 5856 C CA . HIS B 1 247 ? 8.414 25.922 16.641 1 88.44 247 HIS B CA 1
ATOM 5857 C C . HIS B 1 247 ? 7.629 25.828 17.938 1 88.44 247 HIS B C 1
ATOM 5859 O O . HIS B 1 247 ? 7.164 24.766 18.328 1 88.44 247 HIS B O 1
ATOM 5865 N N . PRO B 1 248 ? 7.441 26.875 18.578 1 84.31 248 PRO B N 1
ATOM 5866 C CA . PRO B 1 248 ? 6.93 26.844 19.953 1 84.31 248 PRO B CA 1
ATOM 5867 C C . PRO B 1 248 ? 5.477 26.375 20.016 1 84.31 248 PRO B C 1
ATOM 5869 O O . PRO B 1 248 ? 5.043 25.859 21.047 1 84.31 248 PRO B O 1
ATOM 5872 N N . VAL B 1 249 ? 4.699 26.547 19 1 87.81 249 VAL B N 1
ATOM 5873 C CA . VAL B 1 249 ? 3.285 26.188 19.094 1 87.81 249 VAL B CA 1
ATOM 5874 C C . VAL B 1 249 ? 3.037 24.844 18.422 1 87.81 249 VAL B C 1
ATOM 5876 O O . VAL B 1 249 ? 1.887 24.453 18.203 1 87.81 249 VAL B O 1
ATOM 5879 N N . TRP B 1 250 ? 4.094 24.234 18.031 1 89.69 250 TRP B N 1
ATOM 5880 C CA . TRP B 1 250 ? 3.947 22.906 17.422 1 89.69 250 TRP B CA 1
ATOM 5881 C C . TRP B 1 250 ? 3.557 21.875 18.453 1 89.69 250 TRP B C 1
ATOM 5883 O O . TRP B 1 250 ? 4.066 21.875 19.578 1 89.69 250 TRP B O 1
ATOM 5893 N N . ARG B 1 251 ? 2.635 21.016 18.094 1 85.75 251 ARG B N 1
ATOM 5894 C CA . ARG B 1 251 ? 2.287 19.812 18.859 1 85.75 251 ARG B CA 1
ATOM 5895 C C . ARG B 1 251 ? 2.168 18.594 17.953 1 85.75 251 ARG B C 1
ATOM 5897 O O . ARG B 1 251 ? 1.832 18.719 16.781 1 85.75 251 ARG B O 1
ATOM 5904 N N . PRO B 1 252 ? 2.52 17.453 18.531 1 84.44 252 PRO B N 1
ATOM 5905 C CA . PRO B 1 252 ? 2.285 16.25 17.719 1 84.44 252 PRO B CA 1
ATOM 5906 C C . PRO B 1 252 ? 0.859 16.172 17.188 1 84.44 252 PRO B C 1
ATOM 5908 O O . PRO B 1 252 ? -0.09 16.531 17.891 1 84.44 252 PRO B O 1
ATOM 5911 N N . HIS B 1 253 ? 0.756 15.891 16.031 1 89.81 253 HIS B N 1
ATOM 5912 C CA . HIS B 1 253 ? -0.55 15.82 15.383 1 89.81 253 HIS B CA 1
ATOM 5913 C C . HIS B 1 253 ? -0.674 14.57 14.516 1 89.81 253 HIS B C 1
ATOM 5915 O O . HIS B 1 253 ? 0.314 13.875 14.281 1 89.81 253 HIS B O 1
ATOM 5921 N N . LEU B 1 254 ? -1.872 14.32 13.945 1 89.06 254 LEU B N 1
ATOM 5922 C CA . LEU B 1 254 ? -2.197 13.062 13.289 1 89.06 254 LEU B CA 1
ATOM 5923 C C . LEU B 1 254 ? -1.899 13.141 11.797 1 89.06 254 LEU B C 1
ATOM 5925 O O . LEU B 1 254 ? -2 12.133 11.086 1 89.06 254 LEU B O 1
ATOM 5929 N N . PHE B 1 255 ? -1.522 14.305 11.273 1 92.88 255 PHE B N 1
ATOM 5930 C CA . PHE B 1 255 ? -1.297 14.516 9.844 1 92.88 255 PHE B CA 1
ATOM 5931 C C . PHE B 1 255 ? 0.15 14.211 9.477 1 92.88 255 PHE B C 1
ATOM 5933 O O . PHE B 1 255 ? 1.001 15.102 9.5 1 92.88 255 PHE B O 1
ATOM 5940 N N . GLN B 1 256 ? 0.316 13.016 9.008 1 84.88 256 GLN B N 1
ATOM 5941 C CA . GLN B 1 256 ? 1.678 12.664 8.617 1 84.88 256 GLN B CA 1
ATOM 5942 C C . GLN B 1 256 ? 2.088 13.391 7.34 1 84.88 256 GLN B C 1
ATOM 5944 O O . GLN B 1 256 ? 1.375 13.336 6.336 1 84.88 256 GLN B O 1
ATOM 5949 N N . GLY B 1 257 ? 3.086 14.109 7.344 1 86.75 257 GLY B N 1
ATOM 5950 C CA . GLY B 1 257 ? 3.605 14.836 6.199 1 86.75 257 GLY B CA 1
ATOM 5951 C C . GLY B 1 257 ? 3.346 16.328 6.27 1 86.75 257 GLY B C 1
ATOM 5952 O O . GLY B 1 257 ? 3.891 17.109 5.477 1 86.75 257 GLY B O 1
ATOM 5953 N N . TRP B 1 258 ? 2.467 16.656 7.219 1 91.19 258 TRP B N 1
ATOM 5954 C CA . TRP B 1 258 ? 2.184 18.078 7.406 1 91.19 258 TRP B CA 1
ATOM 5955 C C . TRP B 1 258 ? 3.074 18.672 8.492 1 91.19 258 TRP B C 1
ATOM 5957 O O . TRP B 1 258 ? 3.498 17.953 9.414 1 91.19 258 TRP B O 1
ATOM 5967 N N . ALA B 1 259 ? 3.254 19.922 8.406 1 90.19 259 ALA B N 1
ATOM 5968 C CA . ALA B 1 259 ? 3.689 20.766 9.516 1 90.19 259 ALA B CA 1
ATOM 5969 C C . ALA B 1 259 ? 4.75 20.062 10.359 1 90.19 259 ALA B C 1
ATOM 5971 O O . ALA B 1 259 ? 4.492 19.688 11.5 1 90.19 259 ALA B O 1
ATOM 5972 N N . ALA B 1 260 ? 5.863 19.984 9.82 1 88.25 260 ALA B N 1
ATOM 5973 C CA . ALA B 1 260 ? 6.98 19.578 10.672 1 88.25 260 ALA B CA 1
ATOM 5974 C C . ALA B 1 260 ? 7.148 20.531 11.852 1 88.25 260 ALA B C 1
ATOM 5976 O O . ALA B 1 260 ? 6.43 21.516 11.961 1 88.25 260 ALA B O 1
ATOM 5977 N N . ASP B 1 261 ? 8.039 20.297 12.789 1 88.06 261 ASP B N 1
ATOM 5978 C CA . ASP B 1 261 ? 8.125 21.109 14 1 88.06 261 ASP B CA 1
ATOM 5979 C C . ASP B 1 261 ? 8.805 22.453 13.727 1 88.06 261 ASP B C 1
ATOM 5981 O O . ASP B 1 261 ? 9.352 23.078 14.641 1 88.06 261 ASP B O 1
ATOM 5985 N N . PHE B 1 262 ? 8.789 22.922 12.484 1 89.25 262 PHE B N 1
ATOM 5986 C CA . PHE B 1 262 ? 9.258 24.219 12.008 1 89.25 262 PHE B CA 1
ATOM 5987 C C . PHE B 1 262 ? 8.5 24.641 10.75 1 89.25 262 PHE B C 1
ATOM 5989 O O . PHE B 1 262 ? 7.824 23.828 10.125 1 89.25 262 PHE B O 1
ATOM 5996 N N . ILE B 1 263 ? 8.578 25.906 10.398 1 93.38 263 ILE B N 1
ATOM 5997 C CA . ILE B 1 263 ? 8.062 26.391 9.117 1 93.38 263 ILE B CA 1
ATOM 5998 C C . ILE B 1 263 ? 9.125 26.25 8.039 1 93.38 263 ILE B C 1
ATOM 6000 O O . ILE B 1 263 ? 10.148 26.938 8.078 1 93.38 263 ILE B O 1
ATOM 6004 N N . PRO B 1 264 ? 8.898 25.391 7.02 1 93.75 264 PRO B N 1
ATOM 6005 C CA . PRO B 1 264 ? 9.891 25.25 5.949 1 93.75 264 PRO B CA 1
ATOM 6006 C C . PRO B 1 264 ? 10.164 26.562 5.215 1 93.75 264 PRO B C 1
ATOM 6008 O O . PRO B 1 264 ? 9.258 27.391 5.074 1 93.75 264 PRO B O 1
ATOM 6011 N N . LYS B 1 265 ? 11.383 26.688 4.738 1 93.19 265 LYS B N 1
ATOM 6012 C CA . LYS B 1 265 ? 11.766 27.891 4.012 1 93.19 265 LYS B CA 1
ATOM 6013 C C . LYS B 1 265 ? 10.844 28.141 2.824 1 93.19 265 LYS B C 1
ATOM 6015 O O . LYS B 1 265 ? 10.484 29.281 2.535 1 93.19 265 LYS B O 1
ATOM 6020 N N . LEU B 1 266 ? 10.469 27.094 2.133 1 96.31 266 LEU B N 1
ATOM 6021 C CA . LEU B 1 266 ? 9.594 27.219 0.97 1 96.31 266 LEU B CA 1
ATOM 6022 C C . LEU B 1 266 ? 8.219 27.734 1.377 1 96.31 266 LEU B C 1
ATOM 6024 O O . LEU B 1 266 ? 7.574 28.469 0.615 1 96.31 266 LEU B O 1
ATOM 6028 N N . VAL B 1 267 ? 7.766 27.375 2.553 1 96.69 267 VAL B N 1
ATOM 6029 C CA . VAL B 1 267 ? 6.488 27.859 3.061 1 96.69 267 VAL B CA 1
ATOM 6030 C C . VAL B 1 267 ? 6.605 29.344 3.428 1 96.69 267 VAL B C 1
ATOM 6032 O O . VAL B 1 267 ? 5.695 30.125 3.166 1 96.69 267 VAL B O 1
ATOM 6035 N N . ASN B 1 268 ? 7.734 29.641 4.051 1 94.62 268 ASN B N 1
ATOM 6036 C CA . ASN B 1 268 ? 7.992 31.047 4.34 1 94.62 268 ASN B CA 1
ATOM 6037 C C . ASN B 1 268 ? 7.988 31.891 3.066 1 94.62 268 ASN B C 1
ATOM 6039 O O . ASN B 1 268 ? 7.426 33 3.045 1 94.62 268 ASN B O 1
ATOM 6043 N N . GLN B 1 269 ? 8.594 31.391 2.057 1 95.81 269 GLN B N 1
ATOM 6044 C CA . GLN B 1 269 ? 8.609 32.062 0.769 1 95.81 269 GLN B CA 1
ATOM 6045 C C . GLN B 1 269 ? 7.199 32.219 0.201 1 95.81 269 GLN B C 1
ATOM 6047 O O . GLN B 1 269 ? 6.852 33.25 -0.379 1 95.81 269 GLN B O 1
ATOM 6052 N N . ALA B 1 270 ? 6.453 31.172 0.355 1 97.75 270 ALA B N 1
ATOM 6053 C CA . ALA B 1 270 ? 5.062 31.203 -0.094 1 97.75 270 ALA B CA 1
ATOM 6054 C C . ALA B 1 270 ? 4.289 32.312 0.61 1 97.75 270 ALA B C 1
ATOM 6056 O O . ALA B 1 270 ? 3.475 33 -0.011 1 97.75 270 ALA B O 1
ATOM 6057 N N . SER B 1 271 ? 4.516 32.469 1.883 1 96.56 271 SER B N 1
ATOM 6058 C CA . SER B 1 271 ? 3.873 33.5 2.668 1 96.56 271 SER B CA 1
ATOM 6059 C C . SER B 1 271 ? 4.312 34.875 2.207 1 96.56 271 SER B C 1
ATOM 6061 O O . SER B 1 271 ? 3.482 35.781 2.008 1 96.56 271 SER B O 1
ATOM 6063 N N . GLU B 1 272 ? 5.578 35.031 2.025 1 95.44 272 GLU B N 1
ATOM 6064 C CA . GLU B 1 272 ? 6.145 36.344 1.646 1 95.44 272 GLU B CA 1
ATOM 6065 C C . GLU B 1 272 ? 5.691 36.75 0.248 1 95.44 272 GLU B C 1
ATOM 6067 O O . GLU B 1 272 ? 5.457 37.938 -0.011 1 95.44 272 GLU B O 1
ATOM 6072 N N . SER B 1 273 ? 5.586 35.781 -0.585 1 97.12 273 SER B N 1
ATOM 6073 C CA . SER B 1 273 ? 5.195 36.062 -1.963 1 97.12 273 SER B CA 1
ATOM 6074 C C . SER B 1 273 ? 3.678 36.094 -2.111 1 97.12 273 SER B C 1
ATOM 6076 O O . SER B 1 273 ? 3.16 36.344 -3.203 1 97.12 273 SER B O 1
ATOM 6078 N N . LYS B 1 274 ? 2.957 35.812 -1.096 1 97.38 274 LYS B N 1
ATOM 6079 C CA . LYS B 1 274 ? 1.5 35.875 -1.03 1 97.38 274 LYS B CA 1
ATOM 6080 C C . LYS B 1 274 ? 0.864 35 -2.09 1 97.38 274 LYS B C 1
ATOM 6082 O O . LYS B 1 274 ? -0.021 35.438 -2.828 1 97.38 274 LYS B O 1
ATOM 6087 N N . VAL B 1 275 ? 1.407 33.781 -2.174 1 97.81 275 VAL B N 1
ATOM 6088 C CA . VAL B 1 275 ? 0.904 32.875 -3.215 1 97.81 275 VAL B CA 1
ATOM 6089 C C . VAL B 1 275 ? -0.321 32.125 -2.699 1 97.81 275 VAL B C 1
ATOM 6091 O O . VAL B 1 275 ? -0.966 31.391 -3.451 1 97.81 275 VAL B O 1
ATOM 6094 N N . TYR B 1 276 ? -0.65 32.219 -1.46 1 98.31 276 TYR B N 1
ATOM 6095 C CA . TYR B 1 276 ? -1.908 31.719 -0.914 1 98.31 276 TYR B CA 1
ATOM 6096 C C . TYR B 1 276 ? -2.682 32.844 -0.225 1 98.31 276 TYR B C 1
ATOM 6098 O O . TYR B 1 276 ? -2.109 33.875 0.127 1 98.31 276 TYR B O 1
ATOM 6106 N N . ASP B 1 277 ? -4.004 32.594 -0.011 1 98.38 277 ASP B N 1
ATOM 6107 C CA . ASP B 1 277 ? -4.895 33.656 0.407 1 98.38 277 ASP B CA 1
ATOM 6108 C C . ASP B 1 277 ? -5.387 33.438 1.837 1 98.38 277 ASP B C 1
ATOM 6110 O O . ASP B 1 277 ? -5.66 34.406 2.557 1 98.38 277 ASP B O 1
ATOM 6114 N N . LYS B 1 278 ? -5.605 32.219 2.225 1 98 278 LYS B N 1
ATOM 6115 C CA . LYS B 1 278 ? -6.188 31.891 3.523 1 98 278 LYS B CA 1
ATOM 6116 C C . LYS B 1 278 ? -5.465 30.719 4.164 1 98 278 LYS B C 1
ATOM 6118 O O . LYS B 1 278 ? -4.992 29.812 3.467 1 98 278 LYS B O 1
ATOM 6123 N N . VAL B 1 279 ? -5.375 30.719 5.445 1 97.94 279 VAL B N 1
ATOM 6124 C CA . VAL B 1 279 ? -4.906 29.578 6.227 1 97.94 279 VAL B CA 1
ATOM 6125 C C . VAL B 1 279 ? -6.082 28.938 6.961 1 97.94 279 VAL B C 1
ATOM 6127 O O . VAL B 1 279 ? -6.867 29.625 7.609 1 97.94 279 VAL B O 1
ATOM 6130 N N . VAL B 1 280 ? -6.25 27.656 6.816 1 97.94 280 VAL B N 1
ATOM 6131 C CA . VAL B 1 280 ? -7.371 26.938 7.406 1 97.94 280 VAL B CA 1
ATOM 6132 C C . VAL B 1 280 ? -6.844 25.844 8.336 1 97.94 280 VAL B C 1
ATOM 6134 O O . VAL B 1 280 ? -5.73 25.344 8.156 1 97.94 280 VAL B O 1
ATOM 6137 N N . HIS B 1 281 ? -7.664 25.453 9.359 1 97.56 281 HIS B N 1
ATOM 6138 C CA . HIS B 1 281 ? -7.148 24.609 10.43 1 97.56 281 HIS B CA 1
ATOM 6139 C C . HIS B 1 281 ? -8.062 23.406 10.672 1 97.56 281 HIS B C 1
ATOM 6141 O O . HIS B 1 281 ? -8.828 23.391 11.641 1 97.56 281 HIS B O 1
ATOM 6147 N N . PRO B 1 282 ? -7.91 22.391 9.891 1 97.12 282 PRO B N 1
ATOM 6148 C CA . PRO B 1 282 ? -8.711 21.188 10.141 1 97.12 282 PRO B CA 1
ATOM 6149 C C . PRO B 1 282 ? -8.242 20.422 11.375 1 97.12 282 PRO B C 1
ATOM 6151 O O . PRO B 1 282 ? -7.062 20.453 11.727 1 97.12 282 PRO B O 1
ATOM 6154 N N . SER B 1 283 ? -9.195 19.672 11.961 1 93.81 283 SER B N 1
ATOM 6155 C CA . SER B 1 283 ? -8.883 18.812 13.094 1 93.81 283 SER B CA 1
ATOM 6156 C C . SER B 1 283 ? -8.484 17.406 12.625 1 93.81 283 SER B C 1
ATOM 6158 O O . SER B 1 283 ? -9.023 16.906 11.641 1 93.81 283 SER B O 1
ATOM 6160 N N . GLY B 1 284 ? -7.594 16.812 13.438 1 93.88 284 GLY B N 1
ATOM 6161 C CA . GLY B 1 284 ? -7.16 15.461 13.125 1 93.88 284 GLY B CA 1
ATOM 6162 C C . GLY B 1 284 ? -8.289 14.445 13.172 1 93.88 284 GLY B C 1
ATOM 6163 O O . GLY B 1 284 ? -8.391 13.578 12.305 1 93.88 284 GLY B O 1
ATOM 6164 N N . VAL B 1 285 ? -9.125 14.578 14.148 1 92.19 285 VAL B N 1
ATOM 6165 C CA . VAL B 1 285 ? -10.227 13.633 14.344 1 92.19 285 VAL B CA 1
ATOM 6166 C C . VAL B 1 285 ? -11.195 13.727 13.172 1 92.19 285 VAL B C 1
ATOM 6168 O O . VAL B 1 285 ? -11.617 12.703 12.625 1 92.19 285 VAL B O 1
ATOM 6171 N N . GLU B 1 286 ? -11.5 14.938 12.773 1 95.81 286 GLU B N 1
ATOM 6172 C CA . GLU B 1 286 ? -12.398 15.125 11.633 1 95.81 286 GLU B CA 1
ATOM 6173 C C . GLU B 1 286 ? -11.766 14.602 10.344 1 95.81 286 GLU B C 1
ATOM 6175 O O . GLU B 1 286 ? -12.461 14.047 9.492 1 95.81 286 GLU B O 1
ATOM 6180 N N . ALA B 1 287 ? -10.516 14.805 10.25 1 97.44 287 ALA B N 1
ATOM 6181 C CA . ALA B 1 287 ? -9.797 14.367 9.055 1 97.44 287 ALA B CA 1
ATOM 6182 C C . ALA B 1 287 ? -9.875 12.852 8.891 1 97.44 287 ALA B C 1
ATOM 6184 O O . ALA B 1 287 ? -10.039 12.352 7.773 1 97.44 287 ALA B O 1
ATOM 6185 N N . MET B 1 288 ? -9.781 12.094 9.977 1 96.5 288 MET B N 1
ATOM 6186 C CA . MET B 1 288 ? -9.867 10.633 9.922 1 96.5 288 MET B CA 1
ATOM 6187 C C . MET B 1 288 ? -11.25 10.188 9.453 1 96.5 288 MET B C 1
ATOM 6189 O O . MET B 1 288 ? -11.367 9.273 8.633 1 96.5 288 MET B O 1
ATOM 6193 N N . ALA B 1 289 ? -12.234 10.867 9.992 1 97.19 289 ALA B N 1
ATOM 6194 C CA . ALA B 1 289 ? -13.602 10.555 9.586 1 97.19 289 ALA B CA 1
ATOM 6195 C C . ALA B 1 289 ? -13.812 10.844 8.102 1 97.19 289 ALA B C 1
ATOM 6197 O O . ALA B 1 289 ? -14.469 10.07 7.398 1 97.19 289 ALA B O 1
ATOM 6198 N N . THR B 1 290 ? -13.258 11.945 7.66 1 98.44 290 THR B N 1
ATOM 6199 C CA . THR B 1 290 ? -13.375 12.336 6.258 1 98.44 290 THR B CA 1
ATOM 6200 C C . THR B 1 290 ? -12.711 11.297 5.355 1 98.44 290 THR B C 1
ATOM 6202 O O . THR B 1 290 ? -13.234 10.977 4.285 1 98.44 290 THR B O 1
ATOM 6205 N N . CYS B 1 291 ? -11.555 10.781 5.762 1 98.25 291 CYS B N 1
ATOM 6206 C CA . CYS B 1 291 ? -10.891 9.727 5 1 98.25 291 CYS B CA 1
ATOM 6207 C C . CYS B 1 291 ? -11.805 8.516 4.832 1 98.25 291 CYS B C 1
ATOM 6209 O O . CYS B 1 291 ? -11.922 7.969 3.734 1 98.25 291 CYS B O 1
ATOM 6211 N N . ARG B 1 292 ? -12.445 8.109 5.887 1 97.38 292 ARG B N 1
ATOM 6212 C CA . ARG B 1 292 ? -13.32 6.945 5.855 1 97.38 292 ARG B CA 1
ATOM 6213 C C . ARG B 1 292 ? -14.516 7.18 4.941 1 97.38 292 ARG B C 1
ATOM 6215 O O . ARG B 1 292 ? -14.883 6.309 4.152 1 97.38 292 ARG B O 1
ATOM 6222 N N . GLU B 1 293 ? -15.078 8.367 5.051 1 98.06 293 GLU B N 1
ATOM 6223 C CA . GLU B 1 293 ? -16.219 8.695 4.199 1 98.06 293 GLU B CA 1
ATOM 6224 C C . GLU B 1 293 ? -15.812 8.727 2.727 1 98.06 293 GLU B C 1
ATOM 6226 O O . GLU B 1 293 ? -16.562 8.258 1.863 1 98.06 293 GLU B O 1
ATOM 6231 N N . LEU B 1 294 ? -14.648 9.305 2.463 1 98.69 294 LEU B N 1
ATOM 6232 C CA . LEU B 1 294 ? -14.141 9.383 1.097 1 98.69 294 LEU B CA 1
ATOM 6233 C C . LEU B 1 294 ? -14 7.992 0.488 1 98.69 294 LEU B C 1
ATOM 6235 O O . LEU B 1 294 ? -14.336 7.785 -0.681 1 98.69 294 LEU B O 1
ATOM 6239 N N . ALA B 1 295 ? -13.547 7.031 1.253 1 98.31 295 ALA B N 1
ATOM 6240 C CA . ALA B 1 295 ? -13.391 5.648 0.803 1 98.31 295 ALA B CA 1
ATOM 6241 C C . ALA B 1 295 ? -14.75 4.988 0.593 1 98.31 295 ALA B C 1
ATOM 6243 O O . ALA B 1 295 ? -14.992 4.363 -0.443 1 98.31 295 ALA B O 1
ATOM 6244 N N . ARG B 1 296 ? -15.664 5.18 1.5 1 97.69 296 ARG B N 1
ATOM 6245 C CA . ARG B 1 296 ? -16.922 4.434 1.53 1 97.69 296 ARG B CA 1
ATOM 6246 C C . ARG B 1 296 ? -17.938 5.023 0.55 1 97.69 296 ARG B C 1
ATOM 6248 O O . ARG B 1 296 ? -18.797 4.312 0.045 1 97.69 296 ARG B O 1
ATOM 6255 N N . LYS B 1 297 ? -17.75 6.32 0.268 1 97.81 297 LYS B N 1
ATOM 6256 C CA . LYS B 1 297 ? -18.766 6.969 -0.556 1 97.81 297 LYS B CA 1
ATOM 6257 C C . LYS B 1 297 ? -18.266 7.188 -1.979 1 97.81 297 LYS B C 1
ATOM 6259 O O . LYS B 1 297 ? -19.062 7.238 -2.924 1 97.81 297 LYS B O 1
ATOM 6264 N N . GLU B 1 298 ? -16.953 7.391 -2.141 1 98.38 298 GLU B N 1
ATOM 6265 C CA . GLU B 1 298 ? -16.422 7.758 -3.449 1 98.38 298 GLU B CA 1
ATOM 6266 C C . GLU B 1 298 ? -15.445 6.703 -3.963 1 98.38 298 GLU B C 1
ATOM 6268 O O . GLU B 1 298 ? -15.031 6.746 -5.121 1 98.38 298 GLU B O 1
ATOM 6273 N N . GLY B 1 299 ? -15.047 5.668 -3.127 1 98.12 299 GLY B N 1
ATOM 6274 C CA . GLY B 1 299 ? -14.086 4.648 -3.516 1 98.12 299 GLY B CA 1
ATOM 6275 C C . GLY B 1 299 ? -12.656 5.16 -3.564 1 98.12 299 GLY B C 1
ATOM 6276 O O . GLY B 1 299 ? -11.805 4.562 -4.219 1 98.12 299 GLY B O 1
ATOM 6277 N N . ILE B 1 300 ? -12.406 6.297 -2.938 1 98.31 300 ILE B N 1
ATOM 6278 C CA . ILE B 1 300 ? -11.078 6.902 -2.971 1 98.31 300 ILE B CA 1
ATOM 6279 C C . ILE B 1 300 ? -10.398 6.727 -1.615 1 98.31 300 ILE B C 1
ATOM 6281 O O . ILE B 1 300 ? -10.953 7.098 -0.581 1 98.31 300 ILE B O 1
ATOM 6285 N N . PHE B 1 301 ? -9.25 6.137 -1.594 1 96.31 301 PHE B N 1
ATOM 6286 C CA . PHE B 1 301 ? -8.5 5.832 -0.382 1 96.31 301 PHE B CA 1
ATOM 6287 C C . PHE B 1 301 ? -7.367 6.828 -0.181 1 96.31 301 PHE B C 1
ATOM 6289 O O . PHE B 1 301 ? -6.359 6.781 -0.89 1 96.31 301 PHE B O 1
ATOM 6296 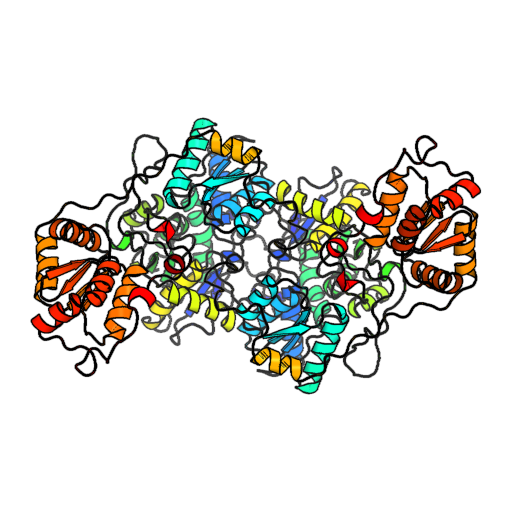N N . SER B 1 302 ? -7.492 7.676 0.796 1 97.62 302 SER B N 1
ATOM 6297 C CA . SER B 1 302 ? -6.531 8.75 1.035 1 97.62 302 SER B CA 1
ATOM 6298 C C . SER B 1 302 ? -5.855 8.594 2.393 1 97.62 302 SER B C 1
ATOM 6300 O O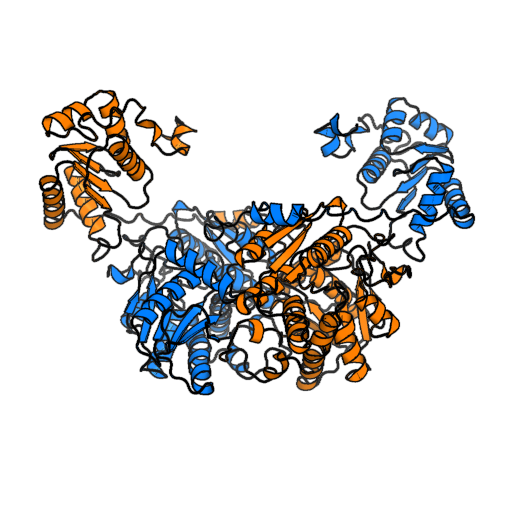 . SER B 1 302 ? -6.43 8.008 3.314 1 97.62 302 SER B O 1
ATOM 6302 N N . GLY B 1 303 ? -4.602 9.094 2.494 1 96.06 303 GLY B N 1
ATOM 6303 C CA . GLY B 1 303 ? -3.959 9.25 3.787 1 96.06 303 GLY B CA 1
ATOM 6304 C C . GLY B 1 303 ? -4.547 10.375 4.613 1 96.06 303 GLY B C 1
ATOM 6305 O O . GLY B 1 303 ? -5.492 11.047 4.184 1 96.06 303 GLY B O 1
ATOM 6306 N N . THR B 1 304 ? -3.902 10.633 5.754 1 96.06 304 THR B N 1
ATOM 6307 C CA . THR B 1 304 ? -4.465 11.562 6.73 1 96.06 304 THR B CA 1
ATOM 6308 C C . THR B 1 304 ? -4.359 13 6.242 1 96.06 304 THR B C 1
ATOM 6310 O O . THR B 1 304 ? -5.254 13.812 6.492 1 96.06 304 THR B O 1
ATOM 6313 N N . SER B 1 305 ? -3.299 13.281 5.523 1 96.88 305 SER B N 1
ATOM 6314 C CA . SER B 1 305 ? -3.137 14.625 4.98 1 96.88 305 SER B CA 1
ATOM 6315 C C . SER B 1 305 ? -4.262 14.969 4.012 1 96.88 305 SER B C 1
ATOM 6317 O O . SER B 1 305 ? -4.809 16.062 4.051 1 96.88 305 SER B O 1
ATOM 6319 N N . GLY B 1 306 ? -4.57 14.008 3.156 1 98.38 306 GLY B N 1
ATOM 6320 C CA . GLY B 1 306 ? -5.684 14.219 2.242 1 98.38 306 GLY B CA 1
ATOM 6321 C C . GLY B 1 306 ? -7.012 14.391 2.949 1 98.38 306 GLY B C 1
ATOM 6322 O O . GLY B 1 306 ? -7.84 15.211 2.535 1 98.38 306 GLY B O 1
ATOM 6323 N N . GLY B 1 307 ? -7.188 13.625 4.051 1 98.38 307 GLY B N 1
ATOM 6324 C CA . GLY B 1 307 ? -8.383 13.797 4.863 1 98.38 307 GLY B CA 1
ATOM 6325 C C . GLY B 1 307 ? -8.508 15.203 5.434 1 98.38 307 GLY B C 1
ATOM 6326 O O . GLY B 1 307 ? -9.609 15.75 5.488 1 98.38 307 GLY B O 1
ATOM 6327 N N . GLY B 1 308 ? -7.406 15.75 5.898 1 98.62 308 GLY B N 1
ATOM 6328 C CA . GLY B 1 308 ? -7.414 17.109 6.426 1 98.62 308 GLY B CA 1
ATOM 6329 C C . GLY B 1 308 ? -7.75 18.156 5.375 1 98.62 308 GLY B C 1
ATOM 6330 O O . GLY B 1 308 ? -8.57 19.031 5.613 1 98.62 308 GLY B O 1
ATOM 6331 N N . ILE B 1 309 ? -7.168 18.062 4.207 1 98.81 309 ILE B N 1
ATOM 6332 C CA . ILE B 1 309 ? -7.391 19 3.113 1 98.81 309 ILE B CA 1
ATOM 6333 C C . ILE B 1 309 ? -8.844 18.938 2.664 1 98.81 309 ILE B C 1
ATOM 6335 O O . ILE B 1 309 ? -9.484 19.969 2.465 1 98.81 309 ILE B O 1
ATOM 6339 N N . LEU B 1 310 ? -9.328 17.719 2.553 1 98.88 310 LEU B N 1
ATOM 6340 C CA . LEU B 1 310 ? -10.711 17.547 2.104 1 98.88 310 LEU B CA 1
ATOM 6341 C C . LEU B 1 310 ? -11.688 18.062 3.154 1 98.88 310 LEU B C 1
ATOM 6343 O O . LEU B 1 310 ? -12.727 18.625 2.814 1 98.88 310 LEU B O 1
ATOM 6347 N N . THR B 1 311 ? -11.359 17.828 4.438 1 98.69 311 THR B N 1
ATOM 6348 C CA . THR B 1 311 ? -12.188 18.391 5.496 1 98.69 311 THR B CA 1
ATOM 6349 C C . THR B 1 311 ? -12.312 19.906 5.34 1 98.69 311 THR B C 1
ATOM 6351 O O . THR B 1 311 ? -13.414 20.453 5.422 1 98.69 311 THR B O 1
ATOM 6354 N N . ALA B 1 312 ? -11.227 20.547 5.125 1 98.75 312 ALA B N 1
ATOM 6355 C CA . ALA B 1 312 ? -11.227 21.984 4.918 1 98.75 312 ALA B CA 1
ATOM 6356 C C . ALA B 1 312 ? -12.055 22.359 3.693 1 98.75 312 ALA B C 1
ATOM 6358 O O . ALA B 1 312 ? -12.844 23.312 3.736 1 98.75 312 ALA B O 1
ATOM 6359 N N . ALA B 1 313 ? -11.906 21.656 2.611 1 98.88 313 ALA B N 1
ATOM 6360 C CA . ALA B 1 313 ? -12.633 21.922 1.37 1 98.88 313 ALA B CA 1
ATOM 6361 C C . ALA B 1 313 ? -14.133 21.766 1.564 1 98.88 313 ALA B C 1
ATOM 6363 O O . ALA B 1 313 ? -14.922 22.562 1.064 1 98.88 313 ALA B O 1
ATOM 6364 N N . LEU B 1 314 ? -14.508 20.688 2.254 1 98.75 314 LEU B N 1
ATOM 6365 C CA . LEU B 1 314 ? -15.922 20.422 2.48 1 98.75 314 LEU B CA 1
ATOM 6366 C C . LEU B 1 314 ? -16.547 21.5 3.375 1 98.75 314 LEU B C 1
ATOM 6368 O O . LEU B 1 314 ? -17.688 21.906 3.16 1 98.75 314 LEU B O 1
ATOM 6372 N N . ASN B 1 315 ? -15.812 21.906 4.414 1 98.31 315 ASN B N 1
ATOM 6373 C CA . ASN B 1 315 ? -16.297 22.984 5.254 1 98.31 315 ASN B CA 1
ATOM 6374 C C . ASN B 1 315 ? -16.438 24.281 4.461 1 98.31 315 ASN B C 1
ATOM 6376 O O . ASN B 1 315 ? -17.406 25.031 4.652 1 98.31 315 ASN B O 1
ATOM 6380 N N . LEU B 1 316 ? -15.508 24.578 3.602 1 98.5 316 LEU B N 1
ATOM 6381 C CA . LEU B 1 316 ? -15.578 25.734 2.713 1 98.5 316 LEU B CA 1
ATOM 6382 C C . LEU B 1 316 ? -16.797 25.641 1.807 1 98.5 316 LEU B C 1
ATOM 6384 O O . LEU B 1 316 ? -17.484 26.656 1.581 1 98.5 316 LEU B O 1
ATOM 6388 N N . ALA B 1 317 ? -17.078 24.484 1.277 1 98.62 317 ALA B N 1
ATOM 6389 C CA . ALA B 1 317 ? -18.172 24.266 0.353 1 98.62 317 ALA B CA 1
ATOM 6390 C C . ALA B 1 317 ? -19.516 24.672 0.981 1 98.62 317 ALA B C 1
ATOM 6392 O O . ALA B 1 317 ? -20.406 25.156 0.292 1 98.62 317 ALA B O 1
ATOM 6393 N N . LYS B 1 318 ? -19.641 24.484 2.289 1 97.75 318 LYS B N 1
ATOM 6394 C CA . LYS B 1 318 ? -20.875 24.828 3 1 97.75 318 LYS B CA 1
ATOM 6395 C C . LYS B 1 318 ? -21.172 26.312 2.883 1 97.75 318 LYS B C 1
ATOM 6397 O O . LYS B 1 318 ? -22.344 26.734 2.924 1 97.75 318 LYS B O 1
ATOM 6402 N N . GLU B 1 319 ? -20.156 27.062 2.711 1 97.06 319 GLU B N 1
ATOM 6403 C CA . GLU B 1 319 ? -20.297 28.516 2.744 1 97.06 319 GLU B CA 1
ATOM 6404 C C . GLU B 1 319 ? -20.328 29.094 1.334 1 97.06 319 GLU B C 1
ATOM 6406 O O . GLU B 1 319 ? -20.578 30.297 1.158 1 97.06 319 GLU B O 1
ATOM 6411 N N . CYS B 1 320 ? -20.125 28.312 0.336 1 97.5 320 CYS B N 1
ATOM 6412 C CA . CYS B 1 320 ? -20 28.781 -1.036 1 97.5 320 CYS B CA 1
ATOM 6413 C C . CYS B 1 320 ? -21.359 28.828 -1.725 1 97.5 320 CYS B C 1
ATOM 6415 O O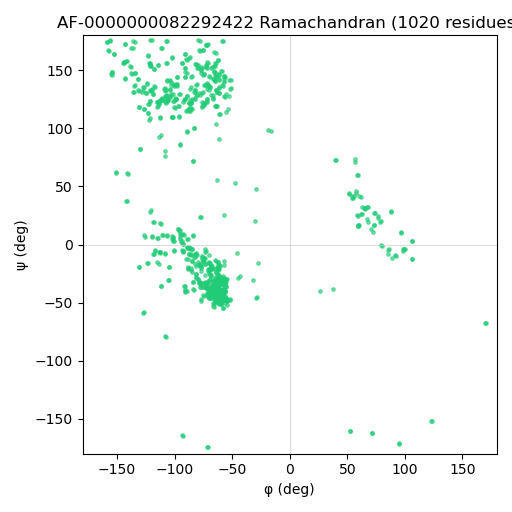 . CYS B 1 320 ? -22.328 28.203 -1.258 1 97.5 320 CYS B O 1
ATOM 6417 N N . SER B 1 321 ? -21.422 29.641 -2.781 1 96.75 321 SER B N 1
ATOM 6418 C CA . SER B 1 321 ? -22.641 29.734 -3.586 1 96.75 321 SER B CA 1
ATOM 6419 C C . SER B 1 321 ? -22.656 28.656 -4.672 1 96.75 321 SER B C 1
ATOM 6421 O O . SER B 1 321 ? -21.609 28.125 -5.043 1 96.75 321 SER B O 1
ATOM 6423 N N . SER B 1 322 ? -23.859 28.406 -5.188 1 96.5 322 SER B N 1
ATOM 6424 C CA . SER B 1 322 ? -24.016 27.469 -6.305 1 96.5 322 SER B CA 1
ATOM 6425 C C . SER B 1 322 ? -23.156 27.906 -7.496 1 96.5 322 SER B C 1
ATOM 6427 O O . SER B 1 322 ? -23.031 29.094 -7.781 1 96.5 322 SER B O 1
ATOM 6429 N N . GLY B 1 323 ? -22.547 26.938 -8.164 1 97 323 GLY B N 1
ATOM 6430 C CA . GLY B 1 323 ? -21.703 27.219 -9.312 1 97 323 GLY B CA 1
ATOM 6431 C C . GLY B 1 323 ? -20.234 27.25 -8.977 1 97 323 GLY B C 1
ATOM 6432 O O . GLY B 1 323 ? -19.391 27.312 -9.867 1 97 323 GLY B O 1
ATOM 6433 N N . THR B 1 324 ? -19.969 27.125 -7.691 1 98.25 324 THR B N 1
ATOM 6434 C CA . THR B 1 324 ? -18.594 27.188 -7.219 1 98.25 324 THR B CA 1
ATOM 6435 C C . THR B 1 324 ? -17.891 25.844 -7.426 1 98.25 324 THR B C 1
ATOM 6437 O O . THR B 1 324 ? -18.469 24.797 -7.211 1 98.25 324 THR B O 1
ATOM 6440 N N . SER B 1 325 ? -16.594 25.906 -7.895 1 98.69 325 SER B N 1
ATOM 6441 C CA . SER B 1 325 ? -15.734 24.734 -8 1 98.69 325 SER B CA 1
ATOM 6442 C C . SER B 1 325 ? -14.578 24.797 -7.008 1 98.69 325 SER B C 1
ATOM 6444 O O . SER B 1 325 ? -13.844 25.797 -6.965 1 98.69 325 SER B O 1
ATOM 6446 N N . ILE B 1 326 ? -14.469 23.75 -6.219 1 98.88 326 ILE B N 1
ATOM 6447 C CA . ILE B 1 326 ? -13.414 23.641 -5.227 1 98.88 326 ILE B CA 1
ATOM 6448 C C . ILE B 1 326 ? -12.547 22.406 -5.535 1 98.88 326 ILE B C 1
ATOM 6450 O O . ILE B 1 326 ? -13.07 21.328 -5.789 1 98.88 326 ILE B O 1
ATOM 6454 N N . LEU B 1 327 ? -11.242 22.547 -5.582 1 98.94 327 LEU B N 1
ATOM 6455 C CA . LEU B 1 327 ? -10.312 21.453 -5.785 1 98.94 327 LEU B CA 1
ATOM 6456 C C . LEU B 1 327 ? -9.461 21.219 -4.543 1 98.94 327 LEU B C 1
ATOM 6458 O O . LEU B 1 327 ? -8.789 22.141 -4.066 1 98.94 327 LEU B O 1
ATOM 6462 N N . ALA B 1 328 ? -9.531 20.031 -3.998 1 98.94 328 ALA B N 1
ATOM 6463 C CA . ALA B 1 328 ? -8.688 19.609 -2.887 1 98.94 328 ALA B CA 1
ATOM 6464 C C . ALA B 1 328 ? -7.582 18.672 -3.365 1 98.94 328 ALA B C 1
ATOM 6466 O O . ALA B 1 328 ? -7.836 17.734 -4.129 1 98.94 328 ALA B O 1
ATOM 6467 N N . LEU B 1 329 ? -6.34 18.891 -2.941 1 98.88 329 LEU B N 1
ATOM 6468 C CA . LEU B 1 329 ? -5.227 18.031 -3.326 1 98.88 329 LEU B CA 1
ATOM 6469 C C . LEU B 1 329 ? -5.094 16.859 -2.365 1 98.88 329 LEU B C 1
ATOM 6471 O O . LEU B 1 329 ? -4.961 17.047 -1.155 1 98.88 329 LEU B O 1
ATOM 6475 N N . ILE B 1 330 ? -5.168 15.609 -2.869 1 98.75 330 ILE B N 1
ATOM 6476 C CA . ILE B 1 330 ? -4.934 14.398 -2.094 1 98.75 330 ILE B CA 1
ATOM 6477 C C . ILE B 1 330 ? -3.494 13.93 -2.285 1 98.75 330 ILE B C 1
ATOM 6479 O O . ILE B 1 330 ? -3.15 13.367 -3.326 1 98.75 330 ILE B O 1
ATOM 6483 N N . PRO B 1 331 ? -2.643 14.023 -1.254 1 98.12 331 PRO B N 1
ATOM 6484 C CA . PRO B 1 331 ? -1.202 13.867 -1.464 1 98.12 331 PRO B CA 1
ATOM 6485 C C . PRO B 1 331 ? -0.785 12.414 -1.646 1 98.12 331 PRO B C 1
ATOM 6487 O O . PRO B 1 331 ? 0.215 12.133 -2.311 1 98.12 331 PRO B O 1
ATOM 6490 N N . ASP B 1 332 ? -1.503 11.484 -0.957 1 96.94 332 ASP B N 1
ATOM 6491 C CA . ASP B 1 332 ? -1.013 10.109 -0.992 1 96.94 332 ASP B CA 1
ATOM 6492 C C . ASP B 1 332 ? -2.141 9.117 -0.724 1 96.94 332 ASP B C 1
ATOM 6494 O O . ASP B 1 332 ? -3.285 9.516 -0.491 1 96.94 332 ASP B O 1
ATOM 6498 N N . THR B 1 333 ? -1.791 7.863 -0.823 1 95.56 333 THR B N 1
ATOM 6499 C CA . THR B 1 333 ? -2.736 6.773 -0.604 1 95.56 333 THR B CA 1
ATOM 6500 C C . THR B 1 333 ? -2.895 6.488 0.886 1 95.56 333 THR B C 1
ATOM 6502 O O . THR B 1 333 ? -1.978 6.734 1.672 1 95.56 333 THR B O 1
ATOM 6505 N N . GLY B 1 334 ? -4.035 5.93 1.234 1 94.31 334 GLY B N 1
ATOM 6506 C CA . GLY B 1 334 ? -4.289 5.531 2.611 1 94.31 334 GLY B CA 1
ATOM 6507 C C . GLY B 1 334 ? -3.664 4.195 2.971 1 94.31 334 GLY B C 1
ATOM 6508 O O . GLY B 1 334 ? -3.566 3.846 4.148 1 94.31 334 GLY B O 1
ATOM 6509 N N . GLU B 1 335 ? -3.139 3.463 2.076 1 89.88 335 GLU B N 1
ATOM 6510 C CA . GLU B 1 335 ? -2.689 2.09 2.287 1 89.88 335 GLU B CA 1
ATOM 6511 C C . GLU B 1 335 ? -1.476 2.043 3.211 1 89.88 335 GLU B C 1
ATOM 6513 O O . GLU B 1 335 ? -1.227 1.028 3.865 1 89.88 335 GLU B O 1
ATOM 6518 N N . ARG B 1 336 ? -0.776 3.104 3.371 1 88.62 336 ARG B N 1
ATOM 6519 C CA . ARG B 1 336 ? 0.467 3.127 4.133 1 88.62 336 ARG B CA 1
ATOM 6520 C C . ARG B 1 336 ? 0.209 3.492 5.59 1 88.62 336 ARG B C 1
ATOM 6522 O O . ARG B 1 336 ? 1.148 3.656 6.371 1 88.62 336 ARG B O 1
ATOM 6529 N N . TYR B 1 337 ? -1.074 3.547 5.949 1 90.69 337 TYR B N 1
ATOM 6530 C CA . TYR B 1 337 ? -1.429 4.031 7.277 1 90.69 337 TYR B CA 1
ATOM 6531 C C . TYR B 1 337 ? -2.135 2.943 8.086 1 90.69 337 TYR B C 1
ATOM 6533 O O . TYR B 1 337 ? -2.826 3.236 9.062 1 90.69 337 TYR B O 1
ATOM 6541 N N . LEU B 1 338 ? -1.96 1.729 7.66 1 87.38 338 LEU B N 1
ATOM 6542 C CA . LEU B 1 338 ? -2.674 0.611 8.266 1 87.38 338 LEU B CA 1
ATOM 6543 C C . LEU B 1 338 ? -2.369 0.514 9.758 1 87.38 338 LEU B C 1
ATOM 6545 O O . LEU B 1 338 ? -3.234 0.137 10.547 1 87.38 338 LEU B O 1
ATOM 6549 N N . SER B 1 339 ? -1.197 0.87 10.148 1 83.75 339 SER B N 1
ATOM 6550 C CA . SER B 1 339 ? -0.776 0.73 11.539 1 83.75 339 SER B CA 1
ATOM 6551 C C . SER B 1 339 ? -0.975 2.031 12.312 1 83.75 339 SER B C 1
ATOM 6553 O O . SER B 1 339 ? -0.485 2.174 13.43 1 83.75 339 SER B O 1
ATOM 6555 N N . THR B 1 340 ? -1.655 2.961 11.766 1 87.12 340 THR B N 1
ATOM 6556 C CA . THR B 1 340 ? -1.866 4.27 12.375 1 87.12 340 THR B CA 1
ATOM 6557 C C . THR B 1 340 ? -3.293 4.398 12.898 1 87.12 340 THR B C 1
ATOM 6559 O O . THR B 1 340 ? -4.137 3.543 12.633 1 87.12 340 THR B O 1
ATOM 6562 N N . PRO B 1 341 ? -3.578 5.516 13.57 1 89.31 341 PRO B N 1
ATOM 6563 C CA . PRO B 1 341 ? -4.922 5.746 14.102 1 89.31 341 PRO B CA 1
ATOM 6564 C C . PRO B 1 341 ? -5.992 5.805 13.016 1 89.31 341 PRO B C 1
ATOM 6566 O O . PRO B 1 341 ? -7.18 5.66 13.305 1 89.31 341 PRO B O 1
ATOM 6569 N N . LEU B 1 342 ? -5.566 6 11.797 1 93.62 342 LEU B N 1
ATOM 6570 C CA . LEU B 1 342 ? -6.523 6.031 10.703 1 93.62 342 LEU B CA 1
ATOM 6571 C C . LEU B 1 342 ? -7.332 4.738 10.648 1 93.62 342 LEU B C 1
ATOM 6573 O O . LEU B 1 342 ? -8.508 4.746 10.266 1 93.62 342 LEU B O 1
ATOM 6577 N N . PHE B 1 343 ? -6.727 3.578 11.055 1 93.19 343 PHE B N 1
ATOM 6578 C CA . PHE B 1 343 ? -7.379 2.279 10.938 1 93.19 343 PHE B CA 1
ATOM 6579 C C . PHE B 1 343 ? -7.832 1.775 12.305 1 93.19 343 PHE B C 1
ATOM 6581 O O . PHE B 1 343 ? -8.25 0.625 12.438 1 93.19 343 PHE B O 1
ATOM 6588 N N . ASP B 1 344 ? -7.762 2.51 13.305 1 89.31 344 ASP B N 1
ATOM 6589 C CA . ASP B 1 344 ? -8.016 2.066 14.672 1 89.31 344 ASP B CA 1
ATOM 6590 C C . ASP B 1 344 ? -9.406 1.451 14.805 1 89.31 344 ASP B C 1
ATOM 6592 O O . ASP B 1 344 ? -9.602 0.49 15.555 1 89.31 344 ASP B O 1
ATOM 6596 N N . ASP B 1 345 ? -10.297 1.985 14.094 1 91.5 345 ASP B N 1
ATOM 6597 C CA . ASP B 1 345 ? -11.68 1.541 14.258 1 91.5 345 ASP B CA 1
ATOM 6598 C C . ASP B 1 345 ? -12.031 0.455 13.25 1 91.5 345 ASP B C 1
ATOM 6600 O O . ASP B 1 345 ? -13.211 0.118 13.078 1 91.5 345 ASP B O 1
ATOM 6604 N N . ILE B 1 346 ? -11.086 -0.056 12.539 1 95.62 346 ILE B N 1
ATOM 6605 C CA . ILE B 1 346 ? -11.312 -1.124 11.57 1 95.62 346 ILE B CA 1
ATOM 6606 C C . ILE B 1 346 ? -10.867 -2.459 12.164 1 95.62 346 ILE B C 1
ATOM 6608 O O . ILE B 1 346 ? -9.672 -2.721 12.297 1 95.62 346 ILE B O 1
ATOM 6612 N N . PRO B 1 347 ? -11.797 -3.334 12.484 1 93.31 347 PRO B N 1
ATOM 6613 C CA . PRO B 1 347 ? -11.438 -4.574 13.172 1 93.31 347 PRO B CA 1
ATOM 6614 C C . PRO B 1 347 ? -10.758 -5.586 12.258 1 93.31 347 PRO B C 1
ATOM 6616 O O . PRO B 1 347 ? -11.047 -5.637 11.062 1 93.31 347 PRO B O 1
ATOM 6619 N N . ALA B 1 348 ? -9.844 -6.363 12.82 1 89.69 348 ALA B N 1
ATOM 6620 C CA . ALA B 1 348 ? -9.203 -7.469 12.117 1 89.69 348 ALA B CA 1
ATOM 6621 C C . ALA B 1 348 ? -10.133 -8.68 12.039 1 89.69 348 ALA B C 1
ATOM 6623 O O . ALA B 1 348 ? -10.156 -9.391 11.031 1 89.69 348 ALA B O 1
ATOM 6624 N N . ASP B 1 349 ? -10.883 -8.875 13.117 1 93.06 349 ASP B N 1
ATOM 6625 C CA . ASP B 1 349 ? -11.773 -10.031 13.203 1 93.06 349 ASP B CA 1
ATOM 6626 C C . ASP B 1 349 ? -13.164 -9.688 12.672 1 93.06 349 ASP B C 1
ATOM 6628 O O . ASP B 1 349 ? -13.492 -8.516 12.484 1 93.06 349 ASP B O 1
ATOM 6632 N N . MET B 1 350 ? -13.969 -10.75 12.391 1 96 350 MET B N 1
ATOM 6633 C CA . MET B 1 350 ? -15.32 -10.531 11.883 1 96 350 MET B CA 1
ATOM 6634 C C . MET B 1 350 ? -16.156 -9.766 12.898 1 96 350 MET B C 1
ATOM 6636 O O . MET B 1 350 ? -16.109 -10.047 14.102 1 96 350 MET B O 1
ATOM 6640 N N . THR B 1 351 ? -16.859 -8.82 12.398 1 96.31 351 THR B N 1
ATOM 6641 C CA . THR B 1 351 ? -17.828 -8.102 13.219 1 96.31 351 THR B CA 1
ATOM 6642 C C . THR B 1 351 ? -19.047 -8.977 13.5 1 96.31 351 THR B C 1
ATOM 6644 O O . THR B 1 351 ? -19.203 -10.047 12.914 1 96.31 351 THR B O 1
ATOM 6647 N N . GLU B 1 352 ? -19.938 -8.492 14.398 1 96.81 352 GLU B N 1
ATOM 6648 C CA . GLU B 1 352 ? -21.188 -9.203 14.672 1 96.81 352 GLU B CA 1
ATOM 6649 C C . GLU B 1 352 ? -22.031 -9.359 13.406 1 96.81 352 GLU B C 1
ATOM 6651 O O . GLU B 1 352 ? -22.609 -10.422 13.172 1 96.81 352 GLU B O 1
ATOM 6656 N N . GLU B 1 353 ? -22.062 -8.359 12.672 1 97.31 353 GLU B N 1
ATOM 6657 C CA . GLU B 1 353 ? -22.797 -8.406 11.406 1 97.31 353 GLU B CA 1
ATOM 6658 C C . GLU B 1 353 ? -22.203 -9.445 10.461 1 97.31 353 GLU B C 1
ATOM 6660 O O . GLU B 1 353 ? -22.938 -10.219 9.844 1 97.31 353 GLU B O 1
ATOM 6665 N N . GLU B 1 354 ? -20.953 -9.469 10.336 1 97.38 354 GLU B N 1
ATOM 6666 C CA . GLU B 1 354 ? -20.266 -10.406 9.453 1 97.38 354 GLU B CA 1
ATOM 6667 C C . GLU B 1 354 ? -20.438 -11.844 9.93 1 97.38 354 GLU B C 1
ATOM 6669 O O . GLU B 1 354 ? -20.594 -12.758 9.125 1 97.38 354 GLU B O 1
ATOM 6674 N N . MET B 1 355 ? -20.422 -12.016 11.219 1 97.19 355 MET B N 1
ATOM 6675 C CA . MET B 1 355 ? -20.656 -13.344 11.789 1 97.19 355 MET B CA 1
ATOM 6676 C C . MET B 1 355 ? -22.062 -13.836 11.477 1 97.19 355 MET B C 1
ATOM 6678 O O . MET B 1 355 ? -22.25 -15.016 11.188 1 97.19 355 MET B O 1
ATOM 6682 N N . SER B 1 356 ? -22.953 -12.914 11.617 1 97.94 356 SER B N 1
ATOM 6683 C CA . SER B 1 356 ? -24.328 -13.266 11.273 1 97.94 356 SER B CA 1
ATOM 6684 C C . SER B 1 356 ? -24.453 -13.695 9.82 1 97.94 356 SER B C 1
ATOM 6686 O O . SER B 1 356 ? -25.156 -14.656 9.5 1 97.94 356 SER B O 1
ATOM 6688 N N . ILE B 1 357 ? -23.766 -13.023 8.938 1 98.12 357 ILE B N 1
ATOM 6689 C CA . ILE B 1 357 ? -23.734 -13.391 7.52 1 98.12 357 ILE B CA 1
ATOM 6690 C C . ILE B 1 357 ? -23.078 -14.758 7.348 1 98.12 357 ILE B C 1
ATOM 6692 O O . ILE B 1 357 ? -23.625 -15.633 6.672 1 98.12 357 ILE B O 1
ATOM 6696 N N . ALA B 1 358 ? -21.922 -14.945 7.957 1 96.75 358 ALA B N 1
ATOM 6697 C CA . ALA B 1 358 ? -21.188 -16.203 7.867 1 96.75 358 ALA B CA 1
ATOM 6698 C C . ALA B 1 358 ? -22.047 -17.375 8.32 1 96.75 358 ALA B C 1
ATOM 6700 O O . ALA B 1 358 ? -22.031 -18.438 7.699 1 96.75 358 ALA B O 1
ATOM 6701 N N . ASN B 1 359 ? -22.797 -17.156 9.383 1 96.88 359 ASN B N 1
ATOM 6702 C CA . ASN B 1 359 ? -23.562 -18.219 10 1 96.88 359 ASN B CA 1
ATOM 6703 C C . ASN B 1 359 ? -24.875 -18.469 9.266 1 96.88 359 ASN B C 1
ATOM 6705 O O . ASN B 1 359 ? -25.578 -19.438 9.547 1 96.88 359 ASN B O 1
ATOM 6709 N N . SER B 1 360 ? -25.172 -17.656 8.359 1 97.12 360 SER B N 1
ATOM 6710 C CA . SER B 1 360 ? -26.438 -17.797 7.656 1 97.12 360 SER B CA 1
ATOM 6711 C C . SER B 1 360 ? -26.406 -18.938 6.652 1 97.12 360 SER B C 1
ATOM 6713 O O . SER B 1 360 ? -27.438 -19.344 6.129 1 97.12 360 SER B O 1
ATOM 6715 N N . THR B 1 361 ? -25.219 -19.484 6.355 1 95 361 THR B N 1
ATOM 6716 C CA . THR B 1 361 ? -25.047 -20.656 5.488 1 95 361 THR B CA 1
ATOM 6717 C C . THR B 1 361 ? -24 -21.594 6.062 1 95 361 THR B C 1
ATOM 6719 O O . THR B 1 361 ? -23.172 -21.203 6.883 1 95 361 THR B O 1
ATOM 6722 N N . PRO B 1 362 ? -23.984 -22.844 5.824 1 88.69 362 PRO B N 1
ATOM 6723 C CA . PRO B 1 362 ? -23.172 -23.859 6.508 1 88.69 362 PRO B CA 1
ATOM 6724 C C . PRO B 1 362 ? -21.688 -23.75 6.145 1 88.69 362 PRO B C 1
ATOM 6726 O O . PRO B 1 362 ? -20.828 -24.156 6.934 1 88.69 362 PRO B O 1
ATOM 6729 N N . SER B 1 363 ? -21.234 -23.219 5.168 1 85.88 363 SER B N 1
ATOM 6730 C CA . SER B 1 363 ? -19.859 -23.297 4.691 1 85.88 363 SER B CA 1
ATOM 6731 C C . SER B 1 363 ? -19.438 -24.75 4.461 1 85.88 363 SER B C 1
ATOM 6733 O O . SER B 1 363 ? -18.516 -25.234 5.125 1 85.88 363 SER B O 1
ATOM 6735 N N . LYS B 1 364 ? -19.797 -25.422 3.582 1 84.94 364 LYS B N 1
ATOM 6736 C CA . LYS B 1 364 ? -19.516 -26.828 3.291 1 84.94 364 LYS B CA 1
ATOM 6737 C C . LYS B 1 364 ? -18.062 -27.031 2.896 1 84.94 364 LYS B C 1
ATOM 6739 O O . LYS B 1 364 ? -17.531 -26.281 2.066 1 84.94 364 LYS B O 1
ATOM 6744 N N . PRO B 1 365 ? -17.406 -27.984 3.557 1 85.19 365 PRO B N 1
ATOM 6745 C CA . PRO B 1 365 ? -16.031 -28.25 3.16 1 85.19 365 PRO B CA 1
ATOM 6746 C C . PRO B 1 365 ? -15.914 -28.781 1.732 1 85.19 365 PRO B C 1
ATOM 6748 O O . PRO B 1 365 ? -16.797 -29.5 1.267 1 85.19 365 PRO B O 1
ATOM 6751 N N . PRO B 1 366 ? -14.836 -28.359 1.089 1 83.31 366 PRO B N 1
ATOM 6752 C CA . PRO B 1 366 ? -14.609 -28.969 -0.224 1 83.31 366 PRO B CA 1
ATOM 6753 C C . PRO B 1 366 ? -14.297 -30.469 -0.137 1 83.31 366 PRO B C 1
ATOM 6755 O O . PRO B 1 366 ? -13.742 -30.922 0.867 1 83.31 366 PRO B O 1
ATOM 6758 N N . PRO B 1 367 ? -14.68 -31.156 -1.12 1 75.5 367 PRO B N 1
ATOM 6759 C CA . PRO B 1 367 ? -14.305 -32.562 -1.122 1 75.5 367 PRO B CA 1
ATOM 6760 C C . PRO B 1 367 ? -12.797 -32.781 -1.215 1 75.5 367 PRO B C 1
ATOM 6762 O O . PRO B 1 367 ? -12.102 -32 -1.885 1 75.5 367 PRO B O 1
ATOM 6765 N N . ALA B 1 368 ? -12.219 -33.75 -0.495 1 71.12 368 ALA B N 1
ATOM 6766 C CA . ALA B 1 368 ? -10.797 -34.062 -0.564 1 71.12 368 ALA B CA 1
ATOM 6767 C C . ALA B 1 368 ? -10.438 -34.688 -1.915 1 71.12 368 ALA B C 1
ATOM 6769 O O . ALA B 1 368 ? -11.203 -35.469 -2.469 1 71.12 368 ALA B O 1
ATOM 6770 N N . PRO B 1 369 ? -9.258 -34.094 -2.381 1 70.06 369 PRO B N 1
ATOM 6771 C CA . PRO B 1 369 ? -8.844 -34.781 -3.604 1 70.06 369 PRO B CA 1
ATOM 6772 C C . PRO B 1 369 ? -8.547 -36.281 -3.373 1 70.06 369 PRO B C 1
ATOM 6774 O O . PRO B 1 369 ? -7.984 -36.625 -2.338 1 70.06 369 PRO B O 1
ATOM 6777 N N . GLY B 1 370 ? -9.305 -37.188 -3.893 1 73.12 370 GLY B N 1
ATOM 6778 C CA . GLY B 1 370 ? -9 -38.594 -3.752 1 73.12 370 GLY B CA 1
ATOM 6779 C C . GLY B 1 370 ? -7.746 -39 -4.492 1 73.12 370 GLY B C 1
ATOM 6780 O O . GLY B 1 370 ? -7.191 -38.25 -5.273 1 73.12 370 GLY B O 1
ATOM 6781 N N . LEU B 1 371 ? -7.047 -40.062 -4.023 1 82.38 371 LEU B N 1
ATOM 6782 C CA . LEU B 1 371 ? -5.926 -40.656 -4.742 1 82.38 371 LEU B CA 1
ATOM 6783 C C . LEU B 1 371 ? -6.418 -41.531 -5.883 1 82.38 371 LEU B C 1
ATOM 6785 O O . LEU B 1 371 ? -7.492 -42.125 -5.793 1 82.38 371 LEU B O 1
ATOM 6789 N N . PRO B 1 372 ? -5.605 -41.562 -6.98 1 88.5 372 PRO B N 1
ATOM 6790 C CA . PRO B 1 372 ? -5.961 -42.438 -8.078 1 88.5 372 PRO B CA 1
ATOM 6791 C C . PRO B 1 372 ? -5.887 -43.938 -7.684 1 88.5 372 PRO B C 1
ATOM 6793 O O . PRO B 1 372 ? -5.367 -44.25 -6.613 1 88.5 372 PRO B O 1
ATOM 6796 N N . GLU B 1 373 ? -6.477 -44.719 -8.539 1 92 373 GLU B N 1
ATOM 6797 C CA . GLU B 1 373 ? -6.402 -46.188 -8.32 1 92 373 GLU B CA 1
ATOM 6798 C C . GLU B 1 373 ? -4.961 -46.656 -8.391 1 92 373 GLU B C 1
ATOM 6800 O O . GLU B 1 373 ? -4.098 -46 -8.977 1 92 373 GLU B O 1
ATOM 6805 N N . VAL B 1 374 ? -4.77 -47.781 -7.793 1 95.44 374 VAL B N 1
ATOM 6806 C CA . VAL B 1 374 ? -3.439 -48.375 -7.824 1 95.44 374 VAL B CA 1
ATOM 6807 C C . VAL B 1 374 ? -3.18 -49 -9.203 1 95.44 374 VAL B C 1
ATOM 6809 O O . VAL B 1 374 ? -3.904 -49.906 -9.633 1 95.44 374 VAL B O 1
ATOM 6812 N N . LEU B 1 375 ? -2.141 -48.562 -9.859 1 96.44 375 LEU B N 1
ATOM 6813 C CA . LEU B 1 375 ? -1.802 -49.062 -11.195 1 96.44 375 LEU B CA 1
ATOM 6814 C C . LEU B 1 375 ? -0.586 -49.969 -11.148 1 96.44 375 LEU B C 1
ATOM 6816 O O . LEU B 1 375 ? 0.378 -49.719 -10.43 1 96.44 375 LEU B O 1
ATOM 6820 N N . PRO B 1 376 ? -0.621 -51 -11.922 1 96.88 376 PRO B N 1
ATOM 6821 C CA . PRO B 1 376 ? 0.518 -51.938 -11.945 1 96.88 376 PRO B CA 1
ATOM 6822 C C . PRO B 1 376 ? 1.815 -51.25 -12.383 1 96.88 376 PRO B C 1
ATOM 6824 O O . PRO B 1 376 ? 2.877 -51.531 -11.812 1 96.88 376 PRO B O 1
ATOM 6827 N N . GLU B 1 377 ? 1.662 -50.406 -13.328 1 96.69 377 GLU B N 1
ATOM 6828 C CA . GLU B 1 377 ? 2.855 -49.75 -13.836 1 96.69 377 GLU B CA 1
ATOM 6829 C C . GLU B 1 377 ? 3.5 -48.875 -12.758 1 96.69 377 GLU B C 1
ATOM 6831 O O . GLU B 1 377 ? 4.727 -48.812 -12.672 1 96.69 377 GLU B O 1
ATOM 6836 N N . ALA B 1 378 ? 2.701 -48.188 -11.984 1 97.25 378 ALA B N 1
ATOM 6837 C CA . ALA B 1 378 ? 3.201 -47.375 -10.891 1 97.25 378 ALA B CA 1
ATOM 6838 C C . ALA B 1 378 ? 3.84 -48.219 -9.805 1 97.25 378 ALA B C 1
ATOM 6840 O O . ALA B 1 378 ? 4.883 -47.875 -9.25 1 97.25 378 ALA B O 1
ATOM 6841 N N . THR B 1 379 ? 3.176 -49.281 -9.508 1 97.56 379 THR B N 1
ATOM 6842 C CA . THR B 1 379 ? 3.703 -50.219 -8.508 1 97.56 379 THR B CA 1
ATOM 6843 C C . THR B 1 379 ? 5.062 -50.75 -8.945 1 97.56 379 THR B C 1
ATOM 6845 O O . THR B 1 379 ? 5.988 -50.844 -8.133 1 97.56 379 THR B O 1
ATOM 6848 N N . GLU B 1 380 ? 5.145 -51.062 -10.211 1 97.75 380 GLU B N 1
ATOM 6849 C CA . GLU B 1 380 ? 6.402 -51.594 -10.742 1 97.75 380 GLU B CA 1
ATOM 6850 C C . GLU B 1 380 ? 7.508 -50.531 -10.656 1 97.75 380 GLU B C 1
ATOM 6852 O O . GLU B 1 380 ? 8.656 -50.844 -10.344 1 97.75 380 GLU B O 1
ATOM 6857 N N . TRP B 1 381 ? 7.113 -49.344 -10.984 1 97.62 381 TRP B N 1
ATOM 6858 C CA . TRP B 1 381 ? 8.086 -48.25 -10.922 1 97.62 381 TRP B CA 1
ATOM 6859 C C . TRP B 1 381 ? 8.609 -48.094 -9.5 1 97.62 381 TRP B C 1
ATOM 6861 O O . TRP B 1 381 ? 9.82 -47.969 -9.289 1 97.62 381 TRP B O 1
ATOM 6871 N N . VAL B 1 382 ? 7.727 -48.031 -8.547 1 98 382 VAL B N 1
ATOM 6872 C CA . VAL B 1 382 ? 8.094 -47.875 -7.148 1 98 382 VAL B CA 1
ATOM 6873 C C . VAL B 1 382 ? 8.992 -49.031 -6.711 1 98 382 VAL B C 1
ATOM 6875 O O . VAL B 1 382 ? 10.039 -48.812 -6.09 1 98 382 VAL B O 1
ATOM 6878 N N . GLN B 1 383 ? 8.594 -50.219 -7.066 1 97.69 383 GLN B N 1
ATOM 6879 C CA . GLN B 1 383 ? 9.375 -51.406 -6.699 1 97.69 383 GLN B CA 1
ATOM 6880 C C . GLN B 1 383 ? 10.773 -51.344 -7.309 1 97.69 383 GLN B C 1
ATOM 6882 O O . GLN B 1 383 ? 11.758 -51.688 -6.652 1 97.69 383 GLN B O 1
ATOM 6887 N N . LYS B 1 384 ? 10.82 -50.906 -8.523 1 98 384 LYS B N 1
ATOM 6888 C CA . LYS B 1 384 ? 12.109 -50.812 -9.188 1 98 384 LYS B CA 1
ATOM 6889 C C . LYS B 1 384 ? 13.031 -49.844 -8.453 1 98 384 LYS B C 1
ATOM 6891 O O . LYS B 1 384 ? 14.219 -50.094 -8.281 1 98 384 LYS B O 1
ATOM 6896 N N . LYS B 1 385 ? 12.453 -48.688 -8.023 1 97.94 385 LYS B N 1
ATOM 6897 C CA . LYS B 1 385 ? 13.25 -47.719 -7.285 1 97.94 385 LYS B CA 1
ATOM 6898 C C . LYS B 1 385 ? 13.742 -48.281 -5.961 1 97.94 385 LYS B C 1
ATOM 6900 O O . LYS B 1 385 ? 14.875 -48.031 -5.547 1 97.94 385 LYS B O 1
ATOM 6905 N N . ILE B 1 386 ? 12.883 -49.031 -5.348 1 97.44 386 ILE B N 1
ATOM 6906 C CA . ILE B 1 386 ? 13.227 -49.688 -4.082 1 97.44 386 ILE B CA 1
ATOM 6907 C C . ILE B 1 386 ? 14.352 -50.688 -4.297 1 97.44 386 ILE B C 1
ATOM 6909 O O . ILE B 1 386 ? 15.297 -50.75 -3.502 1 97.44 386 ILE B O 1
ATOM 6913 N N . ASP B 1 387 ? 14.32 -51.344 -5.438 1 97.12 387 ASP B N 1
ATOM 6914 C CA . ASP B 1 387 ? 15.305 -52.375 -5.742 1 97.12 387 ASP B CA 1
ATOM 6915 C C . ASP B 1 387 ? 16.625 -51.75 -6.18 1 97.12 387 ASP B C 1
ATOM 6917 O O . ASP B 1 387 ? 17.703 -52.312 -5.934 1 97.12 387 ASP B O 1
ATOM 6921 N N . ASP B 1 388 ? 16.578 -50.656 -6.805 1 97.25 388 ASP B N 1
ATOM 6922 C CA . ASP B 1 388 ? 17.75 -50.031 -7.422 1 97.25 388 ASP B CA 1
ATOM 6923 C C . ASP B 1 388 ? 18.609 -49.312 -6.375 1 97.25 388 ASP B C 1
ATOM 6925 O O . ASP B 1 388 ? 19.781 -49 -6.633 1 97.25 388 ASP B O 1
ATOM 6929 N N . HIS B 1 389 ? 18.016 -49.031 -5.184 1 97 389 HIS B N 1
ATOM 6930 C CA . HIS B 1 389 ? 18.734 -48.219 -4.211 1 97 389 HIS B CA 1
ATOM 6931 C C . HIS B 1 389 ? 18.781 -48.906 -2.848 1 97 389 HIS B C 1
ATOM 6933 O O . HIS B 1 389 ? 17.75 -49.344 -2.346 1 97 389 HIS B O 1
ATOM 6939 N N . LYS B 1 390 ? 19.922 -48.875 -2.256 1 96.56 390 LYS B N 1
ATOM 6940 C CA . LYS B 1 390 ? 20.094 -49.5 -0.937 1 96.56 390 LYS B CA 1
ATOM 6941 C C . LYS B 1 390 ? 19.375 -48.656 0.135 1 96.56 390 LYS B C 1
ATOM 6943 O O . LYS B 1 390 ? 18.828 -49.219 1.088 1 96.56 390 LYS B O 1
ATOM 6948 N N . VAL B 1 391 ? 19.531 -47.375 0.039 1 97.88 391 VAL B N 1
ATOM 6949 C CA . VAL B 1 391 ? 18.859 -46.438 0.936 1 97.88 391 VAL B CA 1
ATOM 6950 C C . VAL B 1 391 ? 18.031 -45.438 0.122 1 97.88 391 VAL B C 1
ATOM 6952 O O . VAL B 1 391 ? 18.578 -44.656 -0.652 1 97.88 391 VAL B O 1
ATOM 6955 N N . LEU B 1 392 ? 16.672 -45.562 0.311 1 98.19 392 LEU B N 1
ATOM 6956 C CA . LEU B 1 392 ? 15.734 -44.781 -0.49 1 98.19 392 LEU B CA 1
ATOM 6957 C C . LEU B 1 392 ? 14.641 -44.188 0.386 1 98.19 392 LEU B C 1
ATOM 6959 O O . LEU B 1 392 ? 14.141 -44.812 1.305 1 98.19 392 LEU B O 1
ATOM 6963 N N . ALA B 1 393 ? 14.375 -42.906 0.095 1 97.94 393 ALA B N 1
ATOM 6964 C CA . ALA B 1 393 ? 13.234 -42.281 0.765 1 97.94 393 ALA B CA 1
ATOM 6965 C C . ALA B 1 393 ? 12.336 -41.562 -0.239 1 97.94 393 ALA B C 1
ATOM 6967 O O . ALA B 1 393 ? 12.797 -40.719 -1.002 1 97.94 393 ALA B O 1
ATOM 6968 N N . PHE B 1 394 ? 11.047 -42.031 -0.328 1 97.81 394 PHE B N 1
ATOM 6969 C CA . PHE B 1 394 ? 10.031 -41.25 -1.014 1 97.81 394 PHE B CA 1
ATOM 6970 C C . PHE B 1 394 ? 9.539 -40.094 -0.13 1 97.81 394 PHE B C 1
ATOM 6972 O O . PHE B 1 394 ? 9.203 -40.312 1.036 1 97.81 394 PHE B O 1
ATOM 6979 N N . MET B 1 395 ? 9.57 -38.906 -0.737 1 96 395 MET B N 1
ATOM 6980 C CA . MET B 1 395 ? 9.336 -37.719 0.081 1 96 395 MET B CA 1
ATOM 6981 C C . MET B 1 395 ? 8.398 -36.75 -0.632 1 96 395 MET B C 1
ATOM 6983 O O . MET B 1 395 ? 7.953 -37 -1.748 1 96 395 MET B O 1
ATOM 6987 N N . LEU B 1 396 ? 7.93 -35.719 0.144 1 90.75 396 LEU B N 1
ATOM 6988 C CA . LEU B 1 396 ? 7.273 -34.531 -0.364 1 90.75 396 LEU B CA 1
ATOM 6989 C C . LEU B 1 396 ? 8.18 -33.312 -0.218 1 90.75 396 LEU B C 1
ATOM 6991 O O . LEU B 1 396 ? 8.828 -33.125 0.816 1 90.75 396 LEU B O 1
ATOM 6995 N N . LYS B 1 397 ? 8.25 -32.594 -1.213 1 86 397 LYS B N 1
ATOM 6996 C CA . LYS B 1 397 ? 9.281 -31.562 -1.38 1 86 397 LYS B CA 1
ATOM 6997 C C . LYS B 1 397 ? 9.289 -30.578 -0.204 1 86 397 LYS B C 1
ATOM 6999 O O . LYS B 1 397 ? 10.352 -30.141 0.236 1 86 397 LYS B O 1
ATOM 7004 N N . TYR B 1 398 ? 8.125 -30.297 0.419 1 79.06 398 TYR B N 1
ATOM 7005 C CA . TYR B 1 398 ? 8.086 -29.25 1.434 1 79.06 398 TYR B CA 1
ATOM 7006 C C . TYR B 1 398 ? 7.602 -29.797 2.77 1 79.06 398 TYR B C 1
ATOM 7008 O O . TYR B 1 398 ? 7.102 -29.047 3.609 1 79.06 398 TYR B O 1
ATOM 7016 N N . CYS B 1 399 ? 7.82 -31.016 3.014 1 85.06 399 CYS B N 1
ATOM 7017 C CA . CYS B 1 399 ? 7.398 -31.672 4.242 1 85.06 399 CYS B CA 1
ATOM 7018 C C . CYS B 1 399 ? 8.5 -31.625 5.297 1 85.06 399 CYS B C 1
ATOM 7020 O O . CYS B 1 399 ? 9.602 -32.125 5.07 1 85.06 399 CYS B O 1
ATOM 7022 N N . GLU B 1 400 ? 8.156 -31.109 6.391 1 83.62 400 GLU B N 1
ATOM 7023 C CA . GLU B 1 400 ? 9.148 -30.922 7.445 1 83.62 400 GLU B CA 1
ATOM 7024 C C . GLU B 1 400 ? 9.648 -32.25 7.988 1 83.62 400 GLU B C 1
ATOM 7026 O O . GLU B 1 400 ? 10.812 -32.375 8.383 1 83.62 400 GLU B O 1
ATOM 7031 N N . PHE B 1 401 ? 8.766 -33.219 7.957 1 88.94 401 PHE B N 1
ATOM 7032 C CA . PHE B 1 401 ? 9.188 -34.531 8.422 1 88.94 401 PHE B CA 1
ATOM 7033 C C . PHE B 1 401 ? 10.148 -35.156 7.426 1 88.94 401 PHE B C 1
ATOM 7035 O O . PHE B 1 401 ? 11.055 -35.906 7.82 1 88.94 401 PHE B O 1
ATOM 7042 N N . CYS B 1 402 ? 9.938 -34.844 6.168 1 93.31 402 CYS B N 1
ATOM 7043 C CA . CYS B 1 402 ? 10.875 -35.281 5.152 1 93.31 402 CYS B CA 1
ATOM 7044 C C . CYS B 1 402 ? 12.25 -34.656 5.352 1 93.31 402 CYS B C 1
ATOM 7046 O O . CYS B 1 402 ? 13.273 -35.344 5.242 1 93.31 402 CYS B O 1
ATOM 7048 N N . TRP B 1 403 ? 12.258 -33.5 5.805 1 92.75 403 TRP B N 1
ATOM 7049 C CA . TRP B 1 403 ? 13.523 -32.844 6.062 1 92.75 403 TRP B CA 1
ATOM 7050 C C . TRP B 1 403 ? 14.219 -33.438 7.285 1 92.75 403 TRP B C 1
ATOM 7052 O O . TRP B 1 403 ? 15.445 -33.5 7.336 1 92.75 403 TRP B O 1
ATOM 7062 N N . THR B 1 404 ? 13.398 -33.75 8.211 1 92.75 404 THR B N 1
ATOM 7063 C CA . THR B 1 404 ? 13.945 -34.406 9.398 1 92.75 404 THR B CA 1
ATOM 7064 C C . THR B 1 404 ? 14.75 -35.656 9.023 1 92.75 404 THR B C 1
ATOM 7066 O O . THR B 1 404 ? 15.875 -35.812 9.484 1 92.75 404 THR B O 1
ATOM 7069 N N . LEU B 1 405 ? 14.18 -36.438 8.211 1 96 405 LEU B N 1
ATOM 7070 C CA . LEU B 1 405 ? 14.859 -37.656 7.809 1 96 405 LEU B CA 1
ATOM 7071 C C . LEU B 1 405 ? 16.141 -37.344 7.047 1 96 405 LEU B C 1
ATOM 7073 O O . LEU B 1 405 ? 17.172 -37.969 7.289 1 96 405 LEU B O 1
ATOM 7077 N N . THR B 1 406 ? 16.125 -36.406 6.121 1 96.44 406 THR B N 1
ATOM 7078 C CA . THR B 1 406 ? 17.297 -36.094 5.32 1 96.44 406 THR B CA 1
ATOM 7079 C C . THR B 1 406 ? 18.406 -35.531 6.199 1 96.44 406 THR B C 1
ATOM 7081 O O . THR B 1 406 ? 19.578 -35.875 6.043 1 96.44 406 THR B O 1
ATOM 7084 N N . ARG B 1 407 ? 18.062 -34.719 7.102 1 95.69 407 ARG B N 1
ATOM 7085 C CA . ARG B 1 407 ? 19.062 -34.156 8.008 1 95.69 407 ARG B CA 1
ATOM 7086 C C . ARG B 1 407 ? 19.688 -35.219 8.883 1 95.69 407 ARG B C 1
ATOM 7088 O O . ARG B 1 407 ? 20.891 -35.188 9.156 1 95.69 407 ARG B O 1
ATOM 7095 N N . PHE B 1 408 ? 18.891 -36.094 9.32 1 95.31 408 PHE B N 1
ATOM 7096 C CA . PHE B 1 408 ? 19.344 -37.219 10.141 1 95.31 408 PHE B CA 1
ATOM 7097 C C . PHE B 1 408 ? 20.328 -38.094 9.367 1 95.31 408 PHE B C 1
ATOM 7099 O O . PHE B 1 408 ? 21.422 -38.375 9.852 1 95.31 408 PHE B O 1
ATOM 7106 N N . LEU B 1 409 ? 19.938 -38.469 8.164 1 97.06 409 LEU B N 1
ATOM 7107 C CA . LEU B 1 409 ? 20.797 -39.312 7.336 1 97.06 409 LEU B CA 1
ATOM 7108 C C . LEU B 1 409 ? 22.094 -38.562 6.988 1 97.06 409 LEU B C 1
ATOM 7110 O O . LEU B 1 409 ? 23.156 -39.188 6.945 1 97.06 409 LEU B O 1
ATOM 7114 N N . ASP B 1 410 ? 21.984 -37.312 6.762 1 96.75 410 ASP B N 1
ATOM 7115 C CA . ASP B 1 410 ? 23.156 -36.5 6.492 1 96.75 410 ASP B CA 1
ATOM 7116 C C . ASP B 1 410 ? 24.094 -36.5 7.695 1 96.75 410 ASP B C 1
ATOM 7118 O O . ASP B 1 410 ? 25.312 -36.562 7.543 1 96.75 410 ASP B O 1
ATOM 7122 N N . ALA B 1 411 ? 23.5 -36.344 8.828 1 95.69 411 ALA B N 1
ATOM 7123 C CA . ALA B 1 411 ? 24.297 -36.344 10.055 1 95.69 411 ALA B CA 1
ATOM 7124 C C . ALA B 1 411 ? 25.047 -37.656 10.227 1 95.69 411 ALA B C 1
ATOM 7126 O O . ALA B 1 411 ? 26.172 -37.688 10.734 1 95.69 411 ALA B O 1
ATOM 7127 N N . LEU B 1 412 ? 24.422 -38.75 9.844 1 96.19 412 LEU B N 1
ATOM 7128 C CA . LEU B 1 412 ? 25.031 -40.062 9.938 1 96.19 412 LEU B CA 1
ATOM 7129 C C . LEU B 1 412 ? 26.047 -40.281 8.828 1 96.19 412 LEU B C 1
ATOM 7131 O O . LEU B 1 412 ? 26.875 -41.188 8.906 1 96.19 412 LEU B O 1
ATOM 7135 N N . GLY B 1 413 ? 25.922 -39.406 7.742 1 96.81 413 GLY B N 1
ATOM 7136 C CA . GLY B 1 413 ? 26.781 -39.594 6.574 1 96.81 413 GLY B CA 1
ATOM 7137 C C . GLY B 1 413 ? 26.328 -40.75 5.695 1 96.81 413 GLY B C 1
ATOM 7138 O O . GLY B 1 413 ? 27.156 -41.375 5.023 1 96.81 413 GLY B O 1
ATOM 7139 N N . VAL B 1 414 ? 25.125 -41.094 5.746 1 97.06 414 VAL B N 1
ATOM 7140 C CA . VAL B 1 414 ? 24.562 -42.156 4.926 1 97.06 414 VAL B CA 1
ATOM 7141 C C . VAL B 1 414 ? 24.125 -41.594 3.574 1 97.06 414 VAL B C 1
ATOM 7143 O O . VAL B 1 414 ? 23.391 -40.625 3.514 1 97.06 414 VAL B O 1
ATOM 7146 N N . GLU B 1 415 ? 24.656 -42.125 2.518 1 96.31 415 GLU B N 1
ATOM 7147 C CA . GLU B 1 415 ? 24.188 -41.781 1.182 1 96.31 415 GLU B CA 1
ATOM 7148 C C . GLU B 1 415 ? 22.812 -42.344 0.903 1 96.31 415 GLU B C 1
ATOM 7150 O O . GLU B 1 415 ? 22.531 -43.5 1.241 1 96.31 415 GLU B O 1
ATOM 7155 N N . TYR B 1 416 ? 22 -41.562 0.401 1 97.38 416 TYR B N 1
ATOM 7156 C CA . TYR B 1 416 ? 20.625 -42 0.144 1 97.38 416 TYR B CA 1
ATOM 7157 C C . TYR B 1 416 ? 20.078 -41.375 -1.132 1 97.38 416 TYR B C 1
ATOM 7159 O O . TYR B 1 416 ? 20.609 -40.375 -1.617 1 97.38 416 TYR B O 1
ATOM 7167 N N . GLU B 1 417 ? 19.062 -42.062 -1.73 1 97.62 417 GLU B N 1
ATOM 7168 C CA . GLU B 1 417 ? 18.266 -41.5 -2.818 1 97.62 417 GLU B CA 1
ATOM 7169 C C . GLU B 1 417 ? 16.984 -40.875 -2.297 1 97.62 417 GLU B C 1
ATOM 7171 O O . GLU B 1 417 ? 16.266 -41.5 -1.496 1 97.62 417 GLU B O 1
ATOM 7176 N N . ARG B 1 418 ? 16.797 -39.688 -2.73 1 97.19 418 ARG B N 1
ATOM 7177 C CA . ARG B 1 418 ? 15.578 -38.938 -2.391 1 97.19 418 ARG B CA 1
ATOM 7178 C C . ARG B 1 418 ? 14.695 -38.75 -3.621 1 97.19 418 ARG B C 1
ATOM 7180 O O . ARG B 1 418 ? 15.172 -38.281 -4.66 1 97.19 418 ARG B O 1
ATOM 7187 N N . ILE B 1 419 ? 13.453 -39.156 -3.492 1 96.81 419 ILE B N 1
ATOM 7188 C CA . ILE B 1 419 ? 12.5 -38.969 -4.574 1 96.81 419 ILE B CA 1
ATOM 7189 C C . ILE B 1 419 ? 11.305 -38.156 -4.059 1 96.81 419 ILE B C 1
ATOM 7191 O O . ILE B 1 419 ? 10.469 -38.688 -3.312 1 96.81 419 ILE B O 1
ATOM 7195 N N . ASP B 1 420 ? 11.219 -36.906 -4.473 1 95.06 420 ASP B N 1
ATOM 7196 C CA . ASP B 1 420 ? 10.062 -36.062 -4.156 1 95.06 420 ASP B CA 1
ATOM 7197 C C . ASP B 1 420 ? 8.922 -36.312 -5.133 1 95.06 420 ASP B C 1
ATOM 7199 O O . ASP B 1 420 ? 8.867 -35.719 -6.211 1 95.06 420 ASP B O 1
ATOM 7203 N N . ILE B 1 421 ? 7.988 -37.094 -4.691 1 93.5 421 ILE B N 1
ATOM 7204 C CA . ILE B 1 421 ? 6.988 -37.594 -5.629 1 93.5 421 ILE B CA 1
ATOM 7205 C C . ILE B 1 421 ? 6.031 -36.469 -6.004 1 93.5 421 ILE B C 1
ATOM 7207 O O . ILE B 1 421 ? 5.273 -36.594 -6.969 1 93.5 421 ILE B O 1
ATOM 7211 N N . ASP B 1 422 ? 6.027 -35.406 -5.211 1 90.06 422 ASP B N 1
ATOM 7212 C CA . ASP B 1 422 ? 5.16 -34.281 -5.523 1 90.06 422 ASP B CA 1
ATOM 7213 C C . ASP B 1 422 ? 5.922 -33.188 -6.27 1 90.06 422 ASP B C 1
ATOM 7215 O O . ASP B 1 422 ? 5.453 -32.031 -6.367 1 90.06 422 ASP B O 1
ATOM 7219 N N . SER B 1 423 ? 7.121 -33.5 -6.77 1 90.44 423 SER B N 1
ATOM 7220 C CA . SER B 1 423 ? 7.918 -32.531 -7.508 1 90.44 423 SER B CA 1
ATOM 7221 C C . SER B 1 423 ? 7.379 -32.312 -8.922 1 90.44 423 SER B C 1
ATOM 7223 O O . SER B 1 423 ? 6.523 -33.094 -9.375 1 90.44 423 SER B O 1
ATOM 7225 N N . PHE B 1 424 ? 7.84 -31.312 -9.578 1 90.44 424 PHE B N 1
ATOM 7226 C CA . PHE B 1 424 ? 7.445 -30.922 -10.93 1 90.44 424 PHE B CA 1
ATOM 7227 C C . PHE B 1 424 ? 7.629 -32.094 -11.898 1 90.44 424 PHE B C 1
ATOM 7229 O O . PHE B 1 424 ? 6.805 -32.281 -12.789 1 90.44 424 PHE B O 1
ATOM 7236 N N . GLU B 1 425 ? 8.656 -32.875 -11.695 1 91.25 425 GLU B N 1
ATOM 7237 C CA . GLU B 1 425 ? 9 -33.969 -12.594 1 91.25 425 GLU B CA 1
ATOM 7238 C C . GLU B 1 425 ? 7.906 -35.031 -12.617 1 91.25 425 GLU B C 1
ATOM 7240 O O . GLU B 1 425 ? 7.754 -35.75 -13.602 1 91.25 425 GLU B O 1
ATOM 7245 N N . TYR B 1 426 ? 7.117 -35.094 -11.555 1 92.88 426 TYR B N 1
ATOM 7246 C CA . TYR B 1 426 ? 6.121 -36.156 -11.461 1 92.88 426 TYR B CA 1
ATOM 7247 C C . TYR B 1 426 ? 4.711 -35.594 -11.555 1 92.88 426 TYR B C 1
ATOM 7249 O O . TYR B 1 426 ? 3.74 -36.281 -11.195 1 92.88 426 TYR B O 1
ATOM 7257 N N . ALA B 1 427 ? 4.566 -34.406 -12.055 1 91 427 ALA B N 1
ATOM 7258 C CA . ALA B 1 427 ? 3.27 -33.75 -12.086 1 91 427 ALA B CA 1
ATOM 7259 C C . ALA B 1 427 ? 2.463 -34.188 -13.312 1 91 427 ALA B C 1
ATOM 7261 O O . ALA B 1 427 ? 1.232 -34.219 -13.258 1 91 427 ALA B O 1
ATOM 7262 N N . LYS B 1 428 ? 3.193 -34.469 -14.406 1 92.56 428 LYS B N 1
ATOM 7263 C CA . LYS B 1 428 ? 2.514 -34.781 -15.656 1 92.56 428 LYS B CA 1
ATOM 7264 C C . LYS B 1 428 ? 1.694 -36.062 -15.508 1 92.56 428 LYS B C 1
ATOM 7266 O O . LYS B 1 428 ? 2.184 -37.062 -14.977 1 92.56 428 LYS B O 1
ATOM 7271 N N . ASN B 1 429 ? 0.469 -36.094 -15.891 1 90.94 429 ASN B N 1
ATOM 7272 C CA . ASN B 1 429 ? -0.454 -37.219 -15.891 1 90.94 429 ASN B CA 1
ATOM 7273 C C . ASN B 1 429 ? -0.64 -37.781 -14.492 1 90.94 429 ASN B C 1
ATOM 7275 O O . ASN B 1 429 ? -0.817 -39 -14.328 1 90.94 429 ASN B O 1
ATOM 7279 N N . ASP B 1 430 ? -0.423 -37 -13.461 1 90.19 430 ASP B N 1
ATOM 7280 C CA . ASP B 1 430 ? -0.68 -37.312 -12.062 1 90.19 430 ASP B CA 1
ATOM 7281 C C . ASP B 1 430 ? 0.229 -38.438 -11.594 1 90.19 430 ASP B C 1
ATOM 7283 O O . ASP B 1 430 ? -0.163 -39.25 -10.75 1 90.19 430 ASP B O 1
ATOM 7287 N N . MET B 1 431 ? 1.402 -38.5 -12.164 1 93.12 431 MET B N 1
ATOM 7288 C CA . MET B 1 431 ? 2.309 -39.594 -11.883 1 93.12 431 MET B CA 1
ATOM 7289 C C . MET B 1 431 ? 2.645 -39.656 -10.398 1 93.12 431 MET B C 1
ATOM 7291 O O . MET B 1 431 ? 2.717 -40.75 -9.82 1 93.12 431 MET B O 1
ATOM 7295 N N . GLY B 1 432 ? 2.867 -38.562 -9.836 1 92.75 432 GLY B N 1
ATOM 7296 C CA . GLY B 1 432 ? 3.205 -38.531 -8.422 1 92.75 432 GLY B CA 1
ATOM 7297 C C . GLY B 1 432 ? 2.16 -39.188 -7.539 1 92.75 432 GLY B C 1
ATOM 7298 O O . GLY B 1 432 ? 2.492 -40 -6.668 1 92.75 432 GLY B O 1
ATOM 7299 N N . ASN B 1 433 ? 0.928 -38.906 -7.801 1 92.06 433 ASN B N 1
ATOM 7300 C CA . ASN B 1 433 ? -0.149 -39.5 -6.996 1 92.06 433 ASN B CA 1
ATOM 7301 C C . ASN B 1 433 ? -0.357 -40.969 -7.309 1 92.06 433 ASN B C 1
ATOM 7303 O O . ASN B 1 433 ? -0.758 -41.75 -6.434 1 92.06 433 ASN B O 1
ATOM 7307 N N . LYS B 1 434 ? -0.118 -41.281 -8.508 1 94.69 434 LYS B N 1
ATOM 7308 C CA . LYS B 1 434 ? -0.148 -42.719 -8.852 1 94.69 434 LYS B CA 1
ATOM 7309 C C . LYS B 1 434 ? 0.9 -43.5 -8.055 1 94.69 434 LYS B C 1
ATOM 7311 O O . LYS B 1 434 ? 0.627 -44.594 -7.562 1 94.69 434 LYS B O 1
ATOM 7316 N N . TYR B 1 435 ? 2.059 -42.875 -7.922 1 96.19 435 TYR B N 1
ATOM 7317 C CA . TYR B 1 435 ? 3.1 -43.469 -7.105 1 96.19 435 TYR B CA 1
ATOM 7318 C C . TYR B 1 435 ? 2.703 -43.5 -5.637 1 96.19 435 TYR B C 1
ATOM 7320 O O . TYR B 1 435 ? 3.002 -44.469 -4.918 1 96.19 435 TYR B O 1
ATOM 7328 N N . ARG B 1 436 ? 2.062 -42.469 -5.25 1 94.5 436 ARG B N 1
ATOM 7329 C CA . ARG B 1 436 ? 1.579 -42.406 -3.873 1 94.5 436 ARG B CA 1
ATOM 7330 C C . ARG B 1 436 ? 0.599 -43.531 -3.586 1 94.5 436 ARG B C 1
ATOM 7332 O O . ARG B 1 436 ? 0.663 -44.188 -2.529 1 94.5 436 ARG B O 1
ATOM 7339 N N . SER B 1 437 ? -0.305 -43.75 -4.492 1 95.25 437 SER B N 1
ATOM 7340 C CA . SER B 1 437 ? -1.258 -44.844 -4.348 1 95.25 437 SER B CA 1
ATOM 7341 C C . SER B 1 437 ? -0.545 -46.188 -4.273 1 95.25 437 SER B C 1
ATOM 7343 O O . SER B 1 437 ? -0.888 -47.031 -3.439 1 95.25 437 SER B O 1
ATOM 7345 N N . ALA B 1 438 ? 0.387 -46.312 -5.121 1 97 438 ALA B N 1
ATOM 7346 C CA . ALA B 1 438 ? 1.158 -47.562 -5.145 1 97 438 ALA B CA 1
ATOM 7347 C C . ALA B 1 438 ? 1.896 -47.75 -3.826 1 97 438 ALA B C 1
ATOM 7349 O O . ALA B 1 438 ? 1.875 -48.875 -3.264 1 97 438 ALA B O 1
ATOM 7350 N N . LEU B 1 439 ? 2.492 -46.719 -3.365 1 96.56 439 LEU B N 1
ATOM 7351 C CA . LEU B 1 439 ? 3.236 -46.781 -2.113 1 96.56 439 LEU B CA 1
ATOM 7352 C C . LEU B 1 439 ? 2.316 -47.156 -0.95 1 96.56 439 LEU B C 1
ATOM 7354 O O . LEU B 1 439 ? 2.658 -48 -0.116 1 96.56 439 LEU B O 1
ATOM 7358 N N . SER B 1 440 ? 1.224 -46.5 -0.922 1 94.88 440 SER B N 1
ATOM 7359 C CA . SER B 1 440 ? 0.258 -46.75 0.143 1 94.88 440 SER B CA 1
ATOM 7360 C C . SER B 1 440 ? -0.193 -48.219 0.148 1 94.88 440 SER B C 1
ATOM 7362 O O . SER B 1 440 ? -0.366 -48.812 1.212 1 94.88 440 SER B O 1
ATOM 7364 N N . ALA B 1 441 ? -0.386 -48.688 -0.976 1 95.5 441 ALA B N 1
ATOM 7365 C CA . ALA B 1 441 ? -0.812 -50.062 -1.1 1 95.5 441 ALA B CA 1
ATOM 7366 C C . ALA B 1 441 ? 0.3 -51.031 -0.673 1 95.5 441 ALA B C 1
ATOM 7368 O O . ALA B 1 441 ? 0.035 -52.062 -0.078 1 95.5 441 ALA B O 1
ATOM 7369 N N . MET B 1 442 ? 1.452 -50.656 -0.952 1 96.81 442 MET B N 1
ATOM 7370 C CA . MET B 1 442 ? 2.602 -51.531 -0.701 1 96.81 442 MET B CA 1
ATOM 7371 C C . MET B 1 442 ? 2.986 -51.5 0.775 1 96.81 442 MET B C 1
ATOM 7373 O O . MET B 1 442 ? 3.395 -52.531 1.329 1 96.81 442 MET B O 1
ATOM 7377 N N . THR B 1 443 ? 2.799 -50.344 1.433 1 96.38 443 THR B N 1
ATOM 7378 C CA . THR B 1 443 ? 3.365 -50.188 2.768 1 96.38 443 THR B CA 1
ATOM 7379 C C . THR B 1 443 ? 2.262 -50.031 3.811 1 96.38 443 THR B C 1
ATOM 7381 O O . THR B 1 443 ? 2.52 -50.125 5.012 1 96.38 443 THR B O 1
ATOM 7384 N N . ASP B 1 444 ? 1.077 -49.75 3.373 1 94.44 444 ASP B N 1
ATOM 7385 C CA . ASP B 1 444 ? -0.054 -49.469 4.25 1 94.44 444 ASP B CA 1
ATOM 7386 C C . ASP B 1 444 ? 0.2 -48.219 5.082 1 94.44 444 ASP B C 1
ATOM 7388 O O . ASP B 1 444 ? -0.18 -48.156 6.254 1 94.44 444 ASP B O 1
ATOM 7392 N N . CYS B 1 445 ? 1.011 -47.406 4.52 1 93.5 445 CYS B N 1
ATOM 7393 C CA . CYS B 1 445 ? 1.332 -46.094 5.121 1 93.5 445 CYS B CA 1
ATOM 7394 C C . CYS B 1 445 ? 0.899 -44.969 4.215 1 93.5 445 CYS B C 1
ATOM 7396 O O . CYS B 1 445 ? 1.135 -45 3.006 1 93.5 445 CYS B O 1
ATOM 7398 N N . LYS B 1 446 ? 0.268 -43.906 4.82 1 89.75 446 LYS B N 1
ATOM 7399 C CA . LYS B 1 446 ? -0.256 -42.812 4.02 1 89.75 446 LYS B CA 1
ATOM 7400 C C . LYS B 1 446 ? 0.586 -41.562 4.203 1 89.75 446 LYS B C 1
ATOM 7402 O O . LYS B 1 446 ? 0.418 -40.594 3.473 1 89.75 446 LYS B O 1
ATOM 7407 N N . THR B 1 447 ? 1.53 -41.625 5.164 1 91.75 447 THR B N 1
ATOM 7408 C CA . THR B 1 447 ? 2.303 -40.438 5.484 1 91.75 447 THR B CA 1
ATOM 7409 C C . THR B 1 447 ? 3.697 -40.5 4.867 1 91.75 447 THR B C 1
ATOM 7411 O O . THR B 1 447 ? 4.102 -41.562 4.359 1 91.75 447 THR B O 1
ATOM 7414 N N . PHE B 1 448 ? 4.355 -39.469 4.727 1 94.25 448 PHE B N 1
ATOM 7415 C CA . PHE B 1 448 ? 5.719 -39.344 4.215 1 94.25 448 PHE B CA 1
ATOM 7416 C C . PHE B 1 448 ? 6.629 -38.688 5.242 1 94.25 448 PHE B C 1
ATOM 7418 O O . PHE B 1 448 ? 6.164 -37.938 6.094 1 94.25 448 PHE B O 1
ATOM 7425 N N . PRO B 1 449 ? 7.797 -38.938 5.172 1 96.5 449 PRO B N 1
ATOM 7426 C CA . PRO B 1 449 ? 8.531 -39.781 4.211 1 96.5 449 PRO B CA 1
ATOM 7427 C C . PRO B 1 449 ? 8.273 -41.281 4.402 1 96.5 449 PRO B C 1
ATOM 7429 O O . PRO B 1 449 ? 7.824 -41.688 5.469 1 96.5 449 PRO B O 1
ATOM 7432 N N . GLN B 1 450 ? 8.477 -42.031 3.389 1 97.69 450 GLN B N 1
ATOM 7433 C CA . GLN B 1 450 ? 8.531 -43.469 3.443 1 97.69 450 GLN B CA 1
ATOM 7434 C C . GLN B 1 450 ? 9.938 -44 3.131 1 97.69 450 GLN B C 1
ATOM 7436 O O . GLN B 1 450 ? 10.383 -43.906 1.985 1 97.69 450 GLN B O 1
ATOM 7441 N N . PHE B 1 451 ? 10.547 -44.469 4.094 1 97.81 451 PHE B N 1
ATOM 7442 C CA . PHE B 1 451 ? 11.969 -44.781 4.137 1 97.81 451 PHE B CA 1
ATOM 7443 C C . PHE B 1 451 ? 12.219 -46.25 3.975 1 97.81 451 PHE B C 1
ATOM 7445 O O . PHE B 1 451 ? 11.594 -47.062 4.656 1 97.81 451 PHE B O 1
ATOM 7452 N N . PHE B 1 452 ? 13.133 -46.562 3.033 1 98.12 452 PHE B N 1
ATOM 7453 C CA . PHE B 1 452 ? 13.461 -47.969 2.744 1 98.12 452 PHE B CA 1
ATOM 7454 C C . PHE B 1 452 ? 14.961 -48.219 2.9 1 98.12 452 PHE B C 1
ATOM 7456 O O . PHE B 1 452 ? 15.773 -47.375 2.508 1 98.12 452 PHE B O 1
ATOM 7463 N N . VAL B 1 453 ? 15.352 -49.312 3.484 1 97.81 453 VAL B N 1
ATOM 7464 C CA . VAL B 1 453 ? 16.734 -49.781 3.594 1 97.81 453 VAL B CA 1
ATOM 7465 C C . VAL B 1 453 ? 16.844 -51.188 3.066 1 97.81 453 VAL B C 1
ATOM 7467 O O . VAL B 1 453 ? 16.234 -52.125 3.607 1 97.81 453 VAL B O 1
ATOM 7470 N N . ASN B 1 454 ? 17.594 -51.312 2.043 1 96.56 454 ASN B N 1
ATOM 7471 C CA . ASN B 1 454 ? 17.828 -52.594 1.416 1 96.56 454 ASN B CA 1
ATOM 7472 C C . ASN B 1 454 ? 16.516 -53.312 1.114 1 96.56 454 ASN B C 1
ATOM 7474 O O . ASN B 1 454 ? 16.328 -54.5 1.476 1 96.56 454 ASN B O 1
ATOM 7478 N N . GLY B 1 455 ? 15.594 -52.562 0.584 1 96.19 455 GLY B N 1
ATOM 7479 C CA . GLY B 1 455 ? 14.328 -53.094 0.104 1 96.19 455 GLY B CA 1
ATOM 7480 C C . GLY B 1 455 ? 13.273 -53.219 1.189 1 96.19 455 GLY B C 1
ATOM 7481 O O . GLY B 1 455 ? 12.117 -53.531 0.905 1 96.19 455 GLY B O 1
ATOM 7482 N N . LYS B 1 456 ? 13.648 -53 2.398 1 96.38 456 LYS B N 1
ATOM 7483 C CA . LYS B 1 456 ? 12.719 -53.125 3.52 1 96.38 456 LYS B CA 1
ATOM 7484 C C . LYS B 1 456 ? 12.172 -51.75 3.938 1 96.38 456 LYS B C 1
ATOM 7486 O O . LYS B 1 456 ? 12.922 -50.781 4.055 1 96.38 456 LYS B O 1
ATOM 7491 N N . PHE B 1 457 ? 10.836 -51.719 4.199 1 97.62 457 PHE B N 1
ATOM 7492 C CA . PHE B 1 457 ? 10.172 -50.5 4.637 1 97.62 457 PHE B CA 1
ATOM 7493 C C . PHE B 1 457 ? 10.461 -50.219 6.109 1 97.62 457 PHE B C 1
ATOM 7495 O O . PHE B 1 457 ? 10.102 -51.031 6.977 1 97.62 457 PHE B O 1
ATOM 7502 N N . VAL B 1 458 ? 11.086 -49.125 6.359 1 96.25 458 VAL B N 1
ATOM 7503 C CA . VAL B 1 458 ? 11.461 -48.75 7.719 1 96.25 458 VAL B CA 1
ATOM 7504 C C . VAL B 1 458 ? 10.352 -47.906 8.352 1 96.25 458 VAL B C 1
ATOM 7506 O O . VAL B 1 458 ? 10.078 -48.031 9.555 1 96.25 458 VAL B O 1
ATOM 7509 N N . GLY B 1 459 ? 9.719 -47.094 7.551 1 96.19 459 GLY B N 1
ATOM 7510 C CA . GLY B 1 459 ? 8.688 -46.188 8.062 1 96.19 459 GLY B CA 1
ATOM 7511 C C . GLY B 1 459 ? 8.969 -44.719 7.75 1 96.19 459 GLY B C 1
ATOM 7512 O O . GLY B 1 459 ? 9.523 -44.406 6.699 1 96.19 459 GLY B O 1
ATOM 7513 N N . GLY B 1 460 ? 8.43 -43.875 8.672 1 96 460 GLY B N 1
ATOM 7514 C CA . GLY B 1 460 ? 8.625 -42.438 8.508 1 96 460 GLY B CA 1
ATOM 7515 C C . GLY B 1 460 ? 9.844 -41.906 9.25 1 96 460 GLY B C 1
ATOM 7516 O O . GLY B 1 460 ? 10.734 -42.688 9.609 1 96 460 GLY B O 1
ATOM 7517 N N . ALA B 1 461 ? 9.859 -40.625 9.383 1 95.12 461 ALA B N 1
ATOM 7518 C CA . ALA B 1 461 ? 10.992 -39.969 10.039 1 95.12 461 ALA B CA 1
ATOM 7519 C C . ALA B 1 461 ? 11.078 -40.375 11.508 1 95.12 461 ALA B C 1
ATOM 7521 O O . ALA B 1 461 ? 12.156 -40.656 12.016 1 95.12 461 ALA B O 1
ATOM 7522 N N . VAL B 1 462 ? 9.953 -40.406 12.125 1 92.38 462 VAL B N 1
ATOM 7523 C CA . VAL B 1 462 ? 9.914 -40.719 13.547 1 92.38 462 VAL B CA 1
ATOM 7524 C C . VAL B 1 462 ? 10.32 -42.188 13.758 1 92.38 462 VAL B C 1
ATOM 7526 O O . VAL B 1 462 ? 11.062 -42.5 14.695 1 92.38 462 VAL B O 1
ATOM 7529 N N . ASP B 1 463 ? 9.867 -43 12.922 1 95.25 463 ASP B N 1
ATOM 7530 C CA . ASP B 1 463 ? 10.227 -44.406 12.992 1 95.25 463 ASP B CA 1
ATOM 7531 C C . ASP B 1 463 ? 11.734 -44.594 12.852 1 95.25 463 ASP B C 1
ATOM 7533 O O . ASP B 1 463 ? 12.336 -45.375 13.594 1 95.25 463 ASP B O 1
ATOM 7537 N N . ALA B 1 464 ? 12.281 -43.906 11.922 1 96.25 464 ALA B N 1
ATOM 7538 C CA . ALA B 1 464 ? 13.727 -44 11.711 1 96.25 464 ALA B CA 1
ATOM 7539 C C . ALA B 1 464 ? 14.492 -43.531 12.945 1 96.25 464 ALA B C 1
ATOM 7541 O O . ALA B 1 464 ? 15.469 -44.188 13.344 1 96.25 464 ALA B O 1
ATOM 7542 N N . CYS B 1 465 ? 14.039 -42.469 13.516 1 94.88 465 CYS B N 1
ATOM 7543 C CA . CYS B 1 465 ? 14.68 -41.969 14.719 1 94.88 465 CYS B CA 1
ATOM 7544 C C . CYS B 1 465 ? 14.57 -42.938 15.867 1 94.88 465 CYS B C 1
ATOM 7546 O O . CYS B 1 465 ? 15.555 -43.188 16.562 1 94.88 465 CYS B O 1
ATOM 7548 N N . MET B 1 466 ? 13.422 -43.469 16.031 1 94.88 466 MET B N 1
ATOM 7549 C CA . MET B 1 466 ? 13.195 -44.438 17.094 1 94.88 466 MET B CA 1
ATOM 7550 C C . MET B 1 466 ? 14.047 -45.688 16.891 1 94.88 466 MET B C 1
ATOM 7552 O O . MET B 1 466 ? 14.633 -46.219 17.844 1 94.88 466 MET B O 1
ATOM 7556 N N . MET B 1 467 ? 14.086 -46.125 15.711 1 96.44 467 MET B N 1
ATOM 7557 C CA . MET B 1 467 ? 14.859 -47.312 15.398 1 96.44 467 MET B CA 1
ATOM 7558 C C . MET B 1 467 ? 16.344 -47.094 15.648 1 96.44 467 MET B C 1
ATOM 7560 O O . MET B 1 467 ? 17.062 -48 16.047 1 96.44 467 MET B O 1
ATOM 7564 N N . TRP B 1 468 ? 16.797 -45.875 15.352 1 96 468 TRP B N 1
ATOM 7565 C CA . TRP B 1 468 ? 18.188 -45.562 15.625 1 96 468 TRP B CA 1
ATOM 7566 C C . TRP B 1 468 ? 18.469 -45.625 17.125 1 96 468 TRP B C 1
ATOM 7568 O O . TRP B 1 468 ? 19.484 -46.219 17.547 1 96 468 TRP B O 1
ATOM 7578 N N . LYS B 1 469 ? 17.578 -45.125 17.844 1 94.62 469 LYS B N 1
ATOM 7579 C CA . LYS B 1 469 ? 17.734 -45.094 19.297 1 94.62 469 LYS B CA 1
ATOM 7580 C C . LYS B 1 469 ? 17.75 -46.5 19.875 1 94.62 469 LYS B C 1
ATOM 7582 O O . LYS B 1 469 ? 18.406 -46.781 20.875 1 94.62 469 LYS B O 1
ATOM 7587 N N . ARG B 1 470 ? 17.078 -47.375 19.188 1 95.06 470 ARG B N 1
ATOM 7588 C CA . ARG B 1 470 ? 16.984 -48.75 19.641 1 95.06 470 ARG B CA 1
ATOM 7589 C C . ARG B 1 470 ? 18.062 -49.625 19 1 95.06 470 ARG B C 1
ATOM 7591 O O . ARG B 1 470 ? 18.031 -50.844 19.125 1 95.06 470 ARG B O 1
ATOM 7598 N N . ASP B 1 471 ? 18.875 -49.031 18.234 1 93.56 471 ASP B N 1
ATOM 7599 C CA . ASP B 1 471 ? 19.984 -49.656 17.531 1 93.56 471 ASP B CA 1
ATOM 7600 C C . ASP B 1 471 ? 19.484 -50.625 16.453 1 93.56 471 ASP B C 1
ATOM 7602 O O . ASP B 1 471 ? 20.203 -51.531 16.016 1 93.56 471 ASP B O 1
ATOM 7606 N N . GLU B 1 472 ? 18.297 -50.375 16.094 1 95.94 472 GLU B N 1
ATOM 7607 C CA . GLU B 1 472 ? 17.703 -51.219 15.047 1 95.94 472 GLU B CA 1
ATOM 7608 C C . GLU B 1 472 ? 18.094 -50.719 13.656 1 95.94 472 GLU B C 1
ATOM 7610 O O . GLU B 1 472 ? 18.328 -51.5 12.742 1 95.94 472 GLU B O 1
ATOM 7615 N N . LEU B 1 473 ? 18.141 -49.469 13.508 1 96.69 473 LEU B N 1
ATOM 7616 C CA . LEU B 1 473 ? 18.484 -48.875 12.219 1 96.69 473 LEU B CA 1
ATOM 7617 C C . LEU B 1 473 ? 19.969 -49.094 11.914 1 96.69 473 LEU B C 1
ATOM 7619 O O . LEU B 1 473 ? 20.328 -49.375 10.766 1 96.69 473 LEU B O 1
ATOM 7623 N N . GLY B 1 474 ? 20.734 -48.969 12.922 1 94.5 474 GLY B N 1
ATOM 7624 C CA . GLY B 1 474 ? 22.141 -49.281 12.758 1 94.5 474 GLY B CA 1
ATOM 7625 C C . GLY B 1 474 ? 22.375 -50.719 12.273 1 94.5 474 GLY B C 1
ATOM 7626 O O . GLY B 1 474 ? 23.188 -50.938 11.375 1 94.5 474 GLY B O 1
ATOM 7627 N N . LYS B 1 475 ? 21.688 -51.594 12.891 1 94.94 475 LYS B N 1
ATOM 7628 C CA . LYS B 1 475 ? 21.781 -53 12.492 1 94.94 475 LYS B CA 1
ATOM 7629 C C . LYS B 1 475 ? 21.328 -53.188 11.047 1 94.94 475 LYS B C 1
ATOM 7631 O O . LYS B 1 475 ? 21.922 -53.969 10.297 1 94.94 475 LYS B O 1
ATOM 7636 N N . ALA B 1 476 ? 20.25 -52.5 10.766 1 96.12 476 ALA B N 1
ATOM 7637 C CA . ALA B 1 476 ? 19.75 -52.562 9.398 1 96.12 476 ALA B CA 1
ATOM 7638 C C . ALA B 1 476 ? 20.797 -52.062 8.406 1 96.12 476 ALA B C 1
ATOM 7640 O O . ALA B 1 476 ? 20.984 -52.656 7.34 1 96.12 476 ALA B O 1
ATOM 7641 N N . PHE B 1 477 ? 21.5 -51.031 8.695 1 96.88 477 PHE B N 1
ATOM 7642 C CA . PHE B 1 477 ? 22.547 -50.5 7.852 1 96.88 477 PHE B CA 1
ATOM 7643 C C . PHE B 1 477 ? 23.719 -51.469 7.738 1 96.88 477 PHE B C 1
ATOM 7645 O O . PHE B 1 477 ? 24.234 -51.688 6.648 1 96.88 477 PHE B O 1
ATOM 7652 N N . GLN B 1 478 ? 24 -52.062 8.781 1 93.38 478 GLN B N 1
ATOM 7653 C CA . GLN B 1 478 ? 25.094 -53 8.789 1 93.38 478 GLN B CA 1
ATOM 7654 C C . GLN B 1 478 ? 24.766 -54.219 7.906 1 93.38 478 GLN B C 1
ATOM 7656 O O . GLN B 1 478 ? 25.625 -54.688 7.145 1 93.38 478 GLN B O 1
ATOM 7661 N N . GLU B 1 479 ? 23.625 -54.656 8.117 1 94.81 479 GLU B N 1
ATOM 7662 C CA . GLU B 1 479 ? 23.188 -55.781 7.305 1 94.81 479 GLU B CA 1
ATOM 7663 C C . GLU B 1 479 ? 23.234 -55.438 5.816 1 94.81 479 GLU B C 1
ATOM 7665 O O . GLU B 1 479 ? 23.469 -56.312 4.984 1 94.81 479 GLU B O 1
ATOM 7670 N N . ALA B 1 480 ? 23.094 -54.219 5.527 1 95.06 480 ALA B N 1
ATOM 7671 C CA . ALA B 1 480 ? 23.094 -53.75 4.145 1 95.06 480 ALA B CA 1
ATOM 7672 C C . ALA B 1 480 ? 24.484 -53.281 3.734 1 95.06 480 ALA B C 1
ATOM 7674 O O . ALA B 1 480 ? 24.656 -52.719 2.639 1 95.06 480 ALA B O 1
ATOM 7675 N N . SER B 1 481 ? 25.438 -53.438 4.562 1 94.81 481 SER B N 1
ATOM 7676 C CA . SER B 1 481 ? 26.828 -53.031 4.332 1 94.81 481 SER B CA 1
ATOM 7677 C C . SER B 1 481 ? 26.938 -51.5 4.141 1 94.81 481 SER B C 1
ATOM 7679 O O . SER B 1 481 ? 27.641 -51.031 3.24 1 94.81 481 SER B O 1
ATOM 7681 N N . ILE B 1 482 ? 26.141 -50.812 5.004 1 95.81 482 ILE B N 1
ATOM 7682 C CA . ILE B 1 482 ? 26.188 -49.344 5.02 1 95.81 482 ILE B CA 1
ATOM 7683 C C . ILE B 1 482 ? 26.875 -48.875 6.289 1 95.81 482 ILE B C 1
ATOM 7685 O O . ILE B 1 482 ? 26.453 -49.219 7.398 1 95.81 482 ILE B O 1
ATOM 7689 N N . THR B 1 483 ? 27.922 -48.125 6.09 1 92.81 483 THR B N 1
ATOM 7690 C CA . THR B 1 483 ? 28.719 -47.75 7.262 1 92.81 483 THR B CA 1
ATOM 7691 C C . THR B 1 483 ? 28.625 -46.25 7.555 1 92.81 483 THR B C 1
ATOM 7693 O O . THR B 1 483 ? 29.125 -45.781 8.578 1 92.81 483 THR B O 1
ATOM 7696 N N . GLY B 1 484 ? 27.984 -45.5 6.684 1 93.94 484 GLY B N 1
ATOM 7697 C CA . GLY B 1 484 ? 27.844 -44.094 6.895 1 93.94 484 GLY B CA 1
ATOM 7698 C C . GLY B 1 484 ? 29.141 -43.312 6.719 1 93.94 484 GLY B C 1
ATOM 7699 O O . GLY B 1 484 ? 30.047 -43.781 6.027 1 93.94 484 GLY B O 1
ATOM 7700 N N . GLY B 1 485 ? 29.125 -42.094 7.273 1 92.19 485 GLY B N 1
ATOM 7701 C CA . GLY B 1 485 ? 30.312 -41.25 7.16 1 92.19 485 GLY B CA 1
ATOM 7702 C C . GLY B 1 485 ? 31.469 -41.75 8.008 1 92.19 485 GLY B C 1
ATOM 7703 O O . GLY B 1 485 ? 31.266 -42.188 9.141 1 92.19 485 GLY B O 1
ATOM 7704 N N . ASN B 1 486 ? 32.562 -41.719 7.469 1 91.19 486 ASN B N 1
ATOM 7705 C CA . ASN B 1 486 ? 33.812 -42.094 8.141 1 91.19 486 ASN B CA 1
ATOM 7706 C C . ASN B 1 486 ? 33.75 -43.562 8.625 1 91.19 486 ASN B C 1
ATOM 7708 O O . ASN B 1 486 ? 34.5 -43.938 9.539 1 91.19 486 ASN B O 1
ATOM 7712 N N . GLY B 1 487 ? 32.812 -44.312 8.125 1 91.19 487 GLY B N 1
ATOM 7713 C CA . GLY B 1 487 ? 32.719 -45.75 8.422 1 91.19 487 GLY B CA 1
ATOM 7714 C C . GLY B 1 487 ? 32.094 -46.031 9.758 1 91.19 487 GLY B C 1
ATOM 7715 O O . GLY B 1 487 ? 32.031 -47.188 10.195 1 91.19 487 GLY B O 1
ATOM 7716 N N . ASN B 1 488 ? 31.75 -45.031 10.43 1 92.75 488 ASN B N 1
ATOM 7717 C CA . ASN B 1 488 ? 31.094 -45.188 11.727 1 92.75 488 ASN B CA 1
ATOM 7718 C C . ASN B 1 488 ? 30 -44.156 11.938 1 92.75 488 ASN B C 1
ATOM 7720 O O . ASN B 1 488 ? 29.875 -43.594 13.023 1 92.75 488 ASN B O 1
ATOM 7724 N N . PHE B 1 489 ? 29.297 -43.875 10.789 1 95.88 489 PHE B N 1
ATOM 7725 C CA . PHE B 1 489 ? 28.156 -42.938 10.828 1 95.88 489 PHE B CA 1
ATOM 7726 C C . PHE B 1 489 ? 28.562 -41.625 11.438 1 95.88 489 PHE B C 1
ATOM 7728 O O . PHE B 1 489 ? 27.875 -41.094 12.297 1 95.88 489 PHE B O 1
ATOM 7735 N N . ASN B 1 490 ? 29.766 -41.188 11.07 1 92.44 490 ASN B N 1
ATOM 7736 C CA . ASN B 1 490 ? 30.359 -39.906 11.508 1 92.44 490 ASN B CA 1
ATOM 7737 C C . ASN B 1 490 ? 30.484 -39.844 13.023 1 92.44 490 ASN B C 1
ATOM 7739 O O . ASN B 1 490 ? 30.609 -38.781 13.602 1 92.44 490 ASN B O 1
ATOM 7743 N N . GLY B 1 491 ? 30.391 -41.031 13.695 1 92.38 491 GLY B N 1
ATOM 7744 C CA . GLY B 1 491 ? 30.453 -41.031 15.148 1 92.38 491 GLY B CA 1
ATOM 7745 C C . GLY B 1 491 ? 29.312 -40.281 15.805 1 92.38 491 GLY B C 1
ATOM 7746 O O . GLY B 1 491 ? 29.484 -39.656 16.859 1 92.38 491 GLY B O 1
ATOM 7747 N N . TYR B 1 492 ? 28.156 -40.375 15.07 1 93.69 492 TYR B N 1
ATOM 7748 C CA . TYR B 1 492 ? 27 -39.625 15.539 1 93.69 492 TYR B CA 1
ATOM 7749 C C . TYR B 1 492 ? 26.531 -40.125 16.891 1 93.69 492 TYR B C 1
ATOM 7751 O O . TYR B 1 492 ? 26.156 -41.281 17.031 1 93.69 492 TYR B O 1
ATOM 7759 N N . GLU B 1 493 ? 26.562 -39.188 17.922 1 89.31 493 GLU B N 1
ATOM 7760 C CA . GLU B 1 493 ? 26.141 -39.531 19.281 1 89.31 493 GLU B CA 1
ATOM 7761 C C . GLU B 1 493 ? 24.969 -38.656 19.734 1 89.31 493 GLU B C 1
ATOM 7763 O O . GLU B 1 493 ? 24.531 -38.75 20.891 1 89.31 493 GLU B O 1
ATOM 7768 N N . GLY B 1 494 ? 24.469 -37.906 18.844 1 89.19 494 GLY B N 1
ATOM 7769 C CA . GLY B 1 494 ? 23.375 -37.031 19.203 1 89.19 494 GLY B CA 1
ATOM 7770 C C . GLY B 1 494 ? 22.031 -37.719 19.266 1 89.19 494 GLY B C 1
ATOM 7771 O O . GLY B 1 494 ? 21.953 -38.938 19.047 1 89.19 494 GLY B O 1
ATOM 7772 N N . ASP B 1 495 ? 20.984 -36.906 19.688 1 92.06 495 ASP B N 1
ATOM 7773 C CA . ASP B 1 495 ? 19.609 -37.375 19.641 1 92.06 495 ASP B CA 1
ATOM 7774 C C . ASP B 1 495 ? 18.984 -37.125 18.266 1 92.06 495 ASP B C 1
ATOM 7776 O O . ASP B 1 495 ? 18.859 -35.969 17.844 1 92.06 495 ASP B O 1
ATOM 7780 N N . PRO B 1 496 ? 18.609 -38.25 17.609 1 91.69 496 PRO B N 1
ATOM 7781 C CA . PRO B 1 496 ? 18.062 -38.031 16.266 1 91.69 496 PRO B CA 1
ATOM 7782 C C . PRO B 1 496 ? 16.797 -37.188 16.266 1 91.69 496 PRO B C 1
ATOM 7784 O O . PRO B 1 496 ? 16.422 -36.656 15.219 1 91.69 496 PRO B O 1
ATOM 7787 N N . PHE B 1 497 ? 16.125 -37.031 17.375 1 90.31 497 PHE B N 1
ATOM 7788 C CA . PHE B 1 497 ? 14.914 -36.219 17.484 1 90.31 497 PHE B CA 1
ATOM 7789 C C . PHE B 1 497 ? 15.234 -34.719 17.422 1 90.31 497 PHE B C 1
ATOM 7791 O O . PHE B 1 497 ? 14.336 -33.906 17.297 1 90.31 497 PHE B O 1
ATOM 7798 N N . GLU B 1 498 ? 16.469 -34.344 17.391 1 90.06 498 GLU B N 1
ATOM 7799 C CA . GLU B 1 498 ? 16.875 -32.938 17.312 1 90.06 498 GLU B CA 1
ATOM 7800 C C . GLU B 1 498 ? 16.5 -32.344 15.969 1 90.06 498 GLU B C 1
ATOM 7802 O O . GLU B 1 498 ? 16.406 -31.109 15.844 1 90.06 498 GLU B O 1
ATOM 7807 N N . PHE B 1 499 ? 16.25 -33.281 15.023 1 90.25 499 PHE B N 1
ATOM 7808 C CA . PHE B 1 499 ? 15.984 -32.781 13.672 1 90.25 499 PHE B CA 1
ATOM 7809 C C . PHE B 1 499 ? 14.492 -32.594 13.453 1 90.25 499 PHE B C 1
ATOM 7811 O O . PHE B 1 499 ? 14.07 -32.125 12.391 1 90.25 499 PHE B O 1
ATOM 7818 N N . LEU B 1 500 ? 13.625 -32.969 14.375 1 88.31 500 LEU B N 1
ATOM 7819 C CA . LEU B 1 500 ? 12.188 -32.812 14.242 1 88.31 500 LEU B CA 1
ATOM 7820 C C . LEU B 1 500 ? 11.812 -31.328 14.203 1 88.31 500 LEU B C 1
ATOM 7822 O O . LEU B 1 500 ? 12.547 -30.484 14.711 1 88.31 500 LEU B O 1
ATOM 7826 N N . PRO B 1 501 ? 10.617 -31.125 13.57 1 83.5 501 PRO B N 1
ATOM 7827 C CA . PRO B 1 501 ? 10.188 -29.719 13.562 1 83.5 501 PRO B CA 1
ATOM 7828 C C . PRO B 1 501 ? 10.102 -29.109 14.961 1 83.5 501 PRO B C 1
ATOM 7830 O O . PRO B 1 501 ? 9.68 -29.797 15.906 1 83.5 501 PRO B O 1
ATOM 7833 N N . LYS B 1 502 ? 10.461 -27.797 15.086 1 69.56 502 LYS B N 1
ATOM 7834 C CA . LYS B 1 502 ? 10.594 -27.109 16.375 1 69.56 502 LYS B CA 1
ATOM 7835 C C . LYS B 1 502 ? 9.258 -27.062 17.109 1 69.56 502 LYS B C 1
ATOM 7837 O O . LYS B 1 502 ? 9.211 -27.125 18.328 1 69.56 502 LYS B O 1
ATOM 7842 N N . TRP B 1 503 ? 8.219 -26.891 16.25 1 65 503 TRP B N 1
ATOM 7843 C CA . TRP B 1 503 ? 6.902 -26.797 16.875 1 65 503 TRP B CA 1
ATOM 7844 C C . TRP B 1 503 ? 6.539 -28.094 17.578 1 65 503 TRP B C 1
ATOM 7846 O O . TRP B 1 503 ? 5.699 -28.109 18.484 1 65 503 TRP B O 1
ATOM 7856 N N . MET B 1 504 ? 7.039 -29.141 17.078 1 60.59 504 MET B N 1
ATOM 7857 C CA . MET B 1 504 ? 6.797 -30.438 17.719 1 60.59 504 MET B CA 1
ATOM 7858 C C . MET B 1 504 ? 7.602 -30.562 19.016 1 60.59 504 MET B C 1
ATOM 7860 O O . MET B 1 504 ? 7.164 -31.219 19.953 1 60.59 504 MET B O 1
ATOM 7864 N N . THR B 1 505 ? 8.727 -29.938 18.938 1 53.56 505 THR B N 1
ATOM 7865 C CA . THR B 1 505 ? 9.562 -30.031 20.125 1 53.56 505 THR B CA 1
ATOM 7866 C C . THR B 1 505 ? 9.094 -29.047 21.188 1 53.56 505 THR B C 1
ATOM 7868 O O . THR B 1 505 ? 9.305 -29.266 22.391 1 53.56 505 THR B O 1
ATOM 7871 N N . LYS B 1 506 ? 8.555 -28 20.766 1 52.16 506 LYS B N 1
ATOM 7872 C CA . LYS B 1 506 ? 8.125 -27.031 21.781 1 52.16 506 LYS B CA 1
ATOM 7873 C C . LYS B 1 506 ? 6.828 -27.484 22.453 1 52.16 506 LYS B C 1
ATOM 7875 O O . LYS B 1 506 ? 6.578 -27.156 23.609 1 52.16 506 LYS B O 1
ATOM 7880 N N . ASN B 1 507 ? 5.676 -27.969 21.719 1 38.12 507 ASN B N 1
ATOM 7881 C CA . ASN B 1 507 ? 4.461 -28.531 22.297 1 38.12 507 ASN B CA 1
ATOM 7882 C C . ASN B 1 507 ? 4.367 -30.031 22.062 1 38.12 507 ASN B C 1
ATOM 7884 O O . ASN B 1 507 ? 3.834 -30.469 21.031 1 38.12 507 ASN B O 1
ATOM 7888 N N . PRO B 1 508 ? 5.039 -30.844 22.703 1 39.16 508 PRO B N 1
ATOM 7889 C CA . PRO B 1 508 ? 4.965 -32.312 22.578 1 39.16 508 PRO B CA 1
ATOM 7890 C C . PRO B 1 508 ? 3.531 -32.812 22.5 1 39.16 508 PRO B C 1
ATOM 7892 O O . PRO B 1 508 ? 3.311 -34 22.156 1 39.16 508 PRO B O 1
ATOM 7895 N N . LEU B 1 509 ? 2.473 -32.188 23.031 1 34.47 509 LEU B N 1
ATOM 7896 C CA . LEU B 1 509 ? 1.136 -32.781 23.172 1 34.47 509 LEU B CA 1
ATOM 7897 C C . LEU B 1 509 ? 0.412 -32.781 21.828 1 34.47 509 LEU B C 1
ATOM 7899 O O . LEU B 1 509 ? -0.734 -33.219 21.734 1 34.47 509 LEU B O 1
ATOM 7903 N N . ARG B 1 510 ? 0.69 -32 20.859 1 33.38 510 ARG B N 1
ATOM 7904 C CA . ARG B 1 510 ? -0.161 -32.031 19.688 1 33.38 510 ARG B CA 1
ATOM 7905 C C . ARG B 1 510 ? 0.092 -33.312 18.875 1 33.38 510 ARG B C 1
ATOM 7907 O O . ARG B 1 510 ? -0.376 -33.438 17.734 1 33.38 510 ARG B O 1
ATOM 7914 N N . SER B 1 511 ? 1.058 -34.188 19.141 1 29.39 511 SER B N 1
ATOM 7915 C CA . SER B 1 511 ? 1.15 -35.469 18.484 1 29.39 511 SER B CA 1
ATOM 7916 C C . SER B 1 511 ? -0.127 -36.281 18.672 1 29.39 511 SER B C 1
ATOM 7918 O O . SER B 1 511 ? -0.219 -37.438 18.219 1 29.39 511 SER B O 1
ATOM 7920 N N . LYS B 1 512 ? -1.05 -36 19.547 1 27.89 512 LYS B N 1
ATOM 7921 C CA . LYS B 1 512 ? -2.152 -36.969 19.531 1 27.89 512 LYS B CA 1
ATOM 7922 C C . LYS B 1 512 ? -3.074 -36.719 18.344 1 27.89 512 LYS B C 1
ATOM 7924 O O . LYS B 1 512 ? -3.424 -35.562 18.047 1 27.89 512 LYS B O 1
#

InterPro domains:
  IPR001926 Tryptophan synthase beta chain-like, PALP domain [PF00291] (22-332)
  IPR002109 Glutaredoxin [PF00462] (391-458)
  IPR050214 Cysteine synthase/Cystathionine beta-synthase [PTHR10314] (18-346)

Foldseek 3Di:
DADPLVVCVPPDLPDDDPALLNNQALFDKAWFDPQQPDPQEIEIEGQNCPRPLFFQLLLLLSLLVVVCVVVVNDDQQFAEEEEFLASNLLSNLRVCLVSVHAYEYEYAPPHDPVRCVSSVVSPHHYHYDHVVCFSLRSHVVRLVVCVVPVGHYSLLLAHVSLQVSCLNGVQVSVVVVQVVVVAAAQEEFAEDQSLNNLLNNLVNCCPRPVNYAYEYEDAPQAPQVVVVDAQDQDPDPRSSSCSVDFRPSGDDAQDHRGDTSHRRPNNVVSVVVVSHDYYDHFYQVQLLVQQVCCCVRVVAFADSRQSRRVSRQSVVSVVDDRRHYYYGYGGGGNPSQCVDPSCVPPDPDDDPVRVVVVVVDDPDDDDDDDFDAADPVLLVVLLVVLQVWQKEKEFAPPDLQQQLQVVLLVLLQWDYYYHRLPDPVNPPPNNSSNNLNSVCVVPVDNDDTFIHGRSHTQGTSVSCLVCVVVCNNVVSCVVSVHQGPPSPSNPDPDRSCVSHDVVCVVDVPVVD/DAAPLVVCVPPDLPDDDPALLNNQALFDKAWFDPQQPDPQEIEIEGQNCPRPLFFQLLLLLSLLVVVCVVVVNDDQQFAEEEEFLASNLLSNLRVCLVSVHAYEYEYAPPHDPVRCVSSVVSPHHYHYDHVVCFSLRSLVVRLVVCVVPVGHYSLLLAHVSLQVSCLNGVQVSVLVVQVVVVAAAQEEFAEDQSQNNLLNNLVNCCPRPVNYAYEYEDAPQAPQVVVVDAQDQDPPPRSSSSNVDFRPSGDDAQAHRGDTSHRGPNNVVSVVVVSHDYYDHFYQVQLLVQQVCCCVRVVAFADSRQSRRVSRQSVVSVVDDRRHYYYGYGGGGNPSQCVDPSCVVPDPDDDPVRVVVVVVDDPDDDDDDDFDAADPVLLVVLQVVLQVWQKEKEFAPPDLQQQLQVVLLVQLQWDYYYHRLPDPVNPPPNNSSNNLNSVCVVPVDNDDTFIHGRSHTQGTSVSCLVCVVVCNNVVSCVVSVHQGPPSPSNPDPDRSCVSHDVVCVVDVPVVD

pLDDT: mean 92.19, std 11.22, range [27.09, 98.94]